Protein 1M2S (pdb70)

Foldseek 3Di:
DAWFDAFDPWQQVLQVVCCVVPNQRAWGADPGTIGGD

InterPro domains:
  IPR001947 Scorpion short chain toxin, potassium channel inhibitor [PF00451] (28-59)
  IPR036574 Knottin, scorpion toxin-like superfamily [G3DSA:3.30.30.10] (22-59)
  IPR036574 Knottin, scorpion toxin-like superfamily [SSF57095] (26-59)

Solvent-accessible surface area: 2960 Å² total; per-residue (Å²): 199,20,135,55,104,92,162,13,200,44,24,64,62,0,128,69,21,2,115,178,123,108,41,46,11,130,20,135,26,90,124,65,55,2,107,17,173

Sequence (37 aa):
FGLIDVKCFASSECWTACKKVTGSGQGKCQNNQCRCYFGLIDVKCFASSECWTACKKVTGSGQGKCQNNQCRCYFGLIDVKCFASSECWTACKKVTGSGQGKCQNNQCRCYFGLIDVKCFASSECWTACKKVTGSGQGKCQNNQCRCYFGLIDVKCFASSECWTACKKVTGSGQGKCQNNQCRCYFGLIDVKCFASSECWTACKKVTGSGQGKCQNNQCRCYFGLIDVKCFASSECWTACKKVTGSGQGKCQNNQCRCYFGLIDVKCFASSECWTACKKVTGSGQGKCQNNQCRCYFGLIDVKCFASSECWTACKKVTGSGQGKCQNNQCRCYFGLIDVKCFASSECWTACKKVTGSGQGKCQNNQCRCYFGLIDVKCFASSECWTACKKVTGSGQGKCQNNQCRCYFGLIDVKCFASSECWTACKKVTGSGQGKCQNNQCRCYFGLIDVKCFASSECWTACKKVTGSGQGKCQNNQCRCYFGLIDVKCFASSECWTACKKVTGSGQGKCQNNQCRCYFGLIDVKCFASSECWTACKKVTGSGQGKCQNNQCRCYFGLIDVKCFASSECWTACKKVTGSGQGKCQNNQCRCYFGLIDVKCFASSECWTACKKVTGSGQGKCQNNQCRCYFGLIDVKCFASSECWTACKKVTGSGQGKCQNNQCRCYFGLIDVKCFASSECWTACKKVTGSGQGKCQNNQCRCYFGLIDVKCFASSECWTACKKVTGSGQGKCQNNQCRCYFGLIDVKCFASSECWTACKKVTGSGQGKCQNNQCRCYFGLIDVKCFASSECWTACKKVTGSGQGKCQNNQCRCYFGLIDVKCFASSECWTACKKVTGSGQGKCQNNQCRCYFGLIDVKCFASSECWTACKKVTGSGQGKCQNNQCRCYFGLIDVKCFASSECWTACKKVTGSGQGKCQNNQCRCY

Organism: Olivierus martensii (NCBI:txid34649)

Radius of gyration: 7.9 Å; Cα contacts (8 Å, |Δi|>4): 84; chains: 1; bounding box: 14×22×18 Å

Structure (mmCIF, N/CA/C/O backbone):
data_1M2S
#
_entry.id   1M2S
#
_cell.length_a   1.000
_cell.length_b   1.000
_cell.length_c   1.000
_cell.angle_alpha   90.00
_cell.angle_beta   90.00
_cell.angle_gamma   90.00
#
_symmetry.space_group_name_H-M   'P 1'
#
loop_
_atom_site.group_PDB
_atom_site.id
_atom_site.type_symbol
_atom_site.label_atom_id
_atom_site.label_alt_id
_atom_site.label_comp_id
_atom_site.label_asym_id
_atom_site.label_entity_id
_atom_site.label_seq_id
_atom_site.pdbx_PDB_ins_code
_atom_site.Cartn_x
_atom_site.Cartn_y
_atom_site.Cartn_z
_atom_site.occupancy
_atom_site.B_iso_or_equiv
_atom_site.auth_seq_id
_atom_site.auth_comp_id
_atom_site.auth_asym_id
_atom_site.auth_atom_id
_atom_site.pdbx_PDB_model_num
ATOM 1 N N . PHE A 1 1 ? 0.073 -1.528 10.840 1.00 0.00 1 PHE A N 1
ATOM 2 C CA . PHE A 1 1 ? 0.164 -2.837 10.220 1.00 0.00 1 PHE A CA 1
ATOM 3 C C . PHE A 1 1 ? 1.226 -2.802 9.124 1.00 0.00 1 PHE A C 1
ATOM 4 O O . PHE A 1 1 ? 2.417 -2.723 9.421 1.00 0.00 1 PHE A O 1
ATOM 20 N N . GLY A 1 2 ? 0.814 -2.839 7.862 1.00 0.00 2 GLY A N 1
ATOM 21 C CA . GLY A 1 2 ? 1.708 -2.677 6.739 1.00 0.00 2 GLY A CA 1
ATOM 22 C C . GLY A 1 2 ? 2.050 -1.205 6.612 1.00 0.00 2 GLY A C 1
ATOM 23 O O . GLY A 1 2 ? 1.132 -0.398 6.507 1.00 0.00 2 GLY A O 1
ATOM 27 N N . LEU A 1 3 ? 3.335 -0.844 6.582 1.00 0.00 3 LEU A N 1
ATOM 28 C CA . LEU A 1 3 ? 3.757 0.472 6.146 1.00 0.00 3 LEU A CA 1
ATOM 29 C C . LEU A 1 3 ? 5.040 0.357 5.344 1.00 0.00 3 LEU A C 1
ATOM 30 O O . LEU A 1 3 ? 5.945 -0.380 5.728 1.00 0.00 3 LEU A O 1
ATOM 45 N N . ILE A 1 4 ? 5.054 0.995 4.174 1.00 0.00 4 ILE A N 1
ATOM 46 C CA . ILE A 1 4 ? 6.023 0.748 3.144 1.00 0.00 4 ILE A CA 1
ATOM 47 C C . ILE A 1 4 ? 6.459 2.117 2.618 1.00 0.00 4 ILE A C 1
ATOM 48 O O . ILE A 1 4 ? 5.766 3.106 2.870 1.00 0.00 4 ILE A O 1
ATOM 63 N N . ASP A 1 5 ? 7.538 2.179 1.834 1.00 0.00 5 ASP A N 1
ATOM 64 C CA . ASP A 1 5 ? 7.815 3.343 1.000 1.00 0.00 5 ASP A CA 1
ATOM 65 C C . ASP A 1 5 ? 8.097 2.872 -0.416 1.00 0.00 5 ASP A C 1
ATOM 66 O O . ASP A 1 5 ? 9.228 2.574 -0.794 1.00 0.00 5 ASP A O 1
ATOM 74 N N . VAL A 1 6 ? 7.009 2.764 -1.172 1.00 0.00 6 VAL A N 1
ATOM 75 C CA . VAL A 1 6 ? 7.037 2.756 -2.625 1.00 0.00 6 VAL A CA 1
ATOM 76 C C . VAL A 1 6 ? 5.949 3.720 -3.093 1.00 0.00 6 VAL A C 1
ATOM 77 O O . VAL A 1 6 ? 4.856 3.747 -2.525 1.00 0.00 6 VAL A O 1
ATOM 90 N N . LYS A 1 7 ? 6.286 4.513 -4.114 1.00 0.00 7 LYS A N 1
ATOM 91 C CA . LYS A 1 7 ? 5.447 5.496 -4.777 1.00 0.00 7 LYS A CA 1
ATOM 92 C C . LYS A 1 7 ? 4.016 5.003 -4.992 1.00 0.00 7 LYS A C 1
ATOM 93 O O . LYS A 1 7 ? 3.769 4.180 -5.868 1.00 0.00 7 LYS A O 1
ATOM 108 N N . CYS A 1 8 ? 3.063 5.544 -4.229 1.00 0.00 8 CYS A N 1
ATOM 109 C CA . CYS A 1 8 ? 1.653 5.340 -4.554 1.00 0.00 8 CYS A CA 1
ATOM 110 C C . CYS A 1 8 ? 1.327 6.068 -5.839 1.00 0.00 8 CYS A C 1
ATOM 111 O O . CYS A 1 8 ? 1.646 7.246 -5.976 1.00 0.00 8 CYS A O 1
ATOM 117 N N . PHE A 1 9 ? 0.631 5.397 -6.746 1.00 0.00 9 PHE A N 1
ATOM 118 C CA . PHE A 1 9 ? -0.128 6.094 -7.770 1.00 0.00 9 PHE A CA 1
ATOM 119 C C . PHE A 1 9 ? -1.576 6.282 -7.299 1.00 0.00 9 PHE A C 1
ATOM 120 O O . PHE A 1 9 ? -2.313 7.070 -7.885 1.00 0.00 9 PHE A O 1
ATOM 136 N N . ALA A 1 10 ? -1.985 5.552 -6.252 1.00 0.00 10 ALA A N 1
ATOM 137 C CA . ALA A 1 10 ? -3.333 5.520 -5.710 1.00 0.00 10 ALA A CA 1
ATOM 138 C C . ALA A 1 10 ? -3.361 4.485 -4.586 1.00 0.00 10 ALA A C 1
ATOM 139 O O . ALA A 1 10 ? -2.567 3.545 -4.590 1.00 0.00 10 ALA A O 1
ATOM 146 N N . SER A 1 11 ? -4.304 4.630 -3.650 1.00 0.00 11 SER A N 1
ATOM 147 C CA . SER A 1 11 ? -4.562 3.628 -2.618 1.00 0.00 11 SER A CA 1
ATOM 148 C C . SER A 1 11 ? -4.756 2.239 -3.216 1.00 0.00 11 SER A C 1
ATOM 149 O O . SER A 1 11 ? -4.298 1.250 -2.653 1.00 0.00 11 SER A O 1
ATOM 156 N N . SER A 1 12 ? -5.448 2.159 -4.350 1.00 0.00 12 SER A N 1
ATOM 157 C CA . SER A 1 12 ? -5.732 0.902 -5.003 1.00 0.00 12 SER A CA 1
ATOM 158 C C . SER A 1 12 ? -4.458 0.183 -5.457 1.00 0.00 12 SER A C 1
ATOM 159 O O . SER A 1 12 ? -4.487 -1.025 -5.659 1.00 0.00 12 SER A O 1
ATOM 166 N N . GLU A 1 13 ? -3.339 0.898 -5.599 1.00 0.00 13 GLU A N 1
ATOM 167 C CA . GLU A 1 13 ? -2.076 0.258 -5.924 1.00 0.00 13 GLU A CA 1
ATOM 168 C C . GLU A 1 13 ? -1.571 -0.508 -4.702 1.00 0.00 13 GLU A C 1
ATOM 169 O O . GLU A 1 13 ? -1.225 -1.673 -4.786 1.00 0.00 13 GLU A O 1
ATOM 179 N N . CYS A 1 14 ? -1.553 0.148 -3.536 1.00 0.00 14 CYS A N 1
ATOM 180 C CA . CYS A 1 14 ? -1.144 -0.394 -2.260 1.00 0.00 14 CYS A CA 1
ATOM 181 C C . CYS A 1 14 ? -1.778 -1.739 -2.042 1.00 0.00 14 CYS A C 1
ATOM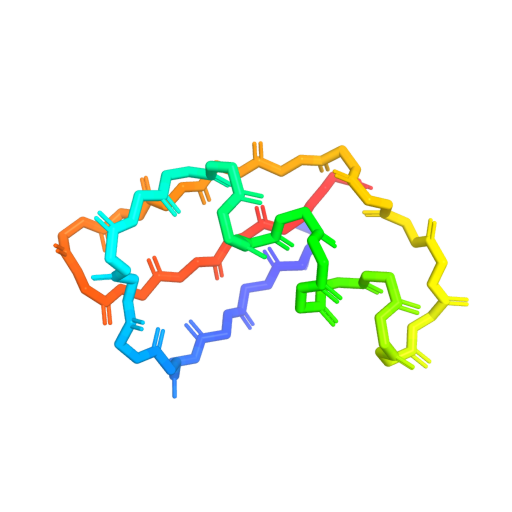 182 O O . CYS A 1 14 ? -1.242 -2.572 -1.324 1.00 0.00 14 CYS A O 1
ATOM 188 N N . TRP A 1 15 ? -2.959 -1.905 -2.628 1.00 0.00 15 TRP A N 1
ATOM 189 C CA . TRP A 1 15 ? -3.643 -3.171 -2.563 1.00 0.00 15 TRP A CA 1
ATOM 190 C C . TRP A 1 15 ? -2.786 -4.205 -3.285 1.00 0.00 15 TRP A C 1
ATOM 191 O O . TRP A 1 15 ? -2.234 -5.099 -2.646 1.00 0.00 15 TRP A O 1
ATOM 211 N N . THR A 1 16 ? -2.615 -4.066 -4.601 1.00 0.00 16 THR A N 1
ATOM 212 C CA . THR A 1 16 ? -1.737 -4.916 -5.380 1.00 0.00 16 THR A CA 1
ATOM 213 C C . THR A 1 16 ? -0.333 -4.998 -4.766 1.00 0.00 16 THR A C 1
ATOM 214 O O . THR A 1 16 ? 0.255 -6.077 -4.791 1.00 0.00 16 THR A O 1
ATOM 225 N N . ALA A 1 17 ? 0.207 -3.927 -4.174 1.00 0.00 17 ALA A N 1
ATOM 226 C CA . ALA A 1 17 ? 1.520 -4.008 -3.541 1.00 0.00 17 ALA A CA 1
ATOM 227 C C . ALA A 1 17 ? 1.514 -4.988 -2.371 1.00 0.00 17 ALA A C 1
ATOM 228 O O . ALA A 1 17 ? 2.275 -5.957 -2.347 1.00 0.00 17 ALA A O 1
ATOM 235 N N . CYS A 1 18 ? 0.633 -4.753 -1.403 1.00 0.00 18 CYS A N 1
ATOM 236 C CA . CYS A 1 18 ? 0.493 -5.570 -0.216 1.00 0.00 18 CYS A CA 1
ATOM 237 C C . CYS A 1 18 ? 0.165 -7.011 -0.584 1.00 0.00 18 CYS A C 1
ATOM 238 O O . CYS A 1 18 ? 0.602 -7.973 0.061 1.00 0.00 18 CYS A O 1
ATOM 244 N N . LYS A 1 19 ? -0.588 -7.160 -1.668 1.00 0.00 19 LYS A N 1
ATOM 245 C CA . LYS A 1 19 ? -0.922 -8.447 -2.218 1.00 0.00 19 LYS A CA 1
ATOM 246 C C . LYS A 1 19 ? 0.273 -9.162 -2.838 1.00 0.00 19 LYS A C 1
ATOM 247 O O . LYS A 1 19 ? 0.445 -10.357 -2.628 1.00 0.00 19 LYS A O 1
ATOM 262 N N . LYS A 1 20 ? 1.096 -8.430 -3.582 1.00 0.00 20 LYS A N 1
ATOM 263 C CA . LYS A 1 20 ? 2.340 -8.962 -4.132 1.00 0.00 20 LYS A CA 1
ATOM 264 C C . LYS A 1 20 ? 3.203 -9.562 -3.016 1.00 0.00 20 LYS A C 1
ATOM 265 O O . LYS A 1 20 ? 3.614 -10.714 -3.122 1.00 0.00 20 LYS A O 1
ATOM 280 N N . VAL A 1 21 ? 3.490 -8.795 -1.958 1.00 0.00 21 VAL A N 1
ATOM 281 C CA . VAL A 1 21 ? 4.273 -9.308 -0.845 1.00 0.00 21 VAL A CA 1
ATOM 282 C C . VAL A 1 21 ? 3.579 -10.471 -0.132 1.00 0.00 21 VAL A C 1
ATOM 283 O O . VAL A 1 21 ? 4.181 -11.527 0.045 1.00 0.00 21 VAL A O 1
ATOM 296 N N . THR A 1 22 ? 2.355 -10.248 0.358 1.00 0.00 22 THR A N 1
ATOM 297 C CA . THR A 1 22 ? 1.684 -11.187 1.252 1.00 0.00 22 THR A CA 1
ATOM 298 C C . THR A 1 22 ? 0.423 -11.744 0.607 1.00 0.00 22 THR A C 1
ATOM 299 O O . THR A 1 22 ? 0.223 -12.955 0.542 1.00 0.00 22 THR A O 1
ATOM 310 N N . GLY A 1 23 ? -0.466 -10.827 0.232 1.00 0.00 23 GLY A N 1
ATOM 311 C CA . GLY A 1 23 ? -1.866 -11.137 -0.030 1.00 0.00 23 GLY A CA 1
ATOM 312 C C . GLY A 1 23 ? -2.814 -10.183 0.704 1.00 0.00 23 GLY A C 1
ATOM 313 O O . GLY A 1 23 ? -3.994 -10.120 0.363 1.00 0.00 23 GLY A O 1
ATOM 317 N N . SER A 1 24 ? -2.323 -9.425 1.696 1.00 0.00 24 SER A N 1
ATOM 318 C CA . SER A 1 24 ? -3.167 -8.611 2.575 1.00 0.00 24 SER A CA 1
ATOM 319 C C . SER A 1 24 ? -3.583 -7.308 1.886 1.00 0.00 24 SER A C 1
ATOM 320 O O . SER A 1 24 ? -3.260 -6.211 2.326 1.00 0.00 24 SER A O 1
ATOM 327 N N . GLY A 1 25 ? -4.338 -7.426 0.793 1.00 0.00 25 GLY A N 1
ATOM 328 C CA . GLY A 1 25 ? -4.548 -6.341 -0.155 1.00 0.00 25 GLY A CA 1
ATOM 329 C C . GLY A 1 25 ? -5.389 -5.174 0.375 1.00 0.00 25 GLY A C 1
ATOM 330 O O . GLY A 1 25 ? -5.713 -4.267 -0.382 1.00 0.00 25 GLY A O 1
ATOM 334 N N . GLN A 1 26 ? -5.818 -5.203 1.637 1.00 0.00 26 GLN A N 1
ATOM 335 C CA . GLN A 1 26 ? -6.654 -4.166 2.212 1.00 0.00 26 GLN A CA 1
ATOM 336 C C . GLN A 1 26 ? -5.728 -3.065 2.723 1.00 0.00 26 GLN A C 1
ATOM 337 O O . GLN A 1 26 ? -5.052 -3.256 3.734 1.00 0.00 26 GLN A O 1
ATOM 349 N N . GLY A 1 27 ? -5.664 -1.937 2.009 1.00 0.00 27 GLY A N 1
ATOM 350 C CA . GLY A 1 27 ? -4.703 -0.890 2.303 1.00 0.00 27 GLY A CA 1
ATOM 351 C C . GLY A 1 27 ? -5.119 0.469 1.752 1.00 0.00 27 GLY A C 1
ATOM 352 O O . GLY A 1 27 ? -6.231 0.640 1.251 1.00 0.00 27 GLY A O 1
ATOM 356 N N . LYS A 1 28 ? -4.217 1.446 1.854 1.00 0.00 28 LYS A N 1
ATOM 357 C CA . LYS A 1 28 ? -4.439 2.833 1.501 1.00 0.00 28 LYS A CA 1
ATOM 358 C C . LYS A 1 28 ? -3.078 3.478 1.286 1.00 0.00 28 LYS A C 1
ATOM 359 O O . LYS A 1 28 ? -2.114 3.124 1.970 1.00 0.00 28 LYS A O 1
ATOM 374 N N . CYS A 1 29 ? -3.001 4.386 0.307 1.00 0.00 29 CYS A N 1
ATOM 375 C CA . CYS A 1 29 ? -1.772 5.109 0.043 1.00 0.00 29 CYS A CA 1
ATOM 376 C C . CYS A 1 29 ? -1.778 6.368 0.896 1.00 0.00 29 CYS A C 1
ATOM 377 O O . CYS A 1 29 ? -2.841 6.904 1.212 1.00 0.00 29 CYS A O 1
ATOM 383 N N . GLN A 1 30 ? -0.587 6.831 1.252 1.00 0.00 30 GLN A N 1
ATOM 384 C CA . GLN A 1 30 ? -0.344 8.087 1.926 1.00 0.00 30 GLN A CA 1
ATOM 385 C C . GLN A 1 30 ? 0.658 8.818 1.050 1.00 0.00 30 GLN A C 1
ATOM 386 O O . GLN A 1 30 ? 1.773 8.327 0.912 1.00 0.00 30 GLN A O 1
ATOM 398 N N . ASN A 1 31 ? 0.299 9.972 0.484 1.00 0.00 31 ASN A N 1
ATOM 399 C CA . ASN A 1 31 ? 1.246 10.872 -0.169 1.00 0.00 31 ASN A CA 1
ATOM 400 C C . ASN A 1 31 ? 1.848 10.236 -1.430 1.00 0.00 31 ASN A C 1
ATOM 401 O O . ASN A 1 31 ? 1.391 10.494 -2.541 1.00 0.00 31 ASN A O 1
ATOM 411 N N . ASN A 1 32 ? 2.874 9.404 -1.253 1.00 0.00 32 ASN A N 1
ATOM 412 C CA . ASN A 1 32 ? 3.511 8.545 -2.224 1.00 0.00 32 ASN A CA 1
ATOM 413 C C . ASN A 1 32 ? 4.236 7.409 -1.507 1.00 0.00 32 ASN A C 1
ATOM 414 O O . ASN A 1 32 ? 5.349 7.025 -1.854 1.00 0.00 32 ASN A O 1
ATOM 424 N N . GLN A 1 33 ? 3.553 6.854 -0.512 1.00 0.00 33 GLN A N 1
ATOM 425 C CA . GLN A 1 33 ? 3.897 5.681 0.257 1.00 0.00 33 GLN A CA 1
ATOM 426 C C . GLN A 1 33 ? 2.576 4.955 0.486 1.00 0.00 33 GLN A C 1
ATOM 427 O O . GLN A 1 33 ? 1.531 5.446 0.054 1.00 0.00 33 GLN A O 1
ATOM 439 N N . CYS A 1 34 ? 2.576 3.796 1.153 1.00 0.00 34 CYS A N 1
ATOM 440 C CA . CYS A 1 34 ? 1.417 2.920 1.100 1.00 0.00 34 CYS A CA 1
ATOM 441 C C . CYS A 1 34 ? 1.426 1.968 2.283 1.00 0.00 34 CYS A C 1
ATOM 442 O O . CYS A 1 34 ? 2.489 1.716 2.860 1.00 0.00 34 CYS A O 1
ATOM 448 N N . ARG A 1 35 ? 0.234 1.524 2.698 1.00 0.00 35 ARG A N 1
ATOM 449 C CA . ARG A 1 35 ? 0.028 0.828 3.964 1.00 0.00 35 ARG A CA 1
ATOM 450 C C . ARG A 1 35 ? -1.075 -0.215 3.815 1.00 0.00 35 ARG A C 1
ATOM 451 O O . ARG A 1 35 ? -2.127 0.120 3.279 1.00 0.00 35 ARG A O 1
ATOM 469 N N . CYS A 1 36 ? -0.858 -1.448 4.293 1.00 0.00 36 CYS A N 1
ATOM 470 C CA . CYS A 1 36 ? -1.907 -2.460 4.438 1.00 0.00 36 CYS A CA 1
ATOM 471 C C . CYS A 1 36 ? -2.347 -2.594 5.890 1.00 0.00 36 CYS A C 1
ATOM 472 O O . CYS A 1 36 ? -1.656 -2.162 6.812 1.00 0.00 36 CYS A O 1
ATOM 478 N N . TYR A 1 37 ? -3.499 -3.231 6.089 1.00 0.00 37 TYR A N 1
ATOM 479 C CA . TYR A 1 37 ? -4.119 -3.528 7.367 1.00 0.00 37 TYR A CA 1
ATOM 480 C C . TYR A 1 37 ? -3.970 -5.020 7.669 1.00 0.00 37 TYR A C 1
ATOM 481 O O . TYR A 1 37 ? -3.995 -5.843 6.755 1.00 0.00 37 TYR A O 1
ATOM 498 N N . PHE A 1 1 ? 0.612 -1.999 11.742 1.00 0.00 1 PHE A N 2
ATOM 499 C CA . PHE A 1 1 ? 0.021 -2.441 10.491 1.00 0.00 1 PHE A CA 2
ATOM 500 C C . PHE A 1 1 ? 1.110 -2.392 9.429 1.00 0.00 1 PHE A C 2
ATOM 501 O O . PHE A 1 1 ? 2.253 -2.036 9.715 1.00 0.00 1 PHE A O 2
ATOM 517 N N . GLY A 1 2 ? 0.734 -2.664 8.183 1.00 0.00 2 GLY A N 2
ATOM 518 C CA . GLY A 1 2 ? 1.545 -2.322 7.039 1.00 0.00 2 GLY A CA 2
ATOM 519 C C . GLY A 1 2 ? 1.799 -0.822 6.952 1.00 0.00 2 GLY A C 2
ATOM 520 O O . GLY A 1 2 ? 0.868 -0.057 6.722 1.00 0.00 2 GLY A O 2
ATOM 524 N N . LEU A 1 3 ? 3.061 -0.397 7.051 1.00 0.00 3 LEU A N 2
ATOM 525 C CA . LEU A 1 3 ? 3.502 0.884 6.541 1.00 0.00 3 LEU A CA 2
ATOM 526 C C . LEU A 1 3 ? 4.772 0.638 5.740 1.00 0.00 3 LEU A C 2
ATOM 527 O O . LEU A 1 3 ? 5.630 -0.117 6.192 1.00 0.00 3 LEU A O 2
ATOM 542 N N . ILE A 1 4 ? 4.842 1.161 4.513 1.00 0.00 4 ILE A N 2
ATOM 543 C CA . ILE A 1 4 ? 5.840 0.781 3.549 1.00 0.00 4 ILE A CA 2
ATOM 544 C C . ILE A 1 4 ? 6.343 2.063 2.880 1.00 0.00 4 ILE A C 2
ATOM 545 O O . ILE A 1 4 ? 5.781 3.136 3.110 1.00 0.00 4 ILE A O 2
ATOM 560 N N . ASP A 1 5 ? 7.309 1.942 1.968 1.00 0.00 5 ASP A N 2
ATOM 561 C CA . ASP A 1 5 ? 7.481 2.926 0.909 1.00 0.00 5 ASP A CA 2
ATOM 562 C C . ASP A 1 5 ? 7.578 2.188 -0.416 1.00 0.00 5 ASP A C 2
ATOM 563 O O . ASP A 1 5 ? 8.615 1.619 -0.751 1.00 0.00 5 ASP A O 2
ATOM 571 N N . VAL A 1 6 ? 6.474 2.205 -1.159 1.00 0.00 6 VAL A N 2
ATOM 572 C CA . VAL A 1 6 ? 6.539 2.178 -2.606 1.00 0.00 6 VAL A CA 2
ATOM 573 C C . VAL A 1 6 ? 5.631 3.298 -3.087 1.00 0.00 6 VAL A C 2
ATOM 574 O O . VAL A 1 6 ? 4.653 3.644 -2.422 1.00 0.00 6 VAL A O 2
ATOM 587 N N . LYS A 1 7 ? 5.993 3.889 -4.222 1.00 0.00 7 LYS A N 2
ATOM 588 C CA . LYS A 1 7 ? 5.385 5.097 -4.729 1.00 0.00 7 LYS A CA 2
ATOM 589 C C . LYS A 1 7 ? 3.917 4.862 -5.078 1.00 0.00 7 LYS A C 2
ATOM 590 O O . LYS A 1 7 ? 3.605 4.113 -6.000 1.00 0.00 7 LYS A O 2
ATOM 605 N N . CYS A 1 8 ? 3.010 5.535 -4.364 1.00 0.00 8 CYS A N 2
ATOM 606 C CA . CYS A 1 8 ? 1.592 5.460 -4.683 1.00 0.00 8 CYS A CA 2
ATOM 607 C C . CYS A 1 8 ? 1.310 6.245 -5.943 1.00 0.00 8 CYS A C 2
ATOM 608 O O . CYS A 1 8 ? 1.502 7.459 -5.982 1.00 0.00 8 CYS A O 2
ATOM 614 N N . PHE A 1 9 ? 0.806 5.512 -6.929 1.00 0.00 9 PHE A N 2
ATOM 615 C CA . PHE A 1 9 ? 0.009 6.064 -8.006 1.00 0.00 9 PHE A CA 2
ATOM 616 C C . PHE A 1 9 ? -1.431 6.274 -7.509 1.00 0.00 9 PHE A C 2
ATOM 617 O O . PHE A 1 9 ? -2.165 7.077 -8.072 1.00 0.00 9 PHE A O 2
ATOM 633 N N . ALA A 1 10 ? -1.836 5.538 -6.460 1.00 0.00 10 ALA A N 2
ATOM 634 C CA . ALA A 1 10 ? -3.185 5.523 -5.910 1.00 0.00 10 ALA A CA 2
ATOM 635 C C . ALA A 1 10 ? -3.229 4.535 -4.741 1.00 0.00 10 ALA A C 2
ATOM 636 O O . ALA A 1 10 ? -2.470 3.567 -4.718 1.00 0.00 10 ALA A O 2
ATOM 643 N N . SER A 1 11 ? -4.153 4.744 -3.799 1.00 0.00 11 SER A N 2
ATOM 644 C CA . SER A 1 11 ? -4.432 3.795 -2.724 1.00 0.00 11 SER A CA 2
ATOM 645 C C . SER A 1 11 ? -4.714 2.393 -3.247 1.00 0.00 11 SER A C 2
ATOM 646 O O . SER A 1 11 ? -4.307 1.408 -2.631 1.00 0.00 11 SER A O 2
ATOM 653 N N . SER A 1 12 ? -5.427 2.300 -4.365 1.00 0.00 12 SER A N 2
ATOM 654 C CA . SER A 1 12 ? -5.765 1.033 -4.973 1.00 0.00 12 SER A CA 2
ATOM 655 C C . SER A 1 12 ? -4.519 0.248 -5.388 1.00 0.00 12 SER A C 2
ATOM 656 O O . SER A 1 12 ? -4.586 -0.969 -5.507 1.00 0.00 12 SER A O 2
ATOM 663 N N . GLU A 1 13 ? -3.380 0.919 -5.587 1.00 0.00 13 GLU A N 2
ATOM 664 C CA . GLU A 1 13 ? -2.142 0.232 -5.899 1.00 0.00 13 GLU A CA 2
ATOM 665 C C . GLU A 1 13 ? -1.657 -0.530 -4.667 1.00 0.00 13 GLU A C 2
ATOM 666 O O . GLU A 1 13 ? -1.378 -1.716 -4.724 1.00 0.00 13 GLU A O 2
ATOM 676 N N . CYS A 1 14 ? -1.575 0.154 -3.519 1.00 0.00 14 CYS A N 2
ATOM 677 C CA . CYS A 1 14 ? -1.126 -0.362 -2.242 1.00 0.00 14 CYS A CA 2
ATOM 678 C C . CYS A 1 14 ? -1.798 -1.680 -1.940 1.00 0.00 14 CYS A C 2
ATOM 679 O O . CYS A 1 14 ? -1.259 -2.514 -1.220 1.00 0.00 14 CYS A O 2
ATOM 685 N N . TRP A 1 15 ? -3.005 -1.830 -2.482 1.00 0.00 15 TRP A N 2
ATOM 686 C CA . TRP A 1 15 ? -3.713 -3.088 -2.400 1.00 0.00 15 TRP A CA 2
ATOM 687 C C . TRP A 1 15 ? -2.876 -4.141 -3.122 1.00 0.00 15 TRP A C 2
ATOM 688 O O . TRP A 1 15 ? -2.304 -5.013 -2.473 1.00 0.00 15 TRP A O 2
ATOM 708 N N . THR A 1 16 ? -2.753 -4.045 -4.449 1.00 0.00 16 THR A N 2
ATOM 709 C CA . THR A 1 16 ? -1.903 -4.911 -5.244 1.00 0.00 16 THR A CA 2
ATOM 710 C C . THR A 1 16 ? -0.474 -4.987 -4.695 1.00 0.00 16 THR A C 2
ATOM 711 O O . THR A 1 16 ? 0.119 -6.056 -4.783 1.00 0.00 16 THR A O 2
ATOM 722 N N . ALA A 1 17 ? 0.084 -3.935 -4.084 1.00 0.00 17 ALA A N 2
ATOM 723 C CA . ALA A 1 17 ? 1.391 -4.053 -3.443 1.00 0.00 17 ALA A CA 2
ATOM 724 C C . ALA A 1 17 ? 1.342 -5.056 -2.287 1.00 0.00 17 ALA A C 2
ATOM 725 O O . ALA A 1 17 ? 2.146 -5.984 -2.211 1.00 0.00 17 ALA A O 2
ATOM 732 N N . CYS A 1 18 ? 0.375 -4.889 -1.383 1.00 0.00 18 CYS A N 2
ATOM 733 C CA . CYS A 1 18 ? 0.206 -5.793 -0.255 1.00 0.00 18 CYS A CA 2
ATOM 734 C C . CYS A 1 18 ? -0.071 -7.202 -0.760 1.00 0.00 18 CYS A C 2
ATOM 735 O O . CYS A 1 18 ? 0.388 -8.189 -0.190 1.00 0.00 18 CYS A O 2
ATOM 741 N N . LYS A 1 19 ? -0.806 -7.316 -1.862 1.00 0.00 19 LYS A N 2
ATOM 742 C CA . LYS A 1 19 ? -1.058 -8.597 -2.470 1.00 0.00 19 LYS A CA 2
ATOM 743 C C . LYS A 1 19 ? 0.250 -9.224 -2.948 1.00 0.00 19 LYS A C 2
ATOM 744 O O . LYS A 1 19 ? 0.549 -10.373 -2.649 1.00 0.00 19 LYS A O 2
ATOM 759 N N . LYS A 1 20 ? 1.021 -8.442 -3.697 1.00 0.00 20 LYS A N 2
ATOM 760 C CA . LYS A 1 20 ? 2.316 -8.832 -4.231 1.00 0.00 20 LYS A CA 2
ATOM 761 C C . LYS A 1 20 ? 3.229 -9.372 -3.129 1.00 0.00 20 LYS A C 2
ATOM 762 O O . LYS A 1 20 ? 3.895 -10.384 -3.331 1.00 0.00 20 LYS A O 2
ATOM 777 N N . VAL A 1 21 ? 3.292 -8.692 -1.979 1.00 0.00 21 VAL A N 2
ATOM 778 C CA . VAL A 1 21 ? 4.120 -9.046 -0.871 1.00 0.00 21 VAL A CA 2
ATOM 779 C C . VAL A 1 21 ? 3.522 -10.245 -0.144 1.00 0.00 21 VAL A C 2
ATOM 780 O O . VAL A 1 21 ? 4.165 -11.286 -0.030 1.00 0.00 21 VAL A O 2
ATOM 793 N N . THR A 1 22 ? 2.318 -10.059 0.414 1.00 0.00 22 THR A N 2
ATOM 794 C CA . THR A 1 22 ? 1.717 -10.978 1.365 1.00 0.00 22 THR A CA 2
ATOM 795 C C . THR A 1 22 ? 0.514 -11.722 0.778 1.00 0.00 22 THR A C 2
ATOM 796 O O . THR A 1 22 ? 0.273 -12.867 1.154 1.00 0.00 22 THR A O 2
ATOM 807 N N . GLY A 1 23 ? -0.271 -11.068 -0.080 1.00 0.00 23 GLY A N 2
ATOM 808 C CA . GLY A 1 23 ? -1.560 -11.575 -0.561 1.00 0.00 23 GLY A CA 2
ATOM 809 C C . GLY A 1 23 ? -2.715 -10.772 0.045 1.00 0.00 23 GLY A C 2
ATOM 810 O O . GLY A 1 23 ? -3.811 -10.697 -0.512 1.00 0.00 23 GLY A O 2
ATOM 814 N N . SER A 1 24 ? -2.453 -10.142 1.189 1.00 0.00 24 SER A N 2
ATOM 815 C CA . SER A 1 24 ? -3.441 -9.547 2.072 1.00 0.00 24 SER A CA 2
ATOM 816 C C . SER A 1 24 ? -3.832 -8.161 1.562 1.00 0.00 24 SER A C 2
ATOM 817 O O . SER A 1 24 ? -3.513 -7.159 2.191 1.00 0.00 24 SER A O 2
ATOM 824 N N . GLY A 1 25 ? -4.489 -8.115 0.401 1.00 0.00 25 GLY A N 2
ATOM 825 C CA . GLY A 1 25 ? -4.609 -6.941 -0.463 1.00 0.00 25 GLY A CA 2
ATOM 826 C C . GLY A 1 25 ? -5.431 -5.745 0.053 1.00 0.00 25 GLY A C 2
ATOM 827 O O . GLY A 1 25 ? -6.290 -5.260 -0.678 1.00 0.00 25 GLY A O 2
ATOM 831 N N . GLN A 1 26 ? -5.231 -5.282 1.292 1.00 0.00 26 GLN A N 2
ATOM 832 C CA . GLN A 1 26 ? -6.145 -4.408 2.011 1.00 0.00 26 GLN A CA 2
ATOM 833 C C . GLN A 1 26 ? -5.385 -3.232 2.640 1.00 0.00 26 GLN A C 2
ATOM 834 O O . GLN A 1 26 ? -4.791 -3.376 3.714 1.00 0.00 26 GLN A O 2
ATOM 846 N N . GLY A 1 27 ? -5.397 -2.066 1.984 1.00 0.00 27 GLY A N 2
ATOM 847 C CA . GLY A 1 27 ? -4.590 -0.926 2.404 1.00 0.00 27 GLY A CA 2
ATOM 848 C C . GLY A 1 27 ? -5.102 0.407 1.868 1.00 0.00 27 GLY A C 2
ATOM 849 O O . GLY A 1 27 ? -6.257 0.493 1.434 1.00 0.00 27 GLY A O 2
ATOM 853 N N . LYS A 1 28 ? -4.256 1.440 1.915 1.00 0.00 28 LYS A N 2
ATOM 854 C CA . LYS A 1 28 ? -4.430 2.747 1.289 1.00 0.00 28 LYS A CA 2
ATOM 855 C C . LYS A 1 28 ? -3.049 3.381 1.151 1.00 0.00 28 LYS A C 2
ATOM 856 O O . LYS A 1 28 ? -2.110 2.971 1.836 1.00 0.00 28 LYS A O 2
ATOM 871 N N . CYS A 1 29 ? -2.925 4.368 0.259 1.00 0.00 29 CYS A N 2
ATOM 872 C CA . CYS A 1 29 ? -1.676 5.072 0.059 1.00 0.00 29 CYS A CA 2
ATOM 873 C C . CYS A 1 29 ? -1.641 6.286 0.978 1.00 0.00 29 CYS A C 2
ATOM 874 O O . CYS A 1 29 ? -2.685 6.734 1.446 1.00 0.00 29 CYS A O 2
ATOM 880 N N . GLN A 1 30 ? -0.451 6.825 1.227 1.00 0.00 30 GLN A N 2
ATOM 881 C CA . GLN A 1 30 ? -0.275 8.061 1.964 1.00 0.00 30 GLN A CA 2
ATOM 882 C C . GLN A 1 30 ? 0.779 8.867 1.218 1.00 0.00 30 GLN A C 2
ATOM 883 O O . GLN A 1 30 ? 1.866 8.347 0.977 1.00 0.00 30 GLN A O 2
ATOM 895 N N . ASN A 1 31 ? 0.472 10.114 0.858 1.00 0.00 31 ASN A N 2
ATOM 896 C CA . ASN A 1 31 ? 1.402 11.051 0.243 1.00 0.00 31 ASN A CA 2
ATOM 897 C C . ASN A 1 31 ? 1.845 10.546 -1.134 1.00 0.00 31 ASN A C 2
ATOM 898 O O . ASN A 1 31 ? 1.288 10.948 -2.150 1.00 0.00 31 ASN A O 2
ATOM 908 N N . ASN A 1 32 ? 2.834 9.656 -1.162 1.00 0.00 32 ASN A N 2
ATOM 909 C CA . ASN A 1 32 ? 3.319 8.920 -2.302 1.00 0.00 32 ASN A CA 2
ATOM 910 C C . ASN A 1 32 ? 4.155 7.754 -1.736 1.00 0.00 32 ASN A C 2
ATOM 911 O O . ASN A 1 32 ? 5.267 7.473 -2.175 1.00 0.00 32 ASN A O 2
ATOM 921 N N . GLN A 1 33 ? 3.612 7.115 -0.700 1.00 0.00 33 GLN A N 2
ATOM 922 C CA . GLN A 1 33 ? 4.069 5.935 0.009 1.00 0.00 33 GLN A CA 2
ATOM 923 C C . GLN A 1 33 ? 2.782 5.143 0.271 1.00 0.00 33 GLN A C 2
ATOM 924 O O . GLN A 1 33 ? 1.710 5.597 -0.135 1.00 0.00 33 GLN A O 2
ATOM 936 N N . CYS A 1 34 ? 2.823 3.995 0.957 1.00 0.00 34 CYS A N 2
ATOM 937 C CA . CYS A 1 34 ? 1.646 3.150 1.053 1.00 0.00 34 CYS A CA 2
ATOM 938 C C . CYS A 1 34 ? 1.618 2.365 2.349 1.00 0.00 34 CYS A C 2
ATOM 939 O O . CYS A 1 34 ? 2.632 2.238 3.039 1.00 0.00 34 CYS A O 2
ATOM 945 N N . ARG A 1 35 ? 0.419 1.896 2.703 1.00 0.00 35 ARG A N 2
ATOM 946 C CA . ARG A 1 35 ? 0.137 1.262 3.975 1.00 0.00 35 ARG A CA 2
ATOM 947 C C . ARG A 1 35 ? -0.886 0.167 3.747 1.00 0.00 35 ARG A C 2
ATOM 948 O O . ARG A 1 35 ? -1.737 0.270 2.862 1.00 0.00 35 ARG A O 2
ATOM 966 N N . CYS A 1 36 ? -0.776 -0.883 4.552 1.00 0.00 36 CYS A N 2
ATOM 967 C CA . CYS A 1 36 ? -1.658 -2.044 4.506 1.00 0.00 36 CYS A CA 2
ATOM 968 C C . CYS A 1 36 ? -2.063 -2.371 5.928 1.00 0.00 36 CYS A C 2
ATOM 969 O O . 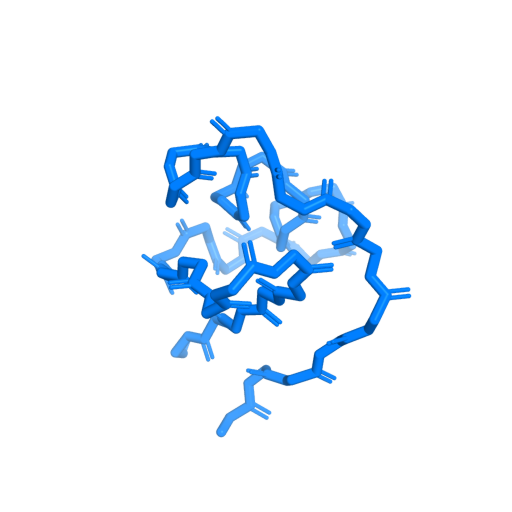CYS A 1 36 ? -1.435 -1.886 6.860 1.00 0.00 36 CYS A O 2
ATOM 975 N N . TYR A 1 37 ? -3.154 -3.102 6.123 1.00 0.00 37 TYR A N 2
ATOM 976 C CA . TYR A 1 37 ? -3.685 -3.354 7.448 1.00 0.00 37 TYR A CA 2
ATOM 977 C C . TYR A 1 37 ? -2.881 -4.447 8.159 1.00 0.00 37 TYR A C 2
ATOM 978 O O . TYR A 1 37 ? -1.665 -4.326 8.321 1.00 0.00 37 TYR A O 2
ATOM 995 N N . PHE A 1 1 ? 0.726 -3.281 11.273 1.00 0.00 1 PHE A N 3
ATOM 996 C CA . PHE A 1 1 ? 0.176 -3.115 9.940 1.00 0.00 1 PHE A CA 3
ATOM 997 C C . PHE A 1 1 ? 1.291 -2.738 8.969 1.00 0.00 1 PHE A C 3
ATOM 998 O O . PHE A 1 1 ? 2.332 -2.226 9.376 1.00 0.00 1 PHE A O 3
ATOM 1014 N N . GLY A 1 2 ? 1.056 -2.975 7.677 1.00 0.00 2 GLY A N 3
ATOM 1015 C CA . GLY A 1 2 ? 1.952 -2.519 6.628 1.00 0.00 2 GLY A CA 3
ATOM 1016 C C . GLY A 1 2 ? 2.033 -0.999 6.634 1.00 0.00 2 GLY A C 3
ATOM 1017 O O . GLY A 1 2 ? 0.993 -0.368 6.472 1.00 0.00 2 GLY A O 3
ATOM 1021 N N . LEU A 1 3 ? 3.230 -0.418 6.768 1.00 0.00 3 LEU A N 3
ATOM 1022 C CA . LEU A 1 3 ? 3.529 0.950 6.377 1.00 0.00 3 LEU A CA 3
ATOM 1023 C C . LEU A 1 3 ? 4.831 0.894 5.582 1.00 0.00 3 LEU A C 3
ATOM 1024 O O . LEU A 1 3 ? 5.783 0.255 6.025 1.00 0.00 3 LEU A O 3
ATOM 1039 N N . ILE A 1 4 ? 4.817 1.382 4.339 1.00 0.00 4 ILE A N 3
ATOM 1040 C CA . ILE A 1 4 ? 5.690 0.915 3.308 1.00 0.00 4 ILE A CA 3
ATOM 1041 C C . ILE A 1 4 ? 6.001 2.159 2.463 1.00 0.00 4 ILE A C 3
ATOM 1042 O O . ILE A 1 4 ? 5.152 3.055 2.359 1.00 0.00 4 ILE A O 3
ATOM 1057 N N . ASP A 1 5 ? 7.168 2.207 1.824 1.00 0.00 5 ASP A N 3
ATOM 1058 C CA . ASP A 1 5 ? 7.475 3.237 0.840 1.00 0.00 5 ASP A CA 3
ATOM 1059 C C . ASP A 1 5 ? 7.484 2.599 -0.535 1.00 0.00 5 ASP A C 3
ATOM 1060 O O . ASP A 1 5 ? 8.509 2.129 -1.027 1.00 0.00 5 ASP A O 3
ATOM 1068 N N . VAL A 1 6 ? 6.289 2.552 -1.119 1.00 0.00 6 VAL A N 3
ATOM 1069 C CA . VAL A 1 6 ? 6.132 2.438 -2.566 1.00 0.00 6 VAL A CA 3
ATOM 1070 C C . VAL A 1 6 ? 5.333 3.644 -3.057 1.00 0.00 6 VAL A C 3
ATOM 1071 O O . VAL A 1 6 ? 4.363 4.059 -2.422 1.00 0.00 6 VAL A O 3
ATOM 1084 N N . LYS A 1 7 ? 5.789 4.234 -4.160 1.00 0.00 7 LYS A N 3
ATOM 1085 C CA . LYS A 1 7 ? 5.336 5.528 -4.637 1.00 0.00 7 LYS A CA 3
ATOM 1086 C C . LYS A 1 7 ? 3.930 5.447 -5.226 1.00 0.00 7 LYS A C 3
ATOM 1087 O O . LYS A 1 7 ? 3.762 5.120 -6.399 1.00 0.00 7 LYS A O 3
ATOM 1102 N N . CYS A 1 8 ? 2.931 5.762 -4.397 1.00 0.00 8 CYS A N 3
ATOM 1103 C CA . CYS A 1 8 ? 1.532 5.687 -4.796 1.00 0.00 8 CYS A CA 3
ATOM 1104 C C . CYS A 1 8 ? 1.207 6.684 -5.895 1.00 0.00 8 CYS A C 3
ATOM 1105 O O . CYS A 1 8 ? 1.498 7.873 -5.761 1.00 0.00 8 CYS A O 3
ATOM 1111 N N . PHE A 1 9 ? 0.548 6.187 -6.939 1.00 0.00 9 PHE A N 3
ATOM 1112 C CA . PHE A 1 9 ? -0.358 6.964 -7.762 1.00 0.00 9 PHE A CA 3
ATOM 1113 C C . PHE A 1 9 ? -1.762 6.933 -7.146 1.00 0.00 9 PHE A C 3
ATOM 1114 O O . PHE A 1 9 ? -2.550 7.846 -7.381 1.00 0.00 9 PHE A O 3
ATOM 1130 N N . ALA A 1 10 ? -2.091 5.889 -6.374 1.00 0.00 10 ALA A N 3
ATOM 1131 C CA . ALA A 1 10 ? -3.402 5.719 -5.756 1.00 0.00 10 ALA A CA 3
ATOM 1132 C C . ALA A 1 10 ? -3.305 4.665 -4.655 1.00 0.00 10 ALA A C 3
ATOM 1133 O O . ALA A 1 10 ? -2.322 3.941 -4.575 1.00 0.00 10 ALA A O 3
ATOM 1140 N N . SER A 1 11 ? -4.328 4.549 -3.811 1.00 0.00 11 SER A N 3
ATOM 1141 C CA . SER A 1 11 ? -4.449 3.533 -2.775 1.00 0.00 11 SER A CA 3
ATOM 1142 C C . SER A 1 11 ? -4.422 2.116 -3.350 1.00 0.00 11 SER A C 3
ATOM 1143 O O . SER A 1 11 ? -3.866 1.212 -2.733 1.00 0.00 11 SER A O 3
ATOM 1150 N N . SER A 1 12 ? -5.033 1.902 -4.515 1.00 0.00 12 SER A N 3
ATOM 1151 C CA . SER A 1 12 ? -5.128 0.577 -5.108 1.00 0.00 12 SER A CA 3
ATOM 1152 C C . SER A 1 12 ? -3.746 -0.058 -5.293 1.00 0.00 12 SER A C 3
ATOM 1153 O O . SER A 1 12 ? -3.557 -1.250 -5.069 1.00 0.00 12 SER A O 3
ATOM 1160 N N . GLU A 1 13 ? -2.762 0.772 -5.634 1.00 0.00 13 GLU A N 3
ATOM 1161 C CA . GLU A 1 13 ? -1.344 0.447 -5.622 1.00 0.00 13 GLU A CA 3
ATOM 1162 C C . GLU A 1 13 ? -0.963 -0.407 -4.410 1.00 0.00 13 GLU A C 3
ATOM 1163 O O . GLU A 1 13 ? -0.357 -1.468 -4.536 1.00 0.00 13 GLU A O 3
ATOM 1173 N N . CYS A 1 14 ? -1.324 0.087 -3.226 1.00 0.00 14 CYS A N 3
ATOM 1174 C CA . CYS A 1 14 ? -0.991 -0.420 -1.921 1.00 0.00 14 CYS A CA 3
ATOM 1175 C C . CYS A 1 14 ? -1.685 -1.744 -1.722 1.00 0.00 14 CYS A C 3
ATOM 1176 O O . CYS A 1 14 ? -1.194 -2.616 -1.010 1.00 0.00 14 CYS A O 3
ATOM 1182 N N . TRP A 1 15 ? -2.851 -1.867 -2.351 1.00 0.00 15 TRP A N 3
ATOM 1183 C CA . TRP A 1 15 ? -3.595 -3.110 -2.301 1.00 0.00 15 TRP A CA 3
ATOM 1184 C C . TRP A 1 15 ? -2.743 -4.145 -3.022 1.00 0.00 15 TRP A C 3
ATOM 1185 O O . TRP A 1 15 ? -2.241 -5.082 -2.400 1.00 0.00 15 TRP A O 3
ATOM 1205 N N . THR A 1 16 ? -2.509 -3.936 -4.320 1.00 0.00 16 THR A N 3
ATOM 1206 C CA . THR A 1 16 ? -1.665 -4.806 -5.111 1.00 0.00 16 THR A CA 3
ATOM 1207 C C . THR A 1 16 ? -0.283 -4.984 -4.472 1.00 0.00 16 THR A C 3
ATOM 1208 O O . THR A 1 16 ? 0.301 -6.052 -4.607 1.00 0.00 16 THR A O 3
ATOM 1219 N N . ALA A 1 17 ? 0.241 -3.985 -3.753 1.00 0.00 17 ALA A N 3
ATOM 1220 C CA . ALA A 1 17 ? 1.492 -4.146 -3.025 1.00 0.00 17 ALA A CA 3
ATOM 1221 C C . ALA A 1 17 ? 1.355 -5.219 -1.945 1.00 0.00 17 ALA A C 3
ATOM 1222 O O . ALA A 1 17 ? 2.090 -6.208 -1.967 1.00 0.00 17 ALA A O 3
ATOM 1229 N N . CYS A 1 18 ? 0.405 -5.059 -1.018 1.00 0.00 18 CYS A N 3
ATOM 1230 C CA . CYS A 1 18 ? 0.228 -6.025 0.062 1.00 0.00 18 CYS A CA 3
ATOM 1231 C C . CYS A 1 18 ? -0.061 -7.416 -0.503 1.00 0.00 18 CYS A C 3
ATOM 1232 O O . CYS A 1 18 ? 0.341 -8.444 0.046 1.00 0.00 18 CYS A O 3
ATOM 1238 N N . LYS A 1 19 ? -0.786 -7.438 -1.625 1.00 0.00 19 LYS A N 3
ATOM 1239 C CA . LYS A 1 19 ? -1.088 -8.657 -2.326 1.00 0.00 19 LYS A CA 3
ATOM 1240 C C . LYS A 1 19 ? 0.189 -9.329 -2.826 1.00 0.00 19 LYS A C 3
ATOM 1241 O O . LYS A 1 19 ? 0.428 -10.497 -2.551 1.00 0.00 19 LYS A O 3
ATOM 1256 N N . LYS A 1 20 ? 0.971 -8.574 -3.591 1.00 0.00 20 LYS A N 3
ATOM 1257 C CA . LYS A 1 20 ? 2.229 -9.028 -4.179 1.00 0.00 20 LYS A CA 3
ATOM 1258 C C . LYS A 1 20 ? 3.114 -9.721 -3.142 1.00 0.00 20 LYS A C 3
ATOM 1259 O O . LYS A 1 20 ? 3.600 -10.818 -3.409 1.00 0.00 20 LYS A O 3
ATOM 1274 N N . VAL A 1 21 ? 3.342 -9.101 -1.978 1.00 0.00 21 VAL A N 3
ATOM 1275 C CA . VAL A 1 21 ? 4.078 -9.764 -0.915 1.00 0.00 21 VAL A CA 3
ATOM 1276 C C . VAL A 1 21 ? 3.266 -10.928 -0.330 1.00 0.00 21 VAL A C 3
ATOM 1277 O O . VAL A 1 21 ? 3.636 -12.088 -0.489 1.00 0.00 21 VAL A O 3
ATOM 1290 N N . THR A 1 22 ? 2.204 -10.613 0.412 1.00 0.00 22 THR A N 3
ATOM 1291 C CA . THR A 1 22 ? 1.600 -11.500 1.364 1.00 0.00 22 THR A CA 3
ATOM 1292 C C . THR A 1 22 ? 0.295 -12.076 0.815 1.00 0.00 22 THR A C 3
ATOM 1293 O O . THR A 1 22 ? -0.052 -13.215 1.115 1.00 0.00 22 THR A O 3
ATOM 1304 N N . GLY A 1 23 ? -0.447 -11.266 0.057 1.00 0.00 23 GLY A N 3
ATOM 1305 C CA . GLY A 1 23 ? -1.768 -11.630 -0.456 1.00 0.00 23 GLY A CA 3
ATOM 1306 C C . GLY A 1 23 ? -2.882 -10.797 0.186 1.00 0.00 23 GLY A C 3
ATOM 1307 O O . GLY A 1 23 ? -3.995 -10.727 -0.339 1.00 0.00 23 GLY A O 3
ATOM 1311 N N . SER A 1 24 ? -2.579 -10.141 1.306 1.00 0.00 24 SER A N 3
ATOM 1312 C CA . SER A 1 24 ? -3.518 -9.515 2.225 1.00 0.00 24 SER A CA 3
ATOM 1313 C C . SER A 1 24 ? -3.940 -8.148 1.691 1.00 0.00 24 SER A C 3
ATOM 1314 O O . SER A 1 24 ? -3.649 -7.114 2.286 1.00 0.00 24 SER A O 3
ATOM 1321 N N . GLY A 1 25 ? -4.613 -8.151 0.539 1.00 0.00 25 GLY A N 3
ATOM 1322 C CA . GLY A 1 25 ? -4.675 -7.029 -0.384 1.00 0.00 25 GLY A CA 3
ATOM 1323 C C . GLY A 1 25 ? -5.521 -5.814 0.029 1.00 0.00 25 GLY A C 3
ATOM 1324 O O . GLY A 1 25 ? -6.232 -5.285 -0.819 1.00 0.00 25 GLY A O 3
ATOM 1328 N N . GLN A 1 26 ? -5.480 -5.370 1.287 1.00 0.00 26 GLN A N 3
ATOM 1329 C CA . GLN A 1 26 ? -6.262 -4.267 1.809 1.00 0.00 26 GLN A CA 3
ATOM 1330 C C . GLN A 1 26 ? -5.318 -3.192 2.349 1.00 0.00 26 GLN A C 3
ATOM 1331 O O . GLN A 1 26 ? -4.364 -3.527 3.049 1.00 0.00 26 GLN A O 3
ATOM 1343 N N . GLY A 1 27 ? -5.564 -1.913 2.046 1.00 0.00 27 GLY A N 3
ATOM 1344 C CA . GLY A 1 27 ? -4.685 -0.837 2.481 1.00 0.00 27 GLY A CA 3
ATOM 1345 C C . GLY A 1 27 ? -5.132 0.504 1.911 1.00 0.00 27 GLY A C 3
ATOM 1346 O O . GLY A 1 27 ? -6.247 0.601 1.397 1.00 0.00 27 GLY A O 3
ATOM 1350 N N . LYS A 1 28 ? -4.281 1.532 1.989 1.00 0.00 28 LYS A N 3
ATOM 1351 C CA . LYS A 1 28 ? -4.465 2.835 1.347 1.00 0.00 28 LYS A CA 3
ATOM 1352 C C . LYS A 1 28 ? -3.103 3.505 1.203 1.00 0.00 28 LYS A C 3
ATOM 1353 O O . LYS A 1 28 ? -2.170 3.173 1.939 1.00 0.00 28 LYS A O 3
ATOM 1368 N N . CYS A 1 29 ? -2.985 4.429 0.242 1.00 0.00 29 CYS A N 3
ATOM 1369 C CA . CYS A 1 29 ? -1.744 5.143 -0.011 1.00 0.00 29 CYS A CA 3
ATOM 1370 C C . CYS A 1 29 ? -1.732 6.415 0.831 1.00 0.00 29 CYS A C 3
ATOM 1371 O O . CYS A 1 29 ? -2.782 6.875 1.278 1.00 0.00 29 CYS A O 3
ATOM 1377 N N . GLN A 1 30 ? -0.547 6.988 1.039 1.00 0.00 30 GLN A N 3
ATOM 1378 C CA . GLN A 1 30 ? -0.363 8.294 1.641 1.00 0.00 30 GLN A CA 3
ATOM 1379 C C . GLN A 1 30 ? 0.721 8.973 0.817 1.00 0.00 30 GLN A C 3
ATOM 1380 O O . GLN A 1 30 ? 1.776 8.380 0.633 1.00 0.00 30 GLN A O 3
ATOM 1392 N N . ASN A 1 31 ? 0.518 10.213 0.382 1.00 0.00 31 ASN A N 3
ATOM 1393 C CA . ASN A 1 31 ? 1.590 11.043 -0.133 1.00 0.00 31 ASN A CA 3
ATOM 1394 C C . ASN A 1 31 ? 2.112 10.468 -1.462 1.00 0.00 31 ASN A C 3
ATOM 1395 O O . ASN A 1 31 ? 1.525 10.730 -2.505 1.00 0.00 31 ASN A O 3
ATOM 1405 N N . ASN A 1 32 ? 3.151 9.635 -1.393 1.00 0.00 32 ASN A N 3
ATOM 1406 C CA . ASN A 1 32 ? 3.596 8.669 -2.397 1.00 0.00 32 ASN A CA 3
ATOM 1407 C C . ASN A 1 32 ? 4.355 7.596 -1.618 1.00 0.00 32 ASN A C 3
ATOM 1408 O O . ASN A 1 32 ? 5.543 7.365 -1.820 1.00 0.00 32 ASN A O 3
ATOM 1418 N N . GLN A 1 33 ? 3.639 6.994 -0.681 1.00 0.00 33 GLN A N 3
ATOM 1419 C CA . GLN A 1 33 ? 3.999 5.910 0.203 1.00 0.00 33 GLN A CA 3
ATOM 1420 C C . GLN A 1 33 ? 2.677 5.179 0.437 1.00 0.00 33 GLN A C 3
ATOM 1421 O O . GLN A 1 33 ? 1.643 5.611 -0.076 1.00 0.00 33 GLN A O 3
ATOM 1433 N N . CYS A 1 34 ? 2.658 4.085 1.199 1.00 0.00 34 CYS A N 3
ATOM 1434 C CA . CYS A 1 34 ? 1.457 3.279 1.274 1.00 0.00 34 CYS A CA 3
ATOM 1435 C C . CYS A 1 34 ? 1.433 2.507 2.567 1.00 0.00 34 CYS A C 3
ATOM 1436 O O . CYS A 1 34 ? 2.455 2.396 3.239 1.00 0.00 34 CYS A O 3
ATOM 1442 N N . ARG A 1 35 ? 0.265 1.968 2.909 1.00 0.00 35 ARG A N 3
ATOM 1443 C CA . ARG A 1 35 ? 0.082 1.125 4.072 1.00 0.00 35 ARG A CA 3
ATOM 1444 C C . ARG A 1 35 ? -0.886 0.014 3.726 1.00 0.00 35 ARG A C 3
ATOM 1445 O O . ARG A 1 35 ? -1.821 0.253 2.959 1.00 0.00 35 ARG A O 3
ATOM 1463 N N . CYS A 1 36 ? -0.684 -1.173 4.313 1.00 0.00 36 CYS A N 3
ATOM 1464 C CA . CYS A 1 36 ? -1.702 -2.190 4.324 1.00 0.00 36 CYS A CA 3
ATOM 1465 C C . CYS A 1 36 ? -2.636 -1.911 5.496 1.00 0.00 36 CYS A C 3
ATOM 1466 O O . CYS A 1 36 ? -3.112 -0.787 5.660 1.00 0.00 36 CYS A O 3
ATOM 1472 N N . TYR A 1 37 ? -2.901 -2.920 6.323 1.00 0.00 37 TYR A N 3
ATOM 1473 C CA . TYR A 1 37 ? -3.862 -2.850 7.405 1.00 0.00 37 TYR A CA 3
ATOM 1474 C C . TYR A 1 37 ? -3.463 -3.853 8.485 1.00 0.00 37 TYR A C 3
ATOM 1475 O O . TYR A 1 37 ? -2.446 -4.531 8.329 1.00 0.00 37 TYR A O 3
ATOM 1492 N N . PHE A 1 1 ? 1.127 -5.794 8.897 1.00 0.00 1 PHE A N 4
ATOM 1493 C CA . PHE A 1 1 ? 0.431 -4.565 8.552 1.00 0.00 1 PHE A CA 4
ATOM 1494 C C . PHE A 1 1 ? 1.252 -3.324 8.918 1.00 0.00 1 PHE A C 4
ATOM 1495 O O . PHE A 1 1 ? 2.162 -3.379 9.743 1.00 0.00 1 PHE A O 4
ATOM 1511 N N . GLY A 1 2 ? 0.882 -2.182 8.333 1.00 0.00 2 GLY A N 4
ATOM 1512 C CA . GLY A 1 2 ? 1.421 -0.873 8.657 1.00 0.00 2 GLY A CA 4
ATOM 1513 C C . GLY A 1 2 ? 1.961 -0.182 7.414 1.00 0.00 2 GLY A C 4
ATOM 1514 O O . GLY A 1 2 ? 1.466 -0.432 6.318 1.00 0.00 2 GLY A O 4
ATOM 1518 N N . LEU A 1 3 ? 2.912 0.742 7.596 1.00 0.00 3 LEU A N 4
ATOM 1519 C CA . LEU A 1 3 ? 3.403 1.602 6.529 1.00 0.00 3 LEU A CA 4
ATOM 1520 C C . LEU A 1 3 ? 4.610 0.995 5.822 1.00 0.00 3 LEU A C 4
ATOM 1521 O O . LEU A 1 3 ? 5.370 0.238 6.423 1.00 0.00 3 LEU A O 4
ATOM 1536 N N . ILE A 1 4 ? 4.764 1.321 4.542 1.00 0.00 4 ILE A N 4
ATOM 1537 C CA . ILE A 1 4 ? 5.769 0.784 3.660 1.00 0.00 4 ILE A CA 4
ATOM 1538 C C . ILE A 1 4 ? 6.448 1.975 2.976 1.00 0.00 4 ILE A C 4
ATOM 1539 O O . ILE A 1 4 ? 6.143 3.126 3.302 1.00 0.00 4 ILE A O 4
ATOM 1554 N N . ASP A 1 5 ? 7.257 1.716 1.944 1.00 0.00 5 ASP A N 4
ATOM 1555 C CA . ASP A 1 5 ? 7.547 2.727 0.938 1.00 0.00 5 ASP A CA 4
ATOM 1556 C C . ASP A 1 5 ? 7.467 2.129 -0.462 1.00 0.00 5 ASP A C 4
ATOM 1557 O O . ASP A 1 5 ? 8.360 1.398 -0.885 1.00 0.00 5 ASP A O 4
ATOM 1565 N N . VAL A 1 6 ? 6.388 2.454 -1.177 1.00 0.00 6 VAL A N 4
ATOM 1566 C CA . VAL A 1 6 ? 6.421 2.489 -2.631 1.00 0.00 6 VAL A CA 4
ATOM 1567 C C . VAL A 1 6 ? 5.564 3.654 -3.128 1.00 0.00 6 VAL A C 4
ATOM 1568 O O . VAL A 1 6 ? 4.466 3.875 -2.616 1.00 0.00 6 VAL A O 4
ATOM 1581 N N . LYS A 1 7 ? 6.081 4.389 -4.117 1.00 0.00 7 LYS A N 4
ATOM 1582 C CA . LYS A 1 7 ? 5.418 5.501 -4.784 1.00 0.00 7 LYS A CA 4
ATOM 1583 C C . LYS A 1 7 ? 3.971 5.162 -5.166 1.00 0.00 7 LYS A C 4
ATOM 1584 O O . LYS A 1 7 ? 3.751 4.285 -5.998 1.00 0.00 7 LYS A O 4
ATOM 1599 N N . CYS A 1 8 ? 2.987 5.840 -4.564 1.00 0.00 8 CYS A N 4
ATOM 1600 C CA . CYS A 1 8 ? 1.583 5.613 -4.924 1.00 0.00 8 CYS A CA 4
ATOM 1601 C C . CYS A 1 8 ? 1.143 6.504 -6.075 1.00 0.00 8 CYS A C 4
ATOM 1602 O O . CYS A 1 8 ? 1.369 7.706 -6.035 1.00 0.00 8 CYS A O 4
ATOM 1608 N N . PHE A 1 9 ? 0.442 5.950 -7.057 1.00 0.00 9 PHE A N 4
ATOM 1609 C CA . PHE A 1 9 ? -0.478 6.741 -7.864 1.00 0.00 9 PHE A CA 4
ATOM 1610 C C . PHE A 1 9 ? -1.872 6.722 -7.233 1.00 0.00 9 PHE A C 4
ATOM 1611 O O . PHE A 1 9 ? -2.678 7.609 -7.513 1.00 0.00 9 PHE A O 4
ATOM 1627 N N . ALA A 1 10 ? -2.177 5.729 -6.390 1.00 0.00 10 ALA A N 4
ATOM 1628 C CA . ALA A 1 10 ? -3.475 5.586 -5.746 1.00 0.00 10 ALA A CA 4
ATOM 1629 C C . ALA A 1 10 ? -3.337 4.593 -4.597 1.00 0.00 10 ALA A C 4
ATOM 1630 O O . ALA A 1 10 ? -2.352 3.872 -4.518 1.00 0.00 10 ALA A O 4
ATOM 1637 N N . SER A 1 11 ? -4.331 4.523 -3.715 1.00 0.00 11 SER A N 4
ATOM 1638 C CA . SER A 1 11 ? -4.428 3.526 -2.659 1.00 0.00 11 SER A CA 4
ATOM 1639 C C . SER A 1 11 ? -4.469 2.109 -3.222 1.00 0.00 11 SER A C 4
ATOM 1640 O O . SER A 1 11 ? -3.887 1.197 -2.641 1.00 0.00 11 SER A O 4
ATOM 1647 N N . SER A 1 12 ? -5.174 1.901 -4.334 1.00 0.00 12 SER A N 4
ATOM 1648 C CA . SER A 1 12 ? -5.343 0.580 -4.911 1.00 0.00 12 SER A CA 4
ATOM 1649 C C . SER A 1 12 ? -3.991 -0.084 -5.197 1.00 0.00 12 SER A C 4
ATOM 1650 O O . SER A 1 12 ? -3.815 -1.278 -4.975 1.00 0.00 12 SER A O 4
ATOM 1657 N N . GLU A 1 13 ? -3.016 0.721 -5.614 1.00 0.00 13 GLU A N 4
ATOM 1658 C CA . GLU A 1 13 ? -1.609 0.360 -5.696 1.00 0.00 13 GLU A CA 4
ATOM 1659 C C . GLU A 1 13 ? -1.180 -0.502 -4.503 1.00 0.00 13 GLU A C 4
ATOM 1660 O O . GLU A 1 13 ? -0.656 -1.600 -4.665 1.00 0.00 13 GLU A O 4
ATOM 1670 N N . CYS A 1 14 ? -1.418 0.023 -3.297 1.00 0.00 14 CYS A N 4
ATOM 1671 C CA . CYS A 1 14 ? -1.013 -0.481 -2.012 1.00 0.00 14 CYS A CA 4
ATOM 1672 C C . CYS A 1 14 ? -1.700 -1.794 -1.768 1.00 0.00 14 CYS A C 4
ATOM 1673 O O . CYS A 1 14 ? -1.170 -2.657 -1.076 1.00 0.00 14 CYS A O 4
ATOM 1679 N N . TRP A 1 15 ? -2.907 -1.915 -2.319 1.00 0.00 15 TRP A N 4
ATOM 1680 C CA . TRP A 1 15 ? -3.660 -3.144 -2.185 1.00 0.00 15 TRP A CA 4
ATOM 1681 C C . TRP A 1 15 ? -2.850 -4.207 -2.906 1.00 0.00 15 TRP A C 4
ATOM 1682 O O . TRP A 1 15 ? -2.271 -5.086 -2.271 1.00 0.00 15 TRP A O 4
ATOM 1702 N N . THR A 1 16 ? -2.739 -4.087 -4.229 1.00 0.00 16 THR A N 4
ATOM 1703 C CA . THR A 1 16 ? -1.960 -4.995 -5.047 1.00 0.00 16 THR A CA 4
ATOM 1704 C C . THR A 1 16 ? -0.527 -5.146 -4.525 1.00 0.00 16 THR A C 4
ATOM 1705 O O . THR A 1 16 ? 0.032 -6.232 -4.638 1.00 0.00 16 THR A O 4
ATOM 1716 N N . ALA A 1 17 ? 0.073 -4.105 -3.934 1.00 0.00 17 ALA A N 4
ATOM 1717 C CA . ALA A 1 17 ? 1.396 -4.229 -3.341 1.00 0.00 17 ALA A CA 4
ATOM 1718 C C . ALA A 1 17 ? 1.369 -5.248 -2.202 1.00 0.00 17 ALA A C 4
ATOM 1719 O O . ALA A 1 17 ? 2.114 -6.228 -2.208 1.00 0.00 17 ALA A O 4
ATOM 1726 N N . CYS A 1 18 ? 0.473 -5.039 -1.237 1.00 0.00 18 CYS A N 4
ATOM 1727 C CA . CYS A 1 18 ? 0.330 -5.938 -0.103 1.00 0.00 18 CYS A CA 4
ATOM 1728 C C . CYS A 1 18 ? -0.029 -7.334 -0.570 1.00 0.00 18 CYS A C 4
ATOM 1729 O O . CYS A 1 18 ? 0.388 -8.323 0.024 1.00 0.00 18 CYS A O 4
ATOM 1735 N N . LYS A 1 19 ? -0.816 -7.426 -1.645 1.00 0.00 19 LYS A N 4
ATOM 1736 C CA . LYS A 1 19 ? -1.164 -8.696 -2.223 1.00 0.00 19 LYS A CA 4
ATOM 1737 C C . LYS A 1 19 ? 0.076 -9.410 -2.750 1.00 0.00 19 LYS A C 4
ATOM 1738 O O . LYS A 1 19 ? 0.343 -10.547 -2.379 1.00 0.00 19 LYS A O 4
ATOM 1753 N N . LYS A 1 20 ? 0.816 -8.729 -3.620 1.00 0.00 20 LYS A N 4
ATOM 1754 C CA . LYS A 1 20 ? 2.048 -9.249 -4.204 1.00 0.00 20 LYS A CA 4
ATOM 1755 C C . LYS A 1 20 ? 3.017 -9.718 -3.117 1.00 0.00 20 LYS A C 4
ATOM 1756 O O . LYS A 1 20 ? 3.575 -10.805 -3.221 1.00 0.00 20 LYS A O 4
ATOM 1771 N N . VAL A 1 21 ? 3.249 -8.897 -2.090 1.00 0.00 21 VAL A N 4
ATOM 1772 C CA . VAL A 1 21 ? 4.184 -9.170 -1.044 1.00 0.00 21 VAL A CA 4
ATOM 1773 C C . VAL A 1 21 ? 3.664 -10.294 -0.153 1.00 0.00 21 VAL A C 4
ATOM 1774 O O . VAL A 1 21 ? 4.408 -11.212 0.181 1.00 0.00 21 VAL A O 4
ATOM 1787 N N . THR A 1 22 ? 2.419 -10.148 0.311 1.00 0.00 22 THR A N 4
ATOM 1788 C CA . THR A 1 22 ? 1.915 -10.821 1.491 1.00 0.00 22 THR A CA 4
ATOM 1789 C C . THR A 1 22 ? 0.581 -11.546 1.227 1.00 0.00 22 THR A C 4
ATOM 1790 O O . THR A 1 22 ? 0.331 -12.592 1.819 1.00 0.00 22 THR A O 4
ATOM 1801 N N . GLY A 1 23 ? -0.284 -11.002 0.363 1.00 0.00 23 GLY A N 4
ATOM 1802 C CA . GLY A 1 23 ? -1.554 -11.614 -0.040 1.00 0.00 23 GLY A CA 4
ATOM 1803 C C . GLY A 1 23 ? -2.763 -10.755 0.346 1.00 0.00 23 GLY A C 4
ATOM 1804 O O . GLY A 1 23 ? -3.770 -10.721 -0.368 1.00 0.00 23 GLY A O 4
ATOM 1808 N N . SER A 1 24 ? -2.635 -10.034 1.457 1.00 0.00 24 SER A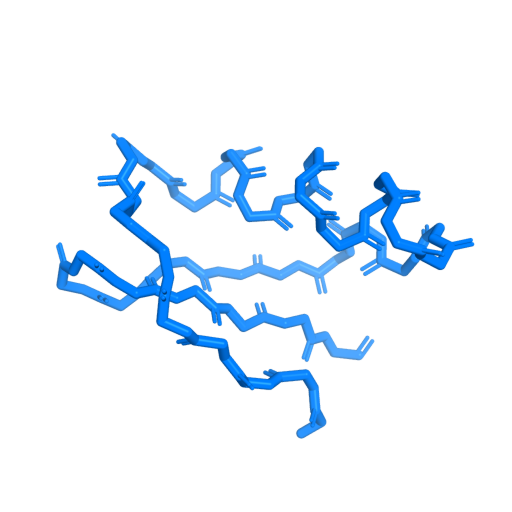 N 4
ATOM 1809 C CA . SER A 1 24 ? -3.713 -9.367 2.183 1.00 0.00 24 SER A CA 4
ATOM 1810 C C . SER A 1 24 ? -3.978 -7.990 1.586 1.00 0.00 24 SER A C 4
ATOM 1811 O O . SER A 1 24 ? -3.483 -6.984 2.084 1.00 0.00 24 SER A O 4
ATOM 1818 N N . GLY A 1 25 ? -4.745 -7.943 0.499 1.00 0.00 25 GLY A N 4
ATOM 1819 C CA . GLY A 1 25 ? -4.817 -6.772 -0.361 1.00 0.00 25 GLY A CA 4
ATOM 1820 C C . GLY A 1 25 ? -5.659 -5.608 0.182 1.00 0.00 25 GLY A C 4
ATOM 1821 O O . GLY A 1 25 ? -6.493 -5.090 -0.554 1.00 0.00 25 GLY A O 4
ATOM 1825 N N . GLN A 1 26 ? -5.484 -5.207 1.441 1.00 0.00 26 GLN A N 4
ATOM 1826 C CA . GLN A 1 26 ? -6.226 -4.138 2.085 1.00 0.00 26 GLN A CA 4
ATOM 1827 C C . GLN A 1 26 ? -5.245 -3.052 2.518 1.00 0.00 26 GLN A C 4
ATOM 1828 O O . GLN A 1 26 ? -4.321 -3.349 3.267 1.00 0.00 26 GLN A O 4
ATOM 1840 N N . GLY A 1 27 ? -5.413 -1.807 2.068 1.00 0.00 27 GLY A N 4
ATOM 1841 C CA . GLY A 1 27 ? -4.437 -0.773 2.370 1.00 0.00 27 GLY A CA 4
ATOM 1842 C C . GLY A 1 27 ? -4.893 0.603 1.905 1.00 0.00 27 GLY A C 4
ATOM 1843 O O . GLY A 1 27 ? -6.048 0.780 1.515 1.00 0.00 27 GLY A O 4
ATOM 1847 N N . LYS A 1 28 ? -3.985 1.577 1.931 1.00 0.00 28 LYS A N 4
ATOM 1848 C CA . LYS A 1 28 ? -4.232 2.934 1.468 1.00 0.00 28 LYS A CA 4
ATOM 1849 C C . LYS A 1 28 ? -2.885 3.599 1.233 1.00 0.00 28 LYS A C 4
ATOM 1850 O O . LYS A 1 28 ? -1.921 3.307 1.943 1.00 0.00 28 LYS A O 4
ATOM 1865 N N . CYS A 1 29 ? -2.812 4.467 0.217 1.00 0.00 29 CYS A N 4
ATOM 1866 C CA . CYS A 1 29 ? -1.588 5.175 -0.096 1.00 0.00 29 CYS A CA 4
ATOM 1867 C C . CYS A 1 29 ? -1.566 6.464 0.726 1.00 0.00 29 CYS A C 4
ATOM 1868 O O . CYS A 1 29 ? -2.621 6.985 1.095 1.00 0.00 29 CYS A O 4
ATOM 1874 N N . GLN A 1 30 ? -0.372 6.958 1.037 1.00 0.00 30 GLN A N 4
ATOM 1875 C CA . GLN A 1 30 ? -0.141 8.159 1.816 1.00 0.00 30 GLN A CA 4
ATOM 1876 C C . GLN A 1 30 ? 0.798 9.016 0.981 1.00 0.00 30 GLN A C 4
ATOM 1877 O O . GLN A 1 30 ? 1.969 8.669 0.879 1.00 0.00 30 GLN A O 4
ATOM 1889 N N . ASN A 1 31 ? 0.329 10.127 0.405 1.00 0.00 31 ASN A N 4
ATOM 1890 C CA . ASN A 1 31 ? 1.187 11.098 -0.277 1.00 0.00 31 ASN A CA 4
ATOM 1891 C C . ASN A 1 31 ? 1.831 10.493 -1.534 1.00 0.00 31 ASN A C 4
ATOM 1892 O O . ASN A 1 31 ? 1.366 10.739 -2.642 1.00 0.00 31 ASN A O 4
ATOM 1902 N N . ASN A 1 32 ? 2.899 9.713 -1.346 1.00 0.00 32 ASN A N 4
ATOM 1903 C CA . ASN A 1 32 ? 3.581 8.847 -2.287 1.00 0.00 32 ASN A CA 4
ATOM 1904 C C . ASN A 1 32 ? 4.402 7.784 -1.550 1.00 0.00 32 ASN A C 4
ATOM 1905 O O . ASN A 1 32 ? 5.516 7.461 -1.940 1.00 0.00 32 ASN A O 4
ATOM 1915 N N . GLN A 1 33 ? 3.810 7.203 -0.507 1.00 0.00 33 GLN A N 4
ATOM 1916 C CA . GLN A 1 33 ? 4.172 5.903 0.023 1.00 0.00 33 GLN A CA 4
ATOM 1917 C C . GLN A 1 33 ? 2.855 5.154 0.237 1.00 0.00 33 GLN A C 4
ATOM 1918 O O . GLN A 1 33 ? 1.805 5.659 -0.164 1.00 0.00 33 GLN A O 4
ATOM 1930 N N . CYS A 1 34 ? 2.867 3.982 0.880 1.00 0.00 34 CYS A N 4
ATOM 1931 C CA . CYS A 1 34 ? 1.685 3.147 0.977 1.00 0.00 34 CYS A CA 4
ATOM 1932 C C . CYS A 1 34 ? 1.634 2.427 2.310 1.00 0.00 34 CYS A C 4
ATOM 1933 O O . CYS A 1 34 ? 2.630 2.382 3.032 1.00 0.00 34 CYS A O 4
ATOM 1939 N N . ARG A 1 35 ? 0.445 1.932 2.661 1.00 0.00 35 ARG A N 4
ATOM 1940 C CA . ARG A 1 35 ? 0.169 1.304 3.943 1.00 0.00 35 ARG A CA 4
ATOM 1941 C C . ARG A 1 35 ? -0.785 0.149 3.712 1.00 0.00 35 ARG A C 4
ATOM 1942 O O . ARG A 1 35 ? -1.557 0.171 2.751 1.00 0.00 35 ARG A O 4
ATOM 1960 N N . CYS A 1 36 ? -0.720 -0.837 4.602 1.00 0.00 36 CYS A N 4
ATOM 1961 C CA . CYS A 1 36 ? -1.487 -2.077 4.513 1.00 0.00 36 CYS A CA 4
ATOM 1962 C C . CYS A 1 36 ? -2.094 -2.439 5.864 1.00 0.00 36 CYS A C 4
ATOM 1963 O O . CYS A 1 36 ? -1.531 -2.099 6.903 1.00 0.00 36 CYS A O 4
ATOM 1969 N N . TYR A 1 37 ? -3.261 -3.084 5.843 1.00 0.00 37 TYR A N 4
ATOM 1970 C CA . TYR A 1 37 ? -4.108 -3.392 6.985 1.00 0.00 37 TYR A CA 4
ATOM 1971 C C . TYR A 1 37 ? -4.641 -4.820 6.853 1.00 0.00 37 TYR A C 4
ATOM 1972 O O . TYR A 1 37 ? -4.453 -5.464 5.817 1.00 0.00 37 TYR A O 4
ATOM 1989 N N . PHE A 1 1 ? -1.232 -0.456 9.933 1.00 0.00 1 PHE A N 5
ATOM 1990 C CA . PHE A 1 1 ? -0.655 -1.707 10.403 1.00 0.00 1 PHE A CA 5
ATOM 1991 C C . PHE A 1 1 ? 0.648 -1.979 9.650 1.00 0.00 1 PHE A C 5
ATOM 1992 O O . PHE A 1 1 ? 1.727 -2.088 10.225 1.00 0.00 1 PHE A O 5
ATOM 2008 N N . GLY A 1 2 ? 0.502 -2.068 8.337 1.00 0.00 2 GLY A N 5
ATOM 2009 C CA . GLY A 1 2 ? 1.548 -2.158 7.344 1.00 0.00 2 GLY A CA 5
ATOM 2010 C C . GLY A 1 2 ? 1.964 -0.753 6.968 1.00 0.00 2 GLY A C 5
ATOM 2011 O O . GLY A 1 2 ? 1.090 0.092 6.794 1.00 0.00 2 GLY A O 5
ATOM 2015 N N . LEU A 1 3 ? 3.263 -0.497 6.810 1.00 0.00 3 LEU A N 5
ATOM 2016 C CA . LEU A 1 3 ? 3.768 0.752 6.283 1.00 0.00 3 LEU A CA 5
ATOM 2017 C C . LEU A 1 3 ? 4.962 0.442 5.401 1.00 0.00 3 LEU A C 5
ATOM 2018 O O . LEU A 1 3 ? 5.789 -0.387 5.776 1.00 0.00 3 LEU A O 5
ATOM 2033 N N . ILE A 1 4 ? 4.975 1.006 4.192 1.00 0.00 4 ILE A N 5
ATOM 2034 C CA . ILE A 1 4 ? 5.808 0.515 3.123 1.00 0.00 4 ILE A CA 5
ATOM 2035 C C . ILE A 1 4 ? 6.524 1.703 2.475 1.00 0.00 4 ILE A C 5
ATOM 2036 O O . ILE A 1 4 ? 6.147 2.854 2.702 1.00 0.00 4 ILE A O 5
ATOM 2051 N N . ASP A 1 5 ? 7.543 1.427 1.667 1.00 0.00 5 ASP A N 5
ATOM 2052 C CA . ASP A 1 5 ? 8.481 2.398 1.129 1.00 0.00 5 ASP A CA 5
ATOM 2053 C C . ASP A 1 5 ? 8.422 2.471 -0.400 1.00 0.00 5 ASP A C 5
ATOM 2054 O O . ASP A 1 5 ? 9.384 2.889 -1.041 1.00 0.00 5 ASP A O 5
ATOM 2062 N N . VAL A 1 6 ? 7.277 2.099 -0.976 1.00 0.00 6 VAL A N 5
ATOM 2063 C CA . VAL A 1 6 ? 7.055 2.102 -2.419 1.00 0.00 6 VAL A CA 5
ATOM 2064 C C . VAL A 1 6 ? 5.940 3.090 -2.779 1.00 0.00 6 VAL A C 5
ATOM 2065 O O . VAL A 1 6 ? 4.881 3.108 -2.148 1.00 0.00 6 VAL A O 5
ATOM 2078 N N . LYS A 1 7 ? 6.211 3.903 -3.807 1.00 0.00 7 LYS A N 5
ATOM 2079 C CA . LYS A 1 7 ? 5.372 4.978 -4.314 1.00 0.00 7 LYS A CA 5
ATOM 2080 C C . LYS A 1 7 ? 3.899 4.603 -4.492 1.00 0.00 7 LYS A C 5
ATOM 2081 O O . LYS A 1 7 ? 3.587 3.483 -4.897 1.00 0.00 7 LYS A O 5
ATOM 2096 N N . CYS A 1 8 ? 3.001 5.571 -4.265 1.00 0.00 8 CYS A N 5
ATOM 2097 C CA . CYS A 1 8 ? 1.588 5.453 -4.636 1.00 0.00 8 CYS A CA 5
ATOM 2098 C C . CYS A 1 8 ? 1.300 6.282 -5.866 1.00 0.00 8 CYS A C 5
ATOM 2099 O O . CYS A 1 8 ? 1.576 7.475 -5.884 1.00 0.00 8 CYS A O 5
ATOM 2105 N N . PHE A 1 9 ? 0.667 5.679 -6.856 1.00 0.00 9 PHE A N 5
ATOM 2106 C CA . PHE A 1 9 ? -0.084 6.404 -7.866 1.00 0.00 9 PHE A CA 5
ATOM 2107 C C . PHE A 1 9 ? -1.565 6.463 -7.455 1.00 0.00 9 PHE A C 5
ATOM 2108 O O . PHE A 1 9 ? -2.343 7.195 -8.061 1.00 0.00 9 PHE A O 5
ATOM 2124 N N . ALA A 1 10 ? -1.962 5.697 -6.427 1.00 0.00 10 ALA A N 5
ATOM 2125 C CA . ALA A 1 10 ? -3.316 5.604 -5.897 1.00 0.00 10 ALA A CA 5
ATOM 2126 C C . ALA A 1 10 ? -3.264 4.711 -4.657 1.00 0.00 10 ALA A C 5
ATOM 2127 O O . ALA A 1 10 ? -2.258 4.050 -4.424 1.00 0.00 10 ALA A O 5
ATOM 2134 N N . SER A 1 11 ? -4.339 4.662 -3.870 1.00 0.00 11 SER A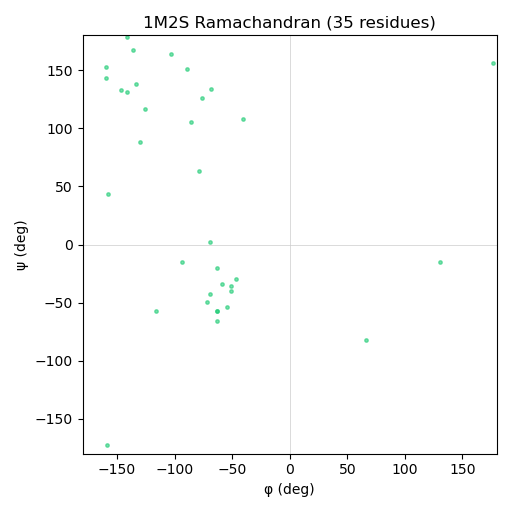 N 5
ATOM 2135 C CA . SER A 1 11 ? -4.557 3.717 -2.782 1.00 0.00 11 SER A CA 5
ATOM 2136 C C . SER A 1 11 ? -4.668 2.287 -3.299 1.00 0.00 11 SER A C 5
ATOM 2137 O O . SER A 1 11 ? -4.121 1.367 -2.696 1.00 0.00 11 SER A O 5
ATOM 2144 N N . SER A 1 12 ? -5.394 2.081 -4.396 1.00 0.00 12 SER A N 5
ATOM 2145 C CA . SER A 1 12 ? -5.616 0.752 -4.945 1.00 0.00 12 SER A CA 5
ATOM 2146 C C . SER A 1 12 ? -4.285 0.042 -5.207 1.00 0.00 12 SER A C 5
ATOM 2147 O O . SER A 1 12 ? -4.137 -1.140 -4.910 1.00 0.00 12 SER A O 5
ATOM 2154 N N . GLU A 1 13 ? -3.299 0.800 -5.687 1.00 0.00 13 GLU A N 5
ATOM 2155 C CA . GLU A 1 13 ? -1.896 0.414 -5.754 1.00 0.00 13 GLU A CA 5
ATOM 2156 C C . GLU A 1 13 ? -1.479 -0.447 -4.562 1.00 0.00 13 GLU A C 5
ATOM 2157 O O . GLU A 1 13 ? -0.962 -1.542 -4.729 1.00 0.00 13 GLU A O 5
ATOM 2167 N N . CYS A 1 14 ? -1.696 0.084 -3.354 1.00 0.00 14 CYS A N 5
ATOM 2168 C CA . CYS A 1 14 ? -1.246 -0.405 -2.078 1.00 0.00 14 CYS A CA 5
ATOM 2169 C C . CYS A 1 14 ? -1.890 -1.743 -1.825 1.00 0.00 14 CYS A C 5
ATOM 2170 O O . CYS A 1 14 ? -1.321 -2.606 -1.166 1.00 0.00 14 CYS A O 5
ATOM 2176 N N . TRP A 1 15 ? -3.100 -1.899 -2.357 1.00 0.00 15 TRP A N 5
ATOM 2177 C CA . TRP A 1 15 ? -3.825 -3.147 -2.223 1.00 0.00 15 TRP A CA 5
ATOM 2178 C C . TRP A 1 15 ? -3.050 -4.196 -3.007 1.00 0.00 15 TRP A C 5
ATOM 2179 O O . TRP A 1 15 ? -2.531 -5.155 -2.439 1.00 0.00 15 TRP A O 5
ATOM 2199 N N . THR A 1 16 ? -2.944 -4.008 -4.322 1.00 0.00 16 THR A N 5
ATOM 2200 C CA . THR A 1 16 ? -2.164 -4.868 -5.193 1.00 0.00 16 THR A CA 5
ATOM 2201 C C . THR A 1 16 ? -0.720 -5.008 -4.699 1.00 0.00 16 THR A C 5
ATOM 2202 O O . THR A 1 16 ? -0.136 -6.070 -4.883 1.00 0.00 16 THR A O 5
ATOM 2213 N N . ALA A 1 17 ? -0.137 -3.992 -4.058 1.00 0.00 17 ALA A N 5
ATOM 2214 C CA . ALA A 1 17 ? 1.215 -4.084 -3.533 1.00 0.00 17 ALA A CA 5
ATOM 2215 C C . ALA A 1 17 ? 1.266 -5.114 -2.413 1.00 0.00 17 ALA A C 5
ATOM 2216 O O . ALA A 1 17 ? 2.012 -6.091 -2.486 1.00 0.00 17 ALA A O 5
ATOM 2223 N N . CYS A 1 18 ? 0.438 -4.921 -1.388 1.00 0.00 18 CYS A N 5
ATOM 2224 C CA . CYS A 1 18 ? 0.381 -5.834 -0.257 1.00 0.00 18 CYS A CA 5
ATOM 2225 C C . CYS A 1 18 ? 0.060 -7.240 -0.718 1.00 0.00 18 CYS A C 5
ATOM 2226 O O . CYS A 1 18 ? 0.556 -8.218 -0.162 1.00 0.00 18 CYS A O 5
ATOM 2232 N N . LYS A 1 19 ? -0.786 -7.343 -1.744 1.00 0.00 19 LYS A N 5
ATOM 2233 C CA . LYS A 1 19 ? -1.118 -8.609 -2.348 1.00 0.00 19 LYS A CA 5
ATOM 2234 C C . LYS A 1 19 ? 0.104 -9.259 -2.985 1.00 0.00 19 LYS A C 5
ATOM 2235 O O . LYS A 1 19 ? 0.471 -10.378 -2.640 1.00 0.00 19 LYS A O 5
ATOM 2250 N N . LYS A 1 20 ? 0.720 -8.548 -3.922 1.00 0.00 20 LYS A N 5
ATOM 2251 C CA . LYS A 1 20 ? 1.900 -9.013 -4.639 1.00 0.00 20 LYS A CA 5
ATOM 2252 C C . LYS A 1 20 ? 3.017 -9.434 -3.683 1.00 0.00 20 LYS A C 5
ATOM 2253 O O . LYS A 1 20 ? 3.704 -10.413 -3.956 1.00 0.00 20 LYS A O 5
ATOM 2268 N N . VAL A 1 21 ? 3.230 -8.698 -2.591 1.00 0.00 21 VAL A N 5
ATOM 2269 C CA . VAL A 1 21 ? 4.227 -8.994 -1.611 1.00 0.00 21 VAL A CA 5
ATOM 2270 C C . VAL A 1 21 ? 3.769 -10.190 -0.781 1.00 0.00 21 VAL A C 5
ATOM 2271 O O . VAL A 1 21 ? 4.455 -11.209 -0.743 1.00 0.00 21 VAL A O 5
ATOM 2284 N N . THR A 1 22 ? 2.645 -10.036 -0.073 1.00 0.00 22 THR A N 5
ATOM 2285 C CA . THR A 1 22 ? 2.270 -10.872 1.037 1.00 0.00 22 THR A CA 5
ATOM 2286 C C . THR A 1 22 ? 0.967 -11.632 0.736 1.00 0.00 22 THR A C 5
ATOM 2287 O O . THR A 1 22 ? 0.852 -12.808 1.071 1.00 0.00 22 THR A O 5
ATOM 2298 N N . GLY A 1 23 ? -0.034 -10.955 0.158 1.00 0.00 23 GLY A N 5
ATOM 2299 C CA . GLY A 1 23 ? -1.363 -11.502 -0.121 1.00 0.00 23 GLY A CA 5
ATOM 2300 C C . GLY A 1 23 ? -2.483 -10.666 0.511 1.00 0.00 23 GLY A C 5
ATOM 2301 O O . GLY A 1 23 ? -3.638 -10.715 0.080 1.00 0.00 23 GLY A O 5
ATOM 2305 N N . SER A 1 24 ? -2.155 -9.878 1.536 1.00 0.00 24 SER A N 5
ATOM 2306 C CA . SER A 1 24 ? -3.130 -9.274 2.436 1.00 0.00 24 SER A CA 5
ATOM 2307 C C . SER A 1 24 ? -3.614 -7.959 1.837 1.00 0.00 24 SER A C 5
ATOM 2308 O O . SER A 1 24 ? -3.221 -6.884 2.278 1.00 0.00 24 SER A O 5
ATOM 2315 N N . GLY A 1 25 ? -4.431 -8.041 0.790 1.00 0.00 25 GLY A N 5
ATOM 2316 C CA . GLY A 1 25 ? -4.648 -6.935 -0.134 1.00 0.00 25 GLY A CA 5
ATOM 2317 C C . GLY A 1 25 ? -5.501 -5.761 0.360 1.00 0.00 25 GLY A C 5
ATOM 2318 O O . GLY A 1 25 ? -6.289 -5.237 -0.422 1.00 0.00 25 GLY A O 5
ATOM 2322 N N . GLN A 1 26 ? -5.377 -5.354 1.625 1.00 0.00 26 GLN A N 5
ATOM 2323 C CA . GLN A 1 26 ? -6.146 -4.307 2.272 1.00 0.00 26 GLN A CA 5
ATOM 2324 C C . GLN A 1 26 ? -5.198 -3.176 2.662 1.00 0.00 26 GLN A C 5
ATOM 2325 O O . GLN A 1 26 ? -4.254 -3.430 3.406 1.00 0.00 26 GLN A O 5
ATOM 2337 N N . GLY A 1 27 ? -5.426 -1.946 2.202 1.00 0.00 27 GLY A N 5
ATOM 2338 C CA . GLY A 1 27 ? -4.516 -0.851 2.504 1.00 0.00 27 GLY A CA 5
ATOM 2339 C C . GLY A 1 27 ? -5.039 0.480 1.985 1.00 0.00 27 GLY A C 5
ATOM 2340 O O . GLY A 1 27 ? -6.204 0.583 1.606 1.00 0.00 27 GLY A O 5
ATOM 2344 N N . LYS A 1 28 ? -4.179 1.499 1.953 1.00 0.00 28 LYS A N 5
ATOM 2345 C CA . LYS A 1 28 ? -4.470 2.813 1.401 1.00 0.00 28 LYS A CA 5
ATOM 2346 C C . LYS A 1 28 ? -3.143 3.544 1.263 1.00 0.00 28 LYS A C 5
ATOM 2347 O O . LYS A 1 28 ? -2.207 3.262 2.011 1.00 0.00 28 LYS A O 5
ATOM 2362 N N . CYS A 1 29 ? -3.048 4.445 0.279 1.00 0.00 29 CYS A N 5
ATOM 2363 C CA . CYS A 1 29 ? -1.809 5.157 0.040 1.00 0.00 29 CYS A CA 5
ATOM 2364 C C . CYS A 1 29 ? -1.789 6.411 0.899 1.00 0.00 29 CYS A C 5
ATOM 2365 O O . CYS A 1 29 ? -2.839 6.871 1.357 1.00 0.00 29 CYS A O 5
ATOM 2371 N N . GLN A 1 30 ? -0.603 6.971 1.100 1.00 0.00 30 GLN A N 5
ATOM 2372 C CA . GLN A 1 30 ? -0.403 8.231 1.771 1.00 0.00 30 GLN A CA 5
ATOM 2373 C C . GLN A 1 30 ? 0.668 8.978 0.989 1.00 0.00 30 GLN A C 5
ATOM 2374 O O . GLN A 1 30 ? 1.812 8.526 0.945 1.00 0.00 30 GLN A O 5
ATOM 2386 N N . ASN A 1 31 ? 0.319 10.120 0.395 1.00 0.00 31 ASN A N 5
ATOM 2387 C CA . ASN A 1 31 ? 1.284 11.085 -0.122 1.00 0.00 31 ASN A CA 5
ATOM 2388 C C . ASN A 1 31 ? 1.951 10.579 -1.412 1.00 0.00 31 ASN A C 5
ATOM 2389 O O . ASN A 1 31 ? 1.601 10.991 -2.514 1.00 0.00 31 ASN A O 5
ATOM 2399 N N . ASN A 1 32 ? 2.878 9.637 -1.246 1.00 0.00 32 ASN A N 5
ATOM 2400 C CA . ASN A 1 32 ? 3.512 8.780 -2.225 1.00 0.00 32 ASN A CA 5
ATOM 2401 C C . ASN A 1 32 ? 4.291 7.680 -1.508 1.00 0.00 32 ASN A C 5
ATOM 2402 O O . ASN A 1 32 ? 5.435 7.390 -1.843 1.00 0.00 32 ASN A O 5
ATOM 2412 N N . GLN A 1 33 ? 3.647 7.053 -0.524 1.00 0.00 33 GLN A N 5
ATOM 2413 C CA . GLN A 1 33 ? 3.978 5.761 0.026 1.00 0.00 33 GLN A CA 5
ATOM 2414 C C . GLN A 1 33 ? 2.631 5.114 0.355 1.00 0.00 33 GLN A C 5
ATOM 2415 O O . GLN A 1 33 ? 1.595 5.655 -0.033 1.00 0.00 33 GLN A O 5
ATOM 2427 N N . CYS A 1 34 ? 2.606 3.984 1.063 1.00 0.00 34 CYS A N 5
ATOM 2428 C CA . CYS A 1 34 ? 1.399 3.200 1.235 1.00 0.00 34 CYS A CA 5
ATOM 2429 C C . CYS A 1 34 ? 1.439 2.456 2.563 1.00 0.00 34 CYS A C 5
ATOM 2430 O O . CYS A 1 34 ? 2.507 2.268 3.151 1.00 0.00 34 CYS A O 5
ATOM 2436 N N . ARG A 1 35 ? 0.252 2.058 3.030 1.00 0.00 35 ARG A N 5
ATOM 2437 C CA . ARG A 1 35 ? 0.058 1.319 4.261 1.00 0.00 35 ARG A CA 5
ATOM 2438 C C . ARG A 1 35 ? -0.936 0.194 4.038 1.00 0.00 35 ARG A C 5
ATOM 2439 O O . ARG A 1 35 ? -1.781 0.297 3.145 1.00 0.00 35 ARG A O 5
ATOM 2457 N N . CYS A 1 36 ? -0.807 -0.878 4.829 1.00 0.00 36 CYS A N 5
ATOM 2458 C CA . CYS A 1 36 ? -1.583 -2.109 4.640 1.00 0.00 36 CYS A CA 5
ATOM 2459 C C . CYS A 1 36 ? -2.199 -2.589 5.964 1.00 0.00 36 CYS A C 5
ATOM 2460 O O . CYS A 1 36 ? -1.860 -2.070 7.019 1.00 0.00 36 CYS A O 5
ATOM 2466 N N . TYR A 1 37 ? -3.128 -3.546 5.930 1.00 0.00 37 TYR A N 5
ATOM 2467 C CA . TYR A 1 37 ? -3.713 -4.246 7.068 1.00 0.00 37 TYR A CA 5
ATOM 2468 C C . TYR A 1 37 ? -3.342 -5.722 6.991 1.00 0.00 37 TYR A C 5
ATOM 2469 O O . TYR A 1 37 ? -3.286 -6.291 5.899 1.00 0.00 37 TYR A O 5
ATOM 2486 N N . PHE A 1 1 ? -0.055 -1.145 11.730 1.00 0.00 1 PHE A N 6
ATOM 2487 C CA . PHE A 1 1 ? -0.488 -1.730 10.476 1.00 0.00 1 PHE A CA 6
ATOM 2488 C C . PHE A 1 1 ? 0.648 -1.602 9.464 1.00 0.00 1 PHE A C 6
ATOM 2489 O O . PHE A 1 1 ? 1.701 -1.050 9.790 1.00 0.00 1 PHE A O 6
ATOM 2505 N N . GLY A 1 2 ? 0.432 -2.106 8.249 1.00 0.00 2 GLY A N 6
ATOM 2506 C CA . GLY A 1 2 ? 1.354 -1.951 7.139 1.00 0.00 2 GLY A CA 6
ATOM 2507 C C . GLY A 1 2 ? 1.856 -0.512 7.000 1.00 0.00 2 GLY A C 6
ATOM 2508 O O . GLY A 1 2 ? 1.062 0.432 7.012 1.00 0.00 2 GLY A O 6
ATOM 2512 N N . LEU A 1 3 ? 3.164 -0.336 6.807 1.00 0.00 3 LEU A N 6
ATOM 2513 C CA . LEU A 1 3 ? 3.703 0.877 6.232 1.00 0.00 3 LEU A CA 6
ATOM 2514 C C . LEU A 1 3 ? 4.947 0.546 5.429 1.00 0.00 3 LEU A C 6
ATOM 2515 O O . LEU A 1 3 ? 5.764 -0.264 5.864 1.00 0.00 3 LEU A O 6
ATOM 2530 N N . ILE A 1 4 ? 5.019 1.086 4.213 1.00 0.00 4 ILE A N 6
ATOM 2531 C CA . ILE A 1 4 ? 5.983 0.716 3.210 1.00 0.00 4 ILE A CA 6
ATOM 2532 C C . ILE A 1 4 ? 6.551 2.022 2.642 1.00 0.00 4 ILE A C 6
ATOM 2533 O O . ILE A 1 4 ? 6.130 3.098 3.067 1.00 0.00 4 ILE A O 6
ATOM 2548 N N . ASP A 1 5 ? 7.405 1.945 1.618 1.00 0.00 5 ASP A N 6
ATOM 2549 C CA . ASP A 1 5 ? 7.699 3.108 0.789 1.00 0.00 5 ASP A CA 6
ATOM 2550 C C . ASP A 1 5 ? 7.888 2.685 -0.661 1.00 0.00 5 ASP A C 6
ATOM 2551 O O . ASP A 1 5 ? 8.979 2.302 -1.085 1.00 0.00 5 ASP A O 6
ATOM 2559 N N . VAL A 1 6 ? 6.781 2.723 -1.399 1.00 0.00 6 VAL A N 6
ATOM 2560 C CA . VAL A 1 6 ? 6.772 2.740 -2.853 1.00 0.00 6 VAL A CA 6
ATOM 2561 C C . VAL A 1 6 ? 5.751 3.792 -3.299 1.00 0.00 6 VAL A C 6
ATOM 2562 O O . VAL A 1 6 ? 4.694 3.924 -2.684 1.00 0.00 6 VAL A O 6
ATOM 2575 N N . LYS A 1 7 ? 6.092 4.532 -4.360 1.00 0.00 7 LYS A N 6
ATOM 2576 C CA . LYS A 1 7 ? 5.311 5.623 -4.923 1.00 0.00 7 LYS A CA 6
ATOM 2577 C C . LYS A 1 7 ? 3.861 5.234 -5.223 1.00 0.00 7 LYS A C 6
ATOM 2578 O O . LYS A 1 7 ? 3.598 4.588 -6.235 1.00 0.00 7 LYS A O 6
ATOM 2593 N N . CYS A 1 8 ? 2.925 5.679 -4.379 1.00 0.00 8 CYS A N 6
ATOM 2594 C CA . CYS A 1 8 ? 1.502 5.612 -4.705 1.00 0.00 8 CYS A CA 6
ATOM 2595 C C . CYS A 1 8 ? 1.173 6.617 -5.798 1.00 0.00 8 CYS A C 6
ATOM 2596 O O . CYS A 1 8 ? 1.511 7.796 -5.674 1.00 0.00 8 CYS A O 6
ATOM 2602 N N . PHE A 1 9 ? 0.475 6.149 -6.827 1.00 0.00 9 PHE A N 6
ATOM 2603 C CA . PHE A 1 9 ? -0.441 6.956 -7.615 1.00 0.00 9 PHE A CA 6
ATOM 2604 C C . PHE A 1 9 ? -1.835 6.912 -6.980 1.00 0.00 9 PHE A C 6
ATOM 2605 O O . PHE A 1 9 ? -2.648 7.795 -7.239 1.00 0.00 9 PHE A O 6
ATOM 2621 N N . ALA A 1 10 ? -2.132 5.886 -6.167 1.00 0.00 10 ALA A N 6
ATOM 2622 C CA . ALA A 1 10 ? -3.445 5.684 -5.573 1.00 0.00 10 ALA A CA 6
ATOM 2623 C C . ALA A 1 10 ? -3.336 4.623 -4.483 1.00 0.00 10 ALA A C 6
ATOM 2624 O O . ALA A 1 10 ? -2.325 3.940 -4.390 1.00 0.00 10 ALA A O 6
ATOM 2631 N N . SER A 1 11 ? -4.374 4.462 -3.667 1.00 0.00 11 SER A N 6
ATOM 2632 C CA . SER A 1 11 ? -4.493 3.435 -2.647 1.00 0.00 11 SER A CA 6
ATOM 2633 C C . SER A 1 11 ? -4.499 2.028 -3.249 1.00 0.00 11 SER A C 6
ATOM 2634 O O . SER A 1 11 ? -3.898 1.119 -2.685 1.00 0.00 11 SER A O 6
ATOM 2641 N N . SER A 1 12 ? -5.209 1.816 -4.361 1.00 0.00 12 SER A N 6
ATOM 2642 C CA . SER A 1 12 ? -5.360 0.473 -4.921 1.00 0.00 12 SER A CA 6
ATOM 2643 C C . SER A 1 12 ? -3.995 -0.165 -5.222 1.00 0.00 12 SER A C 6
ATOM 2644 O O . SER A 1 12 ? -3.767 -1.344 -4.956 1.00 0.00 12 SER A O 6
ATOM 2651 N N . GLU A 1 13 ? -3.040 0.656 -5.653 1.00 0.00 13 GLU A N 6
ATOM 2652 C CA . GLU A 1 13 ? -1.617 0.352 -5.682 1.00 0.00 13 GLU A CA 6
ATOM 2653 C C . GLU A 1 13 ? -1.172 -0.507 -4.491 1.00 0.00 13 GLU A C 6
ATOM 2654 O O . GLU A 1 13 ? -0.579 -1.568 -4.658 1.00 0.00 13 GLU A O 6
ATOM 2664 N N . CYS A 1 14 ? -1.456 -0.018 -3.281 1.00 0.00 14 CYS A N 6
ATOM 2665 C CA . CYS A 1 14 ? -1.057 -0.540 -2.001 1.00 0.00 14 CYS A CA 6
ATOM 2666 C C . CYS A 1 14 ? -1.717 -1.876 -1.789 1.00 0.00 14 CYS A C 6
ATOM 2667 O O . CYS A 1 14 ? -1.177 -2.742 -1.107 1.00 0.00 14 CYS A O 6
ATOM 2673 N N . TRP A 1 15 ? -2.913 -2.018 -2.356 1.00 0.00 15 TRP A N 6
ATOM 2674 C CA . TRP A 1 15 ? -3.627 -3.276 -2.271 1.00 0.00 15 TRP A CA 6
ATOM 2675 C C . TRP A 1 15 ? -2.796 -4.294 -3.034 1.00 0.00 15 TRP A C 6
ATOM 2676 O O . TRP A 1 15 ? -2.257 -5.224 -2.440 1.00 0.00 15 TRP A O 6
ATOM 2696 N N . THR A 1 16 ? -2.628 -4.089 -4.343 1.00 0.00 16 THR A N 6
ATOM 2697 C CA . THR A 1 16 ? -1.806 -4.947 -5.175 1.00 0.00 16 THR A CA 6
ATOM 2698 C C . THR A 1 16 ? -0.390 -5.099 -4.607 1.00 0.00 16 THR A C 6
ATOM 2699 O O . THR A 1 16 ? 0.197 -6.169 -4.739 1.00 0.00 16 THR A O 6
ATOM 2710 N N . ALA A 1 17 ? 0.165 -4.074 -3.952 1.00 0.00 17 ALA A N 6
ATOM 2711 C CA . ALA A 1 17 ? 1.466 -4.200 -3.307 1.00 0.00 17 ALA A CA 6
ATOM 2712 C C . ALA A 1 17 ? 1.413 -5.263 -2.213 1.00 0.00 17 ALA A C 6
ATOM 2713 O O . ALA A 1 17 ? 2.175 -6.232 -2.240 1.00 0.00 17 ALA A O 6
ATOM 2720 N N . CYS A 1 18 ? 0.488 -5.116 -1.265 1.00 0.00 18 CYS A N 6
ATOM 2721 C CA . CYS A 1 18 ? 0.334 -6.088 -0.196 1.00 0.00 18 CYS A CA 6
ATOM 2722 C C . CYS A 1 18 ? 0.002 -7.457 -0.769 1.00 0.00 18 CYS A C 6
ATOM 2723 O O . CYS A 1 18 ? 0.400 -8.484 -0.228 1.00 0.00 18 CYS A O 6
ATOM 2729 N N . LYS A 1 19 ? -0.746 -7.499 -1.869 1.00 0.00 19 LYS A N 6
ATOM 2730 C CA . LYS A 1 19 ? -1.075 -8.753 -2.495 1.00 0.00 19 LYS A CA 6
ATOM 2731 C C . LYS A 1 19 ? 0.187 -9.438 -3.013 1.00 0.00 19 LYS A C 6
ATOM 2732 O O . LYS A 1 19 ? 0.435 -10.604 -2.735 1.00 0.00 19 LYS A O 6
ATOM 2747 N N . LYS A 1 20 ? 0.982 -8.690 -3.767 1.00 0.00 20 LYS A N 6
ATOM 2748 C CA . LYS A 1 20 ? 2.237 -9.184 -4.318 1.00 0.00 20 LYS A CA 6
ATOM 2749 C C . LYS A 1 20 ? 3.189 -9.670 -3.219 1.00 0.00 20 LYS A C 6
ATOM 2750 O O . LYS A 1 20 ? 3.874 -10.668 -3.414 1.00 0.00 20 LYS A O 6
ATOM 2765 N N . VAL A 1 21 ? 3.270 -8.972 -2.081 1.00 0.00 21 VAL A N 6
ATOM 2766 C CA . VAL A 1 21 ? 4.111 -9.336 -0.982 1.00 0.00 21 VAL A CA 6
ATOM 2767 C C . VAL A 1 21 ? 3.534 -10.561 -0.282 1.00 0.00 21 VAL A C 6
ATOM 2768 O O . VAL A 1 21 ? 4.216 -11.573 -0.143 1.00 0.00 21 VAL A O 6
ATOM 2781 N N . THR A 1 22 ? 2.308 -10.417 0.232 1.00 0.00 22 THR A N 6
ATOM 2782 C CA . THR A 1 22 ? 1.706 -11.341 1.177 1.00 0.00 22 THR A CA 6
ATOM 2783 C C . THR A 1 22 ? 0.432 -11.999 0.628 1.00 0.00 22 THR A C 6
ATOM 2784 O O . THR A 1 22 ? 0.213 -13.182 0.875 1.00 0.00 22 THR A O 6
ATOM 2795 N N . GLY A 1 23 ? -0.415 -11.246 -0.082 1.00 0.00 23 GLY A N 6
ATOM 2796 C CA . GLY A 1 23 ? -1.686 -11.738 -0.631 1.00 0.00 23 GLY A CA 6
ATOM 2797 C C . GLY A 1 23 ? -2.880 -10.945 -0.090 1.00 0.00 23 GLY A C 6
ATOM 2798 O O . GLY A 1 23 ? -3.929 -10.850 -0.727 1.00 0.00 23 GLY A O 6
ATOM 2802 N N . SER A 1 24 ? -2.716 -10.355 1.094 1.00 0.00 24 SER A N 6
ATOM 2803 C CA . SER A 1 24 ? -3.804 -9.796 1.884 1.00 0.00 24 SER A CA 6
ATOM 2804 C C . SER A 1 24 ? -4.036 -8.345 1.456 1.00 0.00 24 SER A C 6
ATOM 2805 O O . SER A 1 24 ? -3.616 -7.398 2.116 1.00 0.00 24 SER A O 6
ATOM 2812 N N . GLY A 1 25 ? -4.663 -8.192 0.289 1.00 0.00 25 GLY A N 6
ATOM 2813 C CA . GLY A 1 25 ? -4.651 -6.974 -0.507 1.00 0.00 25 GLY A CA 6
ATOM 2814 C C . GLY A 1 25 ? -5.461 -5.787 0.029 1.00 0.00 25 GLY A C 6
ATOM 2815 O O . GLY A 1 25 ? -6.320 -5.297 -0.695 1.00 0.00 25 GLY A O 6
ATOM 2819 N N . GLN A 1 26 ? -5.248 -5.329 1.271 1.00 0.00 26 GLN A N 6
ATOM 2820 C CA . GLN A 1 26 ? -6.072 -4.308 1.902 1.00 0.00 26 GLN A CA 6
ATOM 2821 C C . GLN A 1 26 ? -5.209 -3.186 2.491 1.00 0.00 26 GLN A C 6
ATOM 2822 O O . GLN A 1 26 ? -4.355 -3.458 3.334 1.00 0.00 26 GLN A O 6
ATOM 2834 N N . GLY A 1 27 ? -5.433 -1.931 2.080 1.00 0.00 27 GLY A N 6
ATOM 2835 C CA . GLY A 1 27 ? -4.622 -0.804 2.524 1.00 0.00 27 GLY A CA 6
ATOM 2836 C C . GLY A 1 27 ? -5.148 0.530 1.998 1.00 0.00 27 GLY A C 6
ATOM 2837 O O . GLY A 1 27 ? -6.241 0.585 1.435 1.00 0.00 27 GLY A O 6
ATOM 2841 N N . LYS A 1 28 ? -4.366 1.598 2.150 1.00 0.00 28 LYS A N 6
ATOM 2842 C CA . LYS A 1 28 ? -4.522 2.877 1.470 1.00 0.00 28 LYS A CA 6
ATOM 2843 C C . LYS A 1 28 ? -3.129 3.483 1.297 1.00 0.00 28 LYS A C 6
ATOM 2844 O O . LYS A 1 28 ? -2.195 3.085 1.996 1.00 0.00 28 LYS A O 6
ATOM 2859 N N . CYS A 1 29 ? -2.981 4.409 0.344 1.00 0.00 29 CYS A N 6
ATOM 2860 C CA . CYS A 1 29 ? -1.700 5.047 0.098 1.00 0.00 29 CYS A CA 6
ATOM 2861 C C . CYS A 1 29 ? -1.561 6.256 1.022 1.00 0.00 29 CYS A C 6
ATOM 2862 O O . CYS A 1 29 ? -2.567 6.823 1.451 1.00 0.00 29 CYS A O 6
ATOM 2868 N N . GLN A 1 30 ? -0.324 6.633 1.340 1.00 0.00 30 GLN A N 6
ATOM 2869 C CA . GLN A 1 30 ? 0.008 7.795 2.142 1.00 0.00 30 GLN A CA 6
ATOM 2870 C C . GLN A 1 30 ? 0.964 8.644 1.311 1.00 0.00 30 GLN A C 6
ATOM 2871 O O . GLN A 1 30 ? 2.127 8.292 1.170 1.00 0.00 30 GLN A O 6
ATOM 2883 N N . ASN A 1 31 ? 0.505 9.774 0.779 1.00 0.00 31 ASN A N 6
ATOM 2884 C CA . ASN A 1 31 ? 1.385 10.780 0.206 1.00 0.00 31 ASN A CA 6
ATOM 2885 C C . ASN A 1 31 ? 1.923 10.292 -1.147 1.00 0.00 31 ASN A C 6
ATOM 2886 O O . ASN A 1 31 ? 1.297 10.563 -2.168 1.00 0.00 31 ASN A O 6
ATOM 2896 N N . ASN A 1 32 ? 3.012 9.516 -1.149 1.00 0.00 32 ASN A N 6
ATOM 2897 C CA . ASN A 1 32 ? 3.484 8.654 -2.231 1.00 0.00 32 ASN A CA 6
ATOM 2898 C C . ASN A 1 32 ? 4.281 7.514 -1.590 1.00 0.00 32 ASN A C 6
ATOM 2899 O O . ASN A 1 32 ? 5.372 7.171 -2.026 1.00 0.00 32 ASN A O 6
ATOM 2909 N N . GLN A 1 33 ? 3.710 6.938 -0.540 1.00 0.00 33 GLN A N 6
ATOM 2910 C CA . GLN A 1 33 ? 4.101 5.733 0.148 1.00 0.00 33 GLN A CA 6
ATOM 2911 C C . GLN A 1 33 ? 2.786 4.983 0.356 1.00 0.00 33 GLN A C 6
ATOM 2912 O O . GLN A 1 33 ? 1.745 5.448 -0.115 1.00 0.00 33 GLN A O 6
ATOM 2924 N N . CYS A 1 34 ? 2.772 3.843 1.048 1.00 0.00 34 CYS A N 6
ATOM 2925 C CA . CYS A 1 34 ? 1.581 3.015 1.073 1.00 0.00 34 CYS A CA 6
ATOM 2926 C C . CYS A 1 34 ? 1.532 2.191 2.346 1.00 0.00 34 CYS A C 6
ATOM 2927 O O . CYS A 1 34 ? 2.561 1.979 2.991 1.00 0.00 34 CYS A O 6
ATOM 2933 N N . ARG A 1 35 ? 0.312 1.819 2.749 1.00 0.00 35 ARG A N 6
ATOM 2934 C CA . ARG A 1 35 ? 0.044 1.252 4.058 1.00 0.00 35 ARG A CA 6
ATOM 2935 C C . ARG A 1 35 ? -1.031 0.204 3.937 1.00 0.00 35 ARG A C 6
ATOM 2936 O O . ARG A 1 35 ? -2.188 0.524 3.678 1.00 0.00 35 ARG A O 6
ATOM 2954 N N . CYS A 1 36 ? -0.639 -1.045 4.150 1.00 0.00 36 CYS A N 6
ATOM 2955 C CA . CYS A 1 36 ? -1.604 -2.094 4.343 1.00 0.00 36 CYS A CA 6
ATOM 2956 C C . CYS A 1 36 ? -2.191 -2.021 5.738 1.00 0.00 36 CYS A C 6
ATOM 2957 O O . CYS A 1 36 ? -1.713 -1.295 6.603 1.00 0.00 36 CYS A O 6
ATOM 2963 N N . TYR A 1 37 ? -3.256 -2.788 5.925 1.00 0.00 37 TYR A N 6
ATOM 2964 C CA . TYR A 1 37 ? -3.963 -2.929 7.175 1.00 0.00 37 TYR A CA 6
ATOM 2965 C C . TYR A 1 37 ? -3.162 -3.775 8.175 1.00 0.00 37 TYR A C 6
ATOM 2966 O O . TYR A 1 37 ? -1.929 -3.776 8.165 1.00 0.00 37 TYR A O 6
ATOM 2983 N N . PHE A 1 1 ? -0.192 -2.579 11.002 1.00 0.00 1 PHE A N 7
ATOM 2984 C CA . PHE A 1 1 ? -0.369 -2.423 9.570 1.00 0.00 1 PHE A CA 7
ATOM 2985 C C . PHE A 1 1 ? 0.986 -2.327 8.873 1.00 0.00 1 PHE A C 7
ATOM 2986 O O . PHE A 1 1 ? 1.981 -1.907 9.465 1.00 0.00 1 PHE A O 7
ATOM 3002 N N . GLY A 1 2 ? 0.987 -2.659 7.583 1.00 0.00 2 GLY A N 7
ATOM 3003 C CA . GLY A 1 2 ? 1.958 -2.205 6.615 1.00 0.00 2 GLY A CA 7
ATOM 3004 C C . GLY A 1 2 ? 2.218 -0.708 6.762 1.00 0.00 2 GLY A C 7
ATOM 3005 O O . GLY A 1 2 ? 1.271 0.074 6.853 1.00 0.00 2 GLY A O 7
ATOM 3009 N N . LEU A 1 3 ? 3.487 -0.300 6.709 1.00 0.00 3 LEU A N 7
ATOM 3010 C CA . LEU A 1 3 ? 3.847 0.986 6.156 1.00 0.00 3 LEU A CA 7
ATOM 3011 C C . LEU A 1 3 ? 5.081 0.779 5.300 1.00 0.00 3 LEU A C 7
ATOM 3012 O O . LEU A 1 3 ? 6.018 0.107 5.731 1.00 0.00 3 LEU A O 7
ATOM 3027 N N . ILE A 1 4 ? 5.012 1.219 4.046 1.00 0.00 4 ILE A N 7
ATOM 3028 C CA . ILE A 1 4 ? 5.909 0.804 3.007 1.00 0.00 4 ILE A CA 7
ATOM 3029 C C . ILE A 1 4 ? 6.294 2.061 2.232 1.00 0.00 4 ILE A C 7
ATOM 3030 O O . ILE A 1 4 ? 5.570 3.059 2.256 1.00 0.00 4 ILE A O 7
ATOM 3045 N N . ASP A 1 5 ? 7.418 2.005 1.537 1.00 0.00 5 ASP A N 7
ATOM 3046 C CA . ASP A 1 5 ? 8.048 3.135 0.877 1.00 0.00 5 ASP A CA 7
ATOM 3047 C C . ASP A 1 5 ? 7.492 3.360 -0.530 1.00 0.00 5 ASP A C 7
ATOM 3048 O O . ASP A 1 5 ? 7.720 4.423 -1.106 1.00 0.00 5 ASP A O 7
ATOM 3056 N N . VAL A 1 6 ? 6.827 2.362 -1.117 1.00 0.00 6 VAL A N 7
ATOM 3057 C CA . VAL A 1 6 ? 6.665 2.347 -2.566 1.00 0.00 6 VAL A CA 7
ATOM 3058 C C . VAL A 1 6 ? 5.707 3.452 -3.016 1.00 0.00 6 VAL A C 7
ATOM 3059 O O . VAL A 1 6 ? 4.645 3.659 -2.429 1.00 0.00 6 VAL A O 7
ATOM 3072 N N . LYS A 1 7 ? 6.117 4.165 -4.068 1.00 0.00 7 LYS A N 7
ATOM 3073 C CA . LYS A 1 7 ? 5.404 5.287 -4.651 1.00 0.00 7 LYS A CA 7
ATOM 3074 C C . LYS A 1 7 ? 3.957 4.941 -5.013 1.00 0.00 7 LYS A C 7
ATOM 3075 O O . LYS A 1 7 ? 3.690 4.337 -6.051 1.00 0.00 7 LYS A O 7
ATOM 3090 N N . CYS A 1 8 ? 3.010 5.371 -4.180 1.00 0.00 8 CYS A N 7
ATOM 3091 C CA . CYS A 1 8 ? 1.599 5.290 -4.529 1.00 0.00 8 CYS A CA 7
ATOM 3092 C C . CYS A 1 8 ? 1.326 6.143 -5.751 1.00 0.00 8 CYS A C 7
ATOM 3093 O O . CYS A 1 8 ? 1.699 7.317 -5.779 1.00 0.00 8 CYS A O 7
ATOM 3099 N N . PHE A 1 9 ? 0.629 5.548 -6.713 1.00 0.00 9 PHE A N 7
ATOM 3100 C CA . PHE A 1 9 ? -0.128 6.284 -7.711 1.00 0.00 9 PHE A CA 7
ATOM 3101 C C . PHE A 1 9 ? -1.564 6.502 -7.213 1.00 0.00 9 PHE A C 7
ATOM 3102 O O . PHE A 1 9 ? -2.274 7.350 -7.743 1.00 0.00 9 PHE A O 7
ATOM 3118 N N . ALA A 1 10 ? -1.989 5.730 -6.199 1.00 0.00 10 ALA A N 7
ATOM 3119 C CA . ALA A 1 10 ? -3.332 5.710 -5.630 1.00 0.00 10 ALA A CA 7
ATOM 3120 C C . ALA A 1 10 ? -3.385 4.567 -4.615 1.00 0.00 10 ALA A C 7
ATOM 3121 O O . ALA A 1 10 ? -2.625 3.609 -4.733 1.00 0.00 10 ALA A O 7
ATOM 3128 N N . SER A 1 11 ? -4.297 4.634 -3.645 1.00 0.00 11 SER A N 7
ATOM 3129 C CA . SER A 1 11 ? -4.537 3.574 -2.672 1.00 0.00 11 SER A CA 7
ATOM 3130 C C . SER A 1 11 ? -4.665 2.186 -3.299 1.00 0.00 11 SER A C 7
ATOM 3131 O O . SER A 1 11 ? -4.197 1.207 -2.726 1.00 0.00 11 SER A O 7
ATOM 3138 N N . SER A 1 12 ? -5.306 2.081 -4.462 1.00 0.00 12 SER A N 7
ATOM 3139 C CA . SER A 1 12 ? -5.492 0.804 -5.124 1.00 0.00 12 SER A CA 7
ATOM 3140 C C . SER A 1 12 ? -4.156 0.141 -5.479 1.00 0.00 12 SER A C 7
ATOM 3141 O O . SER A 1 12 ? -4.065 -1.082 -5.512 1.00 0.00 12 SER A O 7
ATOM 3148 N N . GLU A 1 13 ? -3.110 0.932 -5.711 1.00 0.00 13 GLU A N 7
ATOM 3149 C CA . GLU A 1 13 ? -1.759 0.426 -5.928 1.00 0.00 13 GLU A CA 7
ATOM 3150 C C . GLU A 1 13 ? -1.348 -0.453 -4.744 1.00 0.00 13 GLU A C 7
ATOM 3151 O O . GLU A 1 13 ? -0.971 -1.606 -4.915 1.00 0.00 13 GLU A O 7
ATOM 3161 N N . CYS A 1 14 ? -1.478 0.107 -3.538 1.00 0.00 14 CYS A N 7
ATOM 3162 C CA . CYS A 1 14 ? -1.102 -0.449 -2.262 1.00 0.00 14 CYS A CA 7
ATOM 3163 C C . CYS A 1 14 ? -1.778 -1.777 -2.069 1.00 0.00 14 CYS A C 7
ATOM 3164 O O . CYS A 1 14 ? -1.303 -2.616 -1.313 1.00 0.00 14 CYS A O 7
ATOM 3170 N N . TRP A 1 15 ? -2.938 -1.916 -2.701 1.00 0.00 15 TRP A N 7
ATOM 3171 C CA . TRP A 1 15 ? -3.681 -3.154 -2.593 1.00 0.00 15 TRP A CA 7
ATOM 3172 C C . TRP A 1 15 ? -2.861 -4.227 -3.287 1.00 0.00 15 TRP A C 7
ATOM 3173 O O . TRP A 1 15 ? -2.317 -5.116 -2.637 1.00 0.00 15 TRP A O 7
ATOM 3193 N N . THR A 1 16 ? -2.713 -4.103 -4.606 1.00 0.00 16 THR A N 7
ATOM 3194 C CA . THR A 1 16 ? -1.861 -4.974 -5.387 1.00 0.00 16 THR A CA 7
ATOM 3195 C C . THR A 1 16 ? -0.458 -5.067 -4.776 1.00 0.00 16 THR A C 7
ATOM 3196 O O . THR A 1 16 ? 0.132 -6.142 -4.831 1.00 0.00 16 THR A O 7
ATOM 3207 N N . ALA A 1 17 ? 0.074 -4.008 -4.155 1.00 0.00 17 ALA A N 7
ATOM 3208 C CA . ALA A 1 17 ? 1.386 -4.079 -3.527 1.00 0.00 17 ALA A CA 7
ATOM 3209 C C . ALA A 1 17 ? 1.390 -5.048 -2.342 1.00 0.00 17 ALA A C 7
ATOM 3210 O O . ALA A 1 17 ? 2.148 -6.019 -2.338 1.00 0.00 17 ALA A O 7
ATOM 3217 N N . CYS A 1 18 ? 0.546 -4.816 -1.331 1.00 0.00 18 CYS A N 7
ATOM 3218 C CA . CYS A 1 18 ? 0.496 -5.694 -0.169 1.00 0.00 18 CYS A CA 7
ATOM 3219 C C . CYS A 1 18 ? 0.113 -7.107 -0.574 1.00 0.00 18 CYS A C 7
ATOM 3220 O O . CYS A 1 18 ? 0.516 -8.078 0.063 1.00 0.00 18 CYS A O 7
ATOM 3226 N N . LYS A 1 19 ? -0.678 -7.232 -1.638 1.00 0.00 19 LYS A N 7
ATOM 3227 C CA . LYS A 1 19 ? -1.005 -8.518 -2.202 1.00 0.00 19 LYS A CA 7
ATOM 3228 C C . LYS A 1 19 ? 0.218 -9.208 -2.799 1.00 0.00 19 LYS A C 7
ATOM 3229 O O . LYS A 1 19 ? 0.480 -10.371 -2.518 1.00 0.00 19 LYS A O 7
ATOM 3244 N N . LYS A 1 20 ? 0.964 -8.468 -3.609 1.00 0.00 20 LYS A N 7
ATOM 3245 C CA . LYS A 1 20 ? 2.193 -8.922 -4.239 1.00 0.00 20 LYS A CA 7
ATOM 3246 C C . LYS A 1 20 ? 3.233 -9.313 -3.183 1.00 0.00 20 LYS A C 7
ATOM 3247 O O . LYS A 1 20 ? 3.989 -10.257 -3.397 1.00 0.00 20 LYS A O 7
ATOM 3262 N N . VAL A 1 21 ? 3.318 -8.586 -2.065 1.00 0.00 21 VAL A N 7
ATOM 3263 C CA . VAL A 1 21 ? 4.213 -8.874 -0.990 1.00 0.00 21 VAL A CA 7
ATOM 3264 C C . VAL A 1 21 ? 3.709 -10.114 -0.260 1.00 0.00 21 VAL A C 7
ATOM 3265 O O . VAL A 1 21 ? 4.424 -11.109 -0.175 1.00 0.00 21 VAL A O 7
ATOM 3278 N N . THR A 1 22 ? 2.503 -10.023 0.313 1.00 0.00 22 THR A N 7
ATOM 3279 C CA . THR A 1 22 ? 2.022 -10.930 1.310 1.00 0.00 22 THR A CA 7
ATOM 3280 C C . THR A 1 22 ? 0.715 -11.597 0.852 1.00 0.00 22 THR A C 7
ATOM 3281 O O . THR A 1 22 ? 0.571 -12.810 0.972 1.00 0.00 22 THR A O 7
ATOM 3292 N N . GLY A 1 23 ? -0.258 -10.798 0.393 1.00 0.00 23 GLY A N 7
ATOM 3293 C CA . GLY A 1 23 ? -1.622 -11.249 0.115 1.00 0.00 23 GLY A CA 7
ATOM 3294 C C . GLY A 1 23 ? -2.679 -10.288 0.680 1.00 0.00 23 GLY A C 7
ATOM 3295 O O . GLY A 1 23 ? -3.827 -10.272 0.231 1.00 0.00 23 GLY A O 7
ATOM 3299 N N . SER A 1 24 ? -2.292 -9.472 1.664 1.00 0.00 24 SER A N 7
ATOM 3300 C CA . SER A 1 24 ? -3.189 -8.724 2.538 1.00 0.00 24 SER A CA 7
ATOM 3301 C C . SER A 1 24 ? -3.646 -7.429 1.876 1.00 0.00 24 SER A C 7
ATOM 3302 O O . SER A 1 24 ? -3.358 -6.337 2.357 1.00 0.00 24 SER A O 7
ATOM 3309 N N . GLY A 1 25 ? -4.364 -7.546 0.762 1.00 0.00 25 GLY A N 7
ATOM 3310 C CA . GLY A 1 25 ? -4.566 -6.449 -0.177 1.00 0.00 25 GLY A CA 7
ATOM 3311 C C . GLY A 1 25 ? -5.382 -5.254 0.338 1.00 0.00 25 GLY A C 7
ATOM 3312 O O . GLY A 1 25 ? -5.677 -4.349 -0.433 1.00 0.00 25 GLY A O 7
ATOM 3316 N N . GLN A 1 26 ? -5.836 -5.257 1.592 1.00 0.00 26 GLN A N 7
ATOM 3317 C CA . GLN A 1 26 ? -6.728 -4.237 2.115 1.00 0.00 26 GLN A CA 7
ATOM 3318 C C . GLN A 1 26 ? -5.880 -3.106 2.695 1.00 0.00 26 GLN A C 7
ATOM 3319 O O . GLN A 1 26 ? -5.279 -3.271 3.758 1.00 0.00 26 GLN A O 7
ATOM 3331 N N . GLY A 1 27 ? -5.797 -1.972 1.999 1.00 0.00 27 GLY A N 7
ATOM 3332 C CA . GLY A 1 27 ? -4.878 -0.910 2.374 1.00 0.00 27 GLY A CA 7
ATOM 3333 C C . GLY A 1 27 ? -5.280 0.441 1.807 1.00 0.00 27 GLY A C 7
ATOM 3334 O O . GLY A 1 27 ? -6.350 0.576 1.214 1.00 0.00 27 GLY A O 7
ATOM 3338 N N . LYS A 1 28 ? -4.427 1.449 1.998 1.00 0.00 28 LYS A N 7
ATOM 3339 C CA . LYS A 1 28 ? -4.566 2.772 1.417 1.00 0.00 28 LYS A CA 7
ATOM 3340 C C . LYS A 1 28 ? -3.174 3.363 1.248 1.00 0.00 28 LYS A C 7
ATOM 3341 O O . LYS A 1 28 ? -2.242 2.958 1.952 1.00 0.00 28 LYS A O 7
ATOM 3356 N N . CYS A 1 29 ? -3.030 4.296 0.302 1.00 0.00 29 CYS A N 7
ATOM 3357 C CA . CYS A 1 29 ? -1.761 4.969 0.104 1.00 0.00 29 CYS A CA 7
ATOM 3358 C C . CYS A 1 29 ? -1.710 6.180 1.024 1.00 0.00 29 CYS A C 7
ATOM 3359 O O . CYS A 1 29 ? -2.742 6.658 1.491 1.00 0.00 29 CYS A O 7
ATOM 3365 N N . GLN A 1 30 ? -0.504 6.680 1.266 1.00 0.00 30 GLN A N 7
ATOM 3366 C CA . GLN A 1 30 ? -0.277 7.929 1.954 1.00 0.00 30 GLN A CA 7
ATOM 3367 C C . GLN A 1 30 ? 0.802 8.637 1.148 1.00 0.00 30 GLN A C 7
ATOM 3368 O O . GLN A 1 30 ? 1.846 8.044 0.911 1.00 0.00 30 GLN A O 7
ATOM 3380 N N . ASN A 1 31 ? 0.585 9.887 0.745 1.00 0.00 31 ASN A N 7
ATOM 3381 C CA . ASN A 1 31 ? 1.644 10.715 0.194 1.00 0.00 31 ASN A CA 7
ATOM 3382 C C . ASN A 1 31 ? 2.087 10.182 -1.181 1.00 0.00 31 ASN A C 7
ATOM 3383 O O . ASN A 1 31 ? 1.503 10.551 -2.197 1.00 0.00 31 ASN A O 7
ATOM 3393 N N . ASN A 1 32 ? 3.066 9.277 -1.187 1.00 0.00 32 ASN A N 7
ATOM 3394 C CA . ASN A 1 32 ? 3.510 8.377 -2.249 1.00 0.00 32 ASN A CA 7
ATOM 3395 C C . ASN A 1 32 ? 4.307 7.298 -1.513 1.00 0.00 32 ASN A C 7
ATOM 3396 O O . ASN A 1 32 ? 5.495 7.104 -1.744 1.00 0.00 32 ASN A O 7
ATOM 3406 N N . GLN A 1 33 ? 3.643 6.687 -0.541 1.00 0.00 33 GLN A N 7
ATOM 3407 C CA . GLN A 1 33 ? 4.024 5.591 0.320 1.00 0.00 33 GLN A CA 7
ATOM 3408 C C . GLN A 1 33 ? 2.701 4.849 0.530 1.00 0.00 33 GLN A C 7
ATOM 3409 O O . GLN A 1 33 ? 1.662 5.327 0.063 1.00 0.00 33 GLN A O 7
ATOM 3421 N N . CYS A 1 34 ? 2.678 3.705 1.216 1.00 0.00 34 CYS A N 7
ATOM 3422 C CA . CYS A 1 34 ? 1.471 2.898 1.196 1.00 0.00 34 CYS A CA 7
ATOM 3423 C C . CYS A 1 34 ? 1.407 1.996 2.410 1.00 0.00 34 CYS A C 7
ATOM 3424 O O . CYS A 1 34 ? 2.424 1.762 3.061 1.00 0.00 34 CYS A O 7
ATOM 3430 N N . ARG A 1 35 ? 0.191 1.560 2.754 1.00 0.00 35 ARG A N 7
ATOM 3431 C CA . ARG A 1 35 ? -0.089 0.851 3.993 1.00 0.00 35 ARG A CA 7
ATOM 3432 C C . ARG A 1 35 ? -1.148 -0.195 3.727 1.00 0.00 35 ARG A C 7
ATOM 3433 O O . ARG A 1 35 ? -2.063 0.050 2.942 1.00 0.00 35 ARG A O 7
ATOM 3451 N N . CYS A 1 36 ? -1.037 -1.327 4.418 1.00 0.00 36 CYS A N 7
ATOM 3452 C CA . CYS A 1 36 ? -2.100 -2.332 4.425 1.00 0.00 36 CYS A CA 7
ATOM 3453 C C . CYS A 1 36 ? -2.392 -2.794 5.838 1.00 0.00 36 CYS A C 7
ATOM 3454 O O . CYS A 1 36 ? -1.546 -2.697 6.717 1.00 0.00 36 CYS A O 7
ATOM 3460 N N . TYR A 1 37 ? -3.626 -3.211 6.082 1.00 0.00 37 TYR A N 7
ATOM 3461 C CA . TYR A 1 37 ? -4.118 -3.552 7.401 1.00 0.00 37 TYR A CA 7
ATOM 3462 C C . TYR A 1 37 ? -3.302 -4.673 8.055 1.00 0.00 37 TYR A C 7
ATOM 3463 O O . TYR A 1 37 ? -2.661 -5.473 7.374 1.00 0.00 37 TYR A O 7
ATOM 3480 N N . PHE A 1 1 ? -2.572 0.133 8.880 1.00 0.00 1 PHE A N 8
ATOM 3481 C CA . PHE A 1 1 ? -1.715 -0.458 9.898 1.00 0.00 1 PHE A CA 8
ATOM 3482 C C . PHE A 1 1 ? -0.265 -0.473 9.418 1.00 0.00 1 PHE A C 8
ATOM 3483 O O . PHE A 1 1 ? 0.645 0.008 10.091 1.00 0.00 1 PHE A O 8
ATOM 3499 N N . GLY A 1 2 ? -0.085 -1.023 8.219 1.00 0.00 2 GLY A N 8
ATOM 3500 C CA . GLY A 1 2 ? 1.181 -1.141 7.518 1.00 0.00 2 GLY A CA 8
ATOM 3501 C C . GLY A 1 2 ? 1.882 0.207 7.362 1.00 0.00 2 GLY A C 8
ATOM 3502 O O . GLY A 1 2 ? 1.247 1.260 7.435 1.00 0.00 2 GLY A O 8
ATOM 3506 N N . LEU A 1 3 ? 3.180 0.172 7.064 1.00 0.00 3 LEU A N 8
ATOM 3507 C CA . LEU A 1 3 ? 3.868 1.261 6.406 1.00 0.00 3 LEU A CA 8
ATOM 3508 C C . LEU A 1 3 ? 4.978 0.665 5.554 1.00 0.00 3 LEU A C 8
ATOM 3509 O O . LEU A 1 3 ? 5.705 -0.214 6.014 1.00 0.00 3 LEU A O 8
ATOM 3524 N N . ILE A 1 4 ? 5.026 1.058 4.282 1.00 0.00 4 ILE A N 8
ATOM 3525 C CA . ILE A 1 4 ? 5.940 0.551 3.293 1.00 0.00 4 ILE A CA 8
ATOM 3526 C C . ILE A 1 4 ? 6.571 1.771 2.615 1.00 0.00 4 ILE A C 8
ATOM 3527 O O . ILE A 1 4 ? 6.118 2.892 2.859 1.00 0.00 4 ILE A O 8
ATOM 3542 N N . ASP A 1 5 ? 7.546 1.572 1.726 1.00 0.00 5 ASP A N 8
ATOM 3543 C CA . ASP A 1 5 ? 8.140 2.670 0.973 1.00 0.00 5 ASP A CA 8
ATOM 3544 C C . ASP A 1 5 ? 8.228 2.322 -0.501 1.00 0.00 5 ASP A C 8
ATOM 3545 O O . ASP A 1 5 ? 9.299 2.066 -1.051 1.00 0.00 5 ASP A O 8
ATOM 3553 N N . VAL A 1 6 ? 7.056 2.298 -1.130 1.00 0.00 6 VAL A N 8
ATOM 3554 C CA . VAL A 1 6 ? 6.923 2.256 -2.581 1.00 0.00 6 VAL A CA 8
ATOM 3555 C C . VAL A 1 6 ? 5.918 3.326 -3.022 1.00 0.00 6 VAL A C 8
ATOM 3556 O O . VAL A 1 6 ? 4.873 3.493 -2.398 1.00 0.00 6 VAL A O 8
ATOM 3569 N N . LYS A 1 7 ? 6.273 4.045 -4.096 1.00 0.00 7 LYS A N 8
ATOM 3570 C CA . LYS A 1 7 ? 5.494 5.110 -4.713 1.00 0.00 7 LYS A CA 8
ATOM 3571 C C . LYS A 1 7 ? 4.020 4.732 -4.896 1.00 0.00 7 LYS A C 8
ATOM 3572 O O . LYS A 1 7 ? 3.697 3.868 -5.707 1.00 0.00 7 LYS A O 8
ATOM 3587 N N . CYS A 1 8 ? 3.109 5.406 -4.184 1.00 0.00 8 CYS A N 8
ATOM 3588 C CA . CYS A 1 8 ? 1.686 5.242 -4.472 1.00 0.00 8 CYS A CA 8
ATOM 3589 C C . CYS A 1 8 ? 1.334 5.965 -5.757 1.00 0.00 8 CYS A C 8
ATOM 3590 O O . CYS A 1 8 ? 1.728 7.110 -5.944 1.00 0.00 8 CYS A O 8
ATOM 3596 N N . PHE A 1 9 ? 0.538 5.331 -6.611 1.00 0.00 9 PHE A N 8
ATOM 3597 C CA . PHE A 1 9 ? -0.186 6.043 -7.652 1.00 0.00 9 PHE A CA 8
ATOM 3598 C C . PHE A 1 9 ? -1.648 6.246 -7.220 1.00 0.00 9 PHE A C 8
ATOM 3599 O O . PHE A 1 9 ? -2.396 6.950 -7.888 1.00 0.00 9 PHE A O 8
ATOM 3615 N N . ALA A 1 10 ? -2.050 5.622 -6.105 1.00 0.00 10 ALA A N 8
ATOM 3616 C CA . ALA A 1 10 ? -3.395 5.595 -5.556 1.00 0.00 10 ALA A CA 8
ATOM 3617 C C . ALA A 1 10 ? -3.359 4.635 -4.371 1.00 0.00 10 ALA A C 8
ATOM 3618 O O . ALA A 1 10 ? -2.424 3.849 -4.248 1.00 0.00 10 ALA A O 8
ATOM 3625 N N . SER A 1 11 ? -4.380 4.661 -3.515 1.00 0.00 11 SER A N 8
ATOM 3626 C CA . SER A 1 11 ? -4.557 3.661 -2.468 1.00 0.00 11 SER A CA 8
ATOM 3627 C C . SER A 1 11 ? -4.756 2.262 -3.043 1.00 0.00 11 SER A C 8
ATOM 3628 O O . SER A 1 11 ? -4.303 1.285 -2.458 1.00 0.00 11 SER A O 8
ATOM 3635 N N . SER A 1 12 ? -5.453 2.151 -4.175 1.00 0.00 12 SER A N 8
ATOM 3636 C CA . SER A 1 12 ? -5.708 0.867 -4.799 1.00 0.00 12 SER A CA 8
ATOM 3637 C C . SER A 1 12 ? -4.391 0.162 -5.143 1.00 0.00 12 SER A C 8
ATOM 3638 O O . SER A 1 12 ? -4.270 -1.044 -4.964 1.00 0.00 12 SER A O 8
ATOM 3645 N N . GLU A 1 13 ? -3.393 0.929 -5.580 1.00 0.00 13 GLU A N 8
ATOM 3646 C CA . GLU A 1 13 ? -2.028 0.463 -5.772 1.00 0.00 13 GLU A CA 8
ATOM 3647 C C . GLU A 1 13 ? -1.593 -0.429 -4.605 1.00 0.00 13 GLU A C 8
ATOM 3648 O O . GLU A 1 13 ? -1.207 -1.572 -4.812 1.00 0.00 13 GLU A O 8
ATOM 3658 N N . CYS A 1 14 ? -1.695 0.095 -3.378 1.00 0.00 14 CYS A N 8
ATOM 3659 C CA . CYS A 1 14 ? -1.240 -0.490 -2.139 1.00 0.00 14 CYS A CA 8
ATOM 3660 C C . CYS A 1 14 ? -1.870 -1.847 -1.957 1.00 0.00 14 CYS A C 8
ATOM 3661 O O . CYS A 1 14 ? -1.298 -2.731 -1.321 1.00 0.00 14 CYS A O 8
ATOM 3667 N N . TRP A 1 15 ? -3.084 -1.978 -2.486 1.00 0.00 15 TRP A N 8
ATOM 3668 C CA . TRP A 1 15 ? -3.815 -3.225 -2.371 1.00 0.00 15 TRP A CA 8
ATOM 3669 C C . TRP A 1 15 ? -3.043 -4.269 -3.167 1.00 0.00 15 TRP A C 8
ATOM 3670 O O . TRP A 1 15 ? -2.496 -5.220 -2.605 1.00 0.00 15 TRP A O 8
ATOM 3690 N N . THR A 1 16 ? -2.943 -4.056 -4.478 1.00 0.00 16 THR A N 8
ATOM 3691 C CA . THR A 1 16 ? -2.131 -4.878 -5.352 1.00 0.00 16 THR A CA 8
ATOM 3692 C C . THR A 1 16 ? -0.701 -5.010 -4.812 1.00 0.00 16 THR A C 8
ATOM 3693 O O . THR A 1 16 ? -0.127 -6.089 -4.922 1.00 0.00 16 THR A O 8
ATOM 3704 N N . ALA A 1 17 ? -0.125 -3.967 -4.202 1.00 0.00 17 ALA A N 8
ATOM 3705 C CA . ALA A 1 17 ? 1.238 -4.041 -3.703 1.00 0.00 17 ALA A CA 8
ATOM 3706 C C . ALA A 1 17 ? 1.360 -5.098 -2.613 1.00 0.00 17 ALA A C 8
ATOM 3707 O O . ALA A 1 17 ? 2.134 -6.047 -2.756 1.00 0.00 17 ALA A O 8
ATOM 3714 N N . CYS A 1 18 ? 0.576 -4.972 -1.539 1.00 0.00 18 CYS A N 8
ATOM 3715 C CA . CYS A 1 18 ? 0.617 -5.964 -0.474 1.00 0.00 18 CYS A CA 8
ATOM 3716 C C . CYS A 1 18 ? 0.268 -7.346 -1.016 1.00 0.00 18 CYS A C 8
ATOM 3717 O O . CYS A 1 18 ? 0.801 -8.362 -0.571 1.00 0.00 18 CYS A O 8
ATOM 3723 N N . LYS A 1 19 ? -0.647 -7.386 -1.983 1.00 0.00 19 LYS A N 8
ATOM 3724 C CA . LYS A 1 19 ? -1.036 -8.632 -2.593 1.00 0.00 19 LYS A CA 8
ATOM 3725 C C . LYS A 1 19 ? 0.114 -9.324 -3.315 1.00 0.00 19 LYS A C 8
ATOM 3726 O O . LYS A 1 19 ? 0.299 -10.529 -3.172 1.00 0.00 19 LYS A O 8
ATOM 3741 N N . LYS A 1 20 ? 0.869 -8.557 -4.091 1.00 0.00 20 LYS A N 8
ATOM 3742 C CA . LYS A 1 20 ? 2.048 -9.053 -4.790 1.00 0.00 20 LYS A CA 8
ATOM 3743 C C . LYS A 1 20 ? 3.034 -9.710 -3.818 1.00 0.00 20 LYS A C 8
ATOM 3744 O O . LYS A 1 20 ? 3.458 -10.835 -4.065 1.00 0.00 20 LYS A O 8
ATOM 3759 N N . VAL A 1 21 ? 3.422 -9.020 -2.740 1.00 0.00 21 VAL A N 8
ATOM 3760 C CA . VAL A 1 21 ? 4.333 -9.594 -1.764 1.00 0.00 21 VAL A CA 8
ATOM 3761 C C . VAL A 1 21 ? 3.697 -10.759 -0.997 1.00 0.00 21 VAL A C 8
ATOM 3762 O O . VAL A 1 21 ? 4.193 -11.879 -1.072 1.00 0.00 21 VAL A O 8
ATOM 3775 N N . THR A 1 22 ? 2.659 -10.491 -0.200 1.00 0.00 22 THR A N 8
ATOM 3776 C CA . THR A 1 22 ? 2.106 -11.472 0.722 1.00 0.00 22 THR A CA 8
ATOM 3777 C C . THR A 1 22 ? 0.785 -12.017 0.199 1.00 0.00 22 THR A C 8
ATOM 3778 O O . THR A 1 22 ? 0.549 -13.223 0.221 1.00 0.00 22 THR A O 8
ATOM 3789 N N . GLY A 1 23 ? -0.103 -11.100 -0.179 1.00 0.00 23 GLY A N 8
ATOM 3790 C CA . GLY A 1 23 ? -1.525 -11.387 -0.334 1.00 0.00 23 GLY A CA 8
ATOM 3791 C C . GLY A 1 23 ? -2.402 -10.421 0.469 1.00 0.00 23 GLY A C 8
ATOM 3792 O O . GLY A 1 23 ? -3.620 -10.419 0.290 1.00 0.00 23 GLY A O 8
ATOM 3796 N N . SER A 1 24 ? -1.815 -9.603 1.352 1.00 0.00 24 SER A N 8
ATOM 3797 C CA . SER A 1 24 ? -2.542 -8.856 2.385 1.00 0.00 24 SER A CA 8
ATOM 3798 C C . SER A 1 24 ? -3.229 -7.605 1.825 1.00 0.00 24 SER A C 8
ATOM 3799 O O . SER A 1 24 ? -2.969 -6.493 2.279 1.00 0.00 24 SER A O 8
ATOM 3806 N N . GLY A 1 25 ? -4.100 -7.778 0.832 1.00 0.00 25 GLY A N 8
ATOM 3807 C CA . GLY A 1 25 ? -4.434 -6.767 -0.162 1.00 0.00 25 GLY A CA 8
ATOM 3808 C C . GLY A 1 25 ? -5.325 -5.606 0.295 1.00 0.00 25 GLY A C 8
ATOM 3809 O O . GLY A 1 25 ? -6.115 -5.119 -0.510 1.00 0.00 25 GLY A O 8
ATOM 3813 N N . GLN A 1 26 ? -5.268 -5.192 1.560 1.00 0.00 26 GLN A N 8
ATOM 3814 C CA . GLN A 1 26 ? -6.160 -4.220 2.156 1.00 0.00 26 GLN A CA 8
ATOM 3815 C C . GLN A 1 26 ? -5.314 -3.077 2.707 1.00 0.00 26 GLN A C 8
ATOM 3816 O O . GLN A 1 26 ? -4.412 -3.340 3.500 1.00 0.00 26 GLN A O 8
ATOM 3828 N N . GLY A 1 27 ? -5.562 -1.831 2.292 1.00 0.00 27 GLY A N 8
ATOM 3829 C CA . GLY A 1 27 ? -4.720 -0.720 2.703 1.00 0.00 27 GLY A CA 8
ATOM 3830 C C . GLY A 1 27 ? -5.189 0.617 2.136 1.00 0.00 27 GLY A C 8
ATOM 3831 O O . GLY A 1 27 ? -6.259 0.694 1.531 1.00 0.00 27 GLY A O 8
ATOM 3835 N N . LYS A 1 28 ? -4.374 1.661 2.304 1.00 0.00 28 LYS A N 8
ATOM 3836 C CA . LYS A 1 28 ? -4.485 2.939 1.618 1.00 0.00 28 LYS A CA 8
ATOM 3837 C C . LYS A 1 28 ? -3.083 3.501 1.422 1.00 0.00 28 LYS A C 8
ATOM 3838 O O . LYS A 1 28 ? -2.149 3.088 2.108 1.00 0.00 28 LYS A O 8
ATOM 3853 N N . CYS A 1 29 ? -2.940 4.425 0.466 1.00 0.00 29 CYS A N 8
ATOM 3854 C CA . CYS A 1 29 ? -1.659 5.052 0.204 1.00 0.00 29 CYS A CA 8
ATOM 3855 C C . CYS A 1 29 ? -1.512 6.278 1.095 1.00 0.00 29 CYS A C 8
ATOM 3856 O O . CYS A 1 29 ? -2.475 7.011 1.315 1.00 0.00 29 CYS A O 8
ATOM 3862 N N . GLN A 1 30 ? -0.301 6.493 1.602 1.00 0.00 30 GLN A N 8
ATOM 3863 C CA . GLN A 1 30 ? 0.085 7.687 2.318 1.00 0.00 30 GLN A CA 8
ATOM 3864 C C . GLN A 1 30 ? 0.897 8.514 1.328 1.00 0.00 30 GLN A C 8
ATOM 3865 O O . GLN A 1 30 ? 2.077 8.236 1.149 1.00 0.00 30 GLN A O 8
ATOM 3877 N N . ASN A 1 31 ? 0.307 9.526 0.687 1.00 0.00 31 ASN A N 8
ATOM 3878 C CA . ASN A 1 31 ? 1.061 10.543 -0.047 1.00 0.00 31 ASN A CA 8
ATOM 3879 C C . ASN A 1 31 ? 1.717 9.979 -1.320 1.00 0.00 31 ASN A C 8
ATOM 3880 O O . ASN A 1 31 ? 1.227 10.196 -2.426 1.00 0.00 31 ASN A O 8
ATOM 3890 N N . ASN A 1 32 ? 2.829 9.261 -1.163 1.00 0.00 32 ASN A N 8
ATOM 3891 C CA . ASN A 1 32 ? 3.515 8.434 -2.139 1.00 0.00 32 ASN A CA 8
ATOM 3892 C C . ASN A 1 32 ? 4.314 7.328 -1.452 1.00 0.00 32 ASN A C 8
ATOM 3893 O O . ASN A 1 32 ? 5.404 6.966 -1.876 1.00 0.00 32 ASN A O 8
ATOM 3903 N N . GLN A 1 33 ? 3.725 6.769 -0.402 1.00 0.00 33 GLN A N 8
ATOM 3904 C CA . GLN A 1 33 ? 4.092 5.550 0.277 1.00 0.00 33 GLN A CA 8
ATOM 3905 C C . GLN A 1 33 ? 2.760 4.841 0.522 1.00 0.00 33 GLN A C 8
ATOM 3906 O O . GLN A 1 33 ? 1.720 5.357 0.112 1.00 0.00 33 GLN A O 8
ATOM 3918 N N . CYS A 1 34 ? 2.736 3.681 1.183 1.00 0.00 34 CYS A N 8
ATOM 3919 C CA . CYS A 1 34 ? 1.541 2.853 1.201 1.00 0.00 34 CYS A CA 8
ATOM 3920 C C . CYS A 1 34 ? 1.473 2.040 2.480 1.00 0.00 34 CYS A C 8
ATOM 3921 O O . CYS A 1 34 ? 2.492 1.844 3.147 1.00 0.00 34 CYS A O 8
ATOM 3927 N N . ARG A 1 35 ? 0.249 1.682 2.882 1.00 0.00 35 ARG A N 8
ATOM 3928 C CA . ARG A 1 35 ? -0.053 1.211 4.224 1.00 0.00 35 ARG A CA 8
ATOM 3929 C C . ARG A 1 35 ? -1.124 0.153 4.156 1.00 0.00 35 ARG A C 8
ATOM 3930 O O . ARG A 1 35 ? -2.274 0.441 3.838 1.00 0.00 35 ARG A O 8
ATOM 3948 N N . CYS A 1 36 ? -0.714 -1.068 4.456 1.00 0.00 36 CYS A N 8
ATOM 3949 C CA . CYS A 1 36 ? -1.568 -2.229 4.430 1.00 0.00 36 CYS A CA 8
ATOM 3950 C C . CYS A 1 36 ? -2.205 -2.454 5.798 1.00 0.00 36 CYS A C 8
ATOM 3951 O O . CYS A 1 36 ? -2.328 -1.518 6.590 1.00 0.00 36 CYS A O 8
ATOM 3957 N N . TYR A 1 37 ? -2.584 -3.695 6.099 1.00 0.00 37 TYR A N 8
ATOM 3958 C CA . TYR A 1 37 ? -3.280 -4.078 7.313 1.00 0.00 37 TYR A CA 8
ATOM 3959 C C . TYR A 1 37 ? -2.543 -5.243 7.978 1.00 0.00 37 TYR A C 8
ATOM 3960 O O . TYR A 1 37 ? -1.721 -5.896 7.333 1.00 0.00 37 TYR A O 8
ATOM 3977 N N . PHE A 1 1 ? -0.833 -0.637 9.492 1.00 0.00 1 PHE A N 9
ATOM 3978 C CA . PHE A 1 1 ? -0.087 -1.680 10.177 1.00 0.00 1 PHE A CA 9
ATOM 3979 C C . PHE A 1 1 ? 1.173 -2.005 9.377 1.00 0.00 1 PHE A C 9
ATOM 3980 O O . PHE A 1 1 ? 2.297 -1.752 9.805 1.00 0.00 1 PHE A O 9
ATOM 3996 N N . GLY A 1 2 ? 0.957 -2.516 8.170 1.00 0.00 2 GLY A N 9
ATOM 3997 C CA . GLY A 1 2 ? 1.910 -2.431 7.084 1.00 0.00 2 GLY A CA 9
ATOM 3998 C C . GLY A 1 2 ? 2.192 -0.960 6.827 1.00 0.00 2 GLY A C 9
ATOM 3999 O O . GLY A 1 2 ? 1.233 -0.219 6.651 1.00 0.00 2 GLY A O 9
ATOM 4003 N N . LEU A 1 3 ? 3.461 -0.538 6.780 1.00 0.00 3 LEU A N 9
ATOM 4004 C CA . LEU A 1 3 ? 3.842 0.780 6.310 1.00 0.00 3 LEU A CA 9
ATOM 4005 C C . LEU A 1 3 ? 5.079 0.661 5.436 1.00 0.00 3 LEU A C 9
ATOM 4006 O O . LEU A 1 3 ? 6.028 -0.029 5.802 1.00 0.00 3 LEU A O 9
ATOM 4021 N N . ILE A 1 4 ? 4.988 1.193 4.216 1.00 0.00 4 ILE A N 9
ATOM 4022 C CA . ILE A 1 4 ? 5.814 0.812 3.117 1.00 0.00 4 ILE A CA 9
ATOM 4023 C C . ILE A 1 4 ? 6.040 2.086 2.298 1.00 0.00 4 ILE A C 9
ATOM 4024 O O . ILE A 1 4 ? 5.224 3.011 2.341 1.00 0.00 4 ILE A O 9
ATOM 4039 N N . ASP A 1 5 ? 7.109 2.112 1.508 1.00 0.00 5 ASP A N 9
ATOM 4040 C CA . ASP A 1 5 ? 7.572 3.316 0.836 1.00 0.00 5 ASP A CA 9
ATOM 4041 C C . ASP A 1 5 ? 7.530 3.140 -0.678 1.00 0.00 5 ASP A C 9
ATOM 4042 O O . ASP A 1 5 ? 8.354 3.703 -1.397 1.00 0.00 5 ASP A O 9
ATOM 4050 N N . VAL A 1 6 ? 6.558 2.375 -1.186 1.00 0.00 6 VAL A N 9
ATOM 4051 C CA . VAL A 1 6 ? 6.348 2.347 -2.626 1.00 0.00 6 VAL A CA 9
ATOM 4052 C C . VAL A 1 6 ? 5.595 3.617 -3.025 1.00 0.00 6 VAL A C 9
ATOM 4053 O O . VAL A 1 6 ? 4.561 3.936 -2.445 1.00 0.00 6 VAL A O 9
ATOM 4066 N N . LYS A 1 7 ? 6.148 4.335 -4.002 1.00 0.00 7 LYS A N 9
ATOM 4067 C CA . LYS A 1 7 ? 5.528 5.472 -4.664 1.00 0.00 7 LYS A CA 9
ATOM 4068 C C . LYS A 1 7 ? 4.056 5.189 -4.996 1.00 0.00 7 LYS A C 9
ATOM 4069 O O . LYS A 1 7 ? 3.767 4.474 -5.952 1.00 0.00 7 LYS A O 9
ATOM 4084 N N . CYS A 1 8 ? 3.117 5.718 -4.206 1.00 0.00 8 CYS A N 9
ATOM 4085 C CA . CYS A 1 8 ? 1.705 5.511 -4.530 1.00 0.00 8 CYS A CA 9
ATOM 4086 C C . CYS A 1 8 ? 1.338 6.267 -5.793 1.00 0.00 8 CYS A C 9
ATOM 4087 O O . CYS A 1 8 ? 1.620 7.456 -5.895 1.00 0.00 8 CYS A O 9
ATOM 4093 N N . PHE A 1 9 ? 0.637 5.618 -6.714 1.00 0.00 9 PHE A N 9
ATOM 4094 C CA . PHE A 1 9 ? -0.145 6.347 -7.700 1.00 0.00 9 PHE A CA 9
ATOM 4095 C C . PHE A 1 9 ? -1.614 6.416 -7.272 1.00 0.00 9 PHE A C 9
ATOM 4096 O O . PHE A 1 9 ? -2.391 7.132 -7.900 1.00 0.00 9 PHE A O 9
ATOM 4112 N N . ALA A 1 10 ? -1.996 5.696 -6.210 1.00 0.00 10 ALA A N 9
ATOM 4113 C CA . ALA A 1 10 ? -3.356 5.588 -5.686 1.00 0.00 10 ALA A CA 9
ATOM 4114 C C . ALA A 1 10 ? -3.316 4.589 -4.533 1.00 0.00 10 ALA A C 9
ATOM 4115 O O . ALA A 1 10 ? -2.347 3.851 -4.401 1.00 0.00 10 ALA A O 9
ATOM 4122 N N . SER A 1 11 ? -4.367 4.525 -3.714 1.00 0.00 11 SER A N 9
ATOM 4123 C CA . SER A 1 11 ? -4.491 3.502 -2.678 1.00 0.00 11 SER A CA 9
ATOM 4124 C C . SER A 1 11 ? -4.531 2.090 -3.267 1.00 0.00 11 SER A C 9
ATOM 4125 O O . SER A 1 11 ? -4.000 1.158 -2.671 1.00 0.00 11 SER A O 9
ATOM 4132 N N . SER A 1 12 ? -5.147 1.913 -4.435 1.00 0.00 12 SER A N 9
ATOM 4133 C CA . SER A 1 12 ? -5.252 0.607 -5.057 1.00 0.00 12 SER A CA 9
ATOM 4134 C C . SER A 1 12 ? -3.871 -0.007 -5.318 1.00 0.00 12 SER A C 9
ATOM 4135 O O . SER A 1 12 ? -3.690 -1.214 -5.190 1.00 0.00 12 SER A O 9
ATOM 4142 N N . GLU A 1 13 ? -2.881 0.842 -5.604 1.00 0.00 13 GLU A N 9
ATOM 4143 C CA . GLU A 1 13 ? -1.476 0.468 -5.658 1.00 0.00 13 GLU A CA 9
ATOM 4144 C C . GLU A 1 13 ? -1.096 -0.420 -4.473 1.00 0.00 13 GLU A C 9
ATOM 4145 O O . GLU A 1 13 ? -0.515 -1.488 -4.628 1.00 0.00 13 GLU A O 9
ATOM 4155 N N . CYS A 1 14 ? -1.416 0.071 -3.274 1.00 0.00 14 CYS A N 9
ATOM 4156 C CA . CYS A 1 14 ? -1.059 -0.457 -1.983 1.00 0.00 14 CYS A CA 9
ATOM 4157 C C . CYS A 1 14 ? -1.758 -1.772 -1.796 1.00 0.00 14 CYS A C 9
ATOM 4158 O O . CYS A 1 14 ? -1.266 -2.647 -1.093 1.00 0.00 14 CYS A O 9
ATOM 4164 N N . TRP A 1 15 ? -2.934 -1.879 -2.411 1.00 0.00 15 TRP A N 9
ATOM 4165 C CA . TRP A 1 15 ? -3.678 -3.121 -2.364 1.00 0.00 15 TRP A CA 9
ATOM 4166 C C . TRP A 1 15 ? -2.835 -4.142 -3.106 1.00 0.00 15 TRP A C 9
ATOM 4167 O O . TRP A 1 15 ? -2.291 -5.060 -2.497 1.00 0.00 15 TRP A O 9
ATOM 4187 N N . THR A 1 16 ? -2.654 -3.943 -4.412 1.00 0.00 16 THR A N 9
ATOM 4188 C CA . THR A 1 16 ? -1.858 -4.822 -5.240 1.00 0.00 16 THR A CA 9
ATOM 4189 C C . THR A 1 16 ? -0.443 -5.009 -4.675 1.00 0.00 16 THR A C 9
ATOM 4190 O O . THR A 1 16 ? 0.130 -6.080 -4.828 1.00 0.00 16 THR A O 9
ATOM 4201 N N . ALA A 1 17 ? 0.129 -4.011 -3.996 1.00 0.00 17 ALA A N 9
ATOM 4202 C CA . ALA A 1 17 ? 1.429 -4.152 -3.353 1.00 0.00 17 ALA A CA 9
ATOM 4203 C C . ALA A 1 17 ? 1.355 -5.172 -2.219 1.00 0.00 17 ALA A C 9
ATOM 4204 O O . ALA A 1 17 ? 2.103 -6.149 -2.206 1.00 0.00 17 ALA A O 9
ATOM 4211 N N . CYS A 1 18 ? 0.434 -4.970 -1.273 1.00 0.00 18 CYS A N 9
ATOM 4212 C CA . CYS A 1 18 ? 0.278 -5.883 -0.151 1.00 0.00 18 CYS A CA 9
ATOM 4213 C C . CYS A 1 18 ? -0.086 -7.274 -0.655 1.00 0.00 18 CYS A C 9
ATOM 4214 O O . CYS A 1 18 ? 0.272 -8.278 -0.049 1.00 0.00 18 CYS A O 9
ATOM 4220 N N . LYS A 1 19 ? -0.811 -7.349 -1.771 1.00 0.00 19 LYS A N 9
ATOM 4221 C CA . LYS A 1 19 ? -1.126 -8.604 -2.408 1.00 0.00 19 LYS A CA 9
ATOM 4222 C C . LYS A 1 19 ? 0.135 -9.276 -2.944 1.00 0.00 19 LYS A C 9
ATOM 4223 O O . LYS A 1 19 ? 0.409 -10.435 -2.661 1.00 0.00 19 LYS A O 9
ATOM 4238 N N . LYS A 1 20 ? 0.886 -8.530 -3.743 1.00 0.00 20 LYS A N 9
ATOM 4239 C CA . LYS A 1 20 ? 2.134 -8.994 -4.331 1.00 0.00 20 LYS A CA 9
ATOM 4240 C C . LYS A 1 20 ? 3.099 -9.512 -3.258 1.00 0.00 20 LYS A C 9
ATOM 4241 O O . LYS A 1 20 ? 3.784 -10.502 -3.499 1.00 0.00 20 LYS A O 9
ATOM 4256 N N . VAL A 1 21 ? 3.176 -8.869 -2.089 1.00 0.00 21 VAL A N 9
ATOM 4257 C CA . VAL A 1 21 ? 3.983 -9.297 -0.995 1.00 0.00 21 VAL A CA 9
ATOM 4258 C C . VAL A 1 21 ? 3.294 -10.462 -0.271 1.00 0.00 21 VAL A C 9
ATOM 4259 O O . VAL A 1 21 ? 3.822 -11.568 -0.244 1.00 0.00 21 VAL A O 9
ATOM 4272 N N . THR A 1 22 ? 2.149 -10.190 0.368 1.00 0.00 22 THR A N 9
ATOM 4273 C CA . THR A 1 22 ? 1.500 -11.127 1.270 1.00 0.00 22 THR A CA 9
ATOM 4274 C C . THR A 1 22 ? 0.419 -11.938 0.555 1.00 0.00 22 THR A C 9
ATOM 4275 O O . THR A 1 22 ? 0.344 -13.155 0.701 1.00 0.00 22 THR A O 9
ATOM 4286 N N . GLY A 1 23 ? -0.471 -11.227 -0.145 1.00 0.00 23 GLY A N 9
ATOM 4287 C CA . GLY A 1 23 ? -1.727 -11.741 -0.678 1.00 0.00 23 GLY A CA 9
ATOM 4288 C C . GLY A 1 23 ? -2.914 -10.936 -0.143 1.00 0.00 23 GLY A C 9
ATOM 4289 O O . GLY A 1 23 ? -3.946 -10.813 -0.814 1.00 0.00 23 GLY A O 9
ATOM 4293 N N . SER A 1 24 ? -2.762 -10.367 1.058 1.00 0.00 24 SER A N 9
ATOM 4294 C CA . SER A 1 24 ? -3.844 -9.817 1.862 1.00 0.00 24 SER A CA 9
ATOM 4295 C C . SER A 1 24 ? -4.046 -8.345 1.494 1.00 0.00 24 SER A C 9
ATOM 4296 O O . SER A 1 24 ? -3.545 -7.432 2.147 1.00 0.00 24 SER A O 9
ATOM 4303 N N . GLY A 1 25 ? -4.751 -8.124 0.385 1.00 0.00 25 GLY A N 9
ATOM 4304 C CA . GLY A 1 25 ? -4.656 -6.906 -0.403 1.00 0.00 25 GLY A CA 9
ATOM 4305 C C . GLY A 1 25 ? -5.355 -5.659 0.149 1.00 0.00 25 GLY A C 9
ATOM 4306 O O . GLY A 1 25 ? -5.977 -4.948 -0.637 1.00 0.00 25 GLY A O 9
ATOM 4310 N N . GLN A 1 26 ? -5.309 -5.389 1.454 1.00 0.00 26 GLN A N 9
ATOM 4311 C CA . GLN A 1 26 ? -6.098 -4.337 2.081 1.00 0.00 26 GLN A CA 9
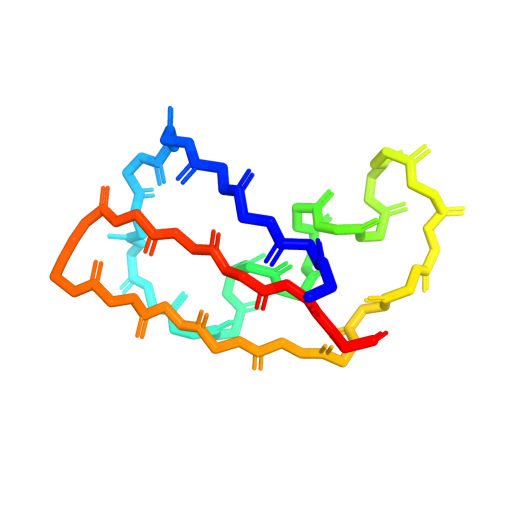ATOM 4312 C C . GLN A 1 26 ? -5.190 -3.244 2.655 1.00 0.00 26 GLN A C 9
ATOM 4313 O O . GLN A 1 26 ? -4.416 -3.509 3.578 1.00 0.00 26 GLN A O 9
ATOM 4325 N N . GLY A 1 27 ? -5.292 -2.015 2.134 1.00 0.00 27 GLY A N 9
ATOM 4326 C CA . GLY A 1 27 ? -4.469 -0.899 2.573 1.00 0.00 27 GLY A CA 9
ATOM 4327 C C . GLY A 1 27 ? -4.959 0.420 1.986 1.00 0.00 27 GLY A C 9
ATOM 4328 O O . GLY A 1 27 ? -6.029 0.464 1.385 1.00 0.00 27 GLY A O 9
ATOM 4332 N N . LYS A 1 28 ? -4.178 1.494 2.137 1.00 0.00 28 LYS A N 9
ATOM 4333 C CA . LYS A 1 28 ? -4.385 2.772 1.467 1.00 0.00 28 LYS A CA 9
ATOM 4334 C C . LYS A 1 28 ? -3.036 3.452 1.284 1.00 0.00 28 LYS A C 9
ATOM 4335 O O . LYS A 1 28 ? -2.086 3.142 2.009 1.00 0.00 28 LYS A O 9
ATOM 4350 N N . CYS A 1 29 ? -2.953 4.354 0.299 1.00 0.00 29 CYS A N 9
ATOM 4351 C CA . CYS A 1 29 ? -1.725 5.093 0.053 1.00 0.00 29 CYS A CA 9
ATOM 4352 C C . CYS A 1 29 ? -1.749 6.356 0.905 1.00 0.00 29 CYS A C 9
ATOM 4353 O O . CYS A 1 29 ? -2.812 6.782 1.361 1.00 0.00 29 CYS A O 9
ATOM 4359 N N . GLN A 1 30 ? -0.589 6.977 1.089 1.00 0.00 30 GLN A N 9
ATOM 4360 C CA . GLN A 1 30 ? -0.483 8.304 1.655 1.00 0.00 30 GLN A CA 9
ATOM 4361 C C . GLN A 1 30 ? 0.625 9.017 0.901 1.00 0.00 30 GLN A C 9
ATOM 4362 O O . GLN A 1 30 ? 1.733 8.494 0.871 1.00 0.00 30 GLN A O 9
ATOM 4374 N N . ASN A 1 31 ? 0.354 10.198 0.341 1.00 0.00 31 ASN A N 9
ATOM 4375 C CA . ASN A 1 31 ? 1.371 11.092 -0.213 1.00 0.00 31 ASN A CA 9
ATOM 4376 C C . ASN A 1 31 ? 2.053 10.478 -1.443 1.00 0.00 31 ASN A C 9
ATOM 4377 O O . ASN A 1 31 ? 1.733 10.841 -2.570 1.00 0.00 31 ASN A O 9
ATOM 4387 N N . ASN A 1 32 ? 2.982 9.552 -1.208 1.00 0.00 32 ASN A N 9
ATOM 4388 C CA . ASN A 1 32 ? 3.638 8.641 -2.127 1.00 0.00 32 ASN A CA 9
ATOM 4389 C C . ASN A 1 32 ? 4.349 7.535 -1.337 1.00 0.00 32 ASN A C 9
ATOM 4390 O O . ASN A 1 32 ? 5.477 7.155 -1.630 1.00 0.00 32 ASN A O 9
ATOM 4400 N N . GLN A 1 33 ? 3.645 7.006 -0.340 1.00 0.00 33 GLN A N 9
ATOM 4401 C CA . GLN A 1 33 ? 3.953 5.820 0.424 1.00 0.00 33 GLN A CA 9
ATOM 4402 C C . GLN A 1 33 ? 2.644 5.042 0.501 1.00 0.00 33 GLN A C 9
ATOM 4403 O O . GLN A 1 33 ? 1.615 5.535 0.035 1.00 0.00 33 GLN A O 9
ATOM 4415 N N . CYS A 1 34 ? 2.635 3.883 1.160 1.00 0.00 34 CYS A N 9
ATOM 4416 C CA . CYS A 1 34 ? 1.446 3.065 1.235 1.00 0.00 34 CYS A CA 9
ATOM 4417 C C . CYS A 1 34 ? 1.488 2.222 2.490 1.00 0.00 34 CYS A C 9
ATOM 4418 O O . CYS A 1 34 ? 2.559 2.003 3.050 1.00 0.00 34 CYS A O 9
ATOM 4424 N N . ARG A 1 35 ? 0.317 1.776 2.948 1.00 0.00 35 ARG A N 9
ATOM 4425 C CA . ARG A 1 35 ? 0.169 1.130 4.237 1.00 0.00 35 ARG A CA 9
ATOM 4426 C C . ARG A 1 35 ? -0.915 0.060 4.149 1.00 0.00 35 ARG A C 9
ATOM 4427 O O . ARG A 1 35 ? -2.005 0.379 3.676 1.00 0.00 35 ARG A O 9
ATOM 4445 N N . CYS A 1 36 ? -0.633 -1.180 4.581 1.00 0.00 36 CYS A N 9
ATOM 4446 C CA . CYS A 1 36 ? -1.655 -2.211 4.702 1.00 0.00 36 CYS A CA 9
ATOM 4447 C C . CYS A 1 36 ? -2.077 -2.436 6.147 1.00 0.00 36 CYS A C 9
ATOM 4448 O O . CYS A 1 36 ? -1.476 -1.921 7.086 1.00 0.00 36 CYS A O 9
ATOM 4454 N N . TYR A 1 37 ? -3.173 -3.169 6.305 1.00 0.00 37 TYR A N 9
ATOM 4455 C CA . TYR A 1 37 ? -3.820 -3.478 7.567 1.00 0.00 37 TYR A CA 9
ATOM 4456 C C . TYR A 1 37 ? -3.095 -4.615 8.295 1.00 0.00 37 TYR A C 9
ATOM 4457 O O . TYR A 1 37 ? -2.089 -5.131 7.810 1.00 0.00 37 TYR A O 9
ATOM 4474 N N . PHE A 1 1 ? 0.237 -1.851 11.256 1.00 0.00 1 PHE A N 10
ATOM 4475 C CA . PHE A 1 1 ? 0.118 -2.884 10.243 1.00 0.00 1 PHE A CA 10
ATOM 4476 C C . PHE A 1 1 ? 1.143 -2.585 9.136 1.00 0.00 1 PHE A C 10
ATOM 4477 O O . PHE A 1 1 ? 2.229 -2.100 9.441 1.00 0.00 1 PHE A O 10
ATOM 4493 N N . GLY A 1 2 ? 0.819 -2.853 7.870 1.00 0.00 2 GLY A N 10
ATOM 4494 C CA . GLY A 1 2 ? 1.660 -2.553 6.731 1.00 0.00 2 GLY A CA 10
ATOM 4495 C C . GLY A 1 2 ? 1.995 -1.074 6.689 1.00 0.00 2 GLY A C 10
ATOM 4496 O O . GLY A 1 2 ? 1.073 -0.263 6.629 1.00 0.00 2 GLY A O 10
ATOM 4500 N N . LEU A 1 3 ? 3.282 -0.720 6.657 1.00 0.00 3 LEU A N 10
ATOM 4501 C CA . LEU A 1 3 ? 3.724 0.578 6.194 1.00 0.00 3 LEU A CA 10
ATOM 4502 C C . LEU A 1 3 ? 4.975 0.409 5.356 1.00 0.00 3 LEU A C 10
ATOM 4503 O O . LEU A 1 3 ? 5.866 -0.353 5.729 1.00 0.00 3 LEU A O 10
ATOM 4518 N N . ILE A 1 4 ? 4.978 1.024 4.173 1.00 0.00 4 ILE A N 10
ATOM 4519 C CA . ILE A 1 4 ? 5.904 0.711 3.122 1.00 0.00 4 ILE A CA 10
ATOM 4520 C C . ILE A 1 4 ? 6.335 2.040 2.503 1.00 0.00 4 ILE A C 10
ATOM 4521 O O . ILE A 1 4 ? 5.650 3.048 2.700 1.00 0.00 4 ILE A O 10
ATOM 4536 N N . ASP A 1 5 ? 7.398 2.034 1.699 1.00 0.00 5 ASP A N 10
ATOM 4537 C CA . ASP A 1 5 ? 7.721 3.156 0.830 1.00 0.00 5 ASP A CA 10
ATOM 4538 C C . ASP A 1 5 ? 7.901 2.648 -0.589 1.00 0.00 5 ASP A C 10
ATOM 4539 O O . ASP A 1 5 ? 9.011 2.398 -1.057 1.00 0.00 5 ASP A O 10
ATOM 4547 N N . VAL A 1 6 ? 6.762 2.480 -1.250 1.00 0.00 6 VAL A N 10
ATOM 4548 C CA . VAL A 1 6 ? 6.691 2.491 -2.700 1.00 0.00 6 VAL A CA 10
ATOM 4549 C C . VAL A 1 6 ? 5.709 3.600 -3.070 1.00 0.00 6 VAL A C 10
ATOM 4550 O O . VAL A 1 6 ? 4.648 3.730 -2.458 1.00 0.00 6 VAL A O 10
ATOM 4563 N N . LYS A 1 7 ? 6.104 4.417 -4.044 1.00 0.00 7 LYS A N 10
ATOM 4564 C CA . LYS A 1 7 ? 5.384 5.602 -4.464 1.00 0.00 7 LYS A CA 10
ATOM 4565 C C . LYS A 1 7 ? 4.001 5.253 -5.002 1.00 0.00 7 LYS A C 10
ATOM 4566 O O . LYS A 1 7 ? 3.879 4.704 -6.093 1.00 0.00 7 LYS A O 10
ATOM 4581 N N . CYS A 1 8 ? 2.956 5.591 -4.238 1.00 0.00 8 CYS A N 10
ATOM 4582 C CA . CYS A 1 8 ? 1.593 5.363 -4.704 1.00 0.00 8 CYS A CA 10
ATOM 4583 C C . CYS A 1 8 ? 1.304 6.190 -5.941 1.00 0.00 8 CYS A C 10
ATOM 4584 O O . CYS A 1 8 ? 1.488 7.406 -5.931 1.00 0.00 8 CYS A O 10
ATOM 4590 N N . PHE A 1 9 ? 0.810 5.512 -6.975 1.00 0.00 9 PHE A N 10
ATOM 4591 C CA . PHE A 1 9 ? -0.024 6.139 -7.982 1.00 0.00 9 PHE A CA 10
ATOM 4592 C C . PHE A 1 9 ? -1.391 6.433 -7.353 1.00 0.00 9 PHE A C 10
ATOM 4593 O O . PHE A 1 9 ? -1.991 7.472 -7.614 1.00 0.00 9 PHE A O 10
ATOM 4609 N N . ALA A 1 10 ? -1.875 5.515 -6.506 1.00 0.00 10 ALA A N 10
ATOM 4610 C CA . ALA A 1 10 ? -3.153 5.614 -5.822 1.00 0.00 10 ALA A CA 10
ATOM 4611 C C . ALA A 1 10 ? -3.215 4.522 -4.757 1.00 0.00 10 ALA A C 10
ATOM 4612 O O . ALA A 1 10 ? -2.495 3.526 -4.849 1.00 0.00 10 ALA A O 10
ATOM 4619 N N . SER A 1 11 ? -4.104 4.692 -3.772 1.00 0.00 11 SER A N 10
ATOM 4620 C CA . SER A 1 11 ? -4.401 3.695 -2.749 1.00 0.00 11 SER A CA 10
ATOM 4621 C C . SER A 1 11 ? -4.620 2.307 -3.338 1.00 0.00 11 SER A C 10
ATOM 4622 O O . SER A 1 11 ? -4.186 1.311 -2.770 1.00 0.00 11 SER A O 10
ATOM 4629 N N . SER A 1 12 ? -5.315 2.238 -4.472 1.00 0.00 12 SER A N 10
ATOM 4630 C CA . SER A 1 12 ? -5.636 0.987 -5.114 1.00 0.00 12 SER A CA 10
ATOM 4631 C C . SER A 1 12 ? -4.382 0.211 -5.523 1.00 0.00 12 SER A C 10
ATOM 4632 O O . SER A 1 12 ? -4.446 -1.009 -5.637 1.00 0.00 12 SER A O 10
ATOM 4639 N N . GLU A 1 13 ? -3.238 0.874 -5.715 1.00 0.00 13 GLU A N 10
ATOM 4640 C CA . GLU A 1 13 ? -2.012 0.145 -5.984 1.00 0.00 13 GLU A CA 10
ATOM 4641 C C . GLU A 1 13 ? -1.571 -0.595 -4.731 1.00 0.00 13 GLU A C 10
ATOM 4642 O O . GLU A 1 13 ? -1.262 -1.772 -4.804 1.00 0.00 13 GLU A O 10
ATOM 4652 N N . CYS A 1 14 ? -1.544 0.088 -3.575 1.00 0.00 14 CYS A N 10
ATOM 4653 C CA . CYS A 1 14 ? -1.142 -0.438 -2.285 1.00 0.00 14 CYS A CA 10
ATOM 4654 C C . CYS A 1 14 ? -1.818 -1.763 -2.017 1.00 0.00 14 CYS A C 10
ATOM 4655 O O . CYS A 1 14 ? -1.319 -2.591 -1.263 1.00 0.00 14 CYS A O 10
ATOM 4661 N N . TRP A 1 15 ? -2.996 -1.915 -2.613 1.00 0.00 15 TRP A N 10
ATOM 4662 C CA . TRP A 1 15 ? -3.743 -3.148 -2.497 1.00 0.00 15 TRP A CA 10
ATOM 4663 C C . TRP A 1 15 ? -2.928 -4.240 -3.178 1.00 0.00 15 TRP A C 10
ATOM 4664 O O . TRP A 1 15 ? -2.417 -5.148 -2.526 1.00 0.00 15 TRP A O 10
ATOM 4684 N N . THR A 1 16 ? -2.764 -4.126 -4.495 1.00 0.00 16 THR A N 10
ATOM 4685 C CA . THR A 1 16 ? -1.884 -4.986 -5.255 1.00 0.00 16 THR A CA 10
ATOM 4686 C C . THR A 1 16 ? -0.480 -5.040 -4.637 1.00 0.00 16 THR A C 10
ATOM 4687 O O . THR A 1 16 ? 0.137 -6.093 -4.709 1.00 0.00 16 THR A O 10
ATOM 4698 N N . ALA A 1 17 ? 0.034 -3.980 -3.995 1.00 0.00 17 ALA A N 10
ATOM 4699 C CA . ALA A 1 17 ? 1.331 -4.028 -3.335 1.00 0.00 17 ALA A CA 10
ATOM 4700 C C . ALA A 1 17 ? 1.338 -5.046 -2.207 1.00 0.00 17 ALA A C 10
ATOM 4701 O O . ALA A 1 17 ? 2.069 -6.032 -2.276 1.00 0.00 17 ALA A O 10
ATOM 4708 N N . CYS A 1 18 ? 0.515 -4.832 -1.173 1.00 0.00 18 CYS A N 10
ATOM 4709 C CA . CYS A 1 18 ? 0.479 -5.736 -0.036 1.00 0.00 18 CYS A CA 10
ATOM 4710 C C . CYS A 1 18 ? 0.148 -7.159 -0.483 1.00 0.00 18 CYS A C 10
ATOM 4711 O O . CYS A 1 18 ? 0.600 -8.148 0.101 1.00 0.00 18 CYS A O 10
ATOM 4717 N N . LYS A 1 19 ? -0.637 -7.265 -1.556 1.00 0.00 19 LYS A N 10
ATOM 4718 C CA . LYS A 1 19 ? -0.927 -8.535 -2.168 1.00 0.00 19 LYS A CA 10
ATOM 4719 C C . LYS A 1 19 ? 0.302 -9.189 -2.807 1.00 0.00 19 LYS A C 10
ATOM 4720 O O . LYS A 1 19 ? 0.568 -10.359 -2.553 1.00 0.00 19 LYS A O 10
ATOM 4735 N N . LYS A 1 20 ? 1.041 -8.433 -3.620 1.00 0.00 20 LYS A N 10
ATOM 4736 C CA . LYS A 1 20 ? 2.273 -8.882 -4.268 1.00 0.00 20 LYS A CA 10
ATOM 4737 C C . LYS A 1 20 ? 3.230 -9.469 -3.223 1.00 0.00 20 LYS A C 10
ATOM 4738 O O . LYS A 1 20 ? 3.703 -10.590 -3.388 1.00 0.00 20 LYS A O 10
ATOM 4753 N N . VAL A 1 21 ? 3.531 -8.719 -2.153 1.00 0.00 21 VAL A N 10
ATOM 4754 C CA . VAL A 1 21 ? 4.418 -9.210 -1.111 1.00 0.00 21 VAL A CA 10
ATOM 4755 C C . VAL A 1 21 ? 3.865 -10.440 -0.389 1.00 0.00 21 VAL A C 10
ATOM 4756 O O . VAL A 1 21 ? 4.643 -11.303 0.013 1.00 0.00 21 VAL A O 10
ATOM 4769 N N . THR A 1 22 ? 2.563 -10.480 -0.087 1.00 0.00 22 THR A N 10
ATOM 4770 C CA . THR A 1 22 ? 2.073 -11.451 0.867 1.00 0.00 22 THR A CA 10
ATOM 4771 C C . THR A 1 22 ? 0.618 -11.833 0.591 1.00 0.00 22 THR A C 10
ATOM 4772 O O . THR A 1 22 ? 0.301 -13.021 0.566 1.00 0.00 22 THR A O 10
ATOM 4783 N N . GLY A 1 23 ? -0.274 -10.855 0.405 1.00 0.00 23 GLY A N 10
ATOM 4784 C CA . GLY A 1 23 ? -1.689 -11.165 0.178 1.00 0.00 23 GLY A CA 10
ATOM 4785 C C . GLY A 1 23 ? -2.658 -10.158 0.800 1.00 0.00 23 GLY A C 10
ATOM 4786 O O . GLY A 1 23 ? -3.840 -10.151 0.459 1.00 0.00 23 GLY A O 10
ATOM 4790 N N . SER A 1 24 ? -2.178 -9.313 1.714 1.00 0.00 24 SER A N 10
ATOM 4791 C CA . SER A 1 24 ? -3.012 -8.540 2.632 1.00 0.00 24 SER A CA 10
ATOM 4792 C C . SER A 1 24 ? -3.601 -7.302 1.954 1.00 0.00 24 SER A C 10
ATOM 4793 O O . SER A 1 24 ? -3.366 -6.178 2.385 1.00 0.00 24 SER A O 10
ATOM 4800 N N . GLY A 1 25 ? -4.368 -7.497 0.884 1.00 0.00 25 GLY A N 10
ATOM 4801 C CA . GLY A 1 25 ? -4.608 -6.479 -0.131 1.00 0.00 25 GLY A CA 10
ATOM 4802 C C . GLY A 1 25 ? -5.491 -5.298 0.286 1.00 0.00 25 GLY A C 10
ATOM 4803 O O . GLY A 1 25 ? -5.967 -4.579 -0.588 1.00 0.00 25 GLY A O 10
ATOM 4807 N N . GLN A 1 26 ? -5.784 -5.130 1.574 1.00 0.00 26 GLN A N 10
ATOM 4808 C CA . GLN A 1 26 ? -6.719 -4.155 2.099 1.00 0.00 26 GLN A CA 10
ATOM 4809 C C . GLN A 1 26 ? -5.891 -3.036 2.733 1.00 0.00 26 GLN A C 10
ATOM 4810 O O . GLN A 1 26 ? -5.251 -3.257 3.763 1.00 0.00 26 GLN A O 10
ATOM 4822 N N . GLY A 1 27 ? -5.851 -1.863 2.094 1.00 0.00 27 GLY A N 10
ATOM 4823 C CA . GLY A 1 27 ? -4.909 -0.822 2.467 1.00 0.00 27 GLY A CA 10
ATOM 4824 C C . GLY A 1 27 ? -5.254 0.514 1.826 1.00 0.00 27 GLY A C 10
ATOM 4825 O O . GLY A 1 27 ? -6.323 0.658 1.233 1.00 0.00 27 GLY A O 10
ATOM 4829 N N . LYS A 1 28 ? -4.352 1.491 1.937 1.00 0.00 28 LYS A N 10
ATOM 4830 C CA . LYS A 1 28 ? -4.486 2.820 1.355 1.00 0.00 28 LYS A CA 10
ATOM 4831 C C . LYS A 1 28 ? -3.100 3.414 1.178 1.00 0.00 28 LYS A C 10
ATOM 4832 O O . LYS A 1 28 ? -2.163 3.029 1.883 1.00 0.00 28 LYS A O 10
ATOM 4847 N N . CYS A 1 29 ? -2.979 4.344 0.228 1.00 0.00 29 CYS A N 10
ATOM 4848 C CA . CYS A 1 29 ? -1.743 5.058 -0.012 1.00 0.00 29 CYS A CA 10
ATOM 4849 C C . CYS A 1 29 ? -1.756 6.324 0.826 1.00 0.00 29 CYS A C 10
ATOM 4850 O O . CYS A 1 29 ? -2.815 6.787 1.252 1.00 0.00 29 CYS A O 10
ATOM 4856 N N . GLN A 1 30 ? -0.576 6.884 1.055 1.00 0.00 30 GLN A N 10
ATOM 4857 C CA . GLN A 1 30 ? -0.397 8.129 1.764 1.00 0.00 30 GLN A CA 10
ATOM 4858 C C . GLN A 1 30 ? 0.706 8.873 1.041 1.00 0.00 30 GLN A C 10
ATOM 4859 O O . GLN A 1 30 ? 1.819 8.365 0.961 1.00 0.00 30 GLN A O 10
ATOM 4871 N N . ASN A 1 31 ? 0.431 10.073 0.538 1.00 0.00 31 ASN A N 10
ATOM 4872 C CA . ASN A 1 31 ? 1.471 10.958 0.041 1.00 0.00 31 ASN A CA 10
ATOM 4873 C C . ASN A 1 31 ? 2.051 10.406 -1.272 1.00 0.00 31 ASN A C 10
ATOM 4874 O O . ASN A 1 31 ? 1.555 10.737 -2.345 1.00 0.00 31 ASN A O 10
ATOM 4884 N N . ASN A 1 32 ? 3.026 9.498 -1.171 1.00 0.00 32 ASN A N 10
ATOM 4885 C CA . ASN A 1 32 ? 3.517 8.555 -2.174 1.00 0.00 32 ASN A CA 10
ATOM 4886 C C . ASN A 1 32 ? 4.290 7.505 -1.377 1.00 0.00 32 ASN A C 10
ATOM 4887 O O . ASN A 1 32 ? 5.487 7.303 -1.571 1.00 0.00 32 ASN A O 10
ATOM 4897 N N . GLN A 1 33 ? 3.598 6.900 -0.420 1.00 0.00 33 GLN A N 10
ATOM 4898 C CA . GLN A 1 33 ? 3.960 5.747 0.369 1.00 0.00 33 GLN A CA 10
ATOM 4899 C C . GLN A 1 33 ? 2.639 4.990 0.537 1.00 0.00 33 GLN A C 10
ATOM 4900 O O . GLN A 1 33 ? 1.615 5.450 0.027 1.00 0.00 33 GLN A O 10
ATOM 4912 N N . CYS A 1 34 ? 2.612 3.861 1.249 1.00 0.00 34 CYS A N 10
ATOM 4913 C CA . CYS A 1 34 ? 1.434 3.014 1.237 1.00 0.00 34 CYS A CA 10
ATOM 4914 C C . CYS A 1 34 ? 1.406 2.146 2.482 1.00 0.00 34 CYS A C 10
ATOM 4915 O O . CYS A 1 34 ? 2.436 1.947 3.133 1.00 0.00 34 CYS A O 10
ATOM 4921 N N . ARG A 1 35 ? 0.207 1.665 2.825 1.00 0.00 35 ARG A N 10
ATOM 4922 C CA . ARG A 1 35 ? -0.055 0.886 4.017 1.00 0.00 35 ARG A CA 10
ATOM 4923 C C . ARG A 1 35 ? -1.113 -0.160 3.733 1.00 0.00 35 ARG A C 10
ATOM 4924 O O . ARG A 1 35 ? -1.970 0.055 2.875 1.00 0.00 35 ARG A O 10
ATOM 4942 N N . CYS A 1 36 ? -1.067 -1.254 4.494 1.00 0.00 36 CYS A N 10
ATOM 4943 C CA . CYS A 1 36 ? -2.124 -2.264 4.490 1.00 0.00 36 CYS A CA 10
ATOM 4944 C C . CYS A 1 36 ? -2.416 -2.756 5.899 1.00 0.00 36 CYS A C 10
ATOM 4945 O O . CYS A 1 36 ? -1.646 -2.497 6.818 1.00 0.00 36 CYS A O 10
ATOM 4951 N N . TYR A 1 37 ? -3.564 -3.405 6.076 1.00 0.00 37 TYR A N 10
ATOM 4952 C CA . TYR A 1 37 ? -4.084 -3.788 7.378 1.00 0.00 37 TYR A CA 10
ATOM 4953 C C . TYR A 1 37 ? -3.369 -5.018 7.948 1.00 0.00 37 TYR A C 10
ATOM 4954 O O . TYR A 1 37 ? -2.510 -5.608 7.293 1.00 0.00 37 TYR A O 10
ATOM 4971 N N . PHE A 1 1 ? -1.215 -0.675 9.313 1.00 0.00 1 PHE A N 11
ATOM 4972 C CA . PHE A 1 1 ? -0.483 -1.714 10.017 1.00 0.00 1 PHE A CA 11
ATOM 4973 C C . PHE A 1 1 ? 0.880 -1.921 9.352 1.00 0.00 1 PHE A C 11
ATOM 4974 O O . PHE A 1 1 ? 1.928 -1.594 9.903 1.00 0.00 1 PHE A O 11
ATOM 4990 N N . GLY A 1 2 ? 0.839 -2.413 8.118 1.00 0.00 2 GLY A N 11
ATOM 4991 C CA . GLY A 1 2 ? 1.933 -2.316 7.172 1.00 0.00 2 GLY A CA 11
ATOM 4992 C C . GLY A 1 2 ? 2.217 -0.849 6.884 1.00 0.00 2 GLY A C 11
ATOM 4993 O O . GLY A 1 2 ? 1.260 -0.104 6.701 1.00 0.00 2 GLY A O 11
ATOM 4997 N N . LEU A 1 3 ? 3.489 -0.442 6.803 1.00 0.00 3 LEU A N 11
ATOM 4998 C CA . LEU A 1 3 ? 3.878 0.875 6.332 1.00 0.00 3 LEU A CA 11
ATOM 4999 C C . LEU A 1 3 ? 5.119 0.762 5.460 1.00 0.00 3 LEU A C 11
ATOM 5000 O O . LEU A 1 3 ? 6.068 0.071 5.826 1.00 0.00 3 LEU A O 11
ATOM 5015 N N . ILE A 1 4 ? 5.043 1.316 4.248 1.00 0.00 4 ILE A N 11
ATOM 5016 C CA . ILE A 1 4 ? 5.884 0.956 3.146 1.00 0.00 4 ILE A CA 11
ATOM 5017 C C . ILE A 1 4 ? 6.130 2.242 2.348 1.00 0.00 4 ILE A C 11
ATOM 5018 O O . ILE A 1 4 ? 5.315 3.171 2.411 1.00 0.00 4 ILE A O 11
ATOM 5033 N N . ASP A 1 5 ? 7.201 2.270 1.553 1.00 0.00 5 ASP A N 11
ATOM 5034 C CA . ASP A 1 5 ? 7.622 3.467 0.820 1.00 0.00 5 ASP A CA 11
ATOM 5035 C C . ASP A 1 5 ? 7.714 3.201 -0.682 1.00 0.00 5 ASP A C 11
ATOM 5036 O O . ASP A 1 5 ? 8.614 3.675 -1.371 1.00 0.00 5 ASP A O 11
ATOM 5044 N N . VAL A 1 6 ? 6.731 2.467 -1.203 1.00 0.00 6 VAL A N 11
ATOM 5045 C CA . VAL A 1 6 ? 6.536 2.376 -2.647 1.00 0.00 6 VAL A CA 11
ATOM 5046 C C . VAL A 1 6 ? 5.644 3.536 -3.099 1.00 0.00 6 VAL A C 11
ATOM 5047 O O . VAL A 1 6 ? 4.581 3.771 -2.531 1.00 0.00 6 VAL A O 11
ATOM 5060 N N . LYS A 1 7 ? 6.111 4.257 -4.125 1.00 0.00 7 LYS A N 11
ATOM 5061 C CA . LYS A 1 7 ? 5.451 5.394 -4.747 1.00 0.00 7 LYS A CA 11
ATOM 5062 C C . LYS A 1 7 ? 3.985 5.122 -5.112 1.00 0.00 7 LYS A C 11
ATOM 5063 O O . LYS A 1 7 ? 3.687 4.524 -6.145 1.00 0.00 7 LYS A O 11
ATOM 5078 N N . CYS A 1 8 ? 3.063 5.620 -4.286 1.00 0.00 8 CYS A N 11
ATOM 5079 C CA . CYS A 1 8 ? 1.638 5.626 -4.597 1.00 0.00 8 CYS A CA 11
ATOM 5080 C C . CYS A 1 8 ? 1.352 6.544 -5.768 1.00 0.00 8 CYS A C 11
ATOM 5081 O O . CYS A 1 8 ? 1.672 7.731 -5.721 1.00 0.00 8 CYS A O 11
ATOM 5087 N N . PHE A 1 9 ? 0.667 5.972 -6.757 1.00 0.00 9 PHE A N 11
ATOM 5088 C CA . PHE A 1 9 ? -0.183 6.692 -7.689 1.00 0.00 9 PHE A CA 11
ATOM 5089 C C . PHE A 1 9 ? -1.644 6.621 -7.228 1.00 0.00 9 PHE A C 11
ATOM 5090 O O . PHE A 1 9 ? -2.476 7.347 -7.764 1.00 0.00 9 PHE A O 11
ATOM 5106 N N . ALA A 1 10 ? -1.965 5.750 -6.257 1.00 0.00 10 ALA A N 11
ATOM 5107 C CA . ALA A 1 10 ? -3.318 5.536 -5.753 1.00 0.00 10 ALA A CA 11
ATOM 5108 C C . ALA A 1 10 ? -3.274 4.524 -4.607 1.00 0.00 10 ALA A C 11
ATOM 5109 O O . ALA A 1 10 ? -2.401 3.656 -4.575 1.00 0.00 10 ALA A O 11
ATOM 5116 N N . SER A 1 11 ? -4.243 4.599 -3.694 1.00 0.00 11 SER A N 11
ATOM 5117 C CA . SER A 1 11 ? -4.478 3.628 -2.634 1.00 0.00 11 SER A CA 11
ATOM 5118 C C . SER A 1 11 ? -4.632 2.220 -3.200 1.00 0.00 11 SER A C 11
ATOM 5119 O O . SER A 1 11 ? -4.122 1.258 -2.630 1.00 0.00 11 SER A O 11
ATOM 5126 N N . SER A 1 12 ? -5.344 2.103 -4.315 1.00 0.00 12 SER A N 11
ATOM 5127 C CA . SER A 1 12 ? -5.599 0.827 -4.945 1.00 0.00 12 SER A CA 11
ATOM 5128 C C . SER A 1 12 ? -4.305 0.111 -5.338 1.00 0.00 12 SER A C 11
ATOM 5129 O O . SER A 1 12 ? -4.288 -1.113 -5.420 1.00 0.00 12 SER A O 11
ATOM 5136 N N . GLU A 1 13 ? -3.213 0.848 -5.557 1.00 0.00 13 GLU A N 11
ATOM 5137 C CA . GLU A 1 13 ? -1.910 0.251 -5.801 1.00 0.00 13 GLU A CA 11
ATOM 5138 C C . GLU A 1 13 ? -1.513 -0.599 -4.594 1.00 0.00 13 GLU A C 11
ATOM 5139 O O . GLU A 1 13 ? -1.285 -1.794 -4.720 1.00 0.00 13 GLU A O 11
ATOM 5149 N N . CYS A 1 14 ? -1.470 0.040 -3.416 1.00 0.00 14 CYS A N 11
ATOM 5150 C CA . CYS A 1 14 ? -1.049 -0.458 -2.125 1.00 0.00 14 CYS A CA 11
ATOM 5151 C C . CYS A 1 14 ? -1.712 -1.783 -1.843 1.00 0.00 14 CYS A C 11
ATOM 5152 O O . CYS A 1 14 ? -1.176 -2.632 -1.141 1.00 0.00 14 CYS A O 11
ATOM 5158 N N . TRP A 1 15 ? -2.924 -1.916 -2.380 1.00 0.00 15 TRP A N 11
ATOM 5159 C CA . TRP A 1 15 ? -3.649 -3.163 -2.274 1.00 0.00 15 TRP A CA 11
ATOM 5160 C C . TRP A 1 15 ? -2.828 -4.223 -3.004 1.00 0.00 15 TRP A C 11
ATOM 5161 O O . TRP A 1 15 ? -2.298 -5.139 -2.382 1.00 0.00 15 TRP A O 11
ATOM 5181 N N . THR A 1 16 ? -2.659 -4.056 -4.318 1.00 0.00 16 THR A N 11
ATOM 5182 C CA . THR A 1 16 ? -1.796 -4.897 -5.121 1.00 0.00 16 THR A CA 11
ATOM 5183 C C . THR A 1 16 ? -0.427 -5.078 -4.484 1.00 0.00 16 THR A C 11
ATOM 5184 O O . THR A 1 16 ? 0.179 -6.137 -4.624 1.00 0.00 16 THR A O 11
ATOM 5195 N N . ALA A 1 17 ? 0.133 -4.026 -3.897 1.00 0.00 17 ALA A N 11
ATOM 5196 C CA . ALA A 1 17 ? 1.426 -4.106 -3.233 1.00 0.00 17 ALA A CA 11
ATOM 5197 C C . ALA A 1 17 ? 1.401 -5.169 -2.138 1.00 0.00 17 ALA A C 11
ATOM 5198 O O . ALA A 1 17 ? 2.176 -6.125 -2.184 1.00 0.00 17 ALA A O 11
ATOM 5205 N N . CYS A 1 18 ? 0.474 -5.037 -1.191 1.00 0.00 18 CYS A N 11
ATOM 5206 C CA . CYS A 1 18 ? 0.335 -5.996 -0.104 1.00 0.00 18 CYS A CA 11
ATOM 5207 C C . CYS A 1 18 ? 0.042 -7.389 -0.653 1.00 0.00 18 CYS A C 11
ATOM 5208 O O . CYS A 1 18 ? 0.499 -8.404 -0.119 1.00 0.00 18 CYS A O 11
ATOM 5214 N N . LYS A 1 19 ? -0.726 -7.432 -1.744 1.00 0.00 19 LYS A N 11
ATOM 5215 C CA . LYS A 1 19 ? -1.051 -8.669 -2.403 1.00 0.00 19 LYS A CA 11
ATOM 5216 C C . LYS A 1 19 ? 0.195 -9.337 -2.983 1.00 0.00 19 LYS A C 11
ATOM 5217 O O . LYS A 1 19 ? 0.370 -10.544 -2.870 1.00 0.00 19 LYS A O 11
ATOM 5232 N N . LYS A 1 20 ? 1.031 -8.531 -3.633 1.00 0.00 20 LYS A N 11
ATOM 5233 C CA . LYS A 1 20 ? 2.286 -8.965 -4.237 1.00 0.00 20 LYS A CA 11
ATOM 5234 C C . LYS A 1 20 ? 3.125 -9.719 -3.203 1.00 0.00 20 LYS A C 11
ATOM 5235 O O . LYS A 1 20 ? 3.537 -10.847 -3.453 1.00 0.00 20 LYS A O 11
ATOM 5250 N N . VAL A 1 21 ? 3.381 -9.094 -2.049 1.00 0.00 21 VAL A N 11
ATOM 5251 C CA . VAL A 1 21 ? 4.135 -9.732 -0.984 1.00 0.00 21 VAL A CA 11
ATOM 5252 C C . VAL A 1 21 ? 3.372 -10.905 -0.361 1.00 0.00 21 VAL A C 11
ATOM 5253 O O . VAL A 1 21 ? 3.862 -12.030 -0.360 1.00 0.00 21 VAL A O 11
ATOM 5266 N N . THR A 1 22 ? 2.220 -10.620 0.251 1.00 0.00 22 THR A N 11
ATOM 5267 C CA . THR A 1 22 ? 1.527 -11.572 1.115 1.00 0.00 22 THR A CA 11
ATOM 5268 C C . THR A 1 22 ? 0.330 -12.181 0.398 1.00 0.00 22 THR A C 11
ATOM 5269 O O . THR A 1 22 ? 0.118 -13.390 0.436 1.00 0.00 22 THR A O 11
ATOM 5280 N N . GLY A 1 23 ? -0.484 -11.306 -0.187 1.00 0.00 23 GLY A N 11
ATOM 5281 C CA . GLY A 1 23 ? -1.841 -11.631 -0.621 1.00 0.00 23 GLY A CA 11
ATOM 5282 C C . GLY A 1 23 ? -2.881 -10.775 0.108 1.00 0.00 23 GLY A C 11
ATOM 5283 O O . GLY A 1 23 ? -4.013 -10.641 -0.354 1.00 0.00 23 GLY A O 11
ATOM 5287 N N . SER A 1 24 ? -2.499 -10.170 1.235 1.00 0.00 24 SER A N 11
ATOM 5288 C CA . SER A 1 24 ? -3.406 -9.508 2.164 1.00 0.00 24 SER A CA 11
ATOM 5289 C C . SER A 1 24 ? -3.775 -8.119 1.645 1.00 0.00 24 SER A C 11
ATOM 5290 O O . SER A 1 24 ? -3.379 -7.115 2.228 1.00 0.00 24 SER A O 11
ATOM 5297 N N . GLY A 1 25 ? -4.515 -8.065 0.538 1.00 0.00 25 GLY A N 11
ATOM 5298 C CA . GLY A 1 25 ? -4.621 -6.897 -0.325 1.00 0.00 25 GLY A CA 11
ATOM 5299 C C . GLY A 1 25 ? -5.432 -5.703 0.210 1.00 0.00 25 GLY A C 11
ATOM 5300 O O . GLY A 1 25 ? -6.196 -5.114 -0.552 1.00 0.00 25 GLY A O 11
ATOM 5304 N N . GLN A 1 26 ? -5.314 -5.354 1.489 1.00 0.00 26 GLN A N 11
ATOM 5305 C CA . GLN A 1 26 ? -6.122 -4.359 2.176 1.00 0.00 26 GLN A CA 11
ATOM 5306 C C . GLN A 1 26 ? -5.218 -3.220 2.638 1.00 0.00 26 GLN A C 11
ATOM 5307 O O . GLN A 1 26 ? -4.303 -3.467 3.412 1.00 0.00 26 GLN A O 11
ATOM 5319 N N . GLY A 1 27 ? -5.447 -1.978 2.204 1.00 0.00 27 GLY A N 11
ATOM 5320 C CA . GLY A 1 27 ? -4.574 -0.879 2.595 1.00 0.00 27 GLY A CA 11
ATOM 5321 C C . GLY A 1 27 ? -5.092 0.454 2.081 1.00 0.00 27 GLY A C 11
ATOM 5322 O O . GLY A 1 27 ? -6.211 0.531 1.575 1.00 0.00 27 GLY A O 11
ATOM 5326 N N . LYS A 1 28 ? -4.264 1.497 2.167 1.00 0.00 28 LYS A N 11
ATOM 5327 C CA . LYS A 1 28 ? -4.445 2.765 1.470 1.00 0.00 28 LYS A CA 11
ATOM 5328 C C . LYS A 1 28 ? -3.064 3.381 1.294 1.00 0.00 28 LYS A C 11
ATOM 5329 O O . LYS A 1 28 ? -2.120 3.006 1.989 1.00 0.00 28 LYS A O 11
ATOM 5344 N N . CYS A 1 29 ? -2.956 4.323 0.355 1.00 0.00 29 CYS A N 11
ATOM 5345 C CA . CYS A 1 29 ? -1.714 5.031 0.131 1.00 0.00 29 CYS A CA 11
ATOM 5346 C C . CYS A 1 29 ? -1.689 6.257 1.030 1.00 0.00 29 CYS A C 11
ATOM 5347 O O . CYS A 1 29 ? -2.729 6.665 1.550 1.00 0.00 29 CYS A O 11
ATOM 5353 N N . GLN A 1 30 ? -0.519 6.865 1.184 1.00 0.00 30 GLN A N 11
ATOM 5354 C CA . GLN A 1 30 ? -0.389 8.193 1.742 1.00 0.00 30 GLN A CA 11
ATOM 5355 C C . GLN A 1 30 ? 0.700 8.883 0.946 1.00 0.00 30 GLN A C 11
ATOM 5356 O O . GLN A 1 30 ? 1.705 8.248 0.655 1.00 0.00 30 GLN A O 11
ATOM 5368 N N . ASN A 1 31 ? 0.554 10.170 0.652 1.00 0.00 31 ASN A N 11
ATOM 5369 C CA . ASN A 1 31 ? 1.629 10.992 0.133 1.00 0.00 31 ASN A CA 11
ATOM 5370 C C . ASN A 1 31 ? 2.125 10.462 -1.225 1.00 0.00 31 ASN A C 11
ATOM 5371 O O . ASN A 1 31 ? 1.527 10.770 -2.253 1.00 0.00 31 ASN A O 11
ATOM 5381 N N . ASN A 1 32 ? 3.161 9.620 -1.213 1.00 0.00 32 ASN A N 11
ATOM 5382 C CA . ASN A 1 32 ? 3.589 8.713 -2.281 1.00 0.00 32 ASN A CA 11
ATOM 5383 C C . ASN A 1 32 ? 4.318 7.556 -1.593 1.00 0.00 32 ASN A C 11
ATOM 5384 O O . ASN A 1 32 ? 5.477 7.259 -1.866 1.00 0.00 32 ASN A O 11
ATOM 5394 N N . GLN A 1 33 ? 3.607 6.938 -0.659 1.00 0.00 33 GLN A N 11
ATOM 5395 C CA . GLN A 1 33 ? 3.978 5.857 0.228 1.00 0.00 33 GLN A CA 11
ATOM 5396 C C . GLN A 1 33 ? 2.683 5.077 0.440 1.00 0.00 33 GLN A C 11
ATOM 5397 O O . GLN A 1 33 ? 1.631 5.505 -0.045 1.00 0.00 33 GLN A O 11
ATOM 5409 N N . CYS A 1 34 ? 2.699 3.962 1.173 1.00 0.00 34 CYS A N 11
ATOM 5410 C CA . CYS A 1 34 ? 1.521 3.121 1.237 1.00 0.00 34 CYS A CA 11
ATOM 5411 C C . CYS A 1 34 ? 1.546 2.285 2.498 1.00 0.00 34 CYS A C 11
ATOM 5412 O O . CYS A 1 34 ? 2.612 2.065 3.067 1.00 0.00 34 CYS A O 11
ATOM 5418 N N . ARG A 1 35 ? 0.366 1.867 2.963 1.00 0.00 35 ARG A N 11
ATOM 5419 C CA . ARG A 1 35 ? 0.185 1.236 4.256 1.00 0.00 35 ARG A CA 11
ATOM 5420 C C . ARG A 1 35 ? -0.857 0.130 4.134 1.00 0.00 35 ARG A C 11
ATOM 5421 O O . ARG A 1 35 ? -1.882 0.340 3.478 1.00 0.00 35 ARG A O 11
ATOM 5439 N N . CYS A 1 36 ? -0.577 -1.045 4.717 1.00 0.00 36 CYS A N 11
ATOM 5440 C CA . CYS A 1 36 ? -1.439 -2.220 4.584 1.00 0.00 36 CYS A CA 11
ATOM 5441 C C . CYS A 1 36 ? -2.092 -2.522 5.931 1.00 0.00 36 CYS A C 11
ATOM 5442 O O . CYS A 1 36 ? -1.612 -2.056 6.959 1.00 0.00 36 CYS A O 11
ATOM 5448 N N . TYR A 1 37 ? -3.214 -3.237 5.939 1.00 0.00 37 TYR A N 11
ATOM 5449 C CA . TYR A 1 37 ? -4.017 -3.534 7.114 1.00 0.00 37 TYR A CA 11
ATOM 5450 C C . TYR A 1 37 ? -3.800 -4.987 7.530 1.00 0.00 37 TYR A C 11
ATOM 5451 O O . TYR A 1 37 ? -2.680 -5.493 7.458 1.00 0.00 37 TYR A O 11
ATOM 5468 N N . PHE A 1 1 ? -1.900 -0.317 8.961 1.00 0.00 1 PHE A N 12
ATOM 5469 C CA . PHE A 1 1 ? -1.141 -1.091 9.929 1.00 0.00 1 PHE A CA 12
ATOM 5470 C C . PHE A 1 1 ? 0.316 -1.144 9.464 1.00 0.00 1 PHE A C 12
ATOM 5471 O O . PHE A 1 1 ? 1.167 -0.422 9.988 1.00 0.00 1 PHE A O 12
ATOM 5487 N N . GLY A 1 2 ? 0.551 -1.904 8.398 1.00 0.00 2 GLY A N 12
ATOM 5488 C CA . GLY A 1 2 ? 1.705 -1.829 7.516 1.00 0.00 2 GLY A CA 12
ATOM 5489 C C . GLY A 1 2 ? 2.133 -0.392 7.253 1.00 0.00 2 GLY A C 12
ATOM 5490 O O . GLY A 1 2 ? 1.275 0.484 7.187 1.00 0.00 2 GLY A O 12
ATOM 5494 N N . LEU A 1 3 ? 3.427 -0.136 7.055 1.00 0.00 3 LEU A N 12
ATOM 5495 C CA . LEU A 1 3 ? 3.913 1.085 6.440 1.00 0.00 3 LEU A CA 12
ATOM 5496 C C . LEU A 1 3 ? 5.064 0.707 5.525 1.00 0.00 3 LEU A C 12
ATOM 5497 O O . LEU A 1 3 ? 5.904 -0.103 5.916 1.00 0.00 3 LEU A O 12
ATOM 5512 N N . ILE A 1 4 ? 5.034 1.178 4.279 1.00 0.00 4 ILE A N 12
ATOM 5513 C CA . ILE A 1 4 ? 5.888 0.707 3.225 1.00 0.00 4 ILE A CA 12
ATOM 5514 C C . ILE A 1 4 ? 6.378 1.938 2.459 1.00 0.00 4 ILE A C 12
ATOM 5515 O O . ILE A 1 4 ? 5.780 3.010 2.559 1.00 0.00 4 ILE A O 12
ATOM 5530 N N . ASP A 1 5 ? 7.439 1.786 1.680 1.00 0.00 5 ASP A N 12
ATOM 5531 C CA . ASP A 1 5 ? 8.135 2.877 1.012 1.00 0.00 5 ASP A CA 12
ATOM 5532 C C . ASP A 1 5 ? 7.580 3.161 -0.386 1.00 0.00 5 ASP A C 12
ATOM 5533 O O . ASP A 1 5 ? 7.889 4.209 -0.954 1.00 0.00 5 ASP A O 12
ATOM 5541 N N . VAL A 1 6 ? 6.819 2.236 -0.976 1.00 0.00 6 VAL A N 12
ATOM 5542 C CA . VAL A 1 6 ? 6.681 2.217 -2.429 1.00 0.00 6 VAL A CA 12
ATOM 5543 C C . VAL A 1 6 ? 5.756 3.338 -2.928 1.00 0.00 6 VAL A C 12
ATOM 5544 O O . VAL A 1 6 ? 4.668 3.539 -2.396 1.00 0.00 6 VAL A O 12
ATOM 5557 N N . LYS A 1 7 ? 6.211 4.022 -3.986 1.00 0.00 7 LYS A N 12
ATOM 5558 C CA . LYS A 1 7 ? 5.505 5.034 -4.760 1.00 0.00 7 LYS A CA 12
ATOM 5559 C C . LYS A 1 7 ? 4.020 4.694 -4.936 1.00 0.00 7 LYS A C 12
ATOM 5560 O O . LYS A 1 7 ? 3.672 3.862 -5.775 1.00 0.00 7 LYS A O 12
ATOM 5575 N N . CYS A 1 8 ? 3.134 5.398 -4.226 1.00 0.00 8 CYS A N 12
ATOM 5576 C CA . CYS A 1 8 ? 1.707 5.297 -4.519 1.00 0.00 8 CYS A CA 12
ATOM 5577 C C . CYS A 1 8 ? 1.384 6.067 -5.783 1.00 0.00 8 CYS A C 12
ATOM 5578 O O . CYS A 1 8 ? 1.807 7.206 -5.944 1.00 0.00 8 CYS A O 12
ATOM 5584 N N . PHE A 1 9 ? 0.588 5.468 -6.663 1.00 0.00 9 PHE A N 12
ATOM 5585 C CA . PHE A 1 9 ? -0.159 6.225 -7.658 1.00 0.00 9 PHE A CA 12
ATOM 5586 C C . PHE A 1 9 ? -1.576 6.501 -7.139 1.00 0.00 9 PHE A C 12
ATOM 5587 O O . PHE A 1 9 ? -2.274 7.358 -7.668 1.00 0.00 9 PHE A O 12
ATOM 5603 N N . ALA A 1 10 ? -1.999 5.766 -6.104 1.00 0.00 10 ALA A N 12
ATOM 5604 C CA . ALA A 1 10 ? -3.341 5.754 -5.552 1.00 0.00 10 ALA A CA 12
ATOM 5605 C C . ALA A 1 10 ? -3.323 4.734 -4.419 1.00 0.00 10 ALA A C 12
ATOM 5606 O O . ALA A 1 10 ? -2.387 3.945 -4.322 1.00 0.00 10 ALA A O 12
ATOM 5613 N N . SER A 1 11 ? -4.349 4.728 -3.572 1.00 0.00 11 SER A N 12
ATOM 5614 C CA . SER A 1 11 ? -4.547 3.724 -2.541 1.00 0.00 11 SER A CA 12
ATOM 5615 C C . SER A 1 11 ? -4.708 2.332 -3.141 1.00 0.00 11 SER A C 12
ATOM 5616 O O . SER A 1 11 ? -4.218 1.358 -2.577 1.00 0.00 11 SER A O 12
ATOM 5623 N N . SER A 1 12 ? -5.418 2.230 -4.261 1.00 0.00 12 SER A N 12
ATOM 5624 C CA . SER A 1 12 ? -5.691 0.960 -4.904 1.00 0.00 12 SER A CA 12
ATOM 5625 C C . SER A 1 12 ? -4.395 0.221 -5.231 1.00 0.00 12 SER A C 12
ATOM 5626 O O . SER A 1 12 ? -4.287 -0.981 -5.013 1.00 0.00 12 SER A O 12
ATOM 5633 N N . GLU A 1 13 ? -3.391 0.957 -5.703 1.00 0.00 13 GLU A N 12
ATOM 5634 C CA . GLU A 1 13 ? -2.026 0.477 -5.886 1.00 0.00 13 GLU A CA 12
ATOM 5635 C C . GLU A 1 13 ? -1.591 -0.414 -4.711 1.00 0.00 13 GLU A C 12
ATOM 5636 O O . GLU A 1 13 ? -1.248 -1.578 -4.900 1.00 0.00 13 GLU A O 12
ATOM 5646 N N . CYS A 1 14 ? -1.662 0.139 -3.498 1.00 0.00 14 CYS A N 12
ATOM 5647 C CA . CYS A 1 14 ? -1.200 -0.406 -2.244 1.00 0.00 14 CYS A CA 12
ATOM 5648 C C . CYS A 1 14 ? -1.871 -1.731 -1.987 1.00 0.00 14 CYS A C 12
ATOM 5649 O O . CYS A 1 14 ? -1.336 -2.583 -1.286 1.00 0.00 14 CYS A O 12
ATOM 5655 N N . TRP A 1 15 ? -3.079 -1.872 -2.530 1.00 0.00 15 TRP A N 12
ATOM 5656 C CA . TRP A 1 15 ? -3.811 -3.122 -2.402 1.00 0.00 15 TRP A CA 12
ATOM 5657 C C . TRP A 1 15 ? -3.017 -4.186 -3.145 1.00 0.00 15 TRP A C 12
ATOM 5658 O O . TRP A 1 15 ? -2.452 -5.092 -2.535 1.00 0.00 15 TRP A O 12
ATOM 5678 N N . THR A 1 16 ? -2.927 -4.040 -4.466 1.00 0.00 16 THR A N 12
ATOM 5679 C CA . THR A 1 16 ? -2.114 -4.893 -5.312 1.00 0.00 16 THR A CA 12
ATOM 5680 C C . THR A 1 16 ? -0.675 -4.994 -4.798 1.00 0.00 16 THR A C 12
ATOM 5681 O O . THR A 1 16 ? -0.089 -6.064 -4.928 1.00 0.00 16 THR A O 12
ATOM 5692 N N . ALA A 1 17 ? -0.106 -3.949 -4.186 1.00 0.00 17 ALA A N 12
ATOM 5693 C CA . ALA A 1 17 ? 1.232 -4.063 -3.614 1.00 0.00 17 ALA A CA 12
ATOM 5694 C C . ALA A 1 17 ? 1.248 -5.083 -2.475 1.00 0.00 17 ALA A C 12
ATOM 5695 O O . ALA A 1 17 ? 2.020 -6.044 -2.499 1.00 0.00 17 ALA A O 12
ATOM 5702 N N . CYS A 1 18 ? 0.372 -4.905 -1.490 1.00 0.00 18 CYS A N 12
ATOM 5703 C CA . CYS A 1 18 ? 0.279 -5.801 -0.346 1.00 0.00 18 CYS A CA 12
ATOM 5704 C C . CYS A 1 18 ? -0.003 -7.220 -0.805 1.00 0.00 18 CYS A C 12
ATOM 5705 O O . CYS A 1 18 ? 0.499 -8.186 -0.229 1.00 0.00 18 CYS A O 12
ATOM 5711 N N . LYS A 1 19 ? -0.824 -7.343 -1.848 1.00 0.00 19 LYS A N 12
ATOM 5712 C CA . LYS A 1 19 ? -1.141 -8.617 -2.440 1.00 0.00 19 LYS A CA 12
ATOM 5713 C C . LYS A 1 19 ? 0.108 -9.262 -3.033 1.00 0.00 19 LYS A C 12
ATOM 5714 O O . LYS A 1 19 ? 0.485 -10.365 -2.658 1.00 0.00 19 LYS A O 12
ATOM 5729 N N . LYS A 1 20 ? 0.738 -8.559 -3.971 1.00 0.00 20 LYS A N 12
ATOM 5730 C CA . LYS A 1 20 ? 1.967 -8.983 -4.628 1.00 0.00 20 LYS A CA 12
ATOM 5731 C C . LYS A 1 20 ? 3.030 -9.423 -3.618 1.00 0.00 20 LYS A C 12
ATOM 5732 O O . LYS A 1 20 ? 3.659 -10.457 -3.817 1.00 0.00 20 LYS A O 12
ATOM 5747 N N . VAL A 1 21 ? 3.261 -8.637 -2.564 1.00 0.00 21 VAL A N 12
ATOM 5748 C CA . VAL A 1 21 ? 4.246 -8.906 -1.572 1.00 0.00 21 VAL A CA 12
ATOM 5749 C C . VAL A 1 21 ? 3.795 -10.096 -0.728 1.00 0.00 21 VAL A C 12
ATOM 5750 O O . VAL A 1 21 ? 4.514 -11.090 -0.635 1.00 0.00 21 VAL A O 12
ATOM 5763 N N . THR A 1 22 ? 2.638 -9.959 -0.071 1.00 0.00 22 THR A N 12
ATOM 5764 C CA . THR A 1 22 ? 2.256 -10.779 1.048 1.00 0.00 22 THR A CA 12
ATOM 5765 C C . THR A 1 22 ? 0.972 -11.570 0.739 1.00 0.00 22 THR A C 12
ATOM 5766 O O . THR A 1 22 ? 0.864 -12.735 1.115 1.00 0.00 22 THR A O 12
ATOM 5777 N N . GLY A 1 23 ? -0.018 -10.938 0.091 1.00 0.00 23 GLY A N 12
ATOM 5778 C CA . GLY A 1 23 ? -1.320 -11.531 -0.237 1.00 0.00 23 GLY A CA 12
ATOM 5779 C C . GLY A 1 23 ? -2.488 -10.753 0.381 1.00 0.00 23 GLY A C 12
ATOM 5780 O O . GLY A 1 23 ? -3.626 -10.832 -0.076 1.00 0.00 23 GLY A O 12
ATOM 5784 N N . SER A 1 24 ? -2.211 -9.982 1.428 1.00 0.00 24 SER A N 12
ATOM 5785 C CA . SER A 1 24 ? -3.198 -9.495 2.385 1.00 0.00 24 SER A CA 12
ATOM 5786 C C . SER A 1 24 ? -3.794 -8.175 1.906 1.00 0.00 24 SER A C 12
ATOM 5787 O O . SER A 1 24 ? -3.655 -7.158 2.573 1.00 0.00 24 SER A O 12
ATOM 5794 N N . GLY A 1 25 ? -4.441 -8.206 0.743 1.00 0.00 25 GLY A N 12
ATOM 5795 C CA . GLY A 1 25 ? -4.584 -7.070 -0.161 1.00 0.00 25 GLY A CA 12
ATOM 5796 C C . GLY A 1 25 ? -5.368 -5.819 0.277 1.00 0.00 25 GLY A C 12
ATOM 5797 O O . GLY A 1 25 ? -5.857 -5.116 -0.600 1.00 0.00 25 GLY A O 12
ATOM 5801 N N . GLN A 1 26 ? -5.532 -5.525 1.567 1.00 0.00 26 GLN A N 12
ATOM 5802 C CA . GLN A 1 26 ? -6.321 -4.409 2.067 1.00 0.00 26 GLN A CA 12
ATOM 5803 C C . GLN A 1 26 ? -5.396 -3.328 2.630 1.00 0.00 26 GLN A C 12
ATOM 5804 O O . GLN A 1 26 ? -4.669 -3.588 3.590 1.00 0.00 26 GLN A O 12
ATOM 5816 N N . GLY A 1 27 ? -5.421 -2.122 2.049 1.00 0.00 27 GLY A N 12
ATOM 5817 C CA . GLY A 1 27 ? -4.505 -1.052 2.422 1.00 0.00 27 GLY A CA 12
ATOM 5818 C C . GLY A 1 27 ? -4.974 0.311 1.915 1.00 0.00 27 GLY A C 12
ATOM 5819 O O . GLY A 1 27 ? -6.099 0.440 1.432 1.00 0.00 27 GLY A O 12
ATOM 5823 N N . LYS A 1 28 ? -4.121 1.333 2.027 1.00 0.00 28 LYS A N 12
ATOM 5824 C CA . LYS A 1 28 ? -4.340 2.674 1.491 1.00 0.00 28 LYS A CA 12
ATOM 5825 C C . LYS A 1 28 ? -2.978 3.330 1.301 1.00 0.00 28 LYS A C 12
ATOM 5826 O O . LYS A 1 28 ? -2.021 2.933 1.970 1.00 0.00 28 LYS A O 12
ATOM 5841 N N . CYS A 1 29 ? -2.888 4.316 0.402 1.00 0.00 29 CYS A N 12
ATOM 5842 C CA . CYS A 1 29 ? -1.639 5.027 0.171 1.00 0.00 29 CYS A CA 12
ATOM 5843 C C . CYS A 1 29 ? -1.599 6.256 1.071 1.00 0.00 29 CYS A C 12
ATOM 5844 O O . CYS A 1 29 ? -2.641 6.722 1.527 1.00 0.00 29 CYS A O 12
ATOM 5850 N N . GLN A 1 30 ? -0.402 6.788 1.289 1.00 0.00 30 GLN A N 12
ATOM 5851 C CA . GLN A 1 30 ? -0.188 8.101 1.855 1.00 0.00 30 GLN A CA 12
ATOM 5852 C C . GLN A 1 30 ? 0.861 8.766 0.979 1.00 0.00 30 GLN A C 12
ATOM 5853 O O . GLN A 1 30 ? 1.933 8.195 0.805 1.00 0.00 30 GLN A O 12
ATOM 5865 N N . ASN A 1 31 ? 0.591 9.966 0.463 1.00 0.00 31 ASN A N 12
ATOM 5866 C CA . ASN A 1 31 ? 1.620 10.829 -0.111 1.00 0.00 31 ASN A CA 12
ATOM 5867 C C . ASN A 1 31 ? 2.194 10.273 -1.429 1.00 0.00 31 ASN A C 12
ATOM 5868 O O . ASN A 1 31 ? 1.830 10.711 -2.517 1.00 0.00 31 ASN A O 12
ATOM 5878 N N . ASN A 1 32 ? 3.094 9.301 -1.309 1.00 0.00 32 ASN A N 12
ATOM 5879 C CA . ASN A 1 32 ? 3.686 8.441 -2.312 1.00 0.00 32 ASN A CA 12
ATOM 5880 C C . ASN A 1 32 ? 4.403 7.286 -1.613 1.00 0.00 32 ASN A C 12
ATOM 5881 O O . ASN A 1 32 ? 5.525 6.926 -1.949 1.00 0.00 32 ASN A O 12
ATOM 5891 N N . GLN A 1 33 ? 3.720 6.717 -0.624 1.00 0.00 33 GLN A N 12
ATOM 5892 C CA . GLN A 1 33 ? 4.084 5.586 0.194 1.00 0.00 33 GLN A CA 12
ATOM 5893 C C . GLN A 1 33 ? 2.750 4.907 0.509 1.00 0.00 33 GLN A C 12
ATOM 5894 O O . GLN A 1 33 ? 1.707 5.402 0.072 1.00 0.00 33 GLN A O 12
ATOM 5906 N N . CYS A 1 34 ? 2.727 3.801 1.250 1.00 0.00 34 CYS A N 12
ATOM 5907 C CA . CYS A 1 34 ? 1.515 3.017 1.372 1.00 0.00 34 CYS A CA 12
ATOM 5908 C C . CYS A 1 34 ? 1.514 2.244 2.679 1.00 0.00 34 CYS A C 12
ATOM 5909 O O . CYS A 1 34 ? 2.542 2.126 3.348 1.00 0.00 34 CYS A O 12
ATOM 5915 N N . ARG A 1 35 ? 0.332 1.747 3.044 1.00 0.00 35 ARG A N 12
ATOM 5916 C CA . ARG A 1 35 ? 0.069 1.001 4.254 1.00 0.00 35 ARG A CA 12
ATOM 5917 C C . ARG A 1 35 ? -0.877 -0.130 3.937 1.00 0.00 35 ARG A C 12
ATOM 5918 O O . ARG A 1 35 ? -1.691 -0.022 3.017 1.00 0.00 35 ARG A O 12
ATOM 5936 N N . CYS A 1 36 ? -0.777 -1.188 4.739 1.00 0.00 36 CYS A N 12
ATOM 5937 C CA . CYS A 1 36 ? -1.627 -2.369 4.604 1.00 0.00 36 CYS A CA 12
ATOM 5938 C C . CYS A 1 36 ? -2.172 -2.755 5.968 1.00 0.00 36 CYS A C 12
ATOM 5939 O O . CYS A 1 36 ? -1.687 -2.246 6.970 1.00 0.00 36 CYS A O 12
ATOM 5945 N N . TYR A 1 37 ? -3.223 -3.566 6.028 1.00 0.00 37 TYR A N 12
ATOM 5946 C CA . TYR A 1 37 ? -3.858 -3.952 7.276 1.00 0.00 37 TYR A CA 12
ATOM 5947 C C . TYR A 1 37 ? -3.087 -5.083 7.969 1.00 0.00 37 TYR A C 12
ATOM 5948 O O . TYR A 1 37 ? -1.904 -5.295 7.705 1.00 0.00 37 TYR A O 12
ATOM 5965 N N . PHE A 1 1 ? 1.716 -5.790 8.148 1.00 0.00 1 PHE A N 13
ATOM 5966 C CA . PHE A 1 1 ? 0.836 -4.631 8.091 1.00 0.00 1 PHE A CA 13
ATOM 5967 C C . PHE A 1 1 ? 1.542 -3.381 8.627 1.00 0.00 1 PHE A C 13
ATOM 5968 O O . PHE A 1 1 ? 2.417 -3.464 9.486 1.00 0.00 1 PHE A O 13
ATOM 5984 N N . GLY A 1 2 ? 1.125 -2.212 8.137 1.00 0.00 2 GLY A N 13
ATOM 5985 C CA . GLY A 1 2 ? 1.564 -0.917 8.615 1.00 0.00 2 GLY A CA 13
ATOM 5986 C C . GLY A 1 2 ? 1.870 0.009 7.450 1.00 0.00 2 GLY A C 13
ATOM 5987 O O . GLY A 1 2 ? 0.944 0.324 6.706 1.00 0.00 2 GLY A O 13
ATOM 5991 N N . LEU A 1 3 ? 3.118 0.474 7.314 1.00 0.00 3 LEU A N 13
ATOM 5992 C CA . LEU A 1 3 ? 3.509 1.470 6.325 1.00 0.00 3 LEU A CA 13
ATOM 5993 C C . LEU A 1 3 ? 4.745 1.049 5.541 1.00 0.00 3 LEU A C 13
ATOM 5994 O O . LEU A 1 3 ? 5.598 0.335 6.063 1.00 0.00 3 LEU A O 13
ATOM 6009 N N . ILE A 1 4 ? 4.796 1.457 4.270 1.00 0.00 4 ILE A N 13
ATOM 6010 C CA . ILE A 1 4 ? 5.747 1.066 3.274 1.00 0.00 4 ILE A CA 13
ATOM 6011 C C . ILE A 1 4 ? 6.049 2.350 2.490 1.00 0.00 4 ILE A C 13
ATOM 6012 O O . ILE A 1 4 ? 5.222 3.264 2.478 1.00 0.00 4 ILE A O 13
ATOM 6027 N N . ASP A 1 5 ? 7.167 2.395 1.768 1.00 0.00 5 ASP A N 13
ATOM 6028 C CA . ASP A 1 5 ? 7.650 3.610 1.125 1.00 0.00 5 ASP A CA 13
ATOM 6029 C C . ASP A 1 5 ? 7.823 3.393 -0.378 1.00 0.00 5 ASP A C 13
ATOM 6030 O O . ASP A 1 5 ? 8.792 3.855 -0.980 1.00 0.00 5 ASP A O 13
ATOM 6038 N N . VAL A 1 6 ? 6.862 2.703 -0.999 1.00 0.00 6 VAL A N 13
ATOM 6039 C CA . VAL A 1 6 ? 6.792 2.598 -2.452 1.00 0.00 6 VAL A CA 13
ATOM 6040 C C . VAL A 1 6 ? 5.814 3.656 -2.966 1.00 0.00 6 VAL A C 13
ATOM 6041 O O . VAL A 1 6 ? 4.744 3.850 -2.391 1.00 0.00 6 VAL A O 13
ATOM 6054 N N . LYS A 1 7 ? 6.208 4.342 -4.042 1.00 0.00 7 LYS A N 13
ATOM 6055 C CA . LYS A 1 7 ? 5.453 5.421 -4.662 1.00 0.00 7 LYS A CA 13
ATOM 6056 C C . LYS A 1 7 ? 4.037 4.991 -5.054 1.00 0.00 7 LYS A C 13
ATOM 6057 O O . LYS A 1 7 ? 3.858 4.285 -6.042 1.00 0.00 7 LYS A O 13
ATOM 6072 N N . CYS A 1 8 ? 3.040 5.460 -4.302 1.00 0.00 8 CYS A N 13
ATOM 6073 C CA . CYS A 1 8 ? 1.637 5.350 -4.697 1.00 0.00 8 CYS A CA 13
ATOM 6074 C C . CYS A 1 8 ? 1.377 6.171 -5.944 1.00 0.00 8 CYS A C 13
ATOM 6075 O O . CYS A 1 8 ? 1.647 7.373 -5.965 1.00 0.00 8 CYS A O 13
ATOM 6081 N N . PHE A 1 9 ? 0.794 5.516 -6.940 1.00 0.00 9 PHE A N 13
ATOM 6082 C CA . PHE A 1 9 ? 0.004 6.148 -7.980 1.00 0.00 9 PHE A CA 13
ATOM 6083 C C . PHE A 1 9 ? -1.444 6.313 -7.487 1.00 0.00 9 PHE A C 13
ATOM 6084 O O . PHE A 1 9 ? -2.188 7.125 -8.028 1.00 0.00 9 PHE A O 13
ATOM 6100 N N . ALA A 1 10 ? -1.847 5.554 -6.454 1.00 0.00 10 ALA A N 13
ATOM 6101 C CA . ALA A 1 10 ? -3.184 5.564 -5.865 1.00 0.00 10 ALA A CA 13
ATOM 6102 C C . ALA A 1 10 ? -3.174 4.636 -4.644 1.00 0.00 10 ALA A C 13
ATOM 6103 O O . ALA A 1 10 ? -2.215 3.907 -4.443 1.00 0.00 10 ALA A O 13
ATOM 6110 N N . SER A 1 11 ? -4.246 4.623 -3.846 1.00 0.00 11 SER A N 13
ATOM 6111 C CA . SER A 1 11 ? -4.435 3.645 -2.773 1.00 0.00 11 SER A CA 13
ATOM 6112 C C . SER A 1 11 ? -4.534 2.218 -3.312 1.00 0.00 11 SER A C 13
ATOM 6113 O O . SER A 1 11 ? -4.036 1.286 -2.684 1.00 0.00 11 SER A O 13
ATOM 6120 N N . SER A 1 12 ? -5.186 2.023 -4.457 1.00 0.00 12 SER A N 13
ATOM 6121 C CA . SER A 1 12 ? -5.364 0.698 -5.023 1.00 0.00 12 SER A CA 13
ATOM 6122 C C . SER A 1 12 ? -4.013 0.019 -5.266 1.00 0.00 12 SER A C 13
ATOM 6123 O O . SER A 1 12 ? -3.870 -1.181 -5.056 1.00 0.00 12 SER A O 13
ATOM 6130 N N . GLU A 1 13 ? -3.001 0.812 -5.630 1.00 0.00 13 GLU A N 13
ATOM 6131 C CA . GLU A 1 13 ? -1.604 0.402 -5.661 1.00 0.00 13 GLU A CA 13
ATOM 6132 C C . GLU A 1 13 ? -1.249 -0.472 -4.461 1.00 0.00 13 GLU A C 13
ATOM 6133 O O . GLU A 1 13 ? -0.724 -1.568 -4.613 1.00 0.00 13 GLU A O 13
ATOM 6143 N N . CYS A 1 14 ? -1.522 0.053 -3.265 1.00 0.00 14 CYS A N 13
ATOM 6144 C CA . CYS A 1 14 ? -1.136 -0.460 -1.976 1.00 0.00 14 CYS A CA 13
ATOM 6145 C C . CYS A 1 14 ? -1.820 -1.780 -1.766 1.00 0.00 14 CYS A C 13
ATOM 6146 O O . CYS A 1 14 ? -1.306 -2.649 -1.068 1.00 0.00 14 CYS A O 13
ATOM 6152 N N . TRP A 1 15 ? -3.002 -1.909 -2.370 1.00 0.00 15 TRP A N 13
ATOM 6153 C CA . TRP A 1 15 ? -3.736 -3.154 -2.304 1.00 0.00 15 TRP A CA 13
ATOM 6154 C C . TRP A 1 15 ? -2.892 -4.183 -3.040 1.00 0.00 15 TRP A C 13
ATOM 6155 O O . TRP A 1 15 ? -2.340 -5.090 -2.422 1.00 0.00 15 TRP A O 13
ATOM 6175 N N . THR A 1 16 ? -2.722 -4.005 -4.351 1.00 0.00 16 THR A N 13
ATOM 6176 C CA . THR A 1 16 ? -1.885 -4.872 -5.160 1.00 0.00 16 THR A CA 13
ATOM 6177 C C . THR A 1 16 ? -0.485 -5.043 -4.564 1.00 0.00 16 THR A C 13
ATOM 6178 O O . THR A 1 16 ? 0.076 -6.126 -4.685 1.00 0.00 16 THR A O 13
ATOM 6189 N N . ALA A 1 17 ? 0.087 -4.030 -3.904 1.00 0.00 17 ALA A N 13
ATOM 6190 C CA . ALA A 1 17 ? 1.392 -4.163 -3.272 1.00 0.00 17 ALA A CA 13
ATOM 6191 C C . ALA A 1 17 ? 1.330 -5.188 -2.141 1.00 0.00 17 ALA A C 13
ATOM 6192 O O . ALA A 1 17 ? 2.073 -6.171 -2.128 1.00 0.00 17 ALA A O 13
ATOM 6199 N N . CYS A 1 18 ? 0.408 -4.982 -1.202 1.00 0.00 18 CYS A N 13
ATOM 6200 C CA . CYS A 1 18 ? 0.236 -5.880 -0.071 1.00 0.00 18 CYS A CA 13
ATOM 6201 C C . CYS A 1 18 ? -0.114 -7.276 -0.554 1.00 0.00 18 CYS A C 13
A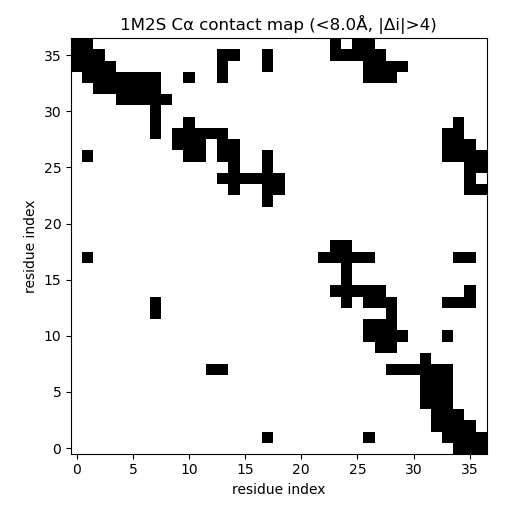TOM 6202 O O . CYS A 1 18 ? 0.285 -8.267 0.048 1.00 0.00 18 CYS A O 13
ATOM 6208 N N . LYS A 1 19 ? -0.862 -7.359 -1.656 1.00 0.00 19 LYS A N 13
ATOM 6209 C CA . LYS A 1 19 ? -1.201 -8.617 -2.267 1.00 0.00 19 LYS A CA 13
ATOM 6210 C C . LYS A 1 19 ? 0.048 -9.315 -2.803 1.00 0.00 19 LYS A C 13
ATOM 6211 O O . LYS A 1 19 ? 0.305 -10.470 -2.477 1.00 0.00 19 LYS A O 13
ATOM 6226 N N . LYS A 1 20 ? 0.807 -8.603 -3.632 1.00 0.00 20 LYS A N 13
ATOM 6227 C CA . LYS A 1 20 ? 2.071 -9.085 -4.186 1.00 0.00 20 LYS A CA 13
ATOM 6228 C C . LYS A 1 20 ? 2.957 -9.669 -3.084 1.00 0.00 20 LYS A C 13
ATOM 6229 O O . LYS A 1 20 ? 3.492 -10.764 -3.241 1.00 0.00 20 LYS A O 13
ATOM 6244 N N . VAL A 1 21 ? 3.142 -8.936 -1.982 1.00 0.00 21 VAL A N 13
ATOM 6245 C CA . VAL A 1 21 ? 4.010 -9.300 -0.912 1.00 0.00 21 VAL A CA 13
ATOM 6246 C C . VAL A 1 21 ? 3.405 -10.440 -0.106 1.00 0.00 21 VAL A C 13
ATOM 6247 O O . VAL A 1 21 ? 4.070 -11.446 0.126 1.00 0.00 21 VAL A O 13
ATOM 6260 N N . THR A 1 22 ? 2.182 -10.227 0.395 1.00 0.00 22 THR A N 13
ATOM 6261 C CA . THR A 1 22 ? 1.618 -11.025 1.466 1.00 0.00 22 THR A CA 13
ATOM 6262 C C . THR A 1 22 ? 0.134 -11.367 1.262 1.00 0.00 22 THR A C 13
ATOM 6263 O O . THR A 1 22 ? -0.553 -11.671 2.236 1.00 0.00 22 THR A O 13
ATOM 6274 N N . GLY A 1 23 ? -0.413 -11.277 0.046 1.00 0.00 23 GLY A N 13
ATOM 6275 C CA . GLY A 1 23 ? -1.798 -11.648 -0.252 1.00 0.00 23 GLY A CA 13
ATOM 6276 C C . GLY A 1 23 ? -2.868 -10.693 0.314 1.00 0.00 23 GLY A C 13
ATOM 6277 O O . GLY A 1 23 ? -3.958 -10.578 -0.242 1.00 0.00 23 GLY A O 13
ATOM 6281 N N . SER A 1 24 ? -2.572 -10.003 1.416 1.00 0.00 24 SER A N 13
ATOM 6282 C CA . SER A 1 24 ? -3.564 -9.351 2.261 1.00 0.00 24 SER A CA 13
ATOM 6283 C C . SER A 1 24 ? -3.887 -7.972 1.697 1.00 0.00 24 SER A C 13
ATOM 6284 O O . SER A 1 24 ? -3.448 -6.952 2.216 1.00 0.00 24 SER A O 13
ATOM 6291 N N . GLY A 1 25 ? -4.631 -7.944 0.593 1.00 0.00 25 GLY A N 13
ATOM 6292 C CA . GLY A 1 25 ? -4.728 -6.783 -0.278 1.00 0.00 25 GLY A CA 13
ATOM 6293 C C . GLY A 1 25 ? -5.523 -5.579 0.250 1.00 0.00 25 GLY A C 13
ATOM 6294 O O . GLY A 1 25 ? -6.208 -4.937 -0.540 1.00 0.00 25 GLY A O 13
ATOM 6298 N N . GLN A 1 26 ? -5.481 -5.270 1.548 1.00 0.00 26 GLN A N 13
ATOM 6299 C CA . GLN A 1 26 ? -6.290 -4.239 2.179 1.00 0.00 26 GLN A CA 13
ATOM 6300 C C . GLN A 1 26 ? -5.390 -3.085 2.621 1.00 0.00 26 GLN A C 13
ATOM 6301 O O . GLN A 1 26 ? -4.619 -3.253 3.565 1.00 0.00 26 GLN A O 13
ATOM 6313 N N . GLY A 1 27 ? -5.471 -1.919 1.968 1.00 0.00 27 GLY A N 13
ATOM 6314 C CA . GLY A 1 27 ? -4.544 -0.833 2.253 1.00 0.00 27 GLY A CA 13
ATOM 6315 C C . GLY A 1 27 ? -5.031 0.529 1.765 1.00 0.00 27 GLY A C 13
ATOM 6316 O O . GLY A 1 27 ? -6.189 0.685 1.377 1.00 0.00 27 GLY A O 13
ATOM 6320 N N . LYS A 1 28 ? -4.142 1.523 1.792 1.00 0.00 28 LYS A N 13
ATOM 6321 C CA . LYS A 1 28 ? -4.409 2.898 1.397 1.00 0.00 28 LYS A CA 13
ATOM 6322 C C . LYS A 1 28 ? -3.073 3.604 1.246 1.00 0.00 28 LYS A C 13
ATOM 6323 O O . LYS A 1 28 ? -2.146 3.319 2.002 1.00 0.00 28 LYS A O 13
ATOM 6338 N N . CYS A 1 29 ? -2.958 4.490 0.251 1.00 0.00 29 CYS A N 13
ATOM 6339 C CA . CYS A 1 29 ? -1.700 5.174 0.011 1.00 0.00 29 CYS A CA 13
ATOM 6340 C C . CYS A 1 29 ? -1.627 6.413 0.893 1.00 0.00 29 CYS A C 13
ATOM 6341 O O . CYS A 1 29 ? -2.655 7.011 1.216 1.00 0.00 29 CYS A O 13
ATOM 6347 N N . GLN A 1 30 ? -0.416 6.783 1.293 1.00 0.00 30 GLN A N 13
ATOM 6348 C CA . GLN A 1 30 ? -0.111 7.985 2.038 1.00 0.00 30 GLN A CA 13
ATOM 6349 C C . GLN A 1 30 ? 0.773 8.808 1.115 1.00 0.00 30 GLN A C 13
ATOM 6350 O O . GLN A 1 30 ? 1.899 8.402 0.872 1.00 0.00 30 GLN A O 13
ATOM 6362 N N . ASN A 1 31 ? 0.307 9.941 0.597 1.00 0.00 31 ASN A N 13
ATOM 6363 C CA . ASN A 1 31 ? 1.136 10.875 -0.157 1.00 0.00 31 ASN A CA 13
ATOM 6364 C C . ASN A 1 31 ? 1.649 10.197 -1.436 1.00 0.00 31 ASN A C 13
ATOM 6365 O O . ASN A 1 31 ? 0.948 10.191 -2.444 1.00 0.00 31 ASN A O 13
ATOM 6375 N N . ASN A 1 32 ? 2.836 9.589 -1.374 1.00 0.00 32 ASN A N 13
ATOM 6376 C CA . ASN A 1 32 ? 3.370 8.639 -2.354 1.00 0.00 32 ASN A CA 13
ATOM 6377 C C . ASN A 1 32 ? 4.244 7.635 -1.606 1.00 0.00 32 ASN A C 13
ATOM 6378 O O . ASN A 1 32 ? 5.417 7.430 -1.905 1.00 0.00 32 ASN A O 13
ATOM 6388 N N . GLN A 1 33 ? 3.621 7.023 -0.613 1.00 0.00 33 GLN A N 13
ATOM 6389 C CA . GLN A 1 33 ? 4.034 5.918 0.221 1.00 0.00 33 GLN A CA 13
ATOM 6390 C C . GLN A 1 33 ? 2.746 5.113 0.396 1.00 0.00 33 GLN A C 13
ATOM 6391 O O . GLN A 1 33 ? 1.694 5.556 -0.081 1.00 0.00 33 GLN A O 13
ATOM 6403 N N . CYS A 1 34 ? 2.752 3.952 1.052 1.00 0.00 34 CYS A N 13
ATOM 6404 C CA . CYS A 1 34 ? 1.566 3.109 1.052 1.00 0.00 34 CYS A CA 13
ATOM 6405 C C . CYS A 1 34 ? 1.453 2.345 2.348 1.00 0.00 34 CYS A C 13
ATOM 6406 O O . CYS A 1 34 ? 2.440 2.184 3.053 1.00 0.00 34 CYS A O 13
ATOM 6412 N N . ARG A 1 35 ? 0.234 1.943 2.701 1.00 0.00 35 ARG A N 13
ATOM 6413 C CA . ARG A 1 35 ? -0.051 1.368 4.001 1.00 0.00 35 ARG A CA 13
ATOM 6414 C C . ARG A 1 35 ? -1.008 0.214 3.830 1.00 0.00 35 ARG A C 13
ATOM 6415 O O . ARG A 1 35 ? -1.782 0.189 2.874 1.00 0.00 35 ARG A O 13
ATOM 6433 N N . CYS A 1 36 ? -0.918 -0.741 4.754 1.00 0.00 36 CYS A N 13
ATOM 6434 C CA . CYS A 1 36 ? -1.648 -2.001 4.648 1.00 0.00 36 CYS A CA 13
ATOM 6435 C C . CYS A 1 36 ? -2.120 -2.470 6.018 1.00 0.00 36 CYS A C 13
ATOM 6436 O O . CYS A 1 36 ? -1.412 -2.292 7.005 1.00 0.00 36 CYS A O 13
ATOM 6442 N N . TYR A 1 37 ? -3.330 -3.029 6.064 1.00 0.00 37 TYR A N 13
ATOM 6443 C CA . TYR A 1 37 ? -4.069 -3.369 7.268 1.00 0.00 37 TYR A CA 13
ATOM 6444 C C . TYR A 1 37 ? -4.052 -4.885 7.477 1.00 0.00 37 TYR A C 13
ATOM 6445 O O . TYR A 1 37 ? -4.500 -5.373 8.514 1.00 0.00 37 TYR A O 13
ATOM 6462 N N . PHE A 1 1 ? 1.423 -5.829 8.710 1.00 0.00 1 PHE A N 14
ATOM 6463 C CA . PHE A 1 1 ? 0.651 -4.657 8.349 1.00 0.00 1 PHE A CA 14
ATOM 6464 C C . PHE A 1 1 ? 1.480 -3.412 8.674 1.00 0.00 1 PHE A C 14
ATOM 6465 O O . PHE A 1 1 ? 2.518 -3.521 9.328 1.00 0.00 1 PHE A O 14
ATOM 6481 N N . GLY A 1 2 ? 1.008 -2.241 8.251 1.00 0.00 2 GLY A N 14
ATOM 6482 C CA . GLY A 1 2 ? 1.539 -0.953 8.667 1.00 0.00 2 GLY A CA 14
ATOM 6483 C C . GLY A 1 2 ? 1.890 -0.079 7.476 1.00 0.00 2 GLY A C 14
ATOM 6484 O O . GLY A 1 2 ? 1.008 0.152 6.654 1.00 0.00 2 GLY A O 14
ATOM 6488 N N . LEU A 1 3 ? 3.117 0.462 7.414 1.00 0.00 3 LEU A N 14
ATOM 6489 C CA . LEU A 1 3 ? 3.501 1.484 6.446 1.00 0.00 3 LEU A CA 14
ATOM 6490 C C . LEU A 1 3 ? 4.737 1.095 5.647 1.00 0.00 3 LEU A C 14
ATOM 6491 O O . LEU A 1 3 ? 5.633 0.438 6.175 1.00 0.00 3 LEU A O 14
ATOM 6506 N N . ILE A 1 4 ? 4.745 1.460 4.362 1.00 0.00 4 ILE A N 14
ATOM 6507 C CA . ILE A 1 4 ? 5.647 0.982 3.353 1.00 0.00 4 ILE A CA 14
ATOM 6508 C C . ILE A 1 4 ? 6.028 2.194 2.492 1.00 0.00 4 ILE A C 14
ATOM 6509 O O . ILE A 1 4 ? 5.321 3.207 2.496 1.00 0.00 4 ILE A O 14
ATOM 6524 N N . ASP A 1 5 ? 7.111 2.095 1.733 1.00 0.00 5 ASP A N 14
ATOM 6525 C CA . ASP A 1 5 ? 7.716 3.213 1.030 1.00 0.00 5 ASP A CA 14
ATOM 6526 C C . ASP A 1 5 ? 7.131 3.435 -0.368 1.00 0.00 5 ASP A C 14
ATOM 6527 O O . ASP A 1 5 ? 7.403 4.473 -0.970 1.00 0.00 5 ASP A O 14
ATOM 6535 N N . VAL A 1 6 ? 6.408 2.461 -0.932 1.00 0.00 6 VAL A N 14
ATOM 6536 C CA . VAL A 1 6 ? 6.286 2.410 -2.387 1.00 0.00 6 VAL A CA 14
ATOM 6537 C C . VAL A 1 6 ? 5.480 3.591 -2.946 1.00 0.00 6 VAL A C 14
ATOM 6538 O O . VAL A 1 6 ? 4.469 4.002 -2.380 1.00 0.00 6 VAL A O 14
ATOM 6551 N N . LYS A 1 7 ? 5.949 4.130 -4.075 1.00 0.00 7 LYS A N 14
ATOM 6552 C CA . LYS A 1 7 ? 5.416 5.325 -4.706 1.00 0.00 7 LYS A CA 14
ATOM 6553 C C . LYS A 1 7 ? 3.992 5.108 -5.210 1.00 0.00 7 LYS A C 14
ATOM 6554 O O . LYS A 1 7 ? 3.798 4.622 -6.318 1.00 0.00 7 LYS A O 14
ATOM 6569 N N . CYS A 1 8 ? 3.003 5.496 -4.400 1.00 0.00 8 CYS A N 14
ATOM 6570 C CA . CYS A 1 8 ? 1.604 5.396 -4.809 1.00 0.00 8 CYS A CA 14
ATOM 6571 C C . CYS A 1 8 ? 1.298 6.350 -5.948 1.00 0.00 8 CYS A C 14
ATOM 6572 O O . CYS A 1 8 ? 1.615 7.537 -5.869 1.00 0.00 8 CYS A O 14
ATOM 6578 N N . PHE A 1 9 ? 0.617 5.828 -6.962 1.00 0.00 9 PHE A N 14
ATOM 6579 C CA . PHE A 1 9 ? -0.278 6.596 -7.807 1.00 0.00 9 PHE A CA 14
ATOM 6580 C C . PHE A 1 9 ? -1.665 6.660 -7.151 1.00 0.00 9 PHE A C 14
ATOM 6581 O O . PHE A 1 9 ? -2.395 7.622 -7.376 1.00 0.00 9 PHE A O 14
ATOM 6597 N N . ALA A 1 10 ? -2.039 5.658 -6.341 1.00 0.00 10 ALA A N 14
ATOM 6598 C CA . ALA A 1 10 ? -3.332 5.600 -5.663 1.00 0.00 10 ALA A CA 14
ATOM 6599 C C . ALA A 1 10 ? -3.328 4.471 -4.636 1.00 0.00 10 ALA A C 14
ATOM 6600 O O . ALA A 1 10 ? -2.539 3.543 -4.742 1.00 0.00 10 ALA A O 14
ATOM 6607 N N . SER A 1 11 ? -4.241 4.499 -3.662 1.00 0.00 11 SER A N 14
ATOM 6608 C CA . SER A 1 11 ? -4.428 3.441 -2.671 1.00 0.00 11 SER A CA 14
ATOM 6609 C C . SER A 1 11 ? -4.463 2.029 -3.261 1.00 0.00 11 SER A C 14
ATOM 6610 O O . SER A 1 11 ? -3.932 1.095 -2.663 1.00 0.00 11 SER A O 14
ATOM 6617 N N . SER A 1 12 ? -5.079 1.851 -4.429 1.00 0.00 12 SER A N 14
ATOM 6618 C CA . SER A 1 12 ? -5.167 0.550 -5.062 1.00 0.00 12 SER A CA 14
ATOM 6619 C C . SER A 1 12 ? -3.783 -0.063 -5.321 1.00 0.00 12 SER A C 14
ATOM 6620 O O . SER A 1 12 ? -3.626 -1.282 -5.314 1.00 0.00 12 SER A O 14
ATOM 6627 N N . GLU A 1 13 ? -2.768 0.783 -5.497 1.00 0.00 13 GLU A N 14
ATOM 6628 C CA . GLU A 1 13 ? -1.370 0.386 -5.556 1.00 0.00 13 GLU A CA 14
ATOM 6629 C C . GLU A 1 13 ? -0.968 -0.421 -4.321 1.00 0.00 13 GLU A C 14
ATOM 6630 O O . GLU A 1 13 ? -0.287 -1.429 -4.406 1.00 0.00 13 GLU A O 14
ATOM 6640 N N . CYS A 1 14 ? -1.345 0.082 -3.146 1.00 0.00 14 CYS A N 14
ATOM 6641 C CA . CYS A 1 14 ? -1.013 -0.455 -1.851 1.00 0.00 14 CYS A CA 14
ATOM 6642 C C . CYS A 1 14 ? -1.714 -1.772 -1.713 1.00 0.00 14 CYS A C 14
ATOM 6643 O O . CYS A 1 14 ? -1.223 -2.681 -1.054 1.00 0.00 14 CYS A O 14
ATOM 6649 N N . TRP A 1 15 ? -2.896 -1.847 -2.324 1.00 0.00 15 TRP A N 14
ATOM 6650 C CA . TRP A 1 15 ? -3.657 -3.075 -2.307 1.00 0.00 15 TRP A CA 14
ATOM 6651 C C . TRP A 1 15 ? -2.837 -4.103 -3.072 1.00 0.00 15 TRP A C 14
ATOM 6652 O O . TRP A 1 15 ? -2.320 -5.051 -2.484 1.00 0.00 15 TRP A O 14
ATOM 6672 N N . THR A 1 16 ? -2.655 -3.889 -4.375 1.00 0.00 16 THR A N 14
ATOM 6673 C CA . THR A 1 16 ? -1.905 -4.791 -5.223 1.00 0.00 16 THR A CA 14
ATOM 6674 C C . THR A 1 16 ? -0.486 -5.025 -4.698 1.00 0.00 16 THR A C 14
ATOM 6675 O O . THR A 1 16 ? 0.048 -6.111 -4.911 1.00 0.00 16 THR A O 14
ATOM 6686 N N . ALA A 1 17 ? 0.122 -4.059 -4.006 1.00 0.00 17 ALA A N 14
ATOM 6687 C CA . ALA A 1 17 ? 1.435 -4.216 -3.384 1.00 0.00 17 ALA A CA 14
ATOM 6688 C C . ALA A 1 17 ? 1.387 -5.220 -2.235 1.00 0.00 17 ALA A C 14
ATOM 6689 O O . ALA A 1 17 ? 2.133 -6.200 -2.211 1.00 0.00 17 ALA A O 14
ATOM 6696 N N . CYS A 1 18 ? 0.490 -4.992 -1.276 1.00 0.00 18 CYS A N 14
ATOM 6697 C CA . CYS A 1 18 ? 0.334 -5.869 -0.127 1.00 0.00 18 CYS A CA 14
ATOM 6698 C C . CYS A 1 18 ? -0.035 -7.267 -0.585 1.00 0.00 18 CYS A C 14
ATOM 6699 O O . CYS A 1 18 ? 0.401 -8.268 -0.015 1.00 0.00 18 CYS A O 14
ATOM 6705 N N . LYS A 1 19 ? -0.850 -7.321 -1.636 1.00 0.00 19 LYS A N 14
ATOM 6706 C CA . LYS A 1 19 ? -1.207 -8.553 -2.282 1.00 0.00 19 LYS A CA 14
ATOM 6707 C C . LYS A 1 19 ? 0.044 -9.235 -2.830 1.00 0.00 19 LYS A C 14
ATOM 6708 O O . LYS A 1 19 ? 0.302 -10.391 -2.523 1.00 0.00 19 LYS A O 14
ATOM 6723 N N . LYS A 1 20 ? 0.802 -8.496 -3.640 1.00 0.00 20 LYS A N 14
ATOM 6724 C CA . LYS A 1 20 ? 2.061 -8.952 -4.232 1.00 0.00 20 LYS A CA 14
ATOM 6725 C C . LYS A 1 20 ? 2.923 -9.679 -3.196 1.00 0.00 20 LYS A C 14
ATOM 6726 O O . LYS A 1 20 ? 3.382 -10.790 -3.444 1.00 0.00 20 LYS A O 14
ATOM 6741 N N . VAL A 1 21 ? 3.183 -9.024 -2.060 1.00 0.00 21 VAL A N 14
ATOM 6742 C CA . VAL A 1 21 ? 4.073 -9.483 -1.050 1.00 0.00 21 VAL A CA 14
ATOM 6743 C C . VAL A 1 21 ? 3.399 -10.577 -0.226 1.00 0.00 21 VAL A C 14
ATOM 6744 O O . VAL A 1 21 ? 3.919 -11.683 -0.124 1.00 0.00 21 VAL A O 14
ATOM 6757 N N . THR A 1 22 ? 2.278 -10.236 0.420 1.00 0.00 22 THR A N 14
ATOM 6758 C CA . THR A 1 22 ? 1.670 -11.076 1.439 1.00 0.00 22 THR A CA 14
ATOM 6759 C C . THR A 1 22 ? 0.438 -11.815 0.911 1.00 0.00 22 THR A C 14
ATOM 6760 O O . THR A 1 22 ? 0.212 -12.970 1.263 1.00 0.00 22 THR A O 14
ATOM 6771 N N . GLY A 1 23 ? -0.397 -11.113 0.139 1.00 0.00 23 GLY A N 14
ATOM 6772 C CA . GLY A 1 23 ? -1.753 -11.530 -0.208 1.00 0.00 23 GLY A CA 14
ATOM 6773 C C . GLY A 1 23 ? -2.801 -10.642 0.479 1.00 0.00 23 GLY A C 14
ATOM 6774 O O . GLY A 1 23 ? -3.965 -10.617 0.073 1.00 0.00 23 GLY A O 14
ATOM 6778 N N . SER A 1 24 ? -2.397 -9.891 1.505 1.00 0.00 24 SER A N 14
ATOM 6779 C CA . SER A 1 24 ? -3.297 -9.234 2.447 1.00 0.00 24 SER A CA 14
ATOM 6780 C C . SER A 1 24 ? -3.795 -7.914 1.871 1.00 0.00 24 SER A C 14
ATOM 6781 O O . SER A 1 24 ? -3.462 -6.845 2.366 1.00 0.00 24 SER A O 14
ATOM 6788 N N . GLY A 1 25 ? -4.563 -7.986 0.790 1.00 0.00 25 GLY A N 14
ATOM 6789 C CA . GLY A 1 25 ? -4.673 -6.888 -0.154 1.00 0.00 25 GLY A CA 14
ATOM 6790 C C . GLY A 1 25 ? -5.499 -5.660 0.265 1.00 0.00 25 GLY A C 14
ATOM 6791 O O . GLY A 1 25 ? -6.161 -5.083 -0.593 1.00 0.00 25 GLY A O 14
ATOM 6795 N N . GLN A 1 26 ? -5.502 -5.263 1.542 1.00 0.00 26 GLN A N 14
ATOM 6796 C CA . GLN A 1 26 ? -6.281 -4.162 2.086 1.00 0.00 26 GLN A CA 14
ATOM 6797 C C . GLN A 1 26 ? -5.338 -3.050 2.545 1.00 0.00 26 GLN A C 14
ATOM 6798 O O . GLN A 1 26 ? -4.454 -3.311 3.358 1.00 0.00 26 GLN A O 14
ATOM 6810 N N . GLY A 1 27 ? -5.505 -1.817 2.065 1.00 0.00 27 GLY A N 14
ATOM 6811 C CA . GLY A 1 27 ? -4.578 -0.750 2.407 1.00 0.00 27 GLY A CA 14
ATOM 6812 C C . GLY A 1 27 ? -5.066 0.617 1.946 1.00 0.00 27 GLY A C 14
ATOM 6813 O O . GLY A 1 27 ? -6.218 0.762 1.536 1.00 0.00 27 GLY A O 14
ATOM 6817 N N . LYS A 1 28 ? -4.188 1.620 1.993 1.00 0.00 28 LYS A N 14
ATOM 6818 C CA . LYS A 1 28 ? -4.452 2.968 1.510 1.00 0.00 28 LYS A CA 14
ATOM 6819 C C . LYS A 1 28 ? -3.112 3.644 1.272 1.00 0.00 28 LYS A C 14
ATOM 6820 O O . LYS A 1 28 ? -2.169 3.407 2.028 1.00 0.00 28 LYS A O 14
ATOM 6835 N N . CYS A 1 29 ? -3.011 4.448 0.208 1.00 0.00 29 CYS A N 14
ATOM 6836 C CA . CYS A 1 29 ? -1.760 5.120 -0.090 1.00 0.00 29 CYS A CA 14
ATOM 6837 C C . CYS A 1 29 ? -1.724 6.426 0.692 1.00 0.00 29 CYS A C 14
ATOM 6838 O O . CYS A 1 29 ? -2.765 6.945 1.097 1.00 0.00 29 CYS A O 14
ATOM 6844 N N . GLN A 1 30 ? -0.521 6.943 0.920 1.00 0.00 30 GLN A N 14
ATOM 6845 C CA . GLN A 1 30 ? -0.296 8.205 1.586 1.00 0.00 30 GLN A CA 14
ATOM 6846 C C . GLN A 1 30 ? 0.781 8.901 0.776 1.00 0.00 30 GLN A C 14
ATOM 6847 O O . GLN A 1 30 ? 1.857 8.340 0.621 1.00 0.00 30 GLN A O 14
ATOM 6859 N N . ASN A 1 31 ? 0.534 10.114 0.290 1.00 0.00 31 ASN A N 14
ATOM 6860 C CA . ASN A 1 31 ? 1.576 10.959 -0.255 1.00 0.00 31 ASN A CA 14
ATOM 6861 C C . ASN A 1 31 ? 2.102 10.356 -1.567 1.00 0.00 31 ASN A C 14
ATOM 6862 O O . ASN A 1 31 ? 1.495 10.571 -2.612 1.00 0.00 31 ASN A O 14
ATOM 6872 N N . ASN A 1 32 ? 3.161 9.547 -1.494 1.00 0.00 32 ASN A N 14
ATOM 6873 C CA . ASN A 1 32 ? 3.603 8.563 -2.485 1.00 0.00 32 ASN A CA 14
ATOM 6874 C C . ASN A 1 32 ? 4.391 7.513 -1.702 1.00 0.00 32 ASN A C 14
ATOM 6875 O O . ASN A 1 32 ? 5.574 7.275 -1.938 1.00 0.00 32 ASN A O 14
ATOM 6885 N N . GLN A 1 33 ? 3.707 6.945 -0.724 1.00 0.00 33 GLN A N 14
ATOM 6886 C CA . GLN A 1 33 ? 4.072 5.872 0.173 1.00 0.00 33 GLN A CA 14
ATOM 6887 C C . GLN A 1 33 ? 2.752 5.121 0.371 1.00 0.00 33 GLN A C 14
ATOM 6888 O O . GLN A 1 33 ? 1.717 5.573 -0.130 1.00 0.00 33 GLN A O 14
ATOM 6900 N N . CYS A 1 34 ? 2.726 3.993 1.085 1.00 0.00 34 CYS A N 14
ATOM 6901 C CA . CYS A 1 34 ? 1.502 3.215 1.157 1.00 0.00 34 CYS A CA 14
ATOM 6902 C C . CYS A 1 34 ? 1.415 2.484 2.469 1.00 0.00 34 CYS A C 14
ATOM 6903 O O . CYS A 1 34 ? 2.411 2.363 3.174 1.00 0.00 34 CYS A O 14
ATOM 6909 N N . ARG A 1 35 ? 0.208 2.044 2.826 1.00 0.00 35 ARG A N 14
ATOM 6910 C CA . ARG A 1 35 ? -0.053 1.412 4.103 1.00 0.00 35 ARG A CA 14
ATOM 6911 C C . ARG A 1 35 ? -0.997 0.252 3.884 1.00 0.00 35 ARG A C 14
ATOM 6912 O O . ARG A 1 35 ? -1.788 0.272 2.941 1.00 0.00 35 ARG A O 14
ATOM 6930 N N . CYS A 1 36 ? -0.876 -0.759 4.744 1.00 0.00 36 CYS A N 14
ATOM 6931 C CA . CYS A 1 36 ? -1.599 -2.023 4.599 1.00 0.00 36 CYS A CA 14
ATOM 6932 C C . CYS A 1 36 ? -2.137 -2.485 5.948 1.00 0.00 36 CYS A C 14
ATOM 6933 O O . CYS A 1 36 ? -1.525 -2.205 6.978 1.00 0.00 36 CYS A O 14
ATOM 6939 N N . TYR A 1 37 ? -3.294 -3.147 5.934 1.00 0.00 37 TYR A N 14
ATOM 6940 C CA . TYR A 1 37 ? -4.087 -3.530 7.089 1.00 0.00 37 TYR A CA 14
ATOM 6941 C C . TYR A 1 37 ? -4.548 -4.981 6.929 1.00 0.00 37 TYR A C 14
ATOM 6942 O O . TYR A 1 37 ? -4.525 -5.528 5.826 1.00 0.00 37 TYR A O 14
ATOM 6959 N N . PHE A 1 1 ? -2.215 0.418 9.196 1.00 0.00 1 PHE A N 15
ATOM 6960 C CA . PHE A 1 1 ? -1.478 -0.384 10.162 1.00 0.00 1 PHE A CA 15
ATOM 6961 C C . PHE A 1 1 ? -0.009 -0.392 9.751 1.00 0.00 1 PHE A C 15
ATOM 6962 O O . PHE A 1 1 ? 0.868 0.106 10.453 1.00 0.00 1 PHE A O 15
ATOM 6978 N N . GLY A 1 2 ? 0.221 -0.915 8.549 1.00 0.00 2 GLY A N 15
ATOM 6979 C CA . GLY A 1 2 ? 1.496 -0.984 7.864 1.00 0.00 2 GLY A CA 15
ATOM 6980 C C . GLY A 1 2 ? 2.124 0.393 7.675 1.00 0.00 2 GLY A C 15
ATOM 6981 O O . GLY A 1 2 ? 1.471 1.417 7.881 1.00 0.00 2 GLY A O 15
ATOM 6985 N N . LEU A 1 3 ? 3.370 0.418 7.206 1.00 0.00 3 LEU A N 15
ATOM 6986 C CA . LEU A 1 3 ? 3.960 1.530 6.490 1.00 0.00 3 LEU A CA 15
ATOM 6987 C C . LEU A 1 3 ? 5.056 0.927 5.621 1.00 0.00 3 LEU A C 15
ATOM 6988 O O . LEU A 1 3 ? 5.785 0.056 6.092 1.00 0.00 3 LEU A O 15
ATOM 7003 N N . ILE A 1 4 ? 5.107 1.291 4.339 1.00 0.00 4 ILE A N 15
ATOM 7004 C CA . ILE A 1 4 ? 6.030 0.722 3.382 1.00 0.00 4 ILE A CA 15
ATOM 7005 C C . ILE A 1 4 ? 6.681 1.879 2.616 1.00 0.00 4 ILE A C 15
ATOM 7006 O O . ILE A 1 4 ? 6.357 3.040 2.874 1.00 0.00 4 ILE A O 15
ATOM 7021 N N . ASP A 1 5 ? 7.523 1.581 1.623 1.00 0.00 5 ASP A N 15
ATOM 7022 C CA . ASP A 1 5 ? 7.914 2.572 0.629 1.00 0.00 5 ASP A CA 15
ATOM 7023 C C . ASP A 1 5 ? 7.918 1.968 -0.769 1.00 0.00 5 ASP A C 15
ATOM 7024 O O . ASP A 1 5 ? 8.947 1.547 -1.291 1.00 0.00 5 ASP A O 15
ATOM 7032 N N . VAL A 1 6 ? 6.734 1.972 -1.371 1.00 0.00 6 VAL A N 15
ATOM 7033 C CA . VAL A 1 6 ? 6.558 1.928 -2.811 1.00 0.00 6 VAL A CA 15
ATOM 7034 C C . VAL A 1 6 ? 5.625 3.092 -3.141 1.00 0.00 6 VAL A C 15
ATOM 7035 O O . VAL A 1 6 ? 4.677 3.359 -2.400 1.00 0.00 6 VAL A O 15
ATOM 7048 N N . LYS A 1 7 ? 5.955 3.827 -4.204 1.00 0.00 7 LYS A N 15
ATOM 7049 C CA . LYS A 1 7 ? 5.340 5.099 -4.526 1.00 0.00 7 LYS A CA 15
ATOM 7050 C C . LYS A 1 7 ? 3.898 4.906 -4.989 1.00 0.00 7 LYS A C 15
ATOM 7051 O O . LYS A 1 7 ? 3.647 4.304 -6.031 1.00 0.00 7 LYS A O 15
ATOM 7066 N N . CYS A 1 8 ? 2.947 5.437 -4.216 1.00 0.00 8 CYS A N 15
ATOM 7067 C CA . CYS A 1 8 ? 1.534 5.386 -4.562 1.00 0.00 8 CYS A CA 15
ATOM 7068 C C . CYS A 1 8 ? 1.256 6.261 -5.766 1.00 0.00 8 CYS A C 15
ATOM 7069 O O . CYS A 1 8 ? 1.527 7.462 -5.741 1.00 0.00 8 CYS A O 15
ATOM 7075 N N . PHE A 1 9 ? 0.651 5.644 -6.777 1.00 0.00 9 PHE A N 15
ATOM 7076 C CA . PHE A 1 9 ? -0.223 6.340 -7.707 1.00 0.00 9 PHE A CA 15
ATOM 7077 C C . PHE A 1 9 ? -1.588 6.572 -7.053 1.00 0.00 9 PHE A C 15
ATOM 7078 O O . PHE A 1 9 ? -2.292 7.503 -7.433 1.00 0.00 9 PHE A O 15
ATOM 7094 N N . ALA A 1 10 ? -1.978 5.712 -6.102 1.00 0.00 10 ALA A N 15
ATOM 7095 C CA . ALA A 1 10 ? -3.299 5.704 -5.492 1.00 0.00 10 ALA A CA 15
ATOM 7096 C C . ALA A 1 10 ? -3.354 4.587 -4.452 1.00 0.00 10 ALA A C 15
ATOM 7097 O O . ALA A 1 10 ? -2.654 3.582 -4.583 1.00 0.00 10 ALA A O 15
ATOM 7104 N N . SER A 1 11 ? -4.221 4.741 -3.449 1.00 0.00 11 SER A N 15
ATOM 7105 C CA . SER A 1 11 ? -4.495 3.723 -2.446 1.00 0.00 11 SER A CA 15
ATOM 7106 C C . SER A 1 11 ? -4.788 2.356 -3.049 1.00 0.00 11 SER A C 15
ATOM 7107 O O . SER A 1 11 ? -4.375 1.336 -2.505 1.00 0.00 11 SER A O 15
ATOM 7114 N N . SER A 1 12 ? -5.515 2.332 -4.163 1.00 0.00 12 SER A N 15
ATOM 7115 C CA . SER A 1 12 ? -5.896 1.104 -4.822 1.00 0.00 12 SER A CA 15
ATOM 7116 C C . SER A 1 12 ? -4.680 0.307 -5.305 1.00 0.00 12 SER A C 15
ATOM 7117 O O . SER A 1 12 ? -4.798 -0.893 -5.523 1.00 0.00 12 SER A O 15
ATOM 7124 N N . GLU A 1 13 ? -3.520 0.948 -5.463 1.00 0.00 13 GLU A N 15
ATOM 7125 C CA . GLU A 1 13 ? -2.304 0.250 -5.836 1.00 0.00 13 GLU A CA 15
ATOM 7126 C C . GLU A 1 13 ? -1.779 -0.540 -4.640 1.00 0.00 13 GLU A C 15
ATOM 7127 O O . GLU A 1 13 ? -1.509 -1.724 -4.737 1.00 0.00 13 GLU A O 15
ATOM 7137 N N . CYS A 1 14 ? -1.648 0.119 -3.483 1.00 0.00 14 CYS A N 15
ATOM 7138 C CA . CYS A 1 14 ? -1.163 -0.417 -2.225 1.00 0.00 14 CYS A CA 15
ATOM 7139 C C . CYS A 1 14 ? -1.816 -1.746 -1.929 1.00 0.00 14 CYS A C 15
ATOM 7140 O O . CYS A 1 14 ? -1.255 -2.592 -1.239 1.00 0.00 14 CYS A O 15
ATOM 7146 N N . TRP A 1 15 ? -3.034 -1.890 -2.445 1.00 0.00 15 TRP A N 15
ATOM 7147 C CA . TRP A 1 15 ? -3.740 -3.152 -2.397 1.00 0.00 15 TRP A CA 15
ATOM 7148 C C . TRP A 1 15 ? -2.911 -4.188 -3.150 1.00 0.00 15 TRP A C 15
ATOM 7149 O O . TRP A 1 15 ? -2.288 -5.047 -2.529 1.00 0.00 15 TRP A O 15
ATOM 7169 N N . THR A 1 16 ? -2.849 -4.083 -4.481 1.00 0.00 16 THR A N 15
ATOM 7170 C CA . THR A 1 16 ? -2.023 -4.925 -5.326 1.00 0.00 16 THR A CA 15
ATOM 7171 C C . THR A 1 16 ? -0.571 -4.996 -4.835 1.00 0.00 16 THR A C 15
ATOM 7172 O O . THR A 1 16 ? 0.047 -6.045 -4.994 1.00 0.00 16 THR A O 15
ATOM 7183 N N . ALA A 1 17 ? -0.021 -3.953 -4.203 1.00 0.00 17 ALA A N 15
ATOM 7184 C CA . ALA A 1 17 ? 1.303 -4.055 -3.601 1.00 0.00 17 ALA A CA 15
ATOM 7185 C C . ALA A 1 17 ? 1.313 -5.093 -2.479 1.00 0.00 17 ALA A C 15
ATOM 7186 O O . ALA A 1 17 ? 2.105 -6.034 -2.504 1.00 0.00 17 ALA A O 15
ATOM 7193 N N . CYS A 1 18 ? 0.414 -4.944 -1.501 1.00 0.00 18 CYS A N 15
ATOM 7194 C CA . CYS A 1 18 ? 0.312 -5.864 -0.375 1.00 0.00 18 CYS A CA 15
ATOM 7195 C C . CYS A 1 18 ? 0.051 -7.283 -0.873 1.00 0.00 18 CYS A C 15
ATOM 7196 O O . CYS A 1 18 ? 0.546 -8.271 -0.318 1.00 0.00 18 CYS A O 15
ATOM 7202 N N . LYS A 1 19 ? -0.730 -7.378 -1.953 1.00 0.00 19 LYS A N 15
ATOM 7203 C CA . LYS A 1 19 ? -0.995 -8.631 -2.611 1.00 0.00 19 LYS A CA 15
ATOM 7204 C C . LYS A 1 19 ? 0.281 -9.237 -3.183 1.00 0.00 19 LYS A C 15
ATOM 7205 O O . LYS A 1 19 ? 0.574 -10.405 -2.963 1.00 0.00 19 LYS A O 15
ATOM 7220 N N . LYS A 1 20 ? 1.021 -8.426 -3.936 1.00 0.00 20 LYS A N 15
ATOM 7221 C CA . LYS A 1 20 ? 2.301 -8.806 -4.528 1.00 0.00 20 LYS A CA 15
ATOM 7222 C C . LYS A 1 20 ? 3.206 -9.461 -3.482 1.00 0.00 20 LYS A C 15
ATOM 7223 O O . LYS A 1 20 ? 3.682 -10.574 -3.700 1.00 0.00 20 LYS A O 15
ATOM 7238 N N . VAL A 1 21 ? 3.462 -8.779 -2.362 1.00 0.00 21 VAL A N 15
ATOM 7239 C CA . VAL A 1 21 ? 4.295 -9.340 -1.312 1.00 0.00 21 VAL A CA 15
ATOM 7240 C C . VAL A 1 21 ? 3.641 -10.558 -0.653 1.00 0.00 21 VAL A C 15
ATOM 7241 O O . VAL A 1 21 ? 4.229 -11.636 -0.625 1.00 0.00 21 VAL A O 15
ATOM 7254 N N . THR A 1 22 ? 2.469 -10.362 -0.037 1.00 0.00 22 THR A N 15
ATOM 7255 C CA . THR A 1 22 ? 1.880 -11.351 0.861 1.00 0.00 22 THR A CA 15
ATOM 7256 C C . THR A 1 22 ? 0.673 -12.028 0.219 1.00 0.00 22 THR A C 15
ATOM 7257 O O . THR A 1 22 ? 0.500 -13.239 0.324 1.00 0.00 22 THR A O 15
ATOM 7268 N N . GLY A 1 23 ? -0.196 -11.206 -0.366 1.00 0.00 23 GLY A N 15
ATOM 7269 C CA . GLY A 1 23 ? -1.551 -11.601 -0.753 1.00 0.00 23 GLY A CA 15
ATOM 7270 C C . GLY A 1 23 ? -2.605 -10.792 0.008 1.00 0.00 23 GLY A C 15
ATOM 7271 O O . GLY A 1 23 ? -3.767 -10.741 -0.400 1.00 0.00 23 GLY A O 15
ATOM 7275 N N . SER A 1 24 ? -2.207 -10.143 1.106 1.00 0.00 24 SER A N 15
ATOM 7276 C CA . SER A 1 24 ? -3.091 -9.523 2.086 1.00 0.00 24 SER A CA 15
ATOM 7277 C C . SER A 1 24 ? -3.609 -8.178 1.572 1.00 0.00 24 SER A C 15
ATOM 7278 O O . SER A 1 24 ? -3.335 -7.143 2.172 1.00 0.00 24 SER A O 15
ATOM 7285 N N . GLY A 1 25 ? -4.355 -8.182 0.467 1.00 0.00 25 GLY A N 15
ATOM 7286 C CA . GLY A 1 25 ? -4.537 -7.030 -0.408 1.00 0.00 25 GLY A CA 15
ATOM 7287 C C . GLY A 1 25 ? -5.337 -5.826 0.124 1.00 0.00 25 GLY A C 15
ATOM 7288 O O . GLY A 1 25 ? -5.963 -5.141 -0.682 1.00 0.00 25 GLY A O 15
ATOM 7292 N N . GLN A 1 26 ? -5.375 -5.560 1.432 1.00 0.00 26 GLN A N 15
ATOM 7293 C CA . GLN A 1 26 ? -6.200 -4.539 2.056 1.00 0.00 26 GLN A CA 15
ATOM 7294 C C . GLN A 1 26 ? -5.319 -3.427 2.638 1.00 0.00 26 GLN A C 15
ATOM 7295 O O . GLN A 1 26 ? -4.657 -3.627 3.660 1.00 0.00 26 GLN A O 15
ATOM 7307 N N . GLY A 1 27 ? -5.320 -2.246 2.007 1.00 0.00 27 GLY A N 15
ATOM 7308 C CA . GLY A 1 27 ? -4.443 -1.152 2.401 1.00 0.00 27 GLY A CA 15
ATOM 7309 C C . GLY A 1 27 ? -4.965 0.208 1.952 1.00 0.00 27 GLY A C 15
ATOM 7310 O O . GLY A 1 27 ? -6.127 0.318 1.547 1.00 0.00 27 GLY A O 15
ATOM 7314 N N . LYS A 1 28 ? -4.123 1.241 2.049 1.00 0.00 28 LYS A N 15
ATOM 7315 C CA . LYS A 1 28 ? -4.337 2.582 1.511 1.00 0.00 28 LYS A CA 15
ATOM 7316 C C . LYS A 1 28 ? -2.967 3.230 1.319 1.00 0.00 28 LYS A C 15
ATOM 7317 O O . LYS A 1 28 ? -2.003 2.796 1.953 1.00 0.00 28 LYS A O 15
ATOM 7332 N N . CYS A 1 29 ? -2.877 4.240 0.447 1.00 0.00 29 CYS A N 15
ATOM 7333 C CA . CYS A 1 29 ? -1.625 4.943 0.229 1.00 0.00 29 CYS A CA 15
ATOM 7334 C C . CYS A 1 29 ? -1.540 6.104 1.208 1.00 0.00 29 CYS A C 15
ATOM 7335 O O . CYS A 1 29 ? -2.551 6.522 1.771 1.00 0.00 29 CYS A O 15
ATOM 7341 N N . GLN A 1 30 ? -0.336 6.637 1.398 1.00 0.00 30 GLN A N 15
ATOM 7342 C CA . GLN A 1 30 ? -0.139 7.887 2.098 1.00 0.00 30 GLN A CA 15
ATOM 7343 C C . GLN A 1 30 ? 0.929 8.652 1.335 1.00 0.00 30 GLN A C 15
ATOM 7344 O O . GLN A 1 30 ? 2.045 8.163 1.181 1.00 0.00 30 GLN A O 15
ATOM 7356 N N . ASN A 1 31 ? 0.598 9.851 0.861 1.00 0.00 31 ASN A N 15
ATOM 7357 C CA . ASN A 1 31 ? 1.564 10.771 0.293 1.00 0.00 31 ASN A CA 15
ATOM 7358 C C . ASN A 1 31 ? 2.025 10.262 -1.081 1.00 0.00 31 ASN A C 15
ATOM 7359 O O . ASN A 1 31 ? 1.383 10.564 -2.082 1.00 0.00 31 ASN A O 15
ATOM 7369 N N . ASN A 1 32 ? 3.067 9.426 -1.105 1.00 0.00 32 ASN A N 15
ATOM 7370 C CA . ASN A 1 32 ? 3.486 8.522 -2.176 1.00 0.00 32 ASN A CA 15
ATOM 7371 C C . ASN A 1 32 ? 4.360 7.465 -1.502 1.00 0.00 32 ASN A C 15
ATOM 7372 O O . ASN A 1 32 ? 5.497 7.222 -1.889 1.00 0.00 32 ASN A O 15
ATOM 7382 N N . GLN A 1 33 ? 3.800 6.864 -0.458 1.00 0.00 33 GLN A N 15
ATOM 7383 C CA . GLN A 1 33 ? 4.185 5.635 0.196 1.00 0.00 33 GLN A CA 15
ATOM 7384 C C . GLN A 1 33 ? 2.847 4.928 0.437 1.00 0.00 33 GLN A C 15
ATOM 7385 O O . GLN A 1 33 ? 1.807 5.436 0.011 1.00 0.00 33 GLN A O 15
ATOM 7397 N N . CYS A 1 34 ? 2.827 3.785 1.122 1.00 0.00 34 CYS A N 15
ATOM 7398 C CA . CYS A 1 34 ? 1.621 2.992 1.207 1.00 0.00 34 CYS A CA 15
ATOM 7399 C C . CYS A 1 34 ? 1.627 2.159 2.473 1.00 0.00 34 CYS A C 15
ATOM 7400 O O . CYS A 1 34 ? 2.646 2.070 3.158 1.00 0.00 34 CYS A O 15
ATOM 7406 N N . ARG A 1 35 ? 0.453 1.615 2.806 1.00 0.00 35 ARG A N 15
ATOM 7407 C CA . ARG A 1 35 ? 0.165 0.984 4.083 1.00 0.00 35 ARG A CA 15
ATOM 7408 C C . ARG A 1 35 ? -0.830 -0.135 3.848 1.00 0.00 35 ARG A C 15
ATOM 7409 O O . ARG A 1 35 ? -1.625 -0.081 2.910 1.00 0.00 35 ARG A O 15
ATOM 7427 N N . CYS A 1 36 ? -0.773 -1.127 4.729 1.00 0.00 36 CYS A N 15
ATOM 7428 C CA . CYS A 1 36 ? -1.560 -2.356 4.619 1.00 0.00 36 CYS A CA 15
ATOM 7429 C C . CYS A 1 36 ? -1.950 -2.834 6.007 1.00 0.00 36 CYS A C 15
ATOM 7430 O O . CYS A 1 36 ? -1.249 -2.541 6.968 1.00 0.00 36 CYS A O 15
ATOM 7436 N N . TYR A 1 37 ? -3.111 -3.473 6.136 1.00 0.00 37 TYR A N 15
ATOM 7437 C CA . TYR A 1 37 ? -3.702 -3.783 7.429 1.00 0.00 37 TYR A CA 15
ATOM 7438 C C . TYR A 1 37 ? -2.915 -4.857 8.194 1.00 0.00 37 TYR A C 15
ATOM 7439 O O . TYR A 1 37 ? -1.955 -5.428 7.680 1.00 0.00 37 TYR A O 15
ATOM 7456 N N . PHE A 1 1 ? -2.242 0.202 8.812 1.00 0.00 1 PHE A N 16
ATOM 7457 C CA . PHE A 1 1 ? -1.373 -0.447 9.780 1.00 0.00 1 PHE A CA 16
ATOM 7458 C C . PHE A 1 1 ? 0.076 -0.371 9.291 1.00 0.00 1 PHE A C 16
ATOM 7459 O O . PHE A 1 1 ? 0.851 0.468 9.758 1.00 0.00 1 PHE A O 16
ATOM 7475 N N . GLY A 1 2 ? 0.396 -1.208 8.304 1.00 0.00 2 GLY A N 16
ATOM 7476 C CA . GLY A 1 2 ? 1.682 -1.317 7.627 1.00 0.00 2 GLY A CA 16
ATOM 7477 C C . GLY A 1 2 ? 2.224 0.039 7.186 1.00 0.00 2 GLY A C 16
ATOM 7478 O O . GLY A 1 2 ? 1.444 0.975 7.043 1.00 0.00 2 GLY A O 16
ATOM 7482 N N . LEU A 1 3 ? 3.526 0.159 6.914 1.00 0.00 3 LEU A N 16
ATOM 7483 C CA . LEU A 1 3 ? 4.070 1.304 6.206 1.00 0.00 3 LEU A CA 16
ATOM 7484 C C . LEU A 1 3 ? 5.202 0.847 5.297 1.00 0.00 3 LEU A C 16
ATOM 7485 O O . LEU A 1 3 ? 6.031 0.042 5.718 1.00 0.00 3 LEU A O 16
ATOM 7500 N N . ILE A 1 4 ? 5.159 1.270 4.031 1.00 0.00 4 ILE A N 16
ATOM 7501 C CA . ILE A 1 4 ? 5.988 0.792 2.963 1.00 0.00 4 ILE A CA 16
ATOM 7502 C C . ILE A 1 4 ? 6.303 2.008 2.086 1.00 0.00 4 ILE A C 16
ATOM 7503 O O . ILE A 1 4 ? 5.555 2.990 2.094 1.00 0.00 4 ILE A O 16
ATOM 7518 N N . ASP A 1 5 ? 7.369 1.936 1.296 1.00 0.00 5 ASP A N 16
ATOM 7519 C CA . ASP A 1 5 ? 7.986 3.102 0.670 1.00 0.00 5 ASP A CA 16
ATOM 7520 C C . ASP A 1 5 ? 7.595 3.268 -0.805 1.00 0.00 5 ASP A C 16
ATOM 7521 O O . ASP A 1 5 ? 8.193 4.079 -1.517 1.00 0.00 5 ASP A O 16
ATOM 7529 N N . VAL A 1 6 ? 6.631 2.481 -1.294 1.00 0.00 6 VAL A N 16
ATOM 7530 C CA . VAL A 1 6 ? 6.341 2.435 -2.720 1.00 0.00 6 VAL A CA 16
ATOM 7531 C C . VAL A 1 6 ? 5.504 3.652 -3.143 1.00 0.00 6 VAL A C 16
ATOM 7532 O O . VAL A 1 6 ? 4.563 4.048 -2.458 1.00 0.00 6 VAL A O 16
ATOM 7545 N N . LYS A 1 7 ? 5.887 4.243 -4.279 1.00 0.00 7 LYS A N 16
ATOM 7546 C CA . LYS A 1 7 ? 5.290 5.440 -4.849 1.00 0.00 7 LYS A CA 16
ATOM 7547 C C . LYS A 1 7 ? 3.818 5.212 -5.197 1.00 0.00 7 LYS A C 16
ATOM 7548 O O . LYS A 1 7 ? 3.494 4.751 -6.290 1.00 0.00 7 LYS A O 16
ATOM 7563 N N . CYS A 1 8 ? 2.927 5.591 -4.282 1.00 0.00 8 CYS A N 16
ATOM 7564 C CA . CYS A 1 8 ? 1.495 5.616 -4.553 1.00 0.00 8 CYS A CA 16
ATOM 7565 C C . CYS A 1 8 ? 1.183 6.582 -5.680 1.00 0.00 8 CYS A C 16
ATOM 7566 O O . CYS A 1 8 ? 1.414 7.785 -5.559 1.00 0.00 8 CYS A O 16
ATOM 7572 N N . PHE A 1 9 ? 0.597 6.021 -6.732 1.00 0.00 9 PHE A N 16
ATOM 7573 C CA . PHE A 1 9 ? -0.299 6.728 -7.629 1.00 0.00 9 PHE A CA 16
ATOM 7574 C C . PHE A 1 9 ? -1.713 6.753 -7.042 1.00 0.00 9 PHE A C 16
ATOM 7575 O O . PHE A 1 9 ? -2.519 7.585 -7.448 1.00 0.00 9 PHE A O 16
ATOM 7591 N N . ALA A 1 10 ? -2.031 5.840 -6.112 1.00 0.00 10 ALA A N 16
ATOM 7592 C CA . ALA A 1 10 ? -3.359 5.677 -5.539 1.00 0.00 10 ALA A CA 16
ATOM 7593 C C . ALA A 1 10 ? -3.321 4.561 -4.498 1.00 0.00 10 ALA A C 16
ATOM 7594 O O . ALA A 1 10 ? -2.565 3.606 -4.642 1.00 0.00 10 ALA A O 16
ATOM 7601 N N . SER A 1 11 ? -4.176 4.648 -3.479 1.00 0.00 11 SER A N 16
ATOM 7602 C CA . SER A 1 11 ? -4.382 3.610 -2.474 1.00 0.00 11 SER A CA 16
ATOM 7603 C C . SER A 1 11 ? -4.570 2.213 -3.062 1.00 0.00 11 SER A C 16
ATOM 7604 O O . SER A 1 11 ? -4.129 1.233 -2.469 1.00 0.00 11 SER A O 16
ATOM 7611 N N . SER A 1 12 ? -5.229 2.107 -4.217 1.00 0.00 12 SER A N 16
ATOM 7612 C CA . SER A 1 12 ? -5.453 0.828 -4.860 1.00 0.00 12 SER A CA 16
ATOM 7613 C C . SER A 1 12 ? -4.139 0.131 -5.230 1.00 0.00 12 SER A C 16
ATOM 7614 O O . SER A 1 12 ? -4.077 -1.094 -5.249 1.00 0.00 12 SER A O 16
ATOM 7621 N N . GLU A 1 13 ? -3.075 0.897 -5.490 1.00 0.00 13 GLU A N 16
ATOM 7622 C CA . GLU A 1 13 ? -1.745 0.357 -5.740 1.00 0.00 13 GLU A CA 16
ATOM 7623 C C . GLU A 1 13 ? -1.330 -0.538 -4.573 1.00 0.00 13 GLU A C 16
ATOM 7624 O O . GLU A 1 13 ? -1.018 -1.710 -4.750 1.00 0.00 13 GLU A O 16
ATOM 7634 N N . CYS A 1 14 ? -1.385 0.039 -3.368 1.00 0.00 14 CYS A N 16
ATOM 7635 C CA . CYS A 1 14 ? -0.958 -0.489 -2.095 1.00 0.00 14 CYS A CA 16
ATOM 7636 C C . CYS A 1 14 ? -1.635 -1.812 -1.854 1.00 0.00 14 CYS A C 16
ATOM 7637 O O . CYS A 1 14 ? -1.100 -2.680 -1.171 1.00 0.00 14 CYS A O 16
ATOM 7643 N N . TRP A 1 15 ? -2.850 -1.920 -2.388 1.00 0.00 15 TRP A N 16
ATOM 7644 C CA . TRP A 1 15 ? -3.604 -3.147 -2.264 1.00 0.00 15 TRP A CA 16
ATOM 7645 C C . TRP A 1 15 ? -2.813 -4.218 -3.001 1.00 0.00 15 TRP A C 16
ATOM 7646 O O . TRP A 1 15 ? -2.228 -5.095 -2.370 1.00 0.00 15 TRP A O 16
ATOM 7666 N N . THR A 1 16 ? -2.733 -4.111 -4.327 1.00 0.00 16 THR A N 16
ATOM 7667 C CA . THR A 1 16 ? -1.936 -5.002 -5.150 1.00 0.00 16 THR A CA 16
ATOM 7668 C C . THR A 1 16 ? -0.494 -5.125 -4.641 1.00 0.00 16 THR A C 16
ATOM 7669 O O . THR A 1 16 ? 0.075 -6.205 -4.759 1.00 0.00 16 THR A O 16
ATOM 7680 N N . ALA A 1 17 ? 0.099 -4.085 -4.041 1.00 0.00 17 ALA A N 16
ATOM 7681 C CA . ALA A 1 17 ? 1.426 -4.222 -3.453 1.00 0.00 17 ALA A CA 16
ATOM 7682 C C . ALA A 1 17 ? 1.406 -5.263 -2.334 1.00 0.00 17 ALA A C 16
ATOM 7683 O O . ALA A 1 17 ? 2.174 -6.225 -2.337 1.00 0.00 17 ALA A O 16
ATOM 7690 N N . CYS A 1 18 ? 0.485 -5.098 -1.383 1.00 0.00 18 CYS A N 16
ATOM 7691 C CA . CYS A 1 18 ? 0.350 -6.025 -0.272 1.00 0.00 18 CYS A CA 16
ATOM 7692 C C . CYS A 1 18 ? -0.020 -7.412 -0.779 1.00 0.00 18 CYS A C 16
ATOM 7693 O O . CYS A 1 18 ? 0.404 -8.427 -0.228 1.00 0.00 18 CYS A O 16
ATOM 7699 N N . LYS A 1 19 ? -0.819 -7.477 -1.841 1.00 0.00 19 LYS A N 16
ATOM 7700 C CA . LYS A 1 19 ? -1.172 -8.739 -2.438 1.00 0.00 19 LYS A CA 16
ATOM 7701 C C . LYS A 1 19 ? 0.086 -9.433 -2.954 1.00 0.00 19 LYS A C 16
ATOM 7702 O O . LYS A 1 19 ? 0.348 -10.592 -2.663 1.00 0.00 19 LYS A O 16
ATOM 7717 N N . LYS A 1 20 ? 0.856 -8.693 -3.747 1.00 0.00 20 LYS A N 16
ATOM 7718 C CA . LYS A 1 20 ? 2.085 -9.173 -4.353 1.00 0.00 20 LYS A CA 16
ATOM 7719 C C . LYS A 1 20 ? 3.072 -9.678 -3.296 1.00 0.00 20 LYS A C 16
ATOM 7720 O O . LYS A 1 20 ? 3.715 -10.703 -3.513 1.00 0.00 20 LYS A O 16
ATOM 7735 N N . VAL A 1 21 ? 3.224 -8.966 -2.177 1.00 0.00 21 VAL A N 16
ATOM 7736 C CA . VAL A 1 21 ? 4.099 -9.334 -1.105 1.00 0.00 21 VAL A CA 16
ATOM 7737 C C . VAL A 1 21 ? 3.537 -10.552 -0.388 1.00 0.00 21 VAL A C 16
ATOM 7738 O O . VAL A 1 21 ? 4.226 -11.563 -0.260 1.00 0.00 21 VAL A O 16
ATOM 7751 N N . THR A 1 22 ? 2.320 -10.410 0.148 1.00 0.00 22 THR A N 16
ATOM 7752 C CA . THR A 1 22 ? 1.742 -11.341 1.100 1.00 0.00 22 THR A CA 16
ATOM 7753 C C . THR A 1 22 ? 0.470 -12.005 0.554 1.00 0.00 22 THR A C 16
ATOM 7754 O O . THR A 1 22 ? 0.317 -13.219 0.663 1.00 0.00 22 THR A O 16
ATOM 7765 N N . GLY A 1 23 ? -0.444 -11.222 -0.029 1.00 0.00 23 GLY A N 16
ATOM 7766 C CA . GLY A 1 23 ? -1.743 -11.702 -0.516 1.00 0.00 23 GLY A CA 16
ATOM 7767 C C . GLY A 1 23 ? -2.892 -10.890 0.084 1.00 0.00 23 GLY A C 16
ATOM 7768 O O . GLY A 1 23 ? -3.969 -10.763 -0.495 1.00 0.00 23 GLY A O 16
ATOM 7772 N N . SER A 1 24 ? -2.635 -10.303 1.254 1.00 0.00 24 SER A N 16
ATOM 7773 C CA . SER A 1 24 ? -3.608 -9.609 2.079 1.00 0.00 24 SER A CA 16
ATOM 7774 C C . SER A 1 24 ? -3.844 -8.221 1.498 1.00 0.00 24 SER A C 16
ATOM 7775 O O . SER A 1 24 ? -3.388 -7.231 2.065 1.00 0.00 24 SER A O 16
ATOM 7782 N N . GLY A 1 25 ? -4.561 -8.150 0.374 1.00 0.00 25 GLY A N 16
ATOM 7783 C CA . GLY A 1 25 ? -4.684 -6.954 -0.448 1.00 0.00 25 GLY A CA 16
ATOM 7784 C C . GLY A 1 25 ? -5.519 -5.803 0.143 1.00 0.00 25 GLY A C 16
ATOM 7785 O O . GLY A 1 25 ? -6.285 -5.184 -0.585 1.00 0.00 25 GLY A O 16
ATOM 7789 N N . GLN A 1 26 ? -5.407 -5.529 1.445 1.00 0.00 26 GLN A N 16
ATOM 7790 C CA . GLN A 1 26 ? -6.188 -4.556 2.187 1.00 0.00 26 GLN A CA 16
ATOM 7791 C C . GLN A 1 26 ? -5.251 -3.454 2.667 1.00 0.00 26 GLN A C 16
ATOM 7792 O O . GLN A 1 26 ? -4.374 -3.732 3.480 1.00 0.00 26 GLN A O 16
ATOM 7804 N N . GLY A 1 27 ? -5.410 -2.212 2.211 1.00 0.00 27 GLY A N 16
ATOM 7805 C CA . GLY A 1 27 ? -4.488 -1.160 2.598 1.00 0.00 27 GLY A CA 16
ATOM 7806 C C . GLY A 1 27 ? -4.985 0.202 2.145 1.00 0.00 27 GLY A C 16
ATOM 7807 O O . GLY A 1 27 ? -6.149 0.345 1.779 1.00 0.00 27 GLY A O 16
ATOM 7811 N N . LYS A 1 28 ? -4.091 1.192 2.119 1.00 0.00 28 LYS A N 16
ATOM 7812 C CA . LYS A 1 28 ? -4.304 2.454 1.436 1.00 0.00 28 LYS A CA 16
ATOM 7813 C C . LYS A 1 28 ? -2.973 3.189 1.349 1.00 0.00 28 LYS A C 16
ATOM 7814 O O . LYS A 1 28 ? -2.037 2.835 2.068 1.00 0.00 28 LYS A O 16
ATOM 7829 N N . CYS A 1 29 ? -2.881 4.214 0.498 1.00 0.00 29 CYS A N 16
ATOM 7830 C CA . CYS A 1 29 ? -1.615 4.901 0.324 1.00 0.00 29 CYS A CA 16
ATOM 7831 C C . CYS A 1 29 ? -1.475 6.016 1.358 1.00 0.00 29 CYS A C 16
ATOM 7832 O O . CYS A 1 29 ? -2.407 6.310 2.113 1.00 0.00 29 CYS A O 16
ATOM 7838 N N . GLN A 1 30 ? -0.295 6.621 1.418 1.00 0.00 30 GLN A N 16
ATOM 7839 C CA . GLN A 1 30 ? -0.012 7.794 2.216 1.00 0.00 30 GLN A CA 16
ATOM 7840 C C . GLN A 1 30 ? 0.990 8.598 1.398 1.00 0.00 30 GLN A C 16
ATOM 7841 O O . GLN A 1 30 ? 2.054 8.076 1.094 1.00 0.00 30 GLN A O 16
ATOM 7853 N N . ASN A 1 31 ? 0.692 9.845 1.044 1.00 0.00 31 ASN A N 16
ATOM 7854 C CA . ASN A 1 31 ? 1.675 10.742 0.458 1.00 0.00 31 ASN A CA 16
ATOM 7855 C C . ASN A 1 31 ? 2.055 10.265 -0.956 1.00 0.00 31 ASN A C 16
ATOM 7856 O O . ASN A 1 31 ? 1.339 10.556 -1.911 1.00 0.00 31 ASN A O 16
ATOM 7866 N N . ASN A 1 32 ? 3.123 9.472 -1.066 1.00 0.00 32 ASN A N 16
ATOM 7867 C CA . ASN A 1 32 ? 3.491 8.593 -2.179 1.00 0.00 32 ASN A CA 16
ATOM 7868 C C . ASN A 1 32 ? 4.347 7.482 -1.573 1.00 0.00 32 ASN A C 16
ATOM 7869 O O . ASN A 1 32 ? 5.495 7.254 -1.955 1.00 0.00 32 ASN A O 16
ATOM 7879 N N . GLN A 1 33 ? 3.795 6.874 -0.533 1.00 0.00 33 GLN A N 16
ATOM 7880 C CA . GLN A 1 33 ? 4.233 5.736 0.245 1.00 0.00 33 GLN A CA 16
ATOM 7881 C C . GLN A 1 33 ? 2.926 4.959 0.468 1.00 0.00 33 GLN A C 16
ATOM 7882 O O . GLN A 1 33 ? 1.866 5.439 0.049 1.00 0.00 33 GLN A O 16
ATOM 7894 N N . CYS A 1 34 ? 2.930 3.795 1.121 1.00 0.00 34 CYS A N 16
ATOM 7895 C CA . CYS A 1 34 ? 1.711 3.002 1.191 1.00 0.00 34 CYS A CA 16
ATOM 7896 C C . CYS A 1 34 ? 1.655 2.175 2.457 1.00 0.00 34 CYS A C 16
ATOM 7897 O O . CYS A 1 34 ? 2.662 2.041 3.147 1.00 0.00 34 CYS A O 16
ATOM 7903 N N . ARG A 1 35 ? 0.462 1.678 2.793 1.00 0.00 35 ARG A N 16
ATOM 7904 C CA . ARG A 1 35 ? 0.176 1.035 4.068 1.00 0.00 35 ARG A CA 16
ATOM 7905 C C . ARG A 1 35 ? -0.765 -0.128 3.852 1.00 0.00 35 ARG A C 16
ATOM 7906 O O . ARG A 1 35 ? -1.574 -0.097 2.926 1.00 0.00 35 ARG A O 16
ATOM 7924 N N . CYS A 1 36 ? -0.648 -1.130 4.723 1.00 0.00 36 CYS A N 16
ATOM 7925 C CA . CYS A 1 36 ? -1.409 -2.373 4.576 1.00 0.00 36 CYS A CA 16
ATOM 7926 C C . CYS A 1 36 ? -1.901 -2.922 5.909 1.00 0.00 36 CYS A C 16
ATOM 7927 O O . CYS A 1 36 ? -1.146 -2.984 6.872 1.00 0.00 36 CYS A O 16
ATOM 7933 N N . TYR A 1 37 ? -3.172 -3.314 5.942 1.00 0.00 37 TYR A N 16
ATOM 7934 C CA . TYR A 1 37 ? -3.866 -3.904 7.072 1.00 0.00 37 TYR A CA 16
ATOM 7935 C C . TYR A 1 37 ? -3.505 -5.382 7.183 1.00 0.00 37 TYR A C 16
ATOM 7936 O O . TYR A 1 37 ? -2.830 -5.789 8.126 1.00 0.00 37 TYR A O 16
ATOM 7953 N N . PHE A 1 1 ? -1.900 -0.317 8.961 1.00 0.00 1 PHE A N 17
ATOM 7954 C CA . PHE A 1 1 ? -1.141 -1.091 9.929 1.00 0.00 1 PHE A CA 17
ATOM 7955 C C . PHE A 1 1 ? 0.316 -1.144 9.464 1.00 0.00 1 PHE A C 17
ATOM 7956 O O . PHE A 1 1 ? 1.167 -0.422 9.988 1.00 0.00 1 PHE A O 17
ATOM 7972 N N . GLY A 1 2 ? 0.551 -1.904 8.398 1.00 0.00 2 GLY A N 17
ATOM 7973 C CA . GLY A 1 2 ? 1.706 -1.829 7.518 1.00 0.00 2 GLY A CA 17
ATOM 7974 C C . GLY A 1 2 ? 2.133 -0.392 7.253 1.00 0.00 2 GLY A C 17
ATOM 7975 O O . GLY A 1 2 ? 1.275 0.484 7.187 1.00 0.00 2 GLY A O 17
ATOM 7979 N N . LEU A 1 3 ? 3.427 -0.136 7.055 1.00 0.00 3 LEU A N 17
ATOM 7980 C CA . LEU A 1 3 ? 3.913 1.085 6.440 1.00 0.00 3 LEU A CA 17
ATOM 7981 C C . LEU A 1 3 ? 5.064 0.707 5.525 1.00 0.00 3 LEU A C 17
ATOM 7982 O O . LEU A 1 3 ? 5.904 -0.103 5.916 1.00 0.00 3 LEU A O 17
ATOM 7997 N N . ILE A 1 4 ? 5.034 1.178 4.279 1.00 0.00 4 ILE A N 17
ATOM 7998 C CA . ILE A 1 4 ? 5.887 0.707 3.225 1.00 0.00 4 ILE A CA 17
ATOM 7999 C C . ILE A 1 4 ? 6.378 1.938 2.459 1.00 0.00 4 ILE A C 17
ATOM 8000 O O . ILE A 1 4 ? 5.780 3.010 2.559 1.00 0.00 4 ILE A O 17
ATOM 8015 N N . ASP A 1 5 ? 7.439 1.786 1.680 1.00 0.00 5 ASP A N 17
ATOM 8016 C CA . ASP A 1 5 ? 8.135 2.877 1.012 1.00 0.00 5 ASP A CA 17
ATOM 8017 C C . ASP A 1 5 ? 7.580 3.161 -0.386 1.00 0.00 5 ASP A C 17
ATOM 8018 O O . ASP A 1 5 ? 7.889 4.209 -0.954 1.00 0.00 5 ASP A O 17
ATOM 8026 N N . VAL A 1 6 ? 6.819 2.236 -0.976 1.00 0.00 6 VAL A N 17
ATOM 8027 C CA . VAL A 1 6 ? 6.681 2.218 -2.429 1.00 0.00 6 VAL A CA 17
ATOM 8028 C C . VAL A 1 6 ? 5.756 3.338 -2.928 1.00 0.00 6 VAL A C 17
ATOM 8029 O O . VAL A 1 6 ? 4.668 3.539 -2.396 1.00 0.00 6 VAL A O 17
ATOM 8042 N N . LYS A 1 7 ? 6.211 4.022 -3.986 1.00 0.00 7 LYS A N 17
ATOM 8043 C CA . LYS A 1 7 ? 5.505 5.034 -4.760 1.00 0.00 7 LYS A CA 17
ATOM 8044 C C . LYS A 1 7 ? 4.020 4.694 -4.936 1.00 0.00 7 LYS A C 17
ATOM 8045 O O . LYS A 1 7 ? 3.672 3.862 -5.775 1.00 0.00 7 LYS A O 17
ATOM 8060 N N . CYS A 1 8 ? 3.134 5.398 -4.226 1.00 0.00 8 CYS A N 17
ATOM 8061 C CA . CYS A 1 8 ? 1.707 5.297 -4.519 1.00 0.00 8 CYS A CA 17
ATOM 8062 C C . CYS A 1 8 ? 1.384 6.067 -5.783 1.00 0.00 8 CYS A C 17
ATOM 8063 O O . CYS A 1 8 ? 1.807 7.206 -5.944 1.00 0.00 8 CYS A O 17
ATOM 8069 N N . PHE A 1 9 ? 0.588 5.468 -6.663 1.00 0.00 9 PHE A N 17
ATOM 8070 C CA . PHE A 1 9 ? -0.159 6.225 -7.658 1.00 0.00 9 PHE A CA 17
ATOM 8071 C C . PHE A 1 9 ? -1.576 6.501 -7.139 1.00 0.00 9 PHE A C 17
ATOM 8072 O O . PHE A 1 9 ? -2.274 7.358 -7.668 1.00 0.00 9 PHE A O 17
ATOM 8088 N N . ALA A 1 10 ? -1.999 5.766 -6.104 1.00 0.00 10 ALA A N 17
ATOM 8089 C CA . ALA A 1 10 ? -3.341 5.754 -5.552 1.00 0.00 10 ALA A CA 17
ATOM 8090 C C . ALA A 1 10 ? -3.323 4.734 -4.419 1.00 0.00 10 ALA A C 17
ATOM 8091 O O . ALA A 1 10 ? -2.387 3.945 -4.322 1.00 0.00 10 ALA A O 17
ATOM 8098 N N . SER A 1 11 ? -4.349 4.728 -3.572 1.00 0.00 11 SER A N 17
ATOM 8099 C CA . SER A 1 11 ? -4.547 3.724 -2.541 1.00 0.00 11 SER A CA 17
ATOM 8100 C C . SER A 1 11 ? -4.708 2.332 -3.141 1.00 0.00 11 SER A C 17
ATOM 8101 O O . SER A 1 11 ? -4.218 1.358 -2.577 1.00 0.00 11 SER A O 17
ATOM 8108 N N . SER A 1 12 ? -5.417 2.229 -4.261 1.00 0.00 12 SER A N 17
ATOM 8109 C CA . SER A 1 12 ? -5.691 0.960 -4.904 1.00 0.00 12 SER A CA 17
ATOM 8110 C C . SER A 1 12 ? -4.395 0.221 -5.231 1.00 0.00 12 SER A C 17
ATOM 8111 O O . SER A 1 12 ? -4.287 -0.981 -5.013 1.00 0.00 12 SER A O 17
ATOM 8118 N N . GLU A 1 13 ? -3.391 0.957 -5.703 1.00 0.00 13 GLU A N 17
ATOM 8119 C CA . GLU A 1 13 ? -2.026 0.477 -5.886 1.00 0.00 13 GLU A CA 17
ATOM 8120 C C . GLU A 1 13 ? -1.591 -0.414 -4.711 1.00 0.00 13 GLU A C 17
ATOM 8121 O O . GLU A 1 13 ? -1.247 -1.576 -4.900 1.00 0.00 13 GLU A O 17
ATOM 8131 N N . CYS A 1 14 ? -1.662 0.139 -3.498 1.00 0.00 14 CYS A N 17
ATOM 8132 C CA . CYS A 1 14 ? -1.200 -0.406 -2.244 1.00 0.00 14 CYS A CA 17
ATOM 8133 C C . CYS A 1 14 ? -1.871 -1.731 -1.987 1.00 0.00 14 CYS A C 17
ATOM 8134 O O . CYS A 1 14 ? -1.336 -2.583 -1.286 1.00 0.00 14 CYS A O 17
ATOM 8140 N N . TRP A 1 15 ? -3.079 -1.872 -2.530 1.00 0.00 15 TRP A N 17
ATOM 8141 C CA . TRP A 1 15 ? -3.811 -3.122 -2.402 1.00 0.00 15 TRP A CA 17
ATOM 8142 C C . TRP A 1 15 ? -3.017 -4.186 -3.145 1.00 0.00 15 TRP A C 17
ATOM 8143 O O . TRP A 1 15 ? -2.452 -5.092 -2.535 1.00 0.00 15 TRP A O 17
ATOM 8163 N N . THR A 1 16 ? -2.927 -4.040 -4.466 1.00 0.00 16 THR A N 17
ATOM 8164 C CA . THR A 1 16 ? -2.114 -4.893 -5.312 1.00 0.00 16 THR A CA 17
ATOM 8165 C C . THR A 1 16 ? -0.675 -4.994 -4.798 1.00 0.00 16 THR A C 17
ATOM 8166 O O . THR A 1 16 ? -0.089 -6.064 -4.928 1.00 0.00 16 THR A O 17
ATOM 8177 N N . ALA A 1 17 ? -0.106 -3.949 -4.186 1.00 0.00 17 ALA A N 17
ATOM 8178 C CA . ALA A 1 17 ? 1.232 -4.064 -3.614 1.00 0.00 17 ALA A CA 17
ATOM 8179 C C . ALA A 1 17 ? 1.248 -5.083 -2.475 1.00 0.00 17 ALA A C 17
ATOM 8180 O O . ALA A 1 17 ? 2.020 -6.044 -2.499 1.00 0.00 17 ALA A O 17
ATOM 8187 N N . CYS A 1 18 ? 0.372 -4.905 -1.490 1.00 0.00 18 CYS A N 17
ATOM 8188 C CA . CYS A 1 18 ? 0.279 -5.801 -0.346 1.00 0.00 18 CYS A CA 17
ATOM 8189 C C . CYS A 1 18 ? -0.003 -7.220 -0.805 1.00 0.00 18 CYS A C 17
ATOM 8190 O O . CYS A 1 18 ? 0.499 -8.186 -0.229 1.00 0.00 18 CYS A O 17
ATOM 8196 N N . LYS A 1 19 ? -0.824 -7.343 -1.848 1.00 0.00 19 LYS A N 17
ATOM 8197 C CA . LYS A 1 19 ? -1.141 -8.617 -2.440 1.00 0.00 19 LYS A CA 17
ATOM 8198 C C . LYS A 1 19 ? 0.108 -9.262 -3.033 1.00 0.00 19 LYS A C 17
ATOM 8199 O O . LYS A 1 19 ? 0.485 -10.365 -2.658 1.00 0.00 19 LYS A O 17
ATOM 8214 N N . LYS A 1 20 ? 0.738 -8.559 -3.971 1.00 0.00 20 LYS A N 17
ATOM 8215 C CA . LYS A 1 20 ? 1.967 -8.983 -4.629 1.00 0.00 20 LYS A CA 17
ATOM 8216 C C . LYS A 1 20 ? 3.030 -9.423 -3.618 1.00 0.00 20 LYS A C 17
ATOM 8217 O O . LYS A 1 20 ? 3.659 -10.457 -3.817 1.00 0.00 20 LYS A O 17
ATOM 8232 N N . VAL A 1 21 ? 3.261 -8.637 -2.564 1.00 0.00 21 VAL A N 17
ATOM 8233 C CA . VAL A 1 21 ? 4.246 -8.906 -1.572 1.00 0.00 21 VAL A CA 17
ATOM 8234 C C . VAL A 1 21 ? 3.795 -10.096 -0.728 1.00 0.00 21 VAL A C 17
ATOM 8235 O O . VAL A 1 21 ? 4.514 -11.090 -0.635 1.00 0.00 21 VAL A O 17
ATOM 8248 N N . THR A 1 22 ? 2.638 -9.959 -0.071 1.00 0.00 22 THR A N 17
ATOM 8249 C CA . THR A 1 22 ? 2.256 -10.779 1.048 1.00 0.00 22 THR A CA 17
ATOM 8250 C C . THR A 1 22 ? 0.972 -11.570 0.739 1.00 0.00 22 THR A C 17
ATOM 8251 O O . THR A 1 22 ? 0.864 -12.735 1.115 1.00 0.00 22 THR A O 17
ATOM 8262 N N . GLY A 1 23 ? -0.018 -10.938 0.091 1.00 0.00 23 GLY A N 17
ATOM 8263 C CA . GLY A 1 23 ? -1.320 -11.531 -0.238 1.00 0.00 23 GLY A CA 17
ATOM 8264 C C . GLY A 1 23 ? -2.488 -10.753 0.381 1.00 0.00 23 GLY A C 17
ATOM 8265 O O . GLY A 1 23 ? -3.627 -10.832 -0.076 1.00 0.00 23 GLY A O 17
ATOM 8269 N N . SER A 1 24 ? -2.211 -9.982 1.428 1.00 0.00 24 SER A N 17
ATOM 8270 C CA . SER A 1 24 ? -3.198 -9.495 2.385 1.00 0.00 24 SER A CA 17
ATOM 8271 C C . SER A 1 24 ? -3.793 -8.175 1.907 1.00 0.00 24 SER A C 17
ATOM 8272 O O . SER A 1 24 ? -3.656 -7.158 2.573 1.00 0.00 24 SER A O 17
ATOM 8279 N N . GLY A 1 25 ? -4.441 -8.206 0.743 1.00 0.00 25 GLY A N 17
ATOM 8280 C CA . GLY A 1 25 ? -4.584 -7.070 -0.161 1.00 0.00 25 GLY A CA 17
ATOM 8281 C C . GLY A 1 25 ? -5.368 -5.819 0.277 1.00 0.00 25 GLY A C 17
ATOM 8282 O O . GLY A 1 25 ? -5.857 -5.116 -0.600 1.00 0.00 25 GLY A O 17
ATOM 8286 N N . GLN A 1 26 ? -5.532 -5.525 1.567 1.00 0.00 26 GLN A N 17
ATOM 8287 C CA . GLN A 1 26 ? -6.321 -4.409 2.067 1.00 0.00 26 GLN A CA 17
ATOM 8288 C C . GLN A 1 26 ? -5.396 -3.328 2.630 1.00 0.00 26 GLN A C 17
ATOM 8289 O O . GLN A 1 26 ? -4.669 -3.588 3.589 1.00 0.00 26 GLN A O 17
ATOM 8301 N N . GLY A 1 27 ? -5.421 -2.122 2.049 1.00 0.00 27 GLY A N 17
ATOM 8302 C CA . GLY A 1 27 ? -4.506 -1.052 2.422 1.00 0.00 27 GLY A CA 17
ATOM 8303 C C . GLY A 1 27 ? -4.974 0.311 1.914 1.00 0.00 27 GLY A C 17
ATOM 8304 O O . GLY A 1 27 ? -6.099 0.440 1.432 1.00 0.00 27 GLY A O 17
ATOM 8308 N N . LYS A 1 28 ? -4.121 1.333 2.027 1.00 0.00 28 LYS A N 17
ATOM 8309 C CA . LYS A 1 28 ? -4.340 2.674 1.491 1.00 0.00 28 LYS A CA 17
ATOM 8310 C C . LYS A 1 28 ? -2.978 3.330 1.301 1.00 0.00 28 LYS A C 17
ATOM 8311 O O . LYS A 1 28 ? -2.021 2.933 1.970 1.00 0.00 28 LYS A O 17
ATOM 8326 N N . CYS A 1 29 ? -2.888 4.316 0.402 1.00 0.00 29 CYS A N 17
ATOM 8327 C CA . CYS A 1 29 ? -1.639 5.027 0.171 1.00 0.00 29 CYS A CA 17
ATOM 8328 C C . CYS A 1 29 ? -1.599 6.256 1.071 1.00 0.00 29 CYS A C 17
ATOM 8329 O O . CYS A 1 29 ? -2.641 6.722 1.527 1.00 0.00 29 CYS A O 17
ATOM 8335 N N . GLN A 1 30 ? -0.402 6.788 1.289 1.00 0.00 30 GLN A N 17
ATOM 8336 C CA . GLN A 1 30 ? -0.188 8.101 1.855 1.00 0.00 30 GLN A CA 17
ATOM 8337 C C . GLN A 1 30 ? 0.861 8.766 0.979 1.00 0.00 30 GLN A C 17
ATOM 8338 O O . GLN A 1 30 ? 1.933 8.195 0.805 1.00 0.00 30 GLN A O 17
ATOM 8350 N N . ASN A 1 31 ? 0.591 9.966 0.463 1.00 0.00 31 ASN A N 17
ATOM 8351 C CA . ASN A 1 31 ? 1.620 10.829 -0.111 1.00 0.00 31 ASN A CA 17
ATOM 8352 C C . ASN A 1 31 ? 2.194 10.273 -1.429 1.00 0.00 31 ASN A C 17
ATOM 8353 O O . ASN A 1 31 ? 1.830 10.711 -2.517 1.00 0.00 31 ASN A O 17
ATOM 8363 N N . ASN A 1 32 ? 3.094 9.301 -1.309 1.00 0.00 32 ASN A N 17
ATOM 8364 C CA . ASN A 1 32 ? 3.686 8.441 -2.312 1.00 0.00 32 ASN A CA 17
ATOM 8365 C C . ASN A 1 32 ? 4.403 7.286 -1.613 1.00 0.00 32 ASN A C 17
ATOM 8366 O O . ASN A 1 32 ? 5.525 6.926 -1.949 1.00 0.00 32 ASN A O 17
ATOM 8376 N N . GLN A 1 33 ? 3.720 6.717 -0.624 1.00 0.00 33 GLN A N 17
ATOM 8377 C CA . GLN A 1 33 ? 4.084 5.586 0.194 1.00 0.00 33 GLN A CA 17
ATOM 8378 C C . GLN A 1 33 ? 2.750 4.907 0.509 1.00 0.00 33 GLN A C 17
ATOM 8379 O O . GLN A 1 33 ? 1.707 5.402 0.072 1.00 0.00 33 GLN A O 17
ATOM 8391 N N . CYS A 1 34 ? 2.727 3.801 1.250 1.00 0.00 34 CYS A N 17
ATOM 8392 C CA . CYS A 1 34 ? 1.515 3.017 1.372 1.00 0.00 34 CYS A CA 17
ATOM 8393 C C . CYS A 1 34 ? 1.514 2.244 2.679 1.00 0.00 34 CYS A C 17
ATOM 8394 O O . CYS A 1 34 ? 2.542 2.126 3.348 1.00 0.00 34 CYS A O 17
ATOM 8400 N N . ARG A 1 35 ? 0.332 1.747 3.044 1.00 0.00 35 ARG A N 17
ATOM 8401 C CA . ARG A 1 35 ? 0.069 1.001 4.254 1.00 0.00 35 ARG A CA 17
ATOM 8402 C C . ARG A 1 35 ? -0.877 -0.130 3.937 1.00 0.00 35 ARG A C 17
ATOM 8403 O O . ARG A 1 35 ? -1.691 -0.022 3.017 1.00 0.00 35 ARG A O 17
ATOM 8421 N N . CYS A 1 36 ? -0.777 -1.188 4.739 1.00 0.00 36 CYS A N 17
ATOM 8422 C CA . CYS A 1 36 ? -1.627 -2.369 4.604 1.00 0.00 36 CYS A CA 17
ATOM 8423 C C . CYS A 1 36 ? -2.172 -2.755 5.968 1.00 0.00 36 CYS A C 17
ATOM 8424 O O . CYS A 1 36 ? -1.687 -2.246 6.970 1.00 0.00 36 CYS A O 17
ATOM 8430 N N . TYR A 1 37 ? -3.223 -3.566 6.028 1.00 0.00 37 TYR A N 17
ATOM 8431 C CA . TYR A 1 37 ? -3.858 -3.952 7.276 1.00 0.00 37 TYR A CA 17
ATOM 8432 C C . TYR A 1 37 ? -3.087 -5.083 7.969 1.00 0.00 37 TYR A C 17
ATOM 8433 O O . TYR A 1 37 ? -1.904 -5.295 7.705 1.00 0.00 37 TYR A O 17
ATOM 8450 N N . PHE A 1 1 ? 0.969 -5.797 8.741 1.00 0.00 1 PHE A N 18
ATOM 8451 C CA . PHE A 1 1 ? 0.292 -4.534 8.499 1.00 0.00 1 PHE A CA 18
ATOM 8452 C C . PHE A 1 1 ? 1.182 -3.349 8.895 1.00 0.00 1 PHE A C 18
ATOM 8453 O O . PHE A 1 1 ? 1.966 -3.438 9.837 1.00 0.00 1 PHE A O 18
ATOM 8469 N N . GLY A 1 2 ? 1.020 -2.220 8.203 1.00 0.00 2 GLY A N 18
ATOM 8470 C CA . GLY A 1 2 ? 1.659 -0.959 8.530 1.00 0.00 2 GLY A CA 18
ATOM 8471 C C . GLY A 1 2 ? 2.150 -0.255 7.276 1.00 0.00 2 GLY A C 18
ATOM 8472 O O . GLY A 1 2 ? 1.537 -0.407 6.222 1.00 0.00 2 GLY A O 18
ATOM 8476 N N . LEU A 1 3 ? 3.196 0.571 7.402 1.00 0.00 3 LEU A N 18
ATOM 8477 C CA . LEU A 1 3 ? 3.669 1.417 6.316 1.00 0.00 3 LEU A CA 18
ATOM 8478 C C . LEU A 1 3 ? 4.717 0.716 5.462 1.00 0.00 3 LEU A C 18
ATOM 8479 O O . LEU A 1 3 ? 5.458 -0.131 5.959 1.00 0.00 3 LEU A O 18
ATOM 8494 N N . ILE A 1 4 ? 4.764 1.068 4.177 1.00 0.00 4 ILE A N 18
ATOM 8495 C CA . ILE A 1 4 ? 5.711 0.581 3.209 1.00 0.00 4 ILE A CA 18
ATOM 8496 C C . ILE A 1 4 ? 6.352 1.825 2.589 1.00 0.00 4 ILE A C 18
ATOM 8497 O O . ILE A 1 4 ? 5.807 2.919 2.737 1.00 0.00 4 ILE A O 18
ATOM 8512 N N . ASP A 1 5 ? 7.450 1.674 1.848 1.00 0.00 5 A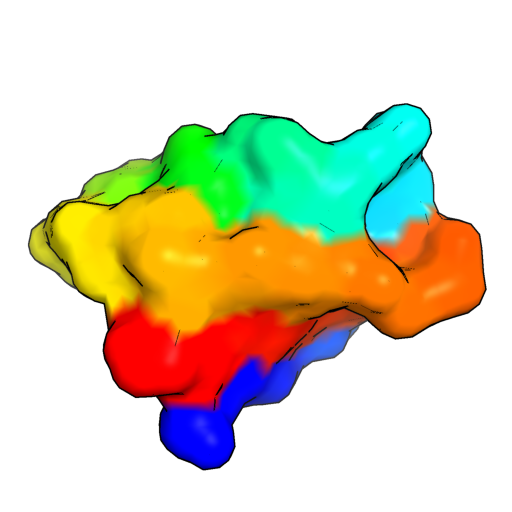SP A N 18
ATOM 8513 C CA . ASP A 1 5 ? 8.168 2.795 1.265 1.00 0.00 5 ASP A CA 18
ATOM 8514 C C . ASP A 1 5 ? 8.364 2.565 -0.227 1.00 0.00 5 ASP A C 18
ATOM 8515 O O . ASP A 1 5 ? 9.476 2.580 -0.747 1.00 0.00 5 ASP A O 18
ATOM 8523 N N . VAL A 1 6 ? 7.242 2.371 -0.920 1.00 0.00 6 VAL A N 18
ATOM 8524 C CA . VAL A 1 6 ? 7.169 2.400 -2.374 1.00 0.00 6 VAL A CA 18
ATOM 8525 C C . VAL A 1 6 ? 6.046 3.358 -2.778 1.00 0.00 6 VAL A C 18
ATOM 8526 O O . VAL A 1 6 ? 5.033 3.468 -2.086 1.00 0.00 6 VAL A O 18
ATOM 8539 N N . LYS A 1 7 ? 6.267 4.079 -3.879 1.00 0.00 7 LYS A N 18
ATOM 8540 C CA . LYS A 1 7 ? 5.397 5.129 -4.381 1.00 0.00 7 LYS A CA 18
ATOM 8541 C C . LYS A 1 7 ? 3.954 4.665 -4.606 1.00 0.00 7 LYS A C 18
ATOM 8542 O O . LYS A 1 7 ? 3.716 3.651 -5.257 1.00 0.00 7 LYS A O 18
ATOM 8557 N N . CYS A 1 8 ? 2.994 5.458 -4.123 1.00 0.00 8 CYS A N 18
ATOM 8558 C CA . CYS A 1 8 ? 1.596 5.355 -4.528 1.00 0.00 8 CYS A CA 18
ATOM 8559 C C . CYS A 1 8 ? 1.366 6.176 -5.781 1.00 0.00 8 CYS A C 18
ATOM 8560 O O . CYS A 1 8 ? 1.856 7.302 -5.871 1.00 0.00 8 CYS A O 18
ATOM 8566 N N . PHE A 1 9 ? 0.578 5.625 -6.707 1.00 0.00 9 PHE A N 18
ATOM 8567 C CA . PHE A 1 9 ? -0.177 6.413 -7.673 1.00 0.00 9 PHE A CA 18
ATOM 8568 C C . PHE A 1 9 ? -1.569 6.724 -7.106 1.00 0.00 9 PHE A C 18
ATOM 8569 O O . PHE A 1 9 ? -2.230 7.656 -7.559 1.00 0.00 9 PHE A O 18
ATOM 8585 N N . ALA A 1 10 ? -2.016 5.934 -6.122 1.00 0.00 10 ALA A N 18
ATOM 8586 C CA . ALA A 1 10 ? -3.342 5.940 -5.532 1.00 0.00 10 ALA A CA 18
ATOM 8587 C C . ALA A 1 10 ? -3.329 4.872 -4.438 1.00 0.00 10 ALA A C 18
ATOM 8588 O O . ALA A 1 10 ? -2.352 4.142 -4.319 1.00 0.00 10 ALA A O 18
ATOM 8595 N N . SER A 1 11 ? -4.398 4.765 -3.646 1.00 0.00 11 SER A N 18
ATOM 8596 C CA . SER A 1 11 ? -4.572 3.701 -2.659 1.00 0.00 11 SER A CA 18
ATOM 8597 C C . SER A 1 11 ? -4.675 2.320 -3.297 1.00 0.00 11 SER A C 18
ATOM 8598 O O . SER A 1 11 ? -4.272 1.336 -2.679 1.00 0.00 11 SER A O 18
ATOM 8605 N N . SER A 1 12 ? -5.253 2.229 -4.497 1.00 0.00 12 SER A N 18
ATOM 8606 C CA . SER A 1 12 ? -5.545 0.963 -5.139 1.00 0.00 12 SER A CA 18
ATOM 8607 C C . SER A 1 12 ? -4.290 0.099 -5.225 1.00 0.00 12 SER A C 18
ATOM 8608 O O . SER A 1 12 ? -4.236 -1.021 -4.735 1.00 0.00 12 SER A O 18
ATOM 8615 N N . GLU A 1 13 ? -3.251 0.663 -5.809 1.00 0.00 13 GLU A N 18
ATOM 8616 C CA . GLU A 1 13 ? -1.899 0.202 -5.838 1.00 0.00 13 GLU A CA 18
ATOM 8617 C C . GLU A 1 13 ? -1.465 -0.551 -4.582 1.00 0.00 13 GLU A C 18
ATOM 8618 O O . GLU A 1 13 ? -0.982 -1.671 -4.678 1.00 0.00 13 GLU A O 18
ATOM 8628 N N . CYS A 1 14 ? -1.570 0.101 -3.422 1.00 0.00 14 CYS A N 18
ATOM 8629 C CA . CYS A 1 14 ? -1.143 -0.379 -2.127 1.00 0.00 14 CYS A CA 18
ATOM 8630 C C . CYS A 1 14 ? -1.771 -1.727 -1.851 1.00 0.00 14 CYS A C 18
ATOM 8631 O O . CYS A 1 14 ? -1.223 -2.551 -1.123 1.00 0.00 14 CYS A O 18
ATOM 8637 N N . TRP A 1 15 ? -2.953 -1.916 -2.434 1.00 0.00 15 TRP A N 18
ATOM 8638 C CA . TRP A 1 15 ? -3.693 -3.150 -2.267 1.00 0.00 15 TRP A CA 18
ATOM 8639 C C . TRP A 1 15 ? -2.881 -4.228 -2.960 1.00 0.00 15 TRP A C 18
ATOM 8640 O O . TRP A 1 15 ? -2.303 -5.093 -2.306 1.00 0.00 15 TRP A O 18
ATOM 8660 N N . THR A 1 16 ? -2.776 -4.127 -4.286 1.00 0.00 16 THR A N 18
ATOM 8661 C CA . THR A 1 16 ? -1.956 -4.997 -5.102 1.00 0.00 16 THR A CA 18
ATOM 8662 C C . THR A 1 16 ? -0.526 -5.098 -4.551 1.00 0.00 16 THR A C 18
ATOM 8663 O O . THR A 1 16 ? 0.071 -6.162 -4.662 1.00 0.00 16 THR A O 18
ATOM 8674 N N . ALA A 1 17 ? 0.019 -4.044 -3.929 1.00 0.00 17 ALA A N 18
ATOM 8675 C CA . ALA A 1 17 ? 1.329 -4.139 -3.302 1.00 0.00 17 ALA A CA 18
ATOM 8676 C C . ALA A 1 17 ? 1.292 -5.180 -2.186 1.00 0.00 17 ALA A C 18
ATOM 8677 O O . ALA A 1 17 ? 2.041 -6.156 -2.204 1.00 0.00 17 ALA A O 18
ATOM 8684 N N . CYS A 1 18 ? 0.383 -5.001 -1.227 1.00 0.00 18 CYS A N 18
ATOM 8685 C CA . CYS A 1 18 ? 0.243 -5.931 -0.117 1.00 0.00 18 CYS A CA 18
ATOM 8686 C C . CYS A 1 18 ? -0.100 -7.328 -0.614 1.00 0.00 18 CYS A C 18
ATOM 8687 O O . CYS A 1 18 ? 0.326 -8.327 -0.040 1.00 0.00 18 CYS A O 18
ATOM 8693 N N . LYS A 1 19 ? -0.868 -7.420 -1.700 1.00 0.00 19 LYS A N 18
ATOM 8694 C CA . LYS A 1 19 ? -1.198 -8.691 -2.296 1.00 0.00 19 LYS A CA 18
ATOM 8695 C C . LYS A 1 19 ? 0.050 -9.392 -2.820 1.00 0.00 19 LYS A C 18
ATOM 8696 O O . LYS A 1 19 ? 0.321 -10.542 -2.492 1.00 0.00 19 LYS A O 18
ATOM 8711 N N . LYS A 1 20 ? 0.790 -8.685 -3.667 1.00 0.00 20 LYS A N 18
ATOM 8712 C CA . LYS A 1 20 ? 2.027 -9.181 -4.251 1.00 0.00 20 LYS A CA 18
ATOM 8713 C C . LYS A 1 20 ? 3.037 -9.580 -3.172 1.00 0.00 20 LYS A C 18
ATOM 8714 O O . LYS A 1 20 ? 3.732 -10.579 -3.341 1.00 0.00 20 LYS A O 18
ATOM 8729 N N . VAL A 1 21 ? 3.140 -8.818 -2.081 1.00 0.00 21 VAL A N 18
ATOM 8730 C CA . VAL A 1 21 ? 4.037 -9.079 -0.997 1.00 0.00 21 VAL A CA 18
ATOM 8731 C C . VAL A 1 21 ? 3.518 -10.267 -0.190 1.00 0.00 21 VAL A C 18
ATOM 8732 O O . VAL A 1 21 ? 4.166 -11.311 -0.163 1.00 0.00 21 VAL A O 18
ATOM 8745 N N . THR A 1 22 ? 2.384 -10.092 0.499 1.00 0.00 22 THR A N 18
ATOM 8746 C CA . THR A 1 22 ? 1.887 -11.059 1.460 1.00 0.00 22 THR A CA 18
ATOM 8747 C C . THR A 1 22 ? 0.665 -11.815 0.935 1.00 0.00 22 THR A C 18
ATOM 8748 O O . THR A 1 22 ? 0.506 -12.998 1.220 1.00 0.00 22 THR A O 18
ATOM 8759 N N . GLY A 1 23 ? -0.239 -11.106 0.252 1.00 0.00 23 GLY A N 18
ATOM 8760 C CA . GLY A 1 23 ? -1.579 -11.578 -0.088 1.00 0.00 23 GLY A CA 18
ATOM 8761 C C . GLY A 1 23 ? -2.649 -10.698 0.567 1.00 0.00 23 GLY A C 18
ATOM 8762 O O . GLY A 1 23 ? -3.816 -10.726 0.171 1.00 0.00 23 GLY A O 18
ATOM 8766 N N . SER A 1 24 ? -2.261 -9.896 1.561 1.00 0.00 24 SER A N 18
ATOM 8767 C CA . SER A 1 24 ? -3.173 -9.212 2.470 1.00 0.00 24 SER A CA 18
ATOM 8768 C C . SER A 1 24 ? -3.696 -7.931 1.823 1.00 0.00 24 SER A C 18
ATOM 8769 O O . SER A 1 24 ? -3.412 -6.839 2.306 1.00 0.00 24 SER A O 18
ATOM 8776 N N . GLY A 1 25 ? -4.455 -8.062 0.738 1.00 0.00 25 GLY A N 18
ATOM 8777 C CA . GLY A 1 25 ? -4.686 -6.994 -0.227 1.00 0.00 25 GLY A CA 18
ATOM 8778 C C . GLY A 1 25 ? -5.567 -5.813 0.205 1.00 0.00 25 GLY A C 18
ATOM 8779 O O . GLY A 1 25 ? -6.349 -5.335 -0.613 1.00 0.00 25 GLY A O 18
ATOM 8783 N N . GLN A 1 26 ? -5.483 -5.335 1.451 1.00 0.00 26 GLN A N 18
ATOM 8784 C CA . GLN A 1 26 ? -6.265 -4.241 1.991 1.00 0.00 26 GLN A CA 18
ATOM 8785 C C . GLN A 1 26 ? -5.308 -3.144 2.463 1.00 0.00 26 GLN A C 18
ATOM 8786 O O . GLN A 1 26 ? -4.557 -3.363 3.412 1.00 0.00 26 GLN A O 18
ATOM 8798 N N . GLY A 1 27 ? -5.324 -1.973 1.826 1.00 0.00 27 GLY A N 18
ATOM 8799 C CA . GLY A 1 27 ? -4.385 -0.907 2.142 1.00 0.00 27 GLY A CA 18
ATOM 8800 C C . GLY A 1 27 ? -4.912 0.451 1.699 1.00 0.00 27 GLY A C 18
ATOM 8801 O O . GLY A 1 27 ? -6.038 0.553 1.212 1.00 0.00 27 GLY A O 18
ATOM 8805 N N . LYS A 1 28 ? -4.115 1.500 1.894 1.00 0.00 28 LYS A N 18
ATOM 8806 C CA . LYS A 1 28 ? -4.423 2.866 1.493 1.00 0.00 28 LYS A CA 18
ATOM 8807 C C . LYS A 1 28 ? -3.095 3.573 1.274 1.00 0.00 28 LYS A C 18
ATOM 8808 O O . LYS A 1 28 ? -2.124 3.258 1.969 1.00 0.00 28 LYS A O 18
ATOM 8823 N N . CYS A 1 29 ? -3.036 4.486 0.300 1.00 0.00 29 CYS A N 18
ATOM 8824 C CA . CYS A 1 29 ? -1.808 5.217 0.058 1.00 0.00 29 CYS A CA 18
ATOM 8825 C C . CYS A 1 29 ? -1.798 6.462 0.931 1.00 0.00 29 CYS A C 18
ATOM 8826 O O . CYS A 1 29 ? -2.827 6.868 1.473 1.00 0.00 29 CYS A O 18
ATOM 8832 N N . GLN A 1 30 ? -0.632 7.083 1.048 1.00 0.00 30 GLN A N 18
ATOM 8833 C CA . GLN A 1 30 ? -0.443 8.362 1.683 1.00 0.00 30 GLN A CA 18
ATOM 8834 C C . GLN A 1 30 ? 0.537 9.116 0.802 1.00 0.00 30 GLN A C 18
ATOM 8835 O O . GLN A 1 30 ? 1.667 8.662 0.645 1.00 0.00 30 GLN A O 18
ATOM 8847 N N . ASN A 1 31 ? 0.137 10.256 0.232 1.00 0.00 31 ASN A N 18
ATOM 8848 C CA . ASN A 1 31 ? 1.029 11.143 -0.501 1.00 0.00 31 ASN A CA 18
ATOM 8849 C C . ASN A 1 31 ? 1.588 10.438 -1.744 1.00 0.00 31 ASN A C 18
ATOM 8850 O O . ASN A 1 31 ? 0.982 10.501 -2.810 1.00 0.00 31 ASN A O 18
ATOM 8860 N N . ASN A 1 32 ? 2.722 9.752 -1.587 1.00 0.00 32 ASN A N 18
ATOM 8861 C CA . ASN A 1 32 ? 3.320 8.811 -2.534 1.00 0.00 32 ASN A CA 18
ATOM 8862 C C . ASN A 1 32 ? 4.153 7.823 -1.719 1.00 0.00 32 ASN A C 18
ATOM 8863 O O . ASN A 1 32 ? 5.337 7.621 -1.968 1.00 0.00 32 ASN A O 18
ATOM 8873 N N . GLN A 1 33 ? 3.502 7.219 -0.732 1.00 0.00 33 GLN A N 18
ATOM 8874 C CA . GLN A 1 33 ? 3.948 6.142 0.132 1.00 0.00 33 GLN A CA 18
ATOM 8875 C C . GLN A 1 33 ? 2.674 5.310 0.334 1.00 0.00 33 GLN A C 18
ATOM 8876 O O . GLN A 1 33 ? 1.592 5.793 -0.015 1.00 0.00 33 GLN A O 18
ATOM 8888 N N . CYS A 1 34 ? 2.734 4.081 0.850 1.00 0.00 34 CYS A N 18
ATOM 8889 C CA . CYS A 1 34 ? 1.545 3.246 0.931 1.00 0.00 34 CYS A CA 18
ATOM 8890 C C . CYS A 1 34 ? 1.562 2.433 2.206 1.00 0.00 34 CYS A C 18
ATOM 8891 O O . CYS A 1 34 ? 2.610 2.275 2.830 1.00 0.00 34 CYS A O 18
ATOM 8897 N N . ARG A 1 35 ? 0.379 1.982 2.632 1.00 0.00 35 ARG A N 18
ATOM 8898 C CA . ARG A 1 35 ? 0.192 1.334 3.916 1.00 0.00 35 ARG A CA 18
ATOM 8899 C C . ARG A 1 35 ? -0.822 0.223 3.746 1.00 0.00 35 ARG A C 18
ATOM 8900 O O . ARG A 1 35 ? -1.656 0.268 2.840 1.00 0.00 35 ARG A O 18
ATOM 8918 N N . CYS A 1 36 ? -0.721 -0.774 4.618 1.00 0.00 36 CYS A N 18
ATOM 8919 C CA . CYS A 1 36 ? -1.492 -2.010 4.535 1.00 0.00 36 CYS A CA 18
ATOM 8920 C C . CYS A 1 36 ? -2.079 -2.354 5.896 1.00 0.00 36 CYS A C 18
ATOM 8921 O O . CYS A 1 36 ? -1.437 -2.117 6.918 1.00 0.00 36 CYS A O 18
ATOM 8927 N N . TYR A 1 37 ? -3.318 -2.847 5.900 1.00 0.00 37 TYR A N 18
ATOM 8928 C CA . TYR A 1 37 ? -4.195 -2.922 7.058 1.00 0.00 37 TYR A CA 18
ATOM 8929 C C . TYR A 1 37 ? -4.583 -4.378 7.321 1.00 0.00 37 TYR A C 18
ATOM 8930 O O . TYR A 1 37 ? -5.218 -4.680 8.330 1.00 0.00 37 TYR A O 18
ATOM 8947 N N . PHE A 1 1 ? 0.800 -6.432 7.978 1.00 0.00 1 PHE A N 19
ATOM 8948 C CA . PHE A 1 1 ? 0.255 -5.084 8.009 1.00 0.00 1 PHE A CA 19
ATOM 8949 C C . PHE A 1 1 ? 1.338 -4.061 8.368 1.00 0.00 1 PHE A C 19
ATOM 8950 O O . PHE A 1 1 ? 2.373 -4.406 8.935 1.00 0.00 1 PHE A O 19
ATOM 8966 N N . GLY A 1 2 ? 1.063 -2.787 8.090 1.00 0.00 2 GLY A N 19
ATOM 8967 C CA . GLY A 1 2 ? 1.854 -1.656 8.547 1.00 0.00 2 GLY A CA 19
ATOM 8968 C C . GLY A 1 2 ? 2.342 -0.806 7.388 1.00 0.00 2 GLY A C 19
ATOM 8969 O O . GLY A 1 2 ? 1.628 -0.696 6.389 1.00 0.00 2 GLY A O 19
ATOM 8973 N N . LEU A 1 3 ? 3.493 -0.137 7.558 1.00 0.00 3 LEU A N 19
ATOM 8974 C CA . LEU A 1 3 ? 3.866 1.018 6.759 1.00 0.00 3 LEU A CA 19
ATOM 8975 C C . LEU A 1 3 ? 5.006 0.780 5.782 1.00 0.00 3 LEU A C 19
ATOM 8976 O O . LEU A 1 3 ? 6.004 0.157 6.138 1.00 0.00 3 LEU A O 19
ATOM 8991 N N . ILE A 1 4 ? 4.833 1.237 4.530 1.00 0.00 4 ILE A N 19
ATOM 8992 C CA . ILE A 1 4 ? 5.648 0.852 3.421 1.00 0.00 4 ILE A CA 19
ATOM 8993 C C . ILE A 1 4 ? 5.866 2.153 2.640 1.00 0.00 4 ILE A C 19
ATOM 8994 O O . ILE A 1 4 ? 5.028 3.055 2.725 1.00 0.00 4 ILE A O 19
ATOM 9009 N N . ASP A 1 5 ? 6.945 2.289 1.880 1.00 0.00 5 ASP A N 19
ATOM 9010 C CA . ASP A 1 5 ? 7.293 3.577 1.267 1.00 0.00 5 ASP A CA 19
ATOM 9011 C C . ASP A 1 5 ? 7.404 3.451 -0.251 1.00 0.00 5 ASP A C 19
ATOM 9012 O O . ASP A 1 5 ? 8.209 4.120 -0.897 1.00 0.00 5 ASP A O 19
ATOM 9020 N N . VAL A 1 6 ? 6.554 2.601 -0.835 1.00 0.00 6 VAL A N 19
ATOM 9021 C CA . VAL A 1 6 ? 6.464 2.511 -2.291 1.00 0.00 6 VAL A CA 19
ATOM 9022 C C . VAL A 1 6 ? 5.656 3.698 -2.836 1.00 0.00 6 VAL A C 19
ATOM 9023 O O . VAL A 1 6 ? 4.629 4.075 -2.270 1.00 0.00 6 VAL A O 19
ATOM 9036 N N . LYS A 1 7 ? 6.140 4.288 -3.927 1.00 0.00 7 LYS A N 19
ATOM 9037 C CA . LYS A 1 7 ? 5.568 5.474 -4.543 1.00 0.00 7 LYS A CA 19
ATOM 9038 C C . LYS A 1 7 ? 4.182 5.211 -5.124 1.00 0.00 7 LYS A C 19
ATOM 9039 O O . LYS A 1 7 ? 4.059 4.776 -6.267 1.00 0.00 7 LYS A O 19
ATOM 9054 N N . CYS A 1 8 ? 3.154 5.534 -4.339 1.00 0.00 8 CYS A N 19
ATOM 9055 C CA . CYS A 1 8 ? 1.769 5.409 -4.785 1.00 0.00 8 CYS A CA 19
ATOM 9056 C C . CYS A 1 8 ? 1.502 6.310 -5.979 1.00 0.00 8 CYS A C 19
ATOM 9057 O O . CYS A 1 8 ? 1.799 7.505 -5.943 1.00 0.00 8 CYS A O 19
ATOM 9063 N N . PHE A 1 9 ? 0.889 5.714 -6.993 1.00 0.00 9 PHE A N 19
ATOM 9064 C CA . PHE A 1 9 ? 0.083 6.373 -7.993 1.00 0.00 9 PHE A CA 19
ATOM 9065 C C . PHE A 1 9 ? -1.365 6.444 -7.491 1.00 0.00 9 PHE A C 19
ATOM 9066 O O . PHE A 1 9 ? -2.101 7.340 -7.893 1.00 0.00 9 PHE A O 19
ATOM 9082 N N . ALA A 1 10 ? -1.783 5.511 -6.618 1.00 0.00 10 ALA A N 19
ATOM 9083 C CA . ALA A 1 10 ? -3.132 5.474 -6.061 1.00 0.00 10 ALA A CA 19
ATOM 9084 C C . ALA A 1 10 ? -3.172 4.526 -4.863 1.00 0.00 10 ALA A C 19
ATOM 9085 O O . ALA A 1 10 ? -2.322 3.649 -4.739 1.00 0.00 10 ALA A O 19
ATOM 9092 N N . SER A 1 11 ? -4.176 4.660 -3.996 1.00 0.00 11 SER A N 19
ATOM 9093 C CA . SER A 1 11 ? -4.418 3.749 -2.885 1.00 0.00 11 SER A CA 19
ATOM 9094 C C . SER A 1 11 ? -4.619 2.319 -3.372 1.00 0.00 11 SER A C 19
ATOM 9095 O O . SER A 1 11 ? -4.128 1.374 -2.758 1.00 0.00 11 SER A O 19
ATOM 9102 N N . SER A 1 12 ? -5.353 2.151 -4.467 1.00 0.00 12 SER A N 19
ATOM 9103 C CA . SER A 1 12 ? -5.653 0.844 -5.019 1.00 0.00 12 SER A CA 19
ATOM 9104 C C . SER A 1 12 ? -4.378 0.080 -5.389 1.00 0.00 12 SER A C 19
ATOM 9105 O O . SER A 1 12 ? -4.363 -1.147 -5.381 1.00 0.00 12 SER A O 19
ATOM 9112 N N . GLU A 1 13 ? -3.285 0.792 -5.661 1.00 0.00 13 GLU A N 19
ATOM 9113 C CA . GLU A 1 13 ? -1.985 0.184 -5.866 1.00 0.00 13 GLU A CA 19
ATOM 9114 C C . GLU A 1 13 ? -1.518 -0.554 -4.616 1.00 0.00 13 GLU A C 19
ATOM 9115 O O . GLU A 1 13 ? -0.966 -1.640 -4.696 1.00 0.00 13 GLU A O 19
ATOM 9125 N N . CYS A 1 14 ? -1.680 0.076 -3.450 1.00 0.00 14 CYS A N 19
ATOM 9126 C CA . CYS A 1 14 ? -1.256 -0.414 -2.165 1.00 0.00 14 CYS A CA 19
ATOM 9127 C C . CYS A 1 14 ? -1.940 -1.729 -1.895 1.00 0.00 14 CYS A C 19
ATOM 9128 O O . CYS A 1 14 ? -1.430 -2.565 -1.157 1.00 0.00 14 CYS A O 19
ATOM 9134 N N . TRP A 1 15 ? -3.124 -1.882 -2.490 1.00 0.00 15 TRP A N 19
ATOM 9135 C CA . TRP A 1 15 ? -3.879 -3.109 -2.334 1.00 0.00 15 TRP A CA 19
ATOM 9136 C C . TRP A 1 15 ? -3.085 -4.224 -3.010 1.00 0.00 15 TRP A C 19
ATOM 9137 O O . TRP A 1 15 ? -2.523 -5.093 -2.342 1.00 0.00 15 TRP A O 19
ATOM 9157 N N . THR A 1 16 ? -2.970 -4.165 -4.337 1.00 0.00 16 THR A N 19
ATOM 9158 C CA . THR A 1 16 ? -2.166 -5.082 -5.121 1.00 0.00 16 THR A CA 19
ATOM 9159 C C . THR A 1 16 ? -0.724 -5.151 -4.604 1.00 0.00 16 THR A C 19
ATOM 9160 O O . THR A 1 16 ? -0.096 -6.200 -4.733 1.00 0.00 16 THR A O 19
ATOM 9171 N N . ALA A 1 17 ? -0.193 -4.090 -3.988 1.00 0.00 17 ALA A N 19
ATOM 9172 C CA . ALA A 1 17 ? 1.128 -4.142 -3.384 1.00 0.00 17 ALA A CA 19
ATOM 9173 C C . ALA A 1 17 ? 1.136 -5.123 -2.218 1.00 0.00 17 ALA A C 19
ATOM 9174 O O . ALA A 1 17 ? 1.928 -6.063 -2.199 1.00 0.00 17 ALA A O 19
ATOM 9181 N N . CYS A 1 18 ? 0.241 -4.921 -1.253 1.00 0.00 18 CYS A N 19
ATOM 9182 C CA . CYS A 1 18 ? 0.166 -5.786 -0.089 1.00 0.00 18 CYS A CA 19
ATOM 9183 C C . CYS A 1 18 ? -0.149 -7.208 -0.506 1.00 0.00 18 CYS A C 19
ATOM 9184 O O . CYS A 1 18 ? 0.321 -8.159 0.116 1.00 0.00 18 CYS A O 19
ATOM 9190 N N . LYS A 1 19 ? -0.928 -7.360 -1.579 1.00 0.00 19 LYS A N 19
ATOM 9191 C CA . LYS A 1 19 ? -1.210 -8.654 -2.141 1.00 0.00 19 LYS A CA 19
ATOM 9192 C C . LYS A 1 19 ? 0.063 -9.309 -2.659 1.00 0.00 19 LYS A C 19
ATOM 9193 O O . LYS A 1 19 ? 0.448 -10.385 -2.216 1.00 0.00 19 LYS A O 19
ATOM 9208 N N . LYS A 1 20 ? 0.708 -8.671 -3.632 1.00 0.00 20 LYS A N 19
ATOM 9209 C CA . LYS A 1 20 ? 1.863 -9.218 -4.295 1.00 0.00 20 LYS A CA 19
ATOM 9210 C C . LYS A 1 20 ? 3.017 -9.499 -3.323 1.00 0.00 20 LYS A C 19
ATOM 9211 O O . LYS A 1 20 ? 3.782 -10.430 -3.550 1.00 0.00 20 LYS A O 19
ATOM 9226 N N . VAL A 1 21 ? 3.152 -8.715 -2.248 1.00 0.00 21 VAL A N 19
ATOM 9227 C CA . VAL A 1 21 ? 4.132 -8.911 -1.227 1.00 0.00 21 VAL A CA 19
ATOM 9228 C C . VAL A 1 21 ? 3.676 -10.010 -0.276 1.00 0.00 21 VAL A C 19
ATOM 9229 O O . VAL A 1 21 ? 4.423 -10.956 -0.042 1.00 0.00 21 VAL A O 19
ATOM 9242 N N . THR A 1 22 ? 2.494 -9.833 0.337 1.00 0.00 22 THR A N 19
ATOM 9243 C CA . THR A 1 22 ? 2.100 -10.587 1.516 1.00 0.00 22 THR A CA 19
ATOM 9244 C C . THR A 1 22 ? 0.620 -11.001 1.520 1.00 0.00 22 THR A C 19
ATOM 9245 O O . THR A 1 22 ? 0.029 -11.155 2.593 1.00 0.00 22 THR A O 19
ATOM 9256 N N . GLY A 1 23 ? -0.024 -11.130 0.358 1.00 0.00 23 GLY A N 19
ATOM 9257 C CA . GLY A 1 23 ? -1.412 -11.573 0.224 1.00 0.00 23 GLY A CA 19
ATOM 9258 C C . GLY A 1 23 ? -2.468 -10.592 0.759 1.00 0.00 23 GLY A C 19
ATOM 9259 O O . GLY A 1 23 ? -3.622 -10.622 0.332 1.00 0.00 23 GLY A O 19
ATOM 9263 N N . SER A 1 24 ? -2.103 -9.718 1.694 1.00 0.00 24 SER A N 19
ATOM 9264 C CA . SER A 1 24 ? -3.038 -9.106 2.632 1.00 0.00 24 SER A CA 19
ATOM 9265 C C . SER A 1 24 ? -3.639 -7.836 2.039 1.00 0.00 24 SER A C 19
ATOM 9266 O O . SER A 1 24 ? -3.390 -6.745 2.532 1.00 0.00 24 SER A O 19
ATOM 9273 N N . GLY A 1 25 ? -4.409 -7.982 0.964 1.00 0.00 25 GLY A N 19
ATOM 9274 C CA . GLY A 1 25 ? -4.633 -6.934 -0.025 1.00 0.00 25 GLY A CA 19
ATOM 9275 C C . GLY A 1 25 ? -5.407 -5.666 0.374 1.00 0.00 25 GLY A C 19
ATOM 9276 O O . GLY A 1 25 ? -5.977 -5.036 -0.512 1.00 0.00 25 GLY A O 19
ATOM 9280 N N . GLN A 1 26 ? -5.473 -5.280 1.651 1.00 0.00 26 GLN A N 19
ATOM 9281 C CA . GLN A 1 26 ? -6.260 -4.160 2.140 1.00 0.00 26 GLN A CA 19
ATOM 9282 C C . GLN A 1 26 ? -5.327 -3.042 2.617 1.00 0.00 26 GLN A C 19
ATOM 9283 O O . GLN A 1 26 ? -4.514 -3.270 3.510 1.00 0.00 26 GLN A O 19
ATOM 9295 N N . GLY A 1 27 ? -5.433 -1.833 2.056 1.00 0.00 27 GLY A N 19
ATOM 9296 C CA . GLY A 1 27 ? -4.546 -0.741 2.426 1.00 0.00 27 GLY A CA 19
ATOM 9297 C C . GLY A 1 27 ? -4.998 0.584 1.826 1.00 0.00 27 GLY A C 19
ATOM 9298 O O . GLY A 1 27 ? -6.119 0.694 1.332 1.00 0.00 27 GLY A O 19
ATOM 9302 N N . LYS A 1 28 ? -4.125 1.591 1.853 1.00 0.00 28 LYS A N 19
ATOM 9303 C CA . LYS A 1 28 ? -4.335 2.890 1.229 1.00 0.00 28 LYS A CA 19
ATOM 9304 C C . LYS A 1 28 ? -2.988 3.579 1.079 1.00 0.00 28 LYS A C 19
ATOM 9305 O O . LYS A 1 28 ? -2.049 3.263 1.809 1.00 0.00 28 LYS A O 19
ATOM 9320 N N . CYS A 1 29 ? -2.899 4.501 0.116 1.00 0.00 29 CYS A N 19
ATOM 9321 C CA . CYS A 1 29 ? -1.665 5.215 -0.158 1.00 0.00 29 CYS A CA 19
ATOM 9322 C C . CYS A 1 29 ? -1.649 6.500 0.672 1.00 0.00 29 CYS A C 19
ATOM 9323 O O . CYS A 1 29 ? -2.675 6.888 1.239 1.00 0.00 29 CYS A O 19
ATOM 9329 N N . GLN A 1 30 ? -0.490 7.143 0.775 1.00 0.00 30 GLN A N 19
ATOM 9330 C CA . GLN A 1 30 ? -0.264 8.363 1.526 1.00 0.00 30 GLN A CA 19
ATOM 9331 C C . GLN A 1 30 ? 0.832 9.103 0.772 1.00 0.00 30 GLN A C 19
ATOM 9332 O O . GLN A 1 30 ? 1.897 8.531 0.609 1.00 0.00 30 GLN A O 19
ATOM 9344 N N . ASN A 1 31 ? 0.607 10.333 0.310 1.00 0.00 31 ASN A N 19
ATOM 9345 C CA . ASN A 1 31 ? 1.607 11.123 -0.398 1.00 0.00 31 ASN A CA 19
ATOM 9346 C C . ASN A 1 31 ? 2.088 10.359 -1.635 1.00 0.00 31 ASN A C 19
ATOM 9347 O O . ASN A 1 31 ? 1.430 10.399 -2.671 1.00 0.00 31 ASN A O 19
ATOM 9357 N N . ASN A 1 32 ? 3.196 9.630 -1.501 1.00 0.00 32 ASN A N 19
ATOM 9358 C CA . ASN A 1 32 ? 3.676 8.599 -2.421 1.00 0.00 32 ASN A CA 19
ATOM 9359 C C . ASN A 1 32 ? 4.384 7.546 -1.577 1.00 0.00 32 ASN A C 19
ATOM 9360 O O . ASN A 1 32 ? 5.580 7.304 -1.699 1.00 0.00 32 ASN A O 19
ATOM 9370 N N . GLN A 1 33 ? 3.595 6.957 -0.693 1.00 0.00 33 GLN A N 19
ATOM 9371 C CA . GLN A 1 33 ? 3.891 5.891 0.237 1.00 0.00 33 GLN A CA 19
ATOM 9372 C C . GLN A 1 33 ? 2.595 5.098 0.356 1.00 0.00 33 GLN A C 19
ATOM 9373 O O . GLN A 1 33 ? 1.570 5.540 -0.158 1.00 0.00 33 GLN A O 19
ATOM 9385 N N . CYS A 1 34 ? 2.590 3.962 1.056 1.00 0.00 34 CYS A N 19
ATOM 9386 C CA . CYS A 1 34 ? 1.415 3.125 1.151 1.00 0.00 34 CYS A CA 19
ATOM 9387 C C . CYS A 1 34 ? 1.452 2.403 2.478 1.00 0.00 34 CYS A C 19
ATOM 9388 O O . CYS A 1 34 ? 2.521 2.293 3.074 1.00 0.00 34 CYS A O 19
ATOM 9394 N N . ARG A 1 35 ? 0.288 1.970 2.960 1.00 0.00 35 ARG A N 19
ATOM 9395 C CA . ARG A 1 35 ? 0.120 1.370 4.271 1.00 0.00 35 ARG A CA 19
ATOM 9396 C C . ARG A 1 35 ? -0.998 0.341 4.206 1.00 0.00 35 ARG A C 19
ATOM 9397 O O . ARG A 1 35 ? -1.948 0.527 3.447 1.00 0.00 35 ARG A O 19
ATOM 9415 N N . CYS A 1 36 ? -0.836 -0.766 4.940 1.00 0.00 36 CYS A N 19
ATOM 9416 C CA . CYS A 1 36 ? -1.624 -1.979 4.751 1.00 0.00 36 CYS A CA 19
ATOM 9417 C C . CYS A 1 36 ? -2.160 -2.480 6.087 1.00 0.00 36 CYS A C 19
ATOM 9418 O O . CYS A 1 36 ? -1.530 -2.261 7.120 1.00 0.00 36 CYS A O 19
ATOM 9424 N N . TYR A 1 37 ? -3.338 -3.105 6.067 1.00 0.00 37 TYR A N 19
ATOM 9425 C CA . TYR A 1 37 ? -4.142 -3.447 7.230 1.00 0.00 37 TYR A CA 19
ATOM 9426 C C . TYR A 1 37 ? -4.639 -4.887 7.108 1.00 0.00 37 TYR A C 19
ATOM 9427 O O . TYR A 1 37 ? -4.803 -5.402 6.001 1.00 0.00 37 TYR A O 19
ATOM 9444 N N . PHE A 1 1 ? 0.982 -6.273 8.400 1.00 0.00 1 PHE A N 20
ATOM 9445 C CA . PHE A 1 1 ? 0.340 -4.996 8.150 1.00 0.00 1 PHE A CA 20
ATOM 9446 C C . PHE A 1 1 ? 1.358 -3.888 8.428 1.00 0.00 1 PHE A C 20
ATOM 9447 O O . PHE A 1 1 ? 2.460 -4.164 8.899 1.00 0.00 1 PHE A O 20
ATOM 9463 N N . GLY A 1 2 ? 0.966 -2.637 8.186 1.00 0.00 2 GLY A N 20
ATOM 9464 C CA . GLY A 1 2 ? 1.712 -1.460 8.587 1.00 0.00 2 GLY A CA 20
ATOM 9465 C C . GLY A 1 2 ? 2.305 -0.727 7.394 1.00 0.00 2 GLY A C 20
ATOM 9466 O O . GLY A 1 2 ? 1.693 -0.725 6.323 1.00 0.00 2 GLY A O 20
ATOM 9470 N N . LEU A 1 3 ? 3.423 -0.017 7.614 1.00 0.00 3 LEU A N 20
ATOM 9471 C CA . LEU A 1 3 ? 3.818 1.100 6.772 1.00 0.00 3 LEU A CA 20
ATOM 9472 C C . LEU A 1 3 ? 4.949 0.808 5.798 1.00 0.00 3 LEU A C 20
ATOM 9473 O O . LEU A 1 3 ? 5.920 0.144 6.156 1.00 0.00 3 LEU A O 20
ATOM 9488 N N . ILE A 1 4 ? 4.793 1.276 4.552 1.00 0.00 4 ILE A N 20
ATOM 9489 C CA . ILE A 1 4 ? 5.636 0.951 3.449 1.00 0.00 4 ILE A CA 20
ATOM 9490 C C . ILE A 1 4 ? 5.867 2.298 2.749 1.00 0.00 4 ILE A C 20
ATOM 9491 O O . ILE A 1 4 ? 5.048 3.211 2.900 1.00 0.00 4 ILE A O 20
ATOM 9506 N N . ASP A 1 5 ? 6.914 2.447 1.946 1.00 0.00 5 ASP A N 20
ATOM 9507 C CA . ASP A 1 5 ? 7.252 3.744 1.383 1.00 0.00 5 ASP A CA 20
ATOM 9508 C C . ASP A 1 5 ? 7.628 3.572 -0.084 1.00 0.00 5 ASP A C 20
ATOM 9509 O O . ASP A 1 5 ? 8.629 4.102 -0.558 1.00 0.00 5 ASP A O 20
ATOM 9517 N N . VAL A 1 6 ? 6.785 2.826 -0.801 1.00 0.00 6 VAL A N 20
ATOM 9518 C CA . VAL A 1 6 ? 6.873 2.693 -2.251 1.00 0.00 6 VAL A CA 20
ATOM 9519 C C . VAL A 1 6 ? 5.877 3.669 -2.888 1.00 0.00 6 VAL A C 20
ATOM 9520 O O . VAL A 1 6 ? 4.766 3.836 -2.386 1.00 0.00 6 VAL A O 20
ATOM 9533 N N . LYS A 1 7 ? 6.296 4.320 -3.979 1.00 0.00 7 LYS A N 20
ATOM 9534 C CA . LYS A 1 7 ? 5.524 5.354 -4.653 1.00 0.00 7 LYS A CA 20
ATOM 9535 C C . LYS A 1 7 ? 4.116 4.899 -5.054 1.00 0.00 7 LYS A C 20
ATOM 9536 O O . LYS A 1 7 ? 3.950 4.169 -6.030 1.00 0.00 7 LYS A O 20
ATOM 9551 N N . CYS A 1 8 ? 3.093 5.370 -4.331 1.00 0.00 8 CYS A N 20
ATOM 9552 C CA . CYS A 1 8 ? 1.712 5.183 -4.767 1.00 0.00 8 CYS A CA 20
ATOM 9553 C C . CYS A 1 8 ? 1.450 5.990 -6.026 1.00 0.00 8 CYS A C 20
ATOM 9554 O O . CYS A 1 8 ? 1.781 7.175 -6.080 1.00 0.00 8 CYS A O 20
ATOM 9560 N N . PHE A 1 9 ? 0.809 5.343 -7.000 1.00 0.00 9 PHE A N 20
ATOM 9561 C CA . PHE A 1 9 ? -0.034 6.035 -7.962 1.00 0.00 9 PHE A CA 20
ATOM 9562 C C . PHE A 1 9 ? -1.386 6.339 -7.312 1.00 0.00 9 PHE A C 20
ATOM 9563 O O . PHE A 1 9 ? -2.009 7.348 -7.631 1.00 0.00 9 PHE A O 20
ATOM 9579 N N . ALA A 1 10 ? -1.853 5.455 -6.421 1.00 0.00 10 ALA A N 20
ATOM 9580 C CA . ALA A 1 10 ? -3.158 5.544 -5.789 1.00 0.00 10 ALA A CA 20
ATOM 9581 C C . ALA A 1 10 ? -3.246 4.466 -4.714 1.00 0.00 10 ALA A C 20
ATOM 9582 O O . ALA A 1 10 ? -2.549 3.453 -4.794 1.00 0.00 10 ALA A O 20
ATOM 9589 N N . SER A 1 11 ? -4.124 4.670 -3.730 1.00 0.00 11 SER A N 20
ATOM 9590 C CA . SER A 1 11 ? -4.413 3.714 -2.673 1.00 0.00 11 SER A CA 20
ATOM 9591 C C . SER A 1 11 ? -4.637 2.303 -3.204 1.00 0.00 11 SER A C 20
ATOM 9592 O O . SER A 1 11 ? -4.087 1.345 -2.666 1.00 0.00 11 SER A O 20
ATOM 9599 N N . SER A 1 12 ? -5.430 2.160 -4.267 1.00 0.00 12 SER A N 20
ATOM 9600 C CA . SER A 1 12 ? -5.741 0.852 -4.804 1.00 0.00 12 SER A CA 20
ATOM 9601 C C . SER A 1 12 ? -4.517 0.111 -5.351 1.00 0.00 12 SER A C 20
ATOM 9602 O O . SER A 1 12 ? -4.613 -1.087 -5.594 1.00 0.00 12 SER A O 20
ATOM 9609 N N . GLU A 1 13 ? -3.366 0.777 -5.513 1.00 0.00 13 GLU A N 20
ATOM 9610 C CA . GLU A 1 13 ? -2.134 0.056 -5.787 1.00 0.00 13 GLU A CA 20
ATOM 9611 C C . GLU A 1 13 ? -1.661 -0.634 -4.513 1.00 0.00 13 GLU A C 20
ATOM 9612 O O . GLU A 1 13 ? -1.322 -1.800 -4.553 1.00 0.00 13 GLU A O 20
ATOM 9622 N N . CYS A 1 14 ? -1.614 0.082 -3.380 1.00 0.00 14 CYS A N 20
ATOM 9623 C CA . CYS A 1 14 ? -1.165 -0.399 -2.086 1.00 0.00 14 CYS A CA 20
ATOM 9624 C C . CYS A 1 14 ? -1.831 -1.718 -1.762 1.00 0.00 14 CYS A C 20
ATOM 9625 O O . CYS A 1 14 ? -1.284 -2.555 -1.051 1.00 0.00 14 CYS A O 20
ATOM 9631 N N . TRP A 1 15 ? -3.039 -1.860 -2.293 1.00 0.00 15 TRP A N 20
ATOM 9632 C CA . TRP A 1 15 ? -3.799 -3.087 -2.168 1.00 0.00 15 TRP A CA 20
ATOM 9633 C C . TRP A 1 15 ? -2.997 -4.181 -2.863 1.00 0.00 15 TRP A C 20
ATOM 9634 O O . TRP A 1 15 ? -2.432 -5.057 -2.210 1.00 0.00 15 TRP A O 20
ATOM 9654 N N . THR A 1 16 ? -2.881 -4.096 -4.188 1.00 0.00 16 THR A N 20
ATOM 9655 C CA . THR A 1 16 ? -2.051 -4.980 -4.974 1.00 0.00 16 THR A CA 20
ATOM 9656 C C . THR A 1 16 ? -0.605 -5.040 -4.458 1.00 0.00 16 THR A C 20
ATOM 9657 O O . THR A 1 16 ? 0.013 -6.081 -4.616 1.00 0.00 16 THR A O 20
ATOM 9668 N N . ALA A 1 17 ? -0.051 -4.003 -3.821 1.00 0.00 17 ALA A N 20
ATOM 9669 C CA . ALA A 1 17 ? 1.277 -4.062 -3.219 1.00 0.00 17 ALA A CA 20
ATOM 9670 C C . ALA A 1 17 ? 1.293 -5.094 -2.098 1.00 0.00 17 ALA A C 20
ATOM 9671 O O . ALA A 1 17 ? 2.098 -6.021 -2.092 1.00 0.00 17 ALA A O 20
ATOM 9678 N N . CYS A 1 18 ? 0.358 -4.955 -1.161 1.00 0.00 18 CYS A N 20
ATOM 9679 C CA . CYS A 1 18 ? 0.256 -5.896 -0.063 1.00 0.00 18 CYS A CA 20
ATOM 9680 C C . CYS A 1 18 ? -0.047 -7.289 -0.594 1.00 0.00 18 CYS A C 20
ATOM 9681 O O . CYS A 1 18 ? 0.423 -8.283 -0.050 1.00 0.00 18 CYS A O 20
ATOM 9687 N N . LYS A 1 19 ? -0.819 -7.379 -1.679 1.00 0.00 19 LYS A N 20
ATOM 9688 C CA . LYS A 1 19 ? -1.105 -8.656 -2.292 1.00 0.00 19 LYS A CA 20
ATOM 9689 C C . LYS A 1 19 ? 0.157 -9.295 -2.870 1.00 0.00 19 LYS A C 20
ATOM 9690 O O . LYS A 1 19 ? 0.458 -10.453 -2.598 1.00 0.00 19 LYS A O 20
ATOM 9705 N N . LYS A 1 20 ? 0.866 -8.521 -3.689 1.00 0.00 20 LYS A N 20
ATOM 9706 C CA . LYS A 1 20 ? 2.124 -8.898 -4.325 1.00 0.00 20 LYS A CA 20
ATOM 9707 C C . LYS A 1 20 ? 3.090 -9.464 -3.278 1.00 0.00 20 LYS A C 20
ATOM 9708 O O . LYS A 1 20 ? 3.714 -10.495 -3.523 1.00 0.00 20 LYS A O 20
ATOM 9723 N N . VAL A 1 21 ? 3.231 -8.806 -2.121 1.00 0.00 21 VAL A N 20
ATOM 9724 C CA . VAL A 1 21 ? 4.094 -9.217 -1.065 1.00 0.00 21 VAL A CA 20
ATOM 9725 C C . VAL A 1 21 ? 3.463 -10.382 -0.301 1.00 0.00 21 VAL A C 20
ATOM 9726 O O . VAL A 1 21 ? 3.993 -11.489 -0.337 1.00 0.00 21 VAL A O 20
ATOM 9739 N N . THR A 1 22 ? 2.383 -10.121 0.449 1.00 0.00 22 THR A N 20
ATOM 9740 C CA . THR A 1 22 ? 1.828 -11.088 1.379 1.00 0.00 22 THR A CA 20
ATOM 9741 C C . THR A 1 22 ? 0.638 -11.830 0.770 1.00 0.00 22 THR A C 20
ATOM 9742 O O . THR A 1 22 ? 0.529 -13.048 0.893 1.00 0.00 22 THR A O 20
ATOM 9753 N N . GLY A 1 23 ? -0.299 -11.070 0.195 1.00 0.00 23 GLY A N 20
ATOM 9754 C CA . GLY A 1 23 ? -1.651 -11.514 -0.134 1.00 0.00 23 GLY A CA 20
ATOM 9755 C C . GLY A 1 23 ? -2.705 -10.620 0.530 1.00 0.00 23 GLY A C 20
ATOM 9756 O O . GLY A 1 23 ? -3.869 -10.616 0.127 1.00 0.00 23 GLY A O 20
ATOM 9760 N N . SER A 1 24 ? -2.313 -9.848 1.546 1.00 0.00 24 SER A N 20
ATOM 9761 C CA . SER A 1 24 ? -3.220 -9.180 2.474 1.00 0.00 24 SER A CA 20
ATOM 9762 C C . SER A 1 24 ? -3.746 -7.877 1.869 1.00 0.00 24 SER A C 20
ATOM 9763 O O . SER A 1 24 ? -3.438 -6.798 2.362 1.00 0.00 24 SER A O 20
ATOM 9770 N N . GLY A 1 25 ? -4.510 -7.974 0.784 1.00 0.00 25 GLY A N 20
ATOM 9771 C CA . GLY A 1 25 ? -4.671 -6.899 -0.185 1.00 0.00 25 GLY A CA 20
ATOM 9772 C C . GLY A 1 25 ? -5.495 -5.666 0.225 1.00 0.00 25 GLY A C 20
ATOM 9773 O O . GLY A 1 25 ? -6.244 -5.165 -0.610 1.00 0.00 25 GLY A O 20
ATOM 9777 N N . GLN A 1 26 ? -5.401 -5.173 1.465 1.00 0.00 26 GLN A N 20
ATOM 9778 C CA . GLN A 1 26 ? -6.187 -4.077 2.001 1.00 0.00 26 GLN A CA 20
ATOM 9779 C C . GLN A 1 26 ? -5.245 -2.983 2.505 1.00 0.00 26 GLN A C 20
ATOM 9780 O O . GLN A 1 26 ? -4.298 -3.287 3.225 1.00 0.00 26 GLN A O 20
ATOM 9792 N N . GLY A 1 27 ? -5.483 -1.713 2.171 1.00 0.00 27 GLY A N 20
ATOM 9793 C CA . GLY A 1 27 ? -4.584 -0.644 2.579 1.00 0.00 27 GLY A CA 20
ATOM 9794 C C . GLY A 1 27 ? -5.060 0.706 2.055 1.00 0.00 27 GLY A C 20
ATOM 9795 O O . GLY A 1 27 ? -6.198 0.822 1.605 1.00 0.00 27 GLY A O 20
ATOM 9799 N N . LYS A 1 28 ? -4.185 1.715 2.072 1.00 0.00 28 LYS A N 20
ATOM 9800 C CA . LYS A 1 28 ? -4.381 2.973 1.366 1.00 0.00 28 LYS A CA 20
ATOM 9801 C C . LYS A 1 28 ? -3.031 3.646 1.163 1.00 0.00 28 LYS A C 20
ATOM 9802 O O . LYS A 1 28 ? -2.075 3.326 1.876 1.00 0.00 28 LYS A O 20
ATOM 9817 N N . CYS A 1 29 ? -2.942 4.545 0.177 1.00 0.00 29 CYS A N 20
ATOM 9818 C CA . CYS A 1 29 ? -1.703 5.235 -0.127 1.00 0.00 29 CYS A CA 20
ATOM 9819 C C . CYS A 1 29 ? -1.668 6.539 0.658 1.00 0.00 29 CYS A C 20
ATOM 9820 O O . CYS A 1 29 ? -2.677 6.974 1.208 1.00 0.00 29 CYS A O 20
ATOM 9826 N N . GLN A 1 30 ? -0.491 7.148 0.737 1.00 0.00 30 GLN A N 20
ATOM 9827 C CA . GLN A 1 30 ? -0.273 8.399 1.424 1.00 0.00 30 GLN A CA 20
ATOM 9828 C C . GLN A 1 30 ? 0.805 9.118 0.633 1.00 0.00 30 GLN A C 20
ATOM 9829 O O . GLN A 1 30 ? 1.927 8.624 0.569 1.00 0.00 30 GLN A O 20
ATOM 9841 N N . ASN A 1 31 ? 0.500 10.264 0.032 1.00 0.00 31 ASN A N 20
ATOM 9842 C CA . ASN A 1 31 ? 1.516 11.119 -0.563 1.00 0.00 31 ASN A CA 20
ATOM 9843 C C . ASN A 1 31 ? 2.074 10.474 -1.845 1.00 0.00 31 ASN A C 20
ATOM 9844 O O . ASN A 1 31 ? 1.570 10.743 -2.932 1.00 0.00 31 ASN A O 20
ATOM 9854 N N . ASN A 1 32 ? 3.044 9.563 -1.696 1.00 0.00 32 ASN A N 20
ATOM 9855 C CA . ASN A 1 32 ? 3.554 8.569 -2.640 1.00 0.00 32 ASN A CA 20
ATOM 9856 C C . ASN A 1 32 ? 4.308 7.562 -1.771 1.00 0.00 32 ASN A C 20
ATOM 9857 O O . ASN A 1 32 ? 5.500 7.321 -1.934 1.00 0.00 32 ASN A O 20
ATOM 9867 N N . GLN A 1 33 ? 3.590 7.026 -0.790 1.00 0.00 33 GLN A N 20
ATOM 9868 C CA . GLN A 1 33 ? 3.964 6.012 0.168 1.00 0.00 33 GLN A CA 20
ATOM 9869 C C . GLN A 1 33 ? 2.676 5.203 0.351 1.00 0.00 33 GLN A C 20
ATOM 9870 O O . GLN A 1 33 ? 1.641 5.610 -0.180 1.00 0.00 33 GLN A O 20
ATOM 9882 N N . CYS A 1 34 ? 2.671 4.098 1.095 1.00 0.00 34 CYS A N 20
ATOM 9883 C CA . CYS A 1 34 ? 1.486 3.256 1.152 1.00 0.00 34 CYS A CA 20
ATOM 9884 C C . CYS A 1 34 ? 1.487 2.493 2.461 1.00 0.00 34 CYS A C 20
ATOM 9885 O O . CYS A 1 34 ? 2.539 2.385 3.086 1.00 0.00 34 CYS A O 20
ATOM 9891 N N . ARG A 1 35 ? 0.321 2.021 2.896 1.00 0.00 35 ARG A N 20
ATOM 9892 C CA . ARG A 1 35 ? 0.142 1.391 4.194 1.00 0.00 35 ARG A CA 20
ATOM 9893 C C . ARG A 1 35 ? -0.932 0.318 4.099 1.00 0.00 35 ARG A C 20
ATOM 9894 O O . ARG A 1 35 ? -1.907 0.509 3.373 1.00 0.00 35 ARG A O 20
ATOM 9912 N N . CYS A 1 36 ? -0.720 -0.817 4.780 1.00 0.00 36 CYS A N 20
ATOM 9913 C CA . CYS A 1 36 ? -1.515 -2.030 4.606 1.00 0.00 36 CYS A CA 20
ATOM 9914 C C . CYS A 1 36 ? -2.136 -2.456 5.932 1.00 0.00 36 CYS A C 20
ATOM 9915 O O . CYS A 1 36 ? -1.563 -2.200 6.992 1.00 0.00 36 CYS A O 20
ATOM 9921 N N . TYR A 1 37 ? -3.319 -3.073 5.870 1.00 0.00 37 TYR A N 20
ATOM 9922 C CA . TYR A 1 37 ? -4.148 -3.449 7.001 1.00 0.00 37 TYR A CA 20
ATOM 9923 C C . TYR A 1 37 ? -4.618 -4.895 6.842 1.00 0.00 37 TYR A C 20
ATOM 9924 O O . TYR A 1 37 ? -4.518 -5.468 5.755 1.00 0.00 37 TYR A O 20
ATOM 9941 N N . PHE A 1 1 ? -1.153 -0.850 9.249 1.00 0.00 1 PHE A N 21
ATOM 9942 C CA . PHE A 1 1 ? -0.599 -2.016 9.916 1.00 0.00 1 PHE A CA 21
ATOM 9943 C C . PHE A 1 1 ? 0.723 -2.371 9.230 1.00 0.00 1 PHE A C 21
ATOM 9944 O O . PHE A 1 1 ? 1.811 -2.177 9.771 1.00 0.00 1 PHE A O 21
ATOM 9960 N N . GLY A 1 2 ? 0.608 -2.789 7.974 1.00 0.00 2 GLY A N 21
ATOM 9961 C CA . GLY A 1 2 ? 1.625 -2.634 6.959 1.00 0.00 2 GLY A CA 21
ATOM 9962 C C . GLY A 1 2 ? 1.975 -1.167 6.787 1.00 0.00 2 GLY A C 21
ATOM 9963 O O . GLY A 1 2 ? 1.066 -0.343 6.709 1.00 0.00 2 GLY A O 21
ATOM 9967 N N . LEU A 1 3 ? 3.262 -0.832 6.664 1.00 0.00 3 LEU A N 21
ATOM 9968 C CA . LEU A 1 3 ? 3.664 0.479 6.198 1.00 0.00 3 LEU A CA 21
ATOM 9969 C C . LEU A 1 3 ? 4.935 0.382 5.365 1.00 0.00 3 LEU A C 21
ATOM 9970 O O . LEU A 1 3 ? 5.861 -0.336 5.735 1.00 0.00 3 LEU A O 21
ATOM 9985 N N . ILE A 1 4 ? 4.913 1.007 4.186 1.00 0.00 4 ILE A N 21
ATOM 9986 C CA . ILE A 1 4 ? 5.838 0.767 3.116 1.00 0.00 4 ILE A CA 21
ATOM 9987 C C . ILE A 1 4 ? 6.063 2.115 2.429 1.00 0.00 4 ILE A C 21
ATOM 9988 O O . ILE A 1 4 ? 5.210 3.001 2.520 1.00 0.00 4 ILE A O 21
ATOM 10003 N N . ASP A 1 5 ? 7.159 2.247 1.683 1.00 0.00 5 ASP A N 21
ATOM 10004 C CA . ASP A 1 5 ? 7.578 3.507 1.084 1.00 0.00 5 ASP A CA 21
ATOM 10005 C C . ASP A 1 5 ? 7.654 3.384 -0.438 1.00 0.00 5 ASP A C 21
ATOM 10006 O O . ASP A 1 5 ? 8.466 4.040 -1.089 1.00 0.00 5 ASP A O 21
ATOM 10014 N N . VAL A 1 6 ? 6.782 2.559 -1.027 1.00 0.00 6 VAL A N 21
ATOM 10015 C CA . VAL A 1 6 ? 6.658 2.512 -2.475 1.00 0.00 6 VAL A CA 21
ATOM 10016 C C . VAL A 1 6 ? 5.735 3.653 -2.911 1.00 0.00 6 VAL A C 21
ATOM 10017 O O . VAL A 1 6 ? 4.693 3.903 -2.307 1.00 0.00 6 VAL A O 21
ATOM 10030 N N . LYS A 1 7 ? 6.173 4.367 -3.945 1.00 0.00 7 LYS A N 21
ATOM 10031 C CA . LYS A 1 7 ? 5.556 5.570 -4.463 1.00 0.00 7 LYS A CA 21
ATOM 10032 C C . LYS A 1 7 ? 4.176 5.299 -5.047 1.00 0.00 7 LYS A C 21
ATOM 10033 O O . LYS A 1 7 ? 4.058 4.978 -6.227 1.00 0.00 7 LYS A O 21
ATOM 10048 N N . CYS A 1 8 ? 3.138 5.486 -4.228 1.00 0.00 8 CYS A N 21
ATOM 10049 C CA . CYS A 1 8 ? 1.760 5.394 -4.713 1.00 0.00 8 CYS A CA 21
ATOM 10050 C C . CYS A 1 8 ? 1.518 6.396 -5.833 1.00 0.00 8 CYS A C 21
ATOM 10051 O O . CYS A 1 8 ? 1.883 7.569 -5.727 1.00 0.00 8 CYS A O 21
ATOM 10057 N N . PHE A 1 9 ? 0.848 5.913 -6.865 1.00 0.00 9 PHE A N 21
ATOM 10058 C CA . PHE A 1 9 ? 0.011 6.661 -7.775 1.00 0.00 9 PHE A CA 21
ATOM 10059 C C . PHE A 1 9 ? -1.423 6.646 -7.233 1.00 0.00 9 PHE A C 21
ATOM 10060 O O . PHE A 1 9 ? -2.180 7.574 -7.508 1.00 0.00 9 PHE A O 21
ATOM 10076 N N . ALA A 1 10 ? -1.810 5.613 -6.466 1.00 0.00 10 ALA A N 21
ATOM 10077 C CA . ALA A 1 10 ? -3.146 5.511 -5.884 1.00 0.00 10 ALA A CA 21
ATOM 10078 C C . ALA A 1 10 ? -3.145 4.565 -4.682 1.00 0.00 10 ALA A C 21
ATOM 10079 O O . ALA A 1 10 ? -2.248 3.744 -4.535 1.00 0.00 10 ALA A O 21
ATOM 10086 N N . SER A 1 11 ? -4.167 4.642 -3.834 1.00 0.00 11 SER A N 21
ATOM 10087 C CA . SER A 1 11 ? -4.400 3.727 -2.726 1.00 0.00 11 SER A CA 21
ATOM 10088 C C . SER A 1 11 ? -4.615 2.304 -3.222 1.00 0.00 11 SER A C 21
ATOM 10089 O O . SER A 1 11 ? -4.075 1.358 -2.655 1.00 0.00 11 SER A O 21
ATOM 10096 N N . SER A 1 12 ? -5.427 2.141 -4.263 1.00 0.00 12 SER A N 21
ATOM 10097 C CA . SER A 1 12 ? -5.742 0.832 -4.802 1.00 0.00 12 SER A CA 21
ATOM 10098 C C . SER A 1 12 ? -4.469 0.066 -5.167 1.00 0.00 12 SER A C 21
ATOM 10099 O O . SER A 1 12 ? -4.394 -1.149 -5.017 1.00 0.00 12 SER A O 21
ATOM 10106 N N . GLU A 1 13 ? -3.434 0.786 -5.586 1.00 0.00 13 GLU A N 21
ATOM 10107 C CA . GLU A 1 13 ? -2.115 0.234 -5.819 1.00 0.00 13 GLU A CA 21
ATOM 10108 C C . GLU A 1 13 ? -1.606 -0.555 -4.615 1.00 0.00 13 GLU A C 21
ATOM 10109 O O . GLU A 1 13 ? -1.120 -1.671 -4.769 1.00 0.00 13 GLU A O 21
ATOM 10119 N N . CYS A 1 14 ? -1.699 0.037 -3.421 1.00 0.00 14 CYS A N 21
ATOM 10120 C CA . CYS A 1 14 ? -1.248 -0.497 -2.158 1.00 0.00 14 CYS A CA 21
ATOM 10121 C C . CYS A 1 14 ? -1.909 -1.830 -1.925 1.00 0.00 14 CYS A C 21
ATOM 10122 O O . CYS A 1 14 ? -1.354 -2.698 -1.261 1.00 0.00 14 CYS A O 21
ATOM 10128 N N . TRP A 1 15 ? -3.124 -1.967 -2.460 1.00 0.00 15 TRP A N 21
ATOM 10129 C CA . TRP A 1 15 ? -3.858 -3.211 -2.304 1.00 0.00 15 TRP A CA 21
ATOM 10130 C C . TRP A 1 15 ? -3.077 -4.298 -3.032 1.00 0.00 15 TRP A C 21
ATOM 10131 O O . TRP A 1 15 ? -2.536 -5.220 -2.420 1.00 0.00 15 TRP A O 21
ATOM 10151 N N . THR A 1 16 ? -2.962 -4.155 -4.355 1.00 0.00 16 THR A N 21
ATOM 10152 C CA . THR A 1 16 ? -2.143 -5.019 -5.178 1.00 0.00 16 THR A CA 21
ATOM 10153 C C . THR A 1 16 ? -0.719 -5.130 -4.629 1.00 0.00 16 THR A C 21
ATOM 10154 O O . THR A 1 16 ? -0.145 -6.211 -4.711 1.00 0.00 16 THR A O 21
ATOM 10165 N N . ALA A 1 17 ? -0.144 -4.071 -4.051 1.00 0.00 17 ALA A N 21
ATOM 10166 C CA . ALA A 1 17 ? 1.216 -4.139 -3.538 1.00 0.00 17 ALA A CA 21
ATOM 10167 C C . ALA A 1 17 ? 1.308 -5.145 -2.398 1.00 0.00 17 ALA A C 21
ATOM 10168 O O . ALA A 1 17 ? 2.079 -6.102 -2.470 1.00 0.00 17 ALA A O 21
ATOM 10175 N 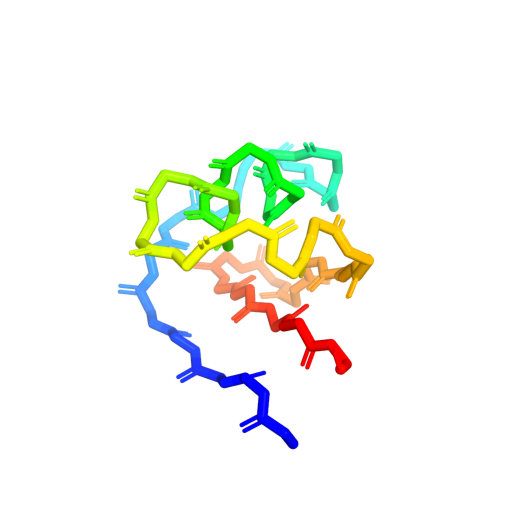N . CYS A 1 18 ? 0.488 -4.958 -1.361 1.00 0.00 18 CYS A N 21
ATOM 10176 C CA . CYS A 1 18 ? 0.475 -5.861 -0.222 1.00 0.00 18 CYS A CA 21
ATOM 10177 C C . CYS A 1 18 ? 0.177 -7.281 -0.673 1.00 0.00 18 CYS A C 21
ATOM 10178 O O . CYS A 1 18 ? 0.704 -8.254 -0.124 1.00 0.00 18 CYS A O 21
ATOM 10184 N N . LYS A 1 19 ? -0.697 -7.396 -1.671 1.00 0.00 19 LYS A N 21
ATOM 10185 C CA . LYS A 1 19 ? -1.042 -8.666 -2.243 1.00 0.00 19 LYS A CA 21
ATOM 10186 C C . LYS A 1 19 ? 0.152 -9.354 -2.896 1.00 0.00 19 LYS A C 21
ATOM 10187 O O . LYS A 1 19 ? 0.412 -10.519 -2.623 1.00 0.00 19 LYS A O 21
ATOM 10202 N N . LYS A 1 20 ? 0.857 -8.625 -3.758 1.00 0.00 20 LYS A N 21
ATOM 10203 C CA . LYS A 1 20 ? 2.050 -9.113 -4.445 1.00 0.00 20 LYS A CA 21
ATOM 10204 C C . LYS A 1 20 ? 3.039 -9.732 -3.455 1.00 0.00 20 LYS A C 21
ATOM 10205 O O . LYS A 1 20 ? 3.472 -10.862 -3.667 1.00 0.00 20 LYS A O 21
ATOM 10220 N N . VAL A 1 21 ? 3.412 -9.005 -2.398 1.00 0.00 21 VAL A N 21
ATOM 10221 C CA . VAL A 1 21 ? 4.306 -9.551 -1.392 1.00 0.00 21 VAL A CA 21
ATOM 10222 C C . VAL A 1 21 ? 3.640 -10.675 -0.595 1.00 0.00 21 VAL A C 21
ATOM 10223 O O . VAL A 1 21 ? 4.127 -11.804 -0.587 1.00 0.00 21 VAL A O 21
ATOM 10236 N N . THR A 1 22 ? 2.582 -10.343 0.145 1.00 0.00 22 THR A N 21
ATOM 10237 C CA . THR A 1 22 ? 2.153 -11.088 1.303 1.00 0.00 22 THR A CA 21
ATOM 10238 C C . THR A 1 22 ? 0.755 -11.673 1.076 1.00 0.00 22 THR A C 21
ATOM 10239 O O . THR A 1 22 ? 0.470 -12.775 1.534 1.00 0.00 22 THR A O 21
ATOM 10250 N N . GLY A 1 23 ? -0.123 -10.920 0.407 1.00 0.00 23 GLY A N 21
ATOM 10251 C CA . GLY A 1 23 ? -1.504 -11.341 0.140 1.00 0.00 23 GLY A CA 21
ATOM 10252 C C . GLY A 1 23 ? -2.548 -10.438 0.802 1.00 0.00 23 GLY A C 21
ATOM 10253 O O . GLY A 1 23 ? -3.727 -10.489 0.452 1.00 0.00 23 GLY A O 21
ATOM 10257 N N . SER A 1 24 ? -2.137 -9.599 1.756 1.00 0.00 24 SER A N 21
ATOM 10258 C CA . SER A 1 24 ? -3.049 -8.892 2.659 1.00 0.00 24 SER A CA 21
ATOM 10259 C C . SER A 1 24 ? -3.597 -7.646 1.963 1.00 0.00 24 SER A C 21
ATOM 10260 O O . SER A 1 24 ? -3.262 -6.526 2.323 1.00 0.00 24 SER A O 21
ATOM 10267 N N . GLY A 1 25 ? -4.411 -7.831 0.922 1.00 0.00 25 GLY A N 21
ATOM 10268 C CA . GLY A 1 25 ? -4.655 -6.805 -0.085 1.00 0.00 25 GLY A CA 21
ATOM 10269 C C . GLY A 1 25 ? -5.551 -5.625 0.325 1.00 0.00 25 GLY A C 21
ATOM 10270 O O . GLY A 1 25 ? -6.346 -5.174 -0.492 1.00 0.00 25 GLY A O 21
ATOM 10274 N N . GLN A 1 26 ? -5.469 -5.141 1.565 1.00 0.00 26 GLN A N 21
ATOM 10275 C CA . GLN A 1 26 ? -6.305 -4.102 2.125 1.00 0.00 26 GLN A CA 21
ATOM 10276 C C . GLN A 1 26 ? -5.387 -2.980 2.600 1.00 0.00 26 GLN A C 21
ATOM 10277 O O . GLN A 1 26 ? -4.452 -3.257 3.348 1.00 0.00 26 GLN A O 21
ATOM 10289 N N . GLY A 1 27 ? -5.609 -1.731 2.177 1.00 0.00 27 GLY A N 21
ATOM 10290 C CA . GLY A 1 27 ? -4.714 -0.637 2.532 1.00 0.00 27 GLY A CA 21
ATOM 10291 C C . GLY A 1 27 ? -5.180 0.692 1.948 1.00 0.00 27 GLY A C 21
ATOM 10292 O O . GLY A 1 27 ? -6.270 0.768 1.377 1.00 0.00 27 GLY A O 21
ATOM 10296 N N . LYS A 1 28 ? -4.356 1.736 2.077 1.00 0.00 28 LYS A N 21
ATOM 10297 C CA . LYS A 1 28 ? -4.477 3.005 1.371 1.00 0.00 28 LYS A CA 21
ATOM 10298 C C . LYS A 1 28 ? -3.072 3.571 1.204 1.00 0.00 28 LYS A C 21
ATOM 10299 O O . LYS A 1 28 ? -2.163 3.203 1.949 1.00 0.00 28 LYS A O 21
ATOM 10314 N N . CYS A 1 29 ? -2.898 4.446 0.212 1.00 0.00 29 CYS A N 21
ATOM 10315 C CA . CYS A 1 29 ? -1.626 5.087 -0.042 1.00 0.00 29 CYS A CA 21
ATOM 10316 C C . CYS A 1 29 ? -1.584 6.373 0.773 1.00 0.00 29 CYS A C 21
ATOM 10317 O O . CYS A 1 29 ? -2.633 6.952 1.061 1.00 0.00 29 CYS A O 21
ATOM 10323 N N . GLN A 1 30 ? -0.386 6.802 1.155 1.00 0.00 30 GLN A N 21
ATOM 10324 C CA . GLN A 1 30 ? -0.157 8.026 1.895 1.00 0.00 30 GLN A CA 21
ATOM 10325 C C . GLN A 1 30 ? 0.828 8.835 1.068 1.00 0.00 30 GLN A C 21
ATOM 10326 O O . GLN A 1 30 ? 1.975 8.419 0.961 1.00 0.00 30 GLN A O 21
ATOM 10338 N N . ASN A 1 31 ? 0.426 9.974 0.508 1.00 0.00 31 ASN A N 21
ATOM 10339 C CA . ASN A 1 31 ? 1.333 10.868 -0.203 1.00 0.00 31 ASN A CA 21
ATOM 10340 C C . ASN A 1 31 ? 1.915 10.160 -1.431 1.00 0.00 31 ASN A C 21
ATOM 10341 O O . ASN A 1 31 ? 1.317 10.206 -2.501 1.00 0.00 31 ASN A O 21
ATOM 10351 N N . ASN A 1 32 ? 3.051 9.479 -1.256 1.00 0.00 32 ASN A N 21
ATOM 10352 C CA . ASN A 1 32 ? 3.619 8.477 -2.160 1.00 0.00 32 ASN A CA 21
ATOM 10353 C C . ASN A 1 32 ? 4.412 7.479 -1.317 1.00 0.00 32 ASN A C 21
ATOM 10354 O O . ASN A 1 32 ? 5.604 7.259 -1.518 1.00 0.00 32 ASN A O 21
ATOM 10364 N N . GLN A 1 33 ? 3.718 6.894 -0.349 1.00 0.00 33 GLN A N 21
ATOM 10365 C CA . GLN A 1 33 ? 4.052 5.732 0.444 1.00 0.00 33 GLN A CA 21
ATOM 10366 C C . GLN A 1 33 ? 2.757 4.917 0.468 1.00 0.00 33 GLN A C 21
ATOM 10367 O O . GLN A 1 33 ? 1.743 5.384 -0.053 1.00 0.00 33 GLN A O 21
ATOM 10379 N N . CYS A 1 34 ? 2.724 3.757 1.126 1.00 0.00 34 CYS A N 21
ATOM 10380 C CA . CYS A 1 34 ? 1.525 2.938 1.140 1.00 0.00 34 CYS A CA 21
ATOM 10381 C C . CYS A 1 34 ? 1.471 2.152 2.431 1.00 0.00 34 CYS A C 21
ATOM 10382 O O . CYS A 1 34 ? 2.510 1.839 3.003 1.00 0.00 34 CYS A O 21
ATOM 10388 N N . ARG A 1 35 ? 0.263 1.899 2.935 1.00 0.00 35 ARG A N 21
ATOM 10389 C CA . ARG A 1 35 ? 0.071 1.280 4.232 1.00 0.00 35 ARG A CA 21
ATOM 10390 C C . ARG A 1 35 ? -1.074 0.295 4.144 1.00 0.00 35 ARG A C 21
ATOM 10391 O O . ARG A 1 35 ? -2.075 0.556 3.476 1.00 0.00 35 ARG A O 21
ATOM 10409 N N . CYS A 1 36 ? -0.854 -0.869 4.753 1.00 0.00 36 CYS A N 21
ATOM 10410 C CA . CYS A 1 36 ? -1.644 -2.067 4.496 1.00 0.00 36 CYS A CA 21
ATOM 10411 C C . CYS A 1 36 ? -2.195 -2.625 5.809 1.00 0.00 36 CYS A C 21
ATOM 10412 O O . CYS A 1 36 ? -1.789 -2.182 6.877 1.00 0.00 36 CYS A O 21
ATOM 10418 N N . TYR A 1 37 ? -3.143 -3.563 5.755 1.00 0.00 37 TYR A N 21
ATOM 10419 C CA . TYR A 1 37 ? -3.559 -4.375 6.885 1.00 0.00 37 TYR A CA 21
ATOM 10420 C C . TYR A 1 37 ? -2.650 -5.603 6.992 1.00 0.00 37 TYR A C 21
ATOM 10421 O O . TYR A 1 37 ? -1.445 -5.463 7.203 1.00 0.00 37 TYR A O 21
ATOM 10438 N N . PHE A 1 1 ? 1.527 -5.940 9.298 1.00 0.00 1 PHE A N 22
ATOM 10439 C CA . PHE A 1 1 ? 0.814 -4.862 8.640 1.00 0.00 1 PHE A CA 22
ATOM 10440 C C . PHE A 1 1 ? 1.564 -3.556 8.900 1.00 0.00 1 PHE A C 22
ATOM 10441 O O . PHE A 1 1 ? 2.554 -3.549 9.633 1.00 0.00 1 PHE A O 22
ATOM 10457 N N . GLY A 1 2 ? 1.072 -2.449 8.340 1.00 0.00 2 GLY A N 22
ATOM 10458 C CA . GLY A 1 2 ? 1.501 -1.104 8.679 1.00 0.00 2 GLY A CA 22
ATOM 10459 C C . GLY A 1 2 ? 1.965 -0.340 7.452 1.00 0.00 2 GLY A C 22
ATOM 10460 O O . GLY A 1 2 ? 1.252 -0.342 6.449 1.00 0.00 2 GLY A O 22
ATOM 10464 N N . LEU A 1 3 ? 3.093 0.372 7.556 1.00 0.00 3 LEU A N 22
ATOM 10465 C CA . LEU A 1 3 ? 3.516 1.382 6.595 1.00 0.00 3 LEU A CA 22
ATOM 10466 C C . LEU A 1 3 ? 4.729 0.953 5.787 1.00 0.00 3 LEU A C 22
ATOM 10467 O O . LEU A 1 3 ? 5.599 0.248 6.292 1.00 0.00 3 LEU A O 22
ATOM 10482 N N . ILE A 1 4 ? 4.744 1.356 4.517 1.00 0.00 4 ILE A N 22
ATOM 10483 C CA . ILE A 1 4 ? 5.677 0.913 3.521 1.00 0.00 4 ILE A CA 22
ATOM 10484 C C . ILE A 1 4 ? 6.189 2.178 2.823 1.00 0.00 4 ILE A C 22
ATOM 10485 O O . ILE A 1 4 ? 5.600 3.247 3.006 1.00 0.00 4 ILE A O 22
ATOM 10500 N N . ASP A 1 5 ? 7.209 2.068 1.968 1.00 0.00 5 ASP A N 22
ATOM 10501 C CA . ASP A 1 5 ? 7.584 3.168 1.089 1.00 0.00 5 ASP A CA 22
ATOM 10502 C C . ASP A 1 5 ? 7.796 2.660 -0.329 1.00 0.00 5 ASP A C 22
ATOM 10503 O O . ASP A 1 5 ? 8.908 2.370 -0.762 1.00 0.00 5 ASP A O 22
ATOM 10511 N N . VAL A 1 6 ? 6.672 2.551 -1.039 1.00 0.00 6 VAL A N 22
ATOM 10512 C CA . VAL A 1 6 ? 6.627 2.482 -2.494 1.00 0.00 6 VAL A CA 22
ATOM 10513 C C . VAL A 1 6 ? 5.680 3.585 -2.975 1.00 0.00 6 VAL A C 22
ATOM 10514 O O . VAL A 1 6 ? 4.665 3.857 -2.334 1.00 0.00 6 VAL A O 22
ATOM 10527 N N . LYS A 1 7 ? 6.065 4.270 -4.057 1.00 0.00 7 LYS A N 22
ATOM 10528 C CA . LYS A 1 7 ? 5.426 5.483 -4.532 1.00 0.00 7 LYS A CA 22
ATOM 10529 C C . LYS A 1 7 ? 4.022 5.198 -5.071 1.00 0.00 7 LYS A C 22
ATOM 10530 O O . LYS A 1 7 ? 3.888 4.682 -6.176 1.00 0.00 7 LYS A O 22
ATOM 10545 N N . CYS A 1 8 ? 2.983 5.583 -4.321 1.00 0.00 8 CYS A N 22
ATOM 10546 C CA . CYS A 1 8 ? 1.614 5.462 -4.814 1.00 0.00 8 CYS A CA 22
ATOM 10547 C C . CYS A 1 8 ? 1.374 6.397 -5.986 1.00 0.00 8 CYS A C 22
ATOM 10548 O O . CYS A 1 8 ? 1.635 7.600 -5.898 1.00 0.00 8 CYS A O 22
ATOM 10554 N N . PHE A 1 9 ? 0.816 5.826 -7.045 1.00 0.00 9 PHE A N 22
ATOM 10555 C CA . PHE A 1 9 ? -0.080 6.477 -7.969 1.00 0.00 9 PHE A CA 22
ATOM 10556 C C . PHE A 1 9 ? -1.471 6.532 -7.326 1.00 0.00 9 PHE A C 22
ATOM 10557 O O . PHE A 1 9 ? -2.190 7.507 -7.527 1.00 0.00 9 PHE A O 22
ATOM 10573 N N . ALA A 1 10 ? -1.867 5.496 -6.569 1.00 0.00 10 ALA A N 22
ATOM 10574 C CA . ALA A 1 10 ? -3.196 5.439 -5.963 1.00 0.00 10 ALA A CA 22
ATOM 10575 C C . ALA A 1 10 ? -3.259 4.432 -4.813 1.00 0.00 10 ALA A C 22
ATOM 10576 O O . ALA A 1 10 ? -2.525 3.455 -4.792 1.00 0.00 10 ALA A O 22
ATOM 10583 N N . SER A 1 11 ? -4.186 4.634 -3.872 1.00 0.00 11 SER A N 22
ATOM 10584 C CA . SER A 1 11 ? -4.463 3.695 -2.787 1.00 0.00 11 SER A CA 22
ATOM 10585 C C . SER A 1 11 ? -4.685 2.268 -3.288 1.00 0.00 11 SER A C 22
ATOM 10586 O O . SER A 1 11 ? -4.223 1.311 -2.671 1.00 0.00 11 SER A O 22
ATOM 10593 N N . SER A 1 12 ? -5.406 2.116 -4.398 1.00 0.00 12 SER A N 22
ATOM 10594 C CA . SER A 1 12 ? -5.711 0.821 -4.971 1.00 0.00 12 SER A CA 22
ATOM 10595 C C . SER A 1 12 ? -4.446 0.044 -5.360 1.00 0.00 12 SER A C 22
ATOM 10596 O O . SER A 1 12 ? -4.484 -1.175 -5.491 1.00 0.00 12 SER A O 22
ATOM 10603 N N . GLU A 1 13 ? -3.321 0.734 -5.528 1.00 0.00 13 GLU A N 22
ATOM 10604 C CA . GLU A 1 13 ? -2.034 0.132 -5.814 1.00 0.00 13 GLU A CA 22
ATOM 10605 C C . GLU A 1 13 ? -1.485 -0.581 -4.584 1.00 0.00 13 GLU A C 22
ATOM 10606 O O . GLU A 1 13 ? -0.961 -1.680 -4.678 1.00 0.00 13 GLU A O 22
ATOM 10616 N N . CYS A 1 14 ? -1.587 0.066 -3.419 1.00 0.00 14 CYS A N 22
ATOM 10617 C CA . CYS A 1 14 ? -1.155 -0.413 -2.126 1.00 0.00 14 CYS A CA 22
ATOM 10618 C C . CYS A 1 14 ? -1.805 -1.749 -1.858 1.00 0.00 14 CYS A C 22
ATOM 10619 O O . CYS A 1 14 ? -1.270 -2.578 -1.131 1.00 0.00 14 CYS A O 22
ATOM 10625 N N . TRP A 1 15 ? -2.994 -1.918 -2.434 1.00 0.00 15 TRP A N 22
ATOM 10626 C CA . TRP A 1 15 ? -3.733 -3.156 -2.280 1.00 0.00 15 TRP A CA 22
ATOM 10627 C C . TRP A 1 15 ? -2.925 -4.260 -2.951 1.00 0.00 15 TRP A C 22
ATOM 10628 O O . TRP A 1 15 ? -2.354 -5.120 -2.282 1.00 0.00 15 TRP A O 22
ATOM 10648 N N . THR A 1 16 ? -2.825 -4.208 -4.280 1.00 0.00 16 THR A N 22
ATOM 10649 C CA . THR A 1 16 ? -2.027 -5.126 -5.067 1.00 0.00 16 THR A CA 22
ATOM 10650 C C . THR A 1 16 ? -0.571 -5.160 -4.588 1.00 0.00 16 THR A C 22
ATOM 10651 O O . THR A 1 16 ? 0.071 -6.195 -4.738 1.00 0.00 16 THR A O 22
ATOM 10662 N N . ALA A 1 17 ? -0.044 -4.092 -3.972 1.00 0.00 17 ALA A N 22
ATOM 10663 C CA . ALA A 1 17 ? 1.288 -4.130 -3.390 1.00 0.00 17 ALA A CA 22
ATOM 10664 C C . ALA A 1 17 ? 1.317 -5.121 -2.228 1.00 0.00 17 ALA A C 22
ATOM 10665 O O . ALA A 1 17 ? 2.102 -6.068 -2.234 1.00 0.00 17 ALA A O 22
ATOM 10672 N N . CYS A 1 18 ? 0.423 -4.927 -1.254 1.00 0.00 18 CYS A N 22
ATOM 10673 C CA . CYS A 1 18 ? 0.296 -5.798 -0.089 1.00 0.00 18 CYS A CA 22
ATOM 10674 C C . CYS A 1 18 ? 0.084 -7.237 -0.528 1.00 0.00 18 CYS A C 22
ATOM 10675 O O . CYS A 1 18 ? 0.617 -8.184 0.057 1.00 0.00 18 CYS A O 22
ATOM 10681 N N . LYS A 1 19 ? -0.704 -7.395 -1.595 1.00 0.00 19 LYS A N 22
ATOM 10682 C CA . LYS A 1 19 ? -0.954 -8.685 -2.170 1.00 0.00 19 LYS A CA 22
ATOM 10683 C C . LYS A 1 19 ? 0.341 -9.292 -2.707 1.00 0.00 19 LYS A C 22
ATOM 10684 O O . LYS A 1 19 ? 0.702 -10.418 -2.385 1.00 0.00 19 LYS A O 22
ATOM 10699 N N . LYS A 1 20 ? 1.028 -8.530 -3.557 1.00 0.00 20 LYS A N 22
ATOM 10700 C CA . LYS A 1 20 ? 2.267 -8.950 -4.182 1.00 0.00 20 LYS A CA 22
ATOM 10701 C C . LYS A 1 20 ? 3.309 -9.429 -3.181 1.00 0.00 20 LYS A C 22
ATOM 10702 O O . LYS A 1 20 ? 4.001 -10.392 -3.514 1.00 0.00 20 LYS A O 22
ATOM 10717 N N . VAL A 1 21 ? 3.467 -8.765 -2.034 1.00 0.00 21 VAL A N 22
ATOM 10718 C CA . VAL A 1 21 ? 4.280 -9.301 -0.959 1.00 0.00 21 VAL A CA 22
ATOM 10719 C C . VAL A 1 21 ? 3.638 -10.548 -0.344 1.00 0.00 21 VAL A C 22
ATOM 10720 O O . VAL A 1 21 ? 4.262 -11.606 -0.316 1.00 0.00 21 VAL A O 22
ATOM 10733 N N . THR A 1 22 ? 2.431 -10.401 0.210 1.00 0.00 22 THR A N 22
ATOM 10734 C CA . THR A 1 22 ? 1.812 -11.423 1.045 1.00 0.00 22 THR A CA 22
ATOM 10735 C C . THR A 1 22 ? 0.577 -11.995 0.359 1.00 0.00 22 THR A C 22
ATOM 10736 O O . THR A 1 22 ? 0.517 -13.178 0.036 1.00 0.00 22 THR A O 22
ATOM 10747 N N . GLY A 1 23 ? -0.430 -11.139 0.202 1.00 0.00 23 GLY A N 22
ATOM 10748 C CA . GLY A 1 23 ? -1.761 -11.546 -0.252 1.00 0.00 23 GLY A CA 22
ATOM 10749 C C . GLY A 1 23 ? -2.885 -10.693 0.338 1.00 0.00 23 GLY A C 22
ATOM 10750 O O . GLY A 1 23 ? -3.974 -10.613 -0.234 1.00 0.00 23 GLY A O 22
ATOM 10754 N N . SER A 1 24 ? -2.648 -10.048 1.480 1.00 0.00 24 SER A N 22
ATOM 10755 C CA . SER A 1 24 ? -3.689 -9.398 2.267 1.00 0.00 24 SER A CA 22
ATOM 10756 C C . SER A 1 24 ? -3.979 -8.014 1.692 1.00 0.00 24 SER A C 22
ATOM 10757 O O . SER A 1 24 ? -3.606 -6.999 2.271 1.00 0.00 24 SER A O 22
ATOM 10764 N N . GLY A 1 25 ? -4.636 -7.979 0.533 1.00 0.00 25 GLY A N 22
ATOM 10765 C CA . GLY A 1 25 ? -4.707 -6.820 -0.353 1.00 0.00 25 GLY A CA 22
ATOM 10766 C C . GLY A 1 25 ? -5.543 -5.623 0.128 1.00 0.00 25 GLY A C 22
ATOM 10767 O O . GLY A 1 25 ? -6.417 -5.173 -0.610 1.00 0.00 25 GLY A O 22
ATOM 10771 N N . GLN A 1 26 ? -5.329 -5.129 1.348 1.00 0.00 26 GLN A N 22
ATOM 10772 C CA . GLN A 1 26 ? -6.216 -4.223 2.057 1.00 0.00 26 GLN A CA 22
ATOM 10773 C C . GLN A 1 26 ? -5.415 -3.048 2.618 1.00 0.00 26 GLN A C 22
ATOM 10774 O O . GLN A 1 26 ? -4.739 -3.199 3.636 1.00 0.00 26 GLN A O 22
ATOM 10786 N N . GLY A 1 27 ? -5.466 -1.882 1.970 1.00 0.00 27 GLY A N 22
ATOM 10787 C CA . GLY A 1 27 ? -4.585 -0.778 2.321 1.00 0.00 27 GLY A CA 22
ATOM 10788 C C . GLY A 1 27 ? -5.066 0.572 1.800 1.00 0.00 27 GLY A C 22
ATOM 10789 O O . GLY A 1 27 ? -6.217 0.713 1.381 1.00 0.00 27 GLY A O 22
ATOM 10793 N N . LYS A 1 28 ? -4.183 1.571 1.825 1.00 0.00 28 LYS A N 22
ATOM 10794 C CA . LYS A 1 28 ? -4.445 2.923 1.350 1.00 0.00 28 LYS A CA 22
ATOM 10795 C C . LYS A 1 28 ? -3.100 3.607 1.160 1.00 0.00 28 LYS A C 22
ATOM 10796 O O . LYS A 1 28 ? -2.162 3.329 1.909 1.00 0.00 28 LYS A O 22
ATOM 10811 N N . CYS A 1 29 ? -2.994 4.468 0.142 1.00 0.00 29 CYS A N 22
ATOM 10812 C CA . CYS A 1 29 ? -1.755 5.162 -0.129 1.00 0.00 29 CYS A CA 22
ATOM 10813 C C . CYS A 1 29 ? -1.728 6.445 0.695 1.00 0.00 29 CYS A C 22
ATOM 10814 O O . CYS A 1 29 ? -2.767 6.901 1.170 1.00 0.00 29 CYS A O 22
ATOM 10820 N N . GLN A 1 30 ? -0.546 7.030 0.868 1.00 0.00 30 GLN A N 22
ATOM 10821 C CA . GLN A 1 30 ? -0.394 8.338 1.464 1.00 0.00 30 GLN A CA 22
ATOM 10822 C C . GLN A 1 30 ? 0.737 9.027 0.732 1.00 0.00 30 GLN A C 22
ATOM 10823 O O . GLN A 1 30 ? 1.800 8.441 0.586 1.00 0.00 30 GLN A O 22
ATOM 10835 N N . ASN A 1 31 ? 0.539 10.277 0.327 1.00 0.00 31 ASN A N 22
ATOM 10836 C CA . ASN A 1 31 ? 1.596 11.119 -0.194 1.00 0.00 31 ASN A CA 22
ATOM 10837 C C . ASN A 1 31 ? 2.143 10.526 -1.502 1.00 0.00 31 ASN A C 22
ATOM 10838 O O . ASN A 1 31 ? 1.565 10.770 -2.556 1.00 0.00 31 ASN A O 22
ATOM 10848 N N . ASN A 1 32 ? 3.177 9.687 -1.415 1.00 0.00 32 ASN A N 22
ATOM 10849 C CA . ASN A 1 32 ? 3.594 8.679 -2.391 1.00 0.00 32 ASN A CA 22
ATOM 10850 C C . ASN A 1 32 ? 4.369 7.627 -1.597 1.00 0.00 32 ASN A C 22
ATOM 10851 O O . ASN A 1 32 ? 5.569 7.421 -1.786 1.00 0.00 32 ASN A O 22
ATOM 10861 N N . GLN A 1 33 ? 3.647 6.996 -0.681 1.00 0.00 33 GLN A N 22
ATOM 10862 C CA . GLN A 1 33 ? 3.974 5.881 0.182 1.00 0.00 33 GLN A CA 22
ATOM 10863 C C . GLN A 1 33 ? 2.647 5.140 0.347 1.00 0.00 33 GLN A C 22
ATOM 10864 O O . GLN A 1 33 ? 1.631 5.586 -0.188 1.00 0.00 33 GLN A O 22
ATOM 10876 N N . CYS A 1 34 ? 2.605 4.036 1.091 1.00 0.00 34 CYS A N 22
ATOM 10877 C CA . CYS A 1 34 ? 1.405 3.232 1.188 1.00 0.00 34 CYS A CA 22
ATOM 10878 C C . CYS A 1 34 ? 1.390 2.501 2.514 1.00 0.00 34 CYS A C 22
ATOM 10879 O O . CYS A 1 34 ? 2.419 2.384 3.183 1.00 0.00 34 CYS A O 22
ATOM 10885 N N . ARG A 1 35 ? 0.198 2.046 2.907 1.00 0.00 35 ARG A N 22
ATOM 10886 C CA . ARG A 1 35 ? -0.034 1.312 4.133 1.00 0.00 35 ARG A CA 22
ATOM 10887 C C . ARG A 1 35 ? -0.988 0.166 3.857 1.00 0.00 35 ARG A C 22
ATOM 10888 O O . ARG A 1 35 ? -1.806 0.262 2.939 1.00 0.00 35 ARG A O 22
ATOM 10906 N N . CYS A 1 36 ? -0.881 -0.896 4.659 1.00 0.00 36 CYS A N 22
ATOM 10907 C CA . CYS A 1 36 ? -1.709 -2.091 4.555 1.00 0.00 36 CYS A CA 22
ATOM 10908 C C . CYS A 1 36 ? -2.135 -2.501 5.957 1.00 0.00 36 CYS A C 22
ATOM 10909 O O . CYS A 1 36 ? -1.349 -2.371 6.891 1.00 0.00 36 CYS A O 22
ATOM 10915 N N . TYR A 1 37 ? -3.401 -2.888 6.120 1.00 0.00 37 TYR A N 22
ATOM 10916 C CA . TYR A 1 37 ? -4.085 -2.769 7.404 1.00 0.00 37 TYR A CA 22
ATOM 10917 C C . TYR A 1 37 ? -3.829 -3.947 8.344 1.00 0.00 37 TYR A C 22
ATOM 10918 O O . TYR A 1 37 ? -3.719 -3.750 9.553 1.00 0.00 37 TYR A O 22
ATOM 10935 N N . PHE A 1 1 ? -2.057 0.113 8.328 1.00 0.00 1 PHE A N 23
ATOM 10936 C CA . PHE A 1 1 ? -1.521 -0.512 9.527 1.00 0.00 1 PHE A CA 23
ATOM 10937 C C . PHE A 1 1 ? -0.027 -0.796 9.333 1.00 0.00 1 PHE A C 23
ATOM 10938 O O . PHE A 1 1 ? 0.804 -0.408 10.153 1.00 0.00 1 PHE A O 23
ATOM 10954 N N . GLY A 1 2 ? 0.290 -1.370 8.170 1.00 0.00 2 GLY A N 23
ATOM 10955 C CA . GLY A 1 2 ? 1.602 -1.527 7.557 1.00 0.00 2 GLY A CA 23
ATOM 10956 C C . GLY A 1 2 ? 2.423 -0.235 7.570 1.00 0.00 2 GLY A C 23
ATOM 10957 O O . GLY A 1 2 ? 1.934 0.802 7.999 1.00 0.00 2 GLY A O 23
ATOM 10961 N N . LEU A 1 3 ? 3.626 -0.235 7.005 1.00 0.00 3 LEU A N 23
ATOM 10962 C CA . LEU A 1 3 ? 4.191 0.964 6.410 1.00 0.00 3 LEU A CA 23
ATOM 10963 C C . LEU A 1 3 ? 5.203 0.500 5.377 1.00 0.00 3 LEU A C 23
ATOM 10964 O O . LEU A 1 3 ? 6.001 -0.391 5.663 1.00 0.00 3 LEU A O 23
ATOM 10979 N N . ILE A 1 4 ? 5.102 1.003 4.150 1.00 0.00 4 ILE A N 23
ATOM 10980 C CA . ILE A 1 4 ? 5.909 0.569 3.045 1.00 0.00 4 ILE A CA 23
ATOM 10981 C C . ILE A 1 4 ? 6.289 1.832 2.263 1.00 0.00 4 ILE A C 23
ATOM 10982 O O . ILE A 1 4 ? 5.606 2.856 2.368 1.00 0.00 4 ILE A O 23
ATOM 10997 N N . ASP A 1 5 ? 7.350 1.757 1.469 1.00 0.00 5 ASP A N 23
ATOM 10998 C CA . ASP A 1 5 ? 7.952 2.898 0.797 1.00 0.00 5 ASP A CA 23
ATOM 10999 C C . ASP A 1 5 ? 7.393 3.101 -0.613 1.00 0.00 5 ASP A C 23
ATOM 11000 O O . ASP A 1 5 ? 7.726 4.094 -1.263 1.00 0.00 5 ASP A O 23
ATOM 11008 N N . VAL A 1 6 ? 6.610 2.146 -1.128 1.00 0.00 6 VAL A N 23
ATOM 11009 C CA . VAL A 1 6 ? 6.400 2.076 -2.565 1.00 0.00 6 VAL A CA 23
ATOM 11010 C C . VAL A 1 6 ? 5.503 3.223 -3.033 1.00 0.00 6 VAL A C 23
ATOM 11011 O O . VAL A 1 6 ? 4.479 3.524 -2.419 1.00 0.00 6 VAL A O 23
ATOM 11024 N N . LYS A 1 7 ? 5.919 3.867 -4.130 1.00 0.00 7 LYS A N 23
ATOM 11025 C CA . LYS A 1 7 ? 5.306 5.051 -4.695 1.00 0.00 7 LYS A CA 23
ATOM 11026 C C . LYS A 1 7 ? 3.839 4.810 -5.045 1.00 0.00 7 LYS A C 23
ATOM 11027 O O . LYS A 1 7 ? 3.528 4.253 -6.094 1.00 0.00 7 LYS A O 23
ATOM 11042 N N . CYS A 1 8 ? 2.931 5.282 -4.188 1.00 0.00 8 CYS A N 23
ATOM 11043 C CA . CYS A 1 8 ? 1.521 5.318 -4.544 1.00 0.00 8 CYS A CA 23
ATOM 11044 C C . CYS A 1 8 ? 1.308 6.343 -5.647 1.00 0.00 8 CYS A C 23
ATOM 11045 O O . CYS A 1 8 ? 1.722 7.496 -5.508 1.00 0.00 8 CYS A O 23
ATOM 11051 N N . PHE A 1 9 ? 0.632 5.911 -6.708 1.00 0.00 9 PHE A N 23
ATOM 11052 C CA . PHE A 1 9 ? -0.188 6.798 -7.517 1.00 0.00 9 PHE A CA 23
ATOM 11053 C C . PHE A 1 9 ? -1.622 6.789 -6.983 1.00 0.00 9 PHE A C 23
ATOM 11054 O O . PHE A 1 9 ? -2.399 7.678 -7.317 1.00 0.00 9 PHE A O 23
ATOM 11070 N N . ALA A 1 10 ? -1.984 5.789 -6.164 1.00 0.00 10 ALA A N 23
ATOM 11071 C CA . ALA A 1 10 ? -3.318 5.645 -5.609 1.00 0.00 10 ALA A CA 23
ATOM 11072 C C . ALA A 1 10 ? -3.297 4.560 -4.535 1.00 0.00 10 ALA A C 23
ATOM 11073 O O . ALA A 1 10 ? -2.559 3.581 -4.655 1.00 0.00 10 ALA A O 23
ATOM 11080 N N . SER A 1 11 ? -4.146 4.715 -3.516 1.00 0.00 11 SER A N 23
ATOM 11081 C CA . SER A 1 11 ? -4.411 3.703 -2.498 1.00 0.00 11 SER A CA 23
ATOM 11082 C C . SER A 1 11 ? -4.666 2.329 -3.108 1.00 0.00 11 SER A C 23
ATOM 11083 O O . SER A 1 11 ? -4.223 1.317 -2.568 1.00 0.00 11 SER A O 23
ATOM 11090 N N . SER A 1 12 ? -5.389 2.289 -4.223 1.00 0.00 12 SER A N 23
ATOM 11091 C CA . SER A 1 12 ? -5.738 1.049 -4.875 1.00 0.00 12 SER A CA 23
ATOM 11092 C C . SER A 1 12 ? -4.505 0.269 -5.334 1.00 0.00 12 SER A C 23
ATOM 11093 O O . SER A 1 12 ? -4.593 -0.946 -5.481 1.00 0.00 12 SER A O 23
ATOM 11100 N N . GLU A 1 13 ? -3.352 0.921 -5.540 1.00 0.00 13 GLU A N 23
ATOM 11101 C CA . GLU A 1 13 ? -2.146 0.170 -5.857 1.00 0.00 13 GLU A CA 23
ATOM 11102 C C . GLU A 1 13 ? -1.685 -0.584 -4.621 1.00 0.00 13 GLU A C 23
ATOM 11103 O O . GLU A 1 13 ? -1.370 -1.755 -4.713 1.00 0.00 13 GLU A O 23
ATOM 11113 N N . CYS A 1 14 ? -1.615 0.088 -3.460 1.00 0.00 14 CYS A N 23
ATOM 11114 C CA . CYS A 1 14 ? -1.152 -0.440 -2.190 1.00 0.00 14 CYS A CA 23
ATOM 11115 C C . CYS A 1 14 ? -1.803 -1.774 -1.904 1.00 0.00 14 CYS A C 23
ATOM 11116 O O . CYS A 1 14 ? -1.260 -2.608 -1.188 1.00 0.00 14 CYS A O 23
ATOM 11122 N N . TRP A 1 15 ? -3.004 -1.926 -2.452 1.00 0.00 15 TRP A N 23
ATOM 11123 C CA . TRP A 1 15 ? -3.739 -3.166 -2.341 1.00 0.00 15 TRP A CA 23
ATOM 11124 C C . TRP A 1 15 ? -2.948 -4.241 -3.073 1.00 0.00 15 TRP A C 23
ATOM 11125 O O . TRP A 1 15 ? -2.366 -5.136 -2.458 1.00 0.00 15 TRP A O 23
ATOM 11145 N N . THR A 1 16 ? -2.869 -4.113 -4.396 1.00 0.00 16 THR A N 23
ATOM 11146 C CA . THR A 1 16 ? -2.040 -4.952 -5.231 1.00 0.00 16 THR A CA 23
ATOM 11147 C C . THR A 1 16 ? -0.587 -4.994 -4.731 1.00 0.00 16 THR A C 23
ATOM 11148 O O . THR A 1 16 ? 0.060 -6.011 -4.925 1.00 0.00 16 THR A O 23
ATOM 11159 N N . ALA A 1 17 ? -0.060 -3.966 -4.053 1.00 0.00 17 ALA A N 23
ATOM 11160 C CA . ALA A 1 17 ? 1.280 -3.985 -3.482 1.00 0.00 17 ALA A CA 23
ATOM 11161 C C . ALA A 1 17 ? 1.381 -5.011 -2.363 1.00 0.00 17 ALA A C 23
ATOM 11162 O O . ALA A 1 17 ? 2.149 -5.967 -2.469 1.00 0.00 17 ALA A O 23
ATOM 11169 N N . CYS A 1 18 ? 0.596 -4.837 -1.298 1.00 0.00 18 CYS A N 23
ATOM 11170 C CA . CYS A 1 18 ? 0.609 -5.772 -0.184 1.00 0.00 18 CYS A CA 23
ATOM 11171 C C . CYS A 1 18 ? 0.274 -7.181 -0.664 1.00 0.00 18 CYS A C 23
ATOM 11172 O O . CYS A 1 18 ? 0.748 -8.177 -0.108 1.00 0.00 18 CYS A O 23
ATOM 11178 N N . LYS A 1 19 ? -0.537 -7.278 -1.717 1.00 0.00 19 LYS A N 23
ATOM 11179 C CA . LYS A 1 19 ? -0.807 -8.541 -2.361 1.00 0.00 19 LYS A CA 23
ATOM 11180 C C . LYS A 1 19 ? 0.404 -9.130 -3.084 1.00 0.00 19 LYS A C 23
ATOM 11181 O O . LYS A 1 19 ? 0.713 -10.301 -2.892 1.00 0.00 19 LYS A O 23
ATOM 11196 N N . LYS A 1 20 ? 1.069 -8.324 -3.913 1.00 0.00 20 LYS A N 23
ATOM 11197 C CA . LYS A 1 20 ? 2.264 -8.707 -4.668 1.00 0.00 20 LYS A CA 23
ATOM 11198 C C . LYS A 1 20 ? 3.288 -9.351 -3.727 1.00 0.00 20 LYS A C 23
ATOM 11199 O O . LYS A 1 20 ? 3.798 -10.425 -4.032 1.00 0.00 20 LYS A O 23
ATOM 11214 N N . VAL A 1 21 ? 3.591 -8.712 -2.592 1.00 0.00 21 VAL A N 23
ATOM 11215 C CA . VAL A 1 21 ? 4.448 -9.318 -1.587 1.00 0.00 21 VAL A CA 23
ATOM 11216 C C . VAL A 1 21 ? 3.773 -10.528 -0.932 1.00 0.00 21 VAL A C 23
ATOM 11217 O O . VAL A 1 21 ? 4.274 -11.645 -1.043 1.00 0.00 21 VAL A O 23
ATOM 11230 N N . THR A 1 22 ? 2.701 -10.301 -0.171 1.00 0.00 22 THR A N 23
ATOM 11231 C CA . THR A 1 22 ? 2.247 -11.213 0.844 1.00 0.00 22 THR A CA 23
ATOM 11232 C C . THR A 1 22 ? 0.883 -11.791 0.470 1.00 0.00 22 THR A C 23
ATOM 11233 O O . THR A 1 22 ? 0.671 -12.995 0.573 1.00 0.00 22 THR A O 23
ATOM 11244 N N . GLY A 1 23 ? -0.056 -10.916 0.101 1.00 0.00 23 GLY A N 23
ATOM 11245 C CA . GLY A 1 23 ? -1.455 -11.291 -0.116 1.00 0.00 23 GLY A CA 23
ATOM 11246 C C . GLY A 1 23 ? -2.440 -10.331 0.561 1.00 0.00 23 GLY A C 23
ATOM 11247 O O . GLY A 1 23 ? -3.627 -10.332 0.235 1.00 0.00 23 GLY A O 23
ATOM 11251 N N . SER A 1 24 ? -1.959 -9.508 1.495 1.00 0.00 24 SER A N 23
ATOM 11252 C CA . SER A 1 24 ? -2.784 -8.772 2.451 1.00 0.00 24 SER A CA 23
ATOM 11253 C C . SER A 1 24 ? -3.409 -7.526 1.823 1.00 0.00 24 SER A C 23
ATOM 11254 O O . SER A 1 24 ? -3.141 -6.408 2.247 1.00 0.00 24 SER A O 23
ATOM 11261 N N . GLY A 1 25 ? -4.241 -7.701 0.800 1.00 0.00 25 GLY A N 23
ATOM 11262 C CA . GLY A 1 25 ? -4.538 -6.640 -0.153 1.00 0.00 25 GLY A CA 23
ATOM 11263 C C . GLY A 1 25 ? -5.392 -5.477 0.373 1.00 0.00 25 GLY A C 23
ATOM 11264 O O . GLY A 1 25 ? -5.754 -4.604 -0.407 1.00 0.00 25 GLY A O 23
ATOM 11268 N N . GLN A 1 26 ? -5.787 -5.467 1.645 1.00 0.00 26 GLN A N 23
ATOM 11269 C CA . GLN A 1 26 ? -6.654 -4.441 2.199 1.00 0.00 26 GLN A CA 23
ATOM 11270 C C . GLN A 1 26 ? -5.771 -3.318 2.752 1.00 0.00 26 GLN A C 23
ATOM 11271 O O . GLN A 1 26 ? -5.062 -3.546 3.731 1.00 0.00 26 GLN A O 23
ATOM 11283 N N . GLY A 1 27 ? -5.769 -2.135 2.128 1.00 0.00 27 GLY A N 23
ATOM 11284 C CA . GLY A 1 27 ? -4.810 -1.097 2.484 1.00 0.00 27 GLY A CA 23
ATOM 11285 C C . GLY A 1 27 ? -5.157 0.293 1.968 1.00 0.00 27 GLY A C 23
ATOM 11286 O O . GLY A 1 27 ? -6.306 0.566 1.620 1.00 0.00 27 GLY A O 23
ATOM 11290 N N . LYS A 1 28 ? -4.161 1.184 1.937 1.00 0.00 28 LYS A N 23
ATOM 11291 C CA . LYS A 1 28 ? -4.333 2.585 1.570 1.00 0.00 28 LYS A CA 23
ATOM 11292 C C . LYS A 1 28 ? -2.964 3.226 1.388 1.00 0.00 28 LYS A C 23
ATOM 11293 O O . LYS A 1 28 ? -1.999 2.792 2.022 1.00 0.00 28 LYS A O 23
ATOM 11308 N N . CYS A 1 29 ? -2.883 4.237 0.514 1.00 0.00 29 CYS A N 23
ATOM 11309 C CA . CYS A 1 29 ? -1.641 4.945 0.268 1.00 0.00 29 CYS A CA 23
ATOM 11310 C C . CYS A 1 29 ? -1.588 6.181 1.157 1.00 0.00 29 CYS A C 23
ATOM 11311 O O . CYS A 1 29 ? -2.618 6.664 1.627 1.00 0.00 29 CYS A O 23
ATOM 11317 N N . GLN A 1 30 ? -0.384 6.704 1.353 1.00 0.00 30 GLN A N 23
ATOM 11318 C CA . GLN A 1 30 ? -0.139 8.014 1.908 1.00 0.00 30 GLN A CA 23
ATOM 11319 C C . GLN A 1 30 ? 0.919 8.635 1.016 1.00 0.00 30 GLN A C 23
ATOM 11320 O O . GLN A 1 30 ? 1.943 8.003 0.784 1.00 0.00 30 GLN A O 23
ATOM 11332 N N . ASN A 1 31 ? 0.729 9.873 0.565 1.00 0.00 31 ASN A N 23
ATOM 11333 C CA . ASN A 1 31 ? 1.805 10.671 0.013 1.00 0.00 31 ASN A CA 23
ATOM 11334 C C . ASN A 1 31 ? 2.299 10.069 -1.312 1.00 0.00 31 ASN A C 23
ATOM 11335 O O . ASN A 1 31 ? 1.728 10.364 -2.358 1.00 0.00 31 ASN A O 23
ATOM 11345 N N . ASN A 1 32 ? 3.298 9.185 -1.250 1.00 0.00 32 ASN A N 23
ATOM 11346 C CA . ASN A 1 32 ? 3.733 8.244 -2.283 1.00 0.00 32 ASN A CA 23
ATOM 11347 C C . ASN A 1 32 ? 4.448 7.109 -1.549 1.00 0.00 32 ASN A C 23
ATOM 11348 O O . ASN A 1 32 ? 5.606 6.795 -1.811 1.00 0.00 32 ASN A O 23
ATOM 11358 N N . GLN A 1 33 ? 3.743 6.539 -0.579 1.00 0.00 33 GLN A N 23
ATOM 11359 C CA . GLN A 1 33 ? 4.109 5.455 0.307 1.00 0.00 33 GLN A CA 23
ATOM 11360 C C . GLN A 1 33 ? 2.773 4.784 0.635 1.00 0.00 33 GLN A C 23
ATOM 11361 O O . GLN A 1 33 ? 1.731 5.262 0.179 1.00 0.00 33 GLN A O 23
ATOM 11373 N N . CYS A 1 34 ? 2.741 3.688 1.395 1.00 0.00 34 CYS A N 23
ATOM 11374 C CA . CYS A 1 34 ? 1.530 2.887 1.438 1.00 0.00 34 CYS A CA 23
ATOM 11375 C C . CYS A 1 34 ? 1.504 1.997 2.673 1.00 0.00 34 CYS A C 23
ATOM 11376 O O . CYS A 1 34 ? 2.512 1.855 3.366 1.00 0.00 34 CYS A O 23
ATOM 11382 N N . ARG A 1 35 ? 0.331 1.411 2.942 1.00 0.00 35 ARG A N 23
ATOM 11383 C CA . ARG A 1 35 ? 0.080 0.521 4.064 1.00 0.00 35 ARG A CA 23
ATOM 11384 C C . ARG A 1 35 ? -0.935 -0.530 3.652 1.00 0.00 35 ARG A C 23
ATOM 11385 O O . ARG A 1 35 ? -1.725 -0.310 2.730 1.00 0.00 35 ARG A O 23
ATOM 11403 N N . CYS A 1 36 ? -0.956 -1.616 4.419 1.00 0.00 36 CYS A N 23
ATOM 11404 C CA . CYS A 1 36 ? -2.067 -2.561 4.443 1.00 0.00 36 CYS A CA 23
ATOM 11405 C C . CYS A 1 36 ? -2.466 -2.850 5.874 1.00 0.00 36 CYS A C 23
ATOM 11406 O O . CYS A 1 36 ? -1.916 -2.256 6.791 1.00 0.00 36 CYS A O 23
ATOM 11412 N N . TYR A 1 37 ? -3.497 -3.664 6.055 1.00 0.00 37 TYR A N 23
ATOM 11413 C CA . TYR A 1 37 ? -4.112 -3.924 7.338 1.00 0.00 37 TYR A CA 23
ATOM 11414 C C . TYR A 1 37 ? -3.247 -4.842 8.211 1.00 0.00 37 TYR A C 23
ATOM 11415 O O . TYR A 1 37 ? -2.162 -5.260 7.809 1.00 0.00 37 TYR A O 23
ATOM 11432 N N . PHE A 1 1 ? -1.143 -0.879 9.542 1.00 0.00 1 PHE A N 24
ATOM 11433 C CA . PHE A 1 1 ? -0.303 -1.938 10.074 1.00 0.00 1 PHE A CA 24
ATOM 11434 C C . PHE A 1 1 ? 0.971 -2.072 9.245 1.00 0.00 1 PHE A C 24
ATOM 11435 O O . PHE A 1 1 ? 2.081 -1.847 9.717 1.00 0.00 1 PHE A O 24
ATOM 11451 N N . GLY A 1 2 ? 0.781 -2.411 7.974 1.00 0.00 2 GLY A N 24
ATOM 11452 C CA . GLY A 1 2 ? 1.821 -2.326 6.969 1.00 0.00 2 GLY A CA 24
ATOM 11453 C C . GLY A 1 2 ? 2.218 -0.865 6.817 1.00 0.00 2 GLY A C 24
ATOM 11454 O O . GLY A 1 2 ? 1.326 -0.019 6.797 1.00 0.00 2 GLY A O 24
ATOM 11458 N N . LEU A 1 3 ? 3.509 -0.552 6.667 1.00 0.00 3 LEU A N 24
ATOM 11459 C CA . LEU A 1 3 ? 3.927 0.750 6.180 1.00 0.00 3 LEU A CA 24
ATOM 11460 C C . LEU A 1 3 ? 5.184 0.626 5.335 1.00 0.00 3 LEU A C 24
ATOM 11461 O O . LEU A 1 3 ? 6.125 -0.067 5.714 1.00 0.00 3 LEU A O 24
ATOM 11476 N N . ILE A 1 4 ? 5.128 1.191 4.128 1.00 0.00 4 ILE A N 24
ATOM 11477 C CA . ILE A 1 4 ? 6.006 0.868 3.040 1.00 0.00 4 ILE A CA 24
ATOM 11478 C C . ILE A 1 4 ? 6.264 2.183 2.299 1.00 0.00 4 ILE A C 24
ATOM 11479 O O . ILE A 1 4 ? 5.442 3.099 2.404 1.00 0.00 4 ILE A O 24
ATOM 11494 N N . ASP A 1 5 ? 7.352 2.274 1.526 1.00 0.00 5 ASP A N 24
ATOM 11495 C CA . ASP A 1 5 ? 7.759 3.523 0.872 1.00 0.00 5 ASP A CA 24
ATOM 11496 C C . ASP A 1 5 ? 7.815 3.391 -0.648 1.00 0.00 5 ASP A C 24
ATOM 11497 O O . ASP A 1 5 ? 8.599 4.061 -1.331 1.00 0.00 5 ASP A O 24
ATOM 11505 N N . VAL A 1 6 ? 6.959 2.517 -1.180 1.00 0.00 6 VAL A N 24
ATOM 11506 C CA . VAL A 1 6 ? 6.763 2.400 -2.620 1.00 0.00 6 VAL A CA 24
ATOM 11507 C C . VAL A 1 6 ? 5.717 3.432 -3.049 1.00 0.00 6 VAL A C 24
ATOM 11508 O O . VAL A 1 6 ? 4.701 3.627 -2.387 1.00 0.00 6 VAL A O 24
ATOM 11521 N N . LYS A 1 7 ? 6.028 4.132 -4.141 1.00 0.00 7 LYS A N 24
ATOM 11522 C CA . LYS A 1 7 ? 5.373 5.351 -4.573 1.00 0.00 7 LYS A CA 24
ATOM 11523 C C . LYS A 1 7 ? 3.947 5.094 -5.064 1.00 0.00 7 LYS A C 24
ATOM 11524 O O . LYS A 1 7 ? 3.732 4.569 -6.152 1.00 0.00 7 LYS A O 24
ATOM 11539 N N . CYS A 1 8 ? 2.979 5.513 -4.247 1.00 0.00 8 CYS A N 24
ATOM 11540 C CA . CYS A 1 8 ? 1.566 5.533 -4.604 1.00 0.00 8 CYS A CA 24
ATOM 11541 C C . CYS A 1 8 ? 1.337 6.489 -5.763 1.00 0.00 8 CYS A C 24
ATOM 11542 O O . CYS A 1 8 ? 1.683 7.669 -5.674 1.00 0.00 8 CYS A O 24
ATOM 11548 N N . PHE A 1 9 ? 0.707 5.959 -6.805 1.00 0.00 9 PHE A N 24
ATOM 11549 C CA . PHE A 1 9 ? -0.100 6.730 -7.739 1.00 0.00 9 PHE A CA 24
ATOM 11550 C C . PHE A 1 9 ? -1.504 6.924 -7.151 1.00 0.00 9 PHE A C 24
ATOM 11551 O O . PHE A 1 9 ? -2.217 7.841 -7.549 1.00 0.00 9 PHE A O 24
ATOM 11567 N N . ALA A 1 10 ? -1.899 6.059 -6.208 1.00 0.00 10 ALA A N 24
ATOM 11568 C CA . ALA A 1 10 ? -3.208 6.014 -5.580 1.00 0.00 10 ALA A CA 24
ATOM 11569 C C . ALA A 1 10 ? -3.137 4.936 -4.501 1.00 0.00 10 ALA A C 24
ATOM 11570 O O . ALA A 1 10 ? -2.096 4.306 -4.331 1.00 0.00 10 ALA A O 24
ATOM 11577 N N . SER A 1 11 ? -4.235 4.726 -3.773 1.00 0.00 11 SER A N 24
ATOM 11578 C CA . SER A 1 11 ? -4.409 3.661 -2.788 1.00 0.00 11 SER A CA 24
ATOM 11579 C C . SER A 1 11 ? -4.532 2.278 -3.418 1.00 0.00 11 SER A C 24
ATOM 11580 O O . SER A 1 11 ? -4.099 1.300 -2.812 1.00 0.00 11 SER A O 24
ATOM 11587 N N . SER A 1 12 ? -5.142 2.179 -4.597 1.00 0.00 12 SER A N 24
ATOM 11588 C CA . SER A 1 12 ? -5.465 0.910 -5.224 1.00 0.00 12 SER A CA 24
ATOM 11589 C C . SER A 1 12 ? -4.227 0.013 -5.315 1.00 0.00 12 SER A C 24
ATOM 11590 O O . SER A 1 12 ? -4.180 -1.084 -4.779 1.00 0.00 12 SER A O 24
ATOM 11597 N N . GLU A 1 13 ? -3.198 0.544 -5.948 1.00 0.00 13 GLU A N 24
ATOM 11598 C CA . GLU A 1 13 ? -1.811 0.183 -5.876 1.00 0.00 13 GLU A CA 24
ATOM 11599 C C . GLU A 1 13 ? -1.390 -0.592 -4.627 1.00 0.00 13 GLU A C 24
ATOM 11600 O O . GLU A 1 13 ? -0.787 -1.651 -4.722 1.00 0.00 13 GLU A O 24
ATOM 11610 N N . CYS A 1 14 ? -1.589 0.008 -3.451 1.00 0.00 14 CYS A N 24
ATOM 11611 C CA . CYS A 1 14 ? -1.126 -0.472 -2.172 1.00 0.00 14 CYS A CA 24
ATOM 11612 C C . CYS A 1 14 ? -1.746 -1.823 -1.897 1.00 0.00 14 CYS A C 24
ATOM 11613 O O . CYS A 1 14 ? -1.206 -2.634 -1.151 1.00 0.00 14 CYS A O 24
ATOM 11619 N N . TRP A 1 15 ? -2.918 -2.023 -2.488 1.00 0.00 15 TRP A N 24
ATOM 11620 C CA . TRP A 1 15 ? -3.662 -3.255 -2.315 1.00 0.00 15 TRP A CA 24
ATOM 11621 C C . TRP A 1 15 ? -2.887 -4.342 -3.042 1.00 0.00 15 TRP A C 24
ATOM 11622 O O . TRP A 1 15 ? -2.340 -5.249 -2.420 1.00 0.00 15 TRP A O 24
ATOM 11642 N N . THR A 1 16 ? -2.792 -4.213 -4.366 1.00 0.00 16 THR A N 24
ATOM 11643 C CA . THR A 1 16 ? -2.005 -5.086 -5.211 1.00 0.00 16 THR A CA 24
ATOM 11644 C C . THR A 1 16 ? -0.560 -5.184 -4.701 1.00 0.00 16 THR A C 24
ATOM 11645 O O . THR A 1 16 ? 0.043 -6.242 -4.843 1.00 0.00 16 THR A O 24
ATOM 11656 N N . ALA A 1 17 ? -0.014 -4.138 -4.071 1.00 0.00 17 ALA A N 24
ATOM 11657 C CA . ALA A 1 17 ? 1.299 -4.228 -3.450 1.00 0.00 17 ALA A CA 24
ATOM 11658 C C . ALA A 1 17 ? 1.281 -5.251 -2.318 1.00 0.00 17 ALA A C 24
ATOM 11659 O O . ALA A 1 17 ? 2.022 -6.233 -2.353 1.00 0.00 17 ALA A O 24
ATOM 11666 N N . CYS A 1 18 ? 0.408 -5.057 -1.323 1.00 0.00 18 CYS A N 24
ATOM 11667 C CA . CYS A 1 18 ? 0.330 -5.977 -0.196 1.00 0.00 18 CYS A CA 24
ATOM 11668 C C . CYS A 1 18 ? 0.002 -7.387 -0.663 1.00 0.00 18 CYS A C 24
ATOM 11669 O O . CYS A 1 18 ? 0.420 -8.369 -0.050 1.00 0.00 18 CYS A O 24
ATOM 11675 N N . LYS A 1 19 ? -0.773 -7.495 -1.743 1.00 0.00 19 LYS A N 24
ATOM 11676 C CA . LYS A 1 19 ? -1.094 -8.763 -2.337 1.00 0.00 19 LYS A CA 24
ATOM 11677 C C . LYS A 1 19 ? 0.153 -9.437 -2.900 1.00 0.00 19 LYS A C 24
ATOM 11678 O O . LYS A 1 19 ? 0.477 -10.561 -2.536 1.00 0.00 19 LYS A O 24
ATOM 11693 N N . LYS A 1 20 ? 0.833 -8.735 -3.802 1.00 0.00 20 LYS A N 24
ATOM 11694 C CA . LYS A 1 20 ? 2.044 -9.233 -4.440 1.00 0.00 20 LYS A CA 24
ATOM 11695 C C . LYS A 1 20 ? 3.109 -9.613 -3.408 1.00 0.00 20 LYS A C 24
ATOM 11696 O O . LYS A 1 20 ? 3.814 -10.599 -3.604 1.00 0.00 20 LYS A O 24
ATOM 11711 N N . VAL A 1 21 ? 3.247 -8.846 -2.323 1.00 0.00 21 VAL A N 24
ATOM 11712 C CA . VAL A 1 21 ? 4.157 -9.128 -1.261 1.00 0.00 21 VAL A CA 24
ATOM 11713 C C . VAL A 1 21 ? 3.667 -10.352 -0.493 1.00 0.00 21 VAL A C 24
ATOM 11714 O O . VAL A 1 21 ? 4.383 -11.345 -0.400 1.00 0.00 21 VAL A O 24
ATOM 11727 N N . THR A 1 22 ? 2.475 -10.249 0.108 1.00 0.00 22 THR A N 24
ATOM 11728 C CA . THR A 1 22 ? 2.026 -11.139 1.142 1.00 0.00 22 THR A CA 24
ATOM 11729 C C . THR A 1 22 ? 0.729 -11.857 0.732 1.00 0.00 22 THR A C 24
ATOM 11730 O O . THR A 1 22 ? 0.593 -13.053 0.968 1.00 0.00 22 THR A O 24
ATOM 11741 N N . GLY A 1 23 ? -0.244 -11.118 0.184 1.00 0.00 23 GLY A N 24
ATOM 11742 C CA . GLY A 1 23 ? -1.586 -11.612 -0.134 1.00 0.00 23 GLY A CA 24
ATOM 11743 C C . GLY A 1 23 ? -2.682 -10.743 0.495 1.00 0.00 23 GLY A C 24
ATOM 11744 O O . GLY A 1 23 ? -3.832 -10.752 0.056 1.00 0.00 23 GLY A O 24
ATOM 11748 N N . SER A 1 24 ? -2.331 -9.971 1.523 1.00 0.00 24 SER A N 24
ATOM 11749 C CA . SER A 1 24 ? -3.270 -9.307 2.422 1.00 0.00 24 SER A CA 24
ATOM 11750 C C . SER A 1 24 ? -3.721 -7.984 1.807 1.00 0.00 24 SER A C 24
ATOM 11751 O O . SER A 1 24 ? -3.416 -6.915 2.336 1.00 0.00 24 SER A O 24
ATOM 11758 N N . GLY A 1 25 ? -4.437 -8.068 0.688 1.00 0.00 25 GLY A N 24
ATOM 11759 C CA . GLY A 1 25 ? -4.611 -6.982 -0.267 1.00 0.00 25 GLY A CA 24
ATOM 11760 C C . GLY A 1 25 ? -5.487 -5.798 0.158 1.00 0.00 25 GLY A C 24
ATOM 11761 O O . GLY A 1 25 ? -6.270 -5.327 -0.662 1.00 0.00 25 GLY A O 24
ATOM 11765 N N . GLN A 1 26 ? -5.413 -5.324 1.403 1.00 0.00 26 GLN A N 24
ATOM 11766 C CA . GLN A 1 26 ? -6.256 -4.280 1.949 1.00 0.00 26 GLN A CA 24
ATOM 11767 C C . GLN A 1 26 ? -5.378 -3.212 2.600 1.00 0.00 26 GLN A C 24
ATOM 11768 O O . GLN A 1 26 ? -4.578 -3.528 3.485 1.00 0.00 26 GLN A O 24
ATOM 11780 N N . GLY A 1 27 ? -5.520 -1.955 2.173 1.00 0.00 27 GLY A N 24
ATOM 11781 C CA . GLY A 1 27 ? -4.685 -0.861 2.638 1.00 0.00 27 GLY A CA 24
ATOM 11782 C C . GLY A 1 27 ? -5.147 0.450 2.018 1.00 0.00 27 GLY A C 24
ATOM 11783 O O . GLY A 1 27 ? -6.221 0.496 1.421 1.00 0.00 27 GLY A O 24
ATOM 11787 N N . LYS A 1 28 ? -4.329 1.497 2.113 1.00 0.00 28 LYS A N 24
ATOM 11788 C CA . LYS A 1 28 ? -4.449 2.711 1.320 1.00 0.00 28 LYS A CA 24
ATOM 11789 C C . LYS A 1 28 ? -3.074 3.343 1.216 1.00 0.00 28 LYS A C 24
ATOM 11790 O O . LYS A 1 28 ? -2.158 2.974 1.957 1.00 0.00 28 LYS A O 24
ATOM 11805 N N . CYS A 1 29 ? -2.938 4.297 0.294 1.00 0.00 29 CYS A N 24
ATOM 11806 C CA . CYS A 1 29 ? -1.687 5.015 0.155 1.00 0.00 29 CYS A CA 24
ATOM 11807 C C . CYS A 1 29 ? -1.677 6.179 1.138 1.00 0.00 29 CYS A C 24
ATOM 11808 O O . CYS A 1 29 ? -2.720 6.566 1.670 1.00 0.00 29 CYS A O 24
ATOM 11814 N N . GLN A 1 30 ? -0.494 6.741 1.352 1.00 0.00 30 GLN A N 24
ATOM 11815 C CA . GLN A 1 30 ? -0.307 8.022 1.988 1.00 0.00 30 GLN A CA 24
ATOM 11816 C C . GLN A 1 30 ? 0.752 8.738 1.167 1.00 0.00 30 GLN A C 24
ATOM 11817 O O . GLN A 1 30 ? 1.819 8.176 0.951 1.00 0.00 30 GLN A O 24
ATOM 11829 N N . ASN A 1 31 ? 0.492 9.971 0.747 1.00 0.00 31 ASN A N 24
ATOM 11830 C CA . ASN A 1 31 ? 1.506 10.858 0.208 1.00 0.00 31 ASN A CA 24
ATOM 11831 C C . ASN A 1 31 ? 2.017 10.330 -1.140 1.00 0.00 31 ASN A C 24
ATOM 11832 O O . ASN A 1 31 ? 1.413 10.623 -2.168 1.00 0.00 31 ASN A O 24
ATOM 11842 N N . ASN A 1 32 ? 3.060 9.497 -1.127 1.00 0.00 32 ASN A N 24
ATOM 11843 C CA . ASN A 1 32 ? 3.481 8.586 -2.192 1.00 0.00 32 ASN A CA 24
ATOM 11844 C C . ASN A 1 32 ? 4.249 7.461 -1.501 1.00 0.00 32 ASN A C 24
ATOM 11845 O O . ASN A 1 32 ? 5.424 7.220 -1.760 1.00 0.00 32 ASN A O 24
ATOM 11855 N N . GLN A 1 33 ? 3.557 6.801 -0.584 1.00 0.00 33 GLN A N 24
ATOM 11856 C CA . GLN A 1 33 ? 3.961 5.683 0.239 1.00 0.00 33 GLN A CA 24
ATOM 11857 C C . GLN A 1 33 ? 2.659 4.925 0.507 1.00 0.00 33 GLN A C 24
ATOM 11858 O O . GLN A 1 33 ? 1.602 5.394 0.085 1.00 0.00 33 GLN A O 24
ATOM 11870 N N . CYS A 1 34 ? 2.675 3.780 1.190 1.00 0.00 34 CYS A N 24
ATOM 11871 C CA . CYS A 1 34 ? 1.480 2.955 1.250 1.00 0.00 34 CYS A CA 24
ATOM 11872 C C . CYS A 1 34 ? 1.486 2.091 2.497 1.00 0.00 34 CYS A C 24
ATOM 11873 O O . CYS A 1 34 ? 2.550 1.838 3.068 1.00 0.00 34 CYS A O 24
ATOM 11879 N N . ARG A 1 35 ? 0.288 1.713 2.959 1.00 0.00 35 ARG A N 24
ATOM 11880 C CA . ARG A 1 35 ? 0.075 1.091 4.255 1.00 0.00 35 ARG A CA 24
ATOM 11881 C C . ARG A 1 35 ? -1.047 0.070 4.169 1.00 0.00 35 ARG A C 24
ATOM 11882 O O . ARG A 1 35 ? -2.128 0.399 3.681 1.00 0.00 35 ARG A O 24
ATOM 11900 N N . CYS A 1 36 ? -0.785 -1.155 4.635 1.00 0.00 36 CYS A N 24
ATOM 11901 C CA . CYS A 1 36 ? -1.763 -2.223 4.660 1.00 0.00 36 CYS A CA 24
ATOM 11902 C C . CYS A 1 36 ? -2.379 -2.382 6.044 1.00 0.00 36 CYS A C 24
ATOM 11903 O O . CYS A 1 36 ? -1.820 -1.923 7.037 1.00 0.00 36 CYS A O 24
ATOM 11909 N N . TYR A 1 37 ? -3.531 -3.051 6.113 1.00 0.00 37 TYR A N 24
ATOM 11910 C CA . TYR A 1 37 ? -4.345 -3.139 7.315 1.00 0.00 37 TYR A CA 24
ATOM 11911 C C . TYR A 1 37 ? -3.824 -4.222 8.260 1.00 0.00 37 TYR A C 24
ATOM 11912 O O . TYR A 1 37 ? -4.030 -4.147 9.468 1.00 0.00 37 TYR A O 24
ATOM 11929 N N . PHE A 1 1 ? -0.775 -0.073 11.278 1.00 0.00 1 PHE A N 25
ATOM 11930 C CA . PHE A 1 1 ? -0.805 -1.012 10.163 1.00 0.00 1 PHE A CA 25
ATOM 11931 C C . PHE A 1 1 ? 0.529 -1.018 9.417 1.00 0.00 1 PHE A C 25
ATOM 11932 O O . PHE A 1 1 ? 1.463 -0.313 9.806 1.00 0.00 1 PHE A O 25
ATOM 11948 N N . GLY A 1 2 ? 0.597 -1.775 8.317 1.00 0.00 2 GLY A N 25
ATOM 11949 C CA . GLY A 1 2 ? 1.718 -1.780 7.399 1.00 0.00 2 GLY A CA 25
ATOM 11950 C C . GLY A 1 2 ? 2.221 -0.372 7.134 1.00 0.00 2 GLY A C 25
ATOM 11951 O O . GLY A 1 2 ? 1.405 0.541 7.048 1.00 0.00 2 GLY A O 25
ATOM 11955 N N . LEU A 1 3 ? 3.528 -0.170 6.994 1.00 0.00 3 LEU A N 25
ATOM 11956 C CA . LEU A 1 3 ? 4.088 1.060 6.476 1.00 0.00 3 LEU A CA 25
ATOM 11957 C C . LEU A 1 3 ? 5.272 0.663 5.613 1.00 0.00 3 LEU A C 25
ATOM 11958 O O . LEU A 1 3 ? 6.066 -0.183 6.018 1.00 0.00 3 LEU A O 25
ATOM 11973 N N . ILE A 1 4 ? 5.312 1.175 4.385 1.00 0.00 4 ILE A N 25
ATOM 11974 C CA . ILE A 1 4 ? 6.188 0.675 3.351 1.00 0.00 4 ILE A CA 25
ATOM 11975 C C . ILE A 1 4 ? 6.898 1.872 2.713 1.00 0.00 4 ILE A C 25
ATOM 11976 O O . ILE A 1 4 ? 6.676 3.006 3.143 1.00 0.00 4 ILE A O 25
ATOM 11991 N N . ASP A 1 5 ? 7.697 1.652 1.665 1.00 0.00 5 ASP A N 25
ATOM 11992 C CA . ASP A 1 5 ? 8.079 2.728 0.761 1.00 0.00 5 ASP A CA 25
ATOM 11993 C C . ASP A 1 5 ? 8.117 2.239 -0.676 1.00 0.00 5 ASP A C 25
ATOM 11994 O O . ASP A 1 5 ? 9.163 1.888 -1.219 1.00 0.00 5 ASP A O 25
ATOM 12002 N N . VAL A 1 6 ? 6.939 2.244 -1.284 1.00 0.00 6 VAL A N 25
ATOM 12003 C CA . VAL A 1 6 ? 6.766 2.219 -2.722 1.00 0.00 6 VAL A CA 25
ATOM 12004 C C . VAL A 1 6 ? 5.792 3.351 -3.038 1.00 0.00 6 VAL A C 25
ATOM 12005 O O . VAL A 1 6 ? 4.814 3.559 -2.320 1.00 0.00 6 VAL A O 25
ATOM 12018 N N . LYS A 1 7 ? 6.128 4.127 -4.064 1.00 0.00 7 LYS A N 25
ATOM 12019 C CA . LYS A 1 7 ? 5.477 5.376 -4.399 1.00 0.00 7 LYS A CA 25
ATOM 12020 C C . LYS A 1 7 ? 4.058 5.115 -4.901 1.00 0.00 7 LYS A C 25
ATOM 12021 O O . LYS A 1 7 ? 3.868 4.577 -5.992 1.00 0.00 7 LYS A O 25
ATOM 12036 N N . CYS A 1 8 ? 3.061 5.517 -4.109 1.00 0.00 8 CYS A N 25
ATOM 12037 C CA . CYS A 1 8 ? 1.659 5.422 -4.497 1.00 0.00 8 CYS A CA 25
ATOM 12038 C C . CYS A 1 8 ? 1.402 6.254 -5.737 1.00 0.00 8 CYS A C 25
ATOM 12039 O O . CYS A 1 8 ? 1.676 7.454 -5.754 1.00 0.00 8 CYS A O 25
ATOM 12045 N N . PHE A 1 9 ? 0.813 5.591 -6.730 1.00 0.00 9 PHE A N 25
ATOM 12046 C CA . PHE A 1 9 ? 0.060 6.236 -7.787 1.00 0.00 9 PHE A CA 25
ATOM 12047 C C . PHE A 1 9 ? -1.411 6.360 -7.369 1.00 0.00 9 PHE A C 25
ATOM 12048 O O . PHE A 1 9 ? -2.157 7.113 -7.988 1.00 0.00 9 PHE A O 25
ATOM 12064 N N . ALA A 1 10 ? -1.832 5.614 -6.333 1.00 0.00 10 ALA A N 25
ATOM 12065 C CA . ALA A 1 10 ? -3.199 5.555 -5.834 1.00 0.00 10 ALA A CA 25
ATOM 12066 C C . ALA A 1 10 ? -3.248 4.575 -4.658 1.00 0.00 10 ALA A C 25
ATOM 12067 O O . ALA A 1 10 ? -2.466 3.629 -4.608 1.00 0.00 10 ALA A O 25
ATOM 12074 N N . SER A 1 11 ? -4.197 4.768 -3.738 1.00 0.00 11 SER A N 25
ATOM 12075 C CA . SER A 1 11 ? -4.469 3.817 -2.661 1.00 0.00 11 SER A CA 25
ATOM 12076 C C . SER A 1 11 ? -4.751 2.416 -3.189 1.00 0.00 11 SER A C 25
ATOM 12077 O O . SER A 1 11 ? -4.353 1.431 -2.572 1.00 0.00 11 SER A O 25
ATOM 12084 N N . SER A 1 12 ? -5.448 2.324 -4.319 1.00 0.00 12 SER A N 25
ATOM 12085 C CA . SER A 1 12 ? -5.765 1.055 -4.934 1.00 0.00 12 SER A CA 25
ATOM 12086 C C . SER A 1 12 ? -4.504 0.277 -5.311 1.00 0.00 12 SER A C 25
ATOM 12087 O O . SER A 1 12 ? -4.556 -0.943 -5.408 1.00 0.00 12 SER A O 25
ATOM 12094 N N . GLU A 1 13 ? -3.363 0.954 -5.497 1.00 0.00 13 GLU A N 25
ATOM 12095 C CA . GLU A 1 13 ? -2.117 0.259 -5.751 1.00 0.00 13 GLU A CA 25
ATOM 12096 C C . GLU A 1 13 ? -1.701 -0.515 -4.505 1.00 0.00 13 GLU A C 25
ATOM 12097 O O . GLU A 1 13 ? -1.413 -1.696 -4.565 1.00 0.00 13 GLU A O 25
ATOM 12107 N N . CYS A 1 14 ? -1.677 0.156 -3.346 1.00 0.00 14 CYS A N 25
ATOM 12108 C CA . CYS A 1 14 ? -1.257 -0.371 -2.062 1.00 0.00 14 CYS A CA 25
ATOM 12109 C C . CYS A 1 14 ? -1.936 -1.695 -1.780 1.00 0.00 14 CYS A C 25
ATOM 12110 O O . CYS A 1 14 ? -1.421 -2.528 -1.041 1.00 0.00 14 CYS A O 25
ATOM 12116 N N . TRP A 1 15 ? -3.117 -1.853 -2.369 1.00 0.00 15 TRP A N 25
ATOM 12117 C CA . TRP A 1 15 ? -3.832 -3.115 -2.320 1.00 0.00 15 TRP A CA 25
ATOM 12118 C C . TRP A 1 15 ? -2.992 -4.167 -3.040 1.00 0.00 15 TRP A C 25
ATOM 12119 O O . TRP A 1 15 ? -2.476 -5.087 -2.406 1.00 0.00 15 TRP A O 25
ATOM 12139 N N . THR A 1 16 ? -2.811 -4.013 -4.353 1.00 0.00 16 THR A N 25
ATOM 12140 C CA . THR A 1 16 ? -1.940 -4.859 -5.139 1.00 0.00 16 THR A CA 25
ATOM 12141 C C . THR A 1 16 ? -0.533 -4.931 -4.539 1.00 0.00 16 THR A C 25
ATOM 12142 O O . THR A 1 16 ? 0.077 -5.985 -4.645 1.00 0.00 16 THR A O 25
ATOM 12153 N N . ALA A 1 17 ? -0.001 -3.903 -3.873 1.00 0.00 17 ALA A N 25
ATOM 12154 C CA . ALA A 1 17 ? 1.282 -4.026 -3.192 1.00 0.00 17 ALA A CA 25
ATOM 12155 C C . ALA A 1 17 ? 1.201 -5.077 -2.084 1.00 0.00 17 ALA A C 25
ATOM 12156 O O . ALA A 1 17 ? 1.960 -6.047 -2.076 1.00 0.00 17 ALA A O 25
ATOM 12163 N N . CYS A 1 18 ? 0.248 -4.907 -1.165 1.00 0.00 18 CYS A N 25
ATOM 12164 C CA . CYS A 1 18 ? 0.022 -5.843 -0.070 1.00 0.00 18 CYS A CA 25
ATOM 12165 C C . CYS A 1 18 ? -0.183 -7.251 -0.625 1.00 0.00 18 CYS A C 25
ATOM 12166 O O . CYS A 1 18 ? 0.276 -8.232 -0.045 1.00 0.00 18 CYS A O 25
ATOM 12172 N N . LYS A 1 19 ? -0.867 -7.361 -1.768 1.00 0.00 19 LYS A N 25
ATOM 12173 C CA . LYS A 1 19 ? -1.088 -8.626 -2.427 1.00 0.00 19 LYS A CA 25
ATOM 12174 C C . LYS A 1 19 ? 0.216 -9.226 -2.956 1.00 0.00 19 LYS A C 25
ATOM 12175 O O . LYS A 1 19 ? 0.543 -10.377 -2.689 1.00 0.00 19 LYS A O 25
ATOM 12190 N N . LYS A 1 20 ? 0.929 -8.441 -3.750 1.00 0.00 20 LYS A N 25
ATOM 12191 C CA . LYS A 1 20 ? 2.193 -8.818 -4.371 1.00 0.00 20 LYS A CA 25
ATOM 12192 C C . LYS A 1 20 ? 3.180 -9.310 -3.308 1.00 0.00 20 LYS A C 25
ATOM 12193 O O . LYS A 1 20 ? 3.916 -10.262 -3.556 1.00 0.00 20 LYS A O 25
ATOM 12208 N N . VAL A 1 21 ? 3.203 -8.682 -2.131 1.00 0.00 21 VAL A N 25
ATOM 12209 C CA . VAL A 1 21 ? 4.030 -9.051 -1.029 1.00 0.00 21 VAL A CA 25
ATOM 12210 C C . VAL A 1 21 ? 3.463 -10.289 -0.341 1.00 0.00 21 VAL A C 25
ATOM 12211 O O . VAL A 1 21 ? 4.162 -11.290 -0.228 1.00 0.00 21 VAL A O 25
ATOM 12224 N N . THR A 1 22 ? 2.235 -10.179 0.195 1.00 0.00 22 THR A N 25
ATOM 12225 C CA . THR A 1 22 ? 1.716 -11.118 1.177 1.00 0.00 22 THR A CA 25
ATOM 12226 C C . THR A 1 22 ? 0.275 -11.584 0.903 1.00 0.00 22 THR A C 25
ATOM 12227 O O . THR A 1 22 ? -0.377 -12.125 1.795 1.00 0.00 22 THR A O 25
ATOM 12238 N N . GLY A 1 23 ? -0.279 -11.345 -0.284 1.00 0.00 23 GLY A N 25
ATOM 12239 C CA . GLY A 1 23 ? -1.633 -11.772 -0.654 1.00 0.00 23 GLY A CA 25
ATOM 12240 C C . GLY A 1 23 ? -2.754 -10.918 -0.041 1.00 0.00 23 GLY A C 25
ATOM 12241 O O . GLY A 1 23 ? -3.848 -10.826 -0.603 1.00 0.00 23 GLY A O 25
ATOM 12245 N N . SER A 1 24 ? -2.500 -10.284 1.104 1.00 0.00 24 SER A N 25
ATOM 12246 C CA . SER A 1 24 ? -3.505 -9.736 2.009 1.00 0.00 24 SER A CA 25
ATOM 12247 C C . SER A 1 24 ? -4.002 -8.369 1.534 1.00 0.00 24 SER A C 25
ATOM 12248 O O . SER A 1 24 ? -3.801 -7.375 2.217 1.00 0.00 24 SER A O 25
ATOM 12255 N N . GLY A 1 25 ? -4.629 -8.322 0.357 1.00 0.00 25 GLY A N 25
ATOM 12256 C CA . GLY A 1 25 ? -4.748 -7.134 -0.485 1.00 0.00 25 GLY A CA 25
ATOM 12257 C C . GLY A 1 25 ? -5.588 -5.944 0.016 1.00 0.00 25 GLY A C 25
ATOM 12258 O O . GLY A 1 25 ? -6.430 -5.467 -0.741 1.00 0.00 25 GLY A O 25
ATOM 12262 N N . GLN A 1 26 ? -5.404 -5.454 1.248 1.00 0.00 26 GLN A N 25
ATOM 12263 C CA . GLN A 1 26 ? -6.217 -4.432 1.882 1.00 0.00 26 GLN A CA 25
ATOM 12264 C C . GLN A 1 26 ? -5.318 -3.345 2.479 1.00 0.00 26 GLN A C 25
ATOM 12265 O O . GLN A 1 26 ? -4.515 -3.637 3.367 1.00 0.00 26 GLN A O 25
ATOM 12277 N N . GLY A 1 27 ? -5.442 -2.097 2.019 1.00 0.00 27 GLY A N 25
ATOM 12278 C CA . GLY A 1 27 ? -4.599 -1.002 2.478 1.00 0.00 27 GLY A CA 25
ATOM 12279 C C . GLY A 1 27 ? -5.071 0.335 1.917 1.00 0.00 27 GLY A C 25
ATOM 12280 O O . GLY A 1 27 ? -6.179 0.412 1.394 1.00 0.00 27 GLY A O 25
ATOM 12284 N N . LYS A 1 28 ? -4.232 1.370 1.996 1.00 0.00 28 LYS A N 25
ATOM 12285 C CA . LYS A 1 28 ? -4.423 2.652 1.326 1.00 0.00 28 LYS A CA 25
ATOM 12286 C C . LYS A 1 28 ? -3.078 3.368 1.254 1.00 0.00 28 LYS A C 25
ATOM 12287 O O . LYS A 1 28 ? -2.148 3.009 1.983 1.00 0.00 28 LYS A O 25
ATOM 12302 N N . CYS A 1 29 ? -2.971 4.351 0.355 1.00 0.00 29 CYS A N 25
ATOM 12303 C CA . CYS A 1 29 ? -1.731 5.077 0.152 1.00 0.00 29 CYS A CA 25
ATOM 12304 C C . CYS A 1 29 ? -1.729 6.310 1.042 1.00 0.00 29 CYS A C 25
ATOM 12305 O O . CYS A 1 29 ? -2.781 6.755 1.499 1.00 0.00 29 CYS A O 25
ATOM 12311 N N . GLN A 1 30 ? -0.548 6.879 1.254 1.00 0.00 30 GLN A N 25
ATOM 12312 C CA . GLN A 1 30 ? -0.380 8.195 1.825 1.00 0.00 30 GLN A CA 25
ATOM 12313 C C . GLN A 1 30 ? 0.636 8.906 0.950 1.00 0.00 30 GLN A C 25
ATOM 12314 O O . GLN A 1 30 ? 1.683 8.332 0.662 1.00 0.00 30 GLN A O 25
ATOM 12326 N N . ASN A 1 31 ? 0.368 10.150 0.569 1.00 0.00 31 ASN A N 25
ATOM 12327 C CA . ASN A 1 31 ? 1.364 11.011 -0.049 1.00 0.00 31 ASN A CA 25
ATOM 12328 C C . ASN A 1 31 ? 1.838 10.450 -1.405 1.00 0.00 31 ASN A C 25
ATOM 12329 O O . ASN A 1 31 ? 1.262 10.770 -2.436 1.00 0.00 31 ASN A O 25
ATOM 12339 N N . ASN A 1 32 ? 2.860 9.587 -1.372 1.00 0.00 32 ASN A N 25
ATOM 12340 C CA . ASN A 1 32 ? 3.346 8.677 -2.406 1.00 0.00 32 ASN A CA 25
ATOM 12341 C C . ASN A 1 32 ? 4.178 7.651 -1.640 1.00 0.00 32 ASN A C 25
ATOM 12342 O O . ASN A 1 32 ? 5.394 7.571 -1.781 1.00 0.00 32 ASN A O 25
ATOM 12352 N N . GLN A 1 33 ? 3.487 6.915 -0.781 1.00 0.00 33 GLN A N 25
ATOM 12353 C CA . GLN A 1 33 ? 3.954 5.889 0.134 1.00 0.00 33 GLN A CA 25
ATOM 12354 C C . GLN A 1 33 ? 2.668 5.119 0.476 1.00 0.00 33 GLN A C 25
ATOM 12355 O O . GLN A 1 33 ? 1.594 5.536 0.037 1.00 0.00 33 GLN A O 25
ATOM 12367 N N . CYS A 1 34 ? 2.702 4.014 1.223 1.00 0.00 34 CYS A N 25
ATOM 12368 C CA . CYS A 1 34 ? 1.527 3.169 1.344 1.00 0.00 34 CYS A CA 25
ATOM 12369 C C . CYS A 1 34 ? 1.541 2.398 2.653 1.00 0.00 34 CYS A C 25
ATOM 12370 O O . CYS A 1 34 ? 2.589 2.253 3.291 1.00 0.00 34 CYS A O 25
ATOM 12376 N N . ARG A 1 35 ? 0.354 1.924 3.040 1.00 0.00 35 ARG A N 25
ATOM 12377 C CA . ARG A 1 35 ? 0.114 1.134 4.233 1.00 0.00 35 ARG A CA 25
ATOM 12378 C C . ARG A 1 35 ? -0.870 0.037 3.901 1.00 0.00 35 ARG A C 25
ATOM 12379 O O . ARG A 1 35 ? -1.719 0.210 3.025 1.00 0.00 35 ARG A O 25
ATOM 12397 N N . CYS A 1 36 ? -0.757 -1.078 4.623 1.00 0.00 36 CYS A N 25
ATOM 12398 C CA . CYS A 1 36 ? -1.629 -2.223 4.388 1.00 0.00 36 CYS A CA 25
ATOM 12399 C C . CYS A 1 36 ? -1.789 -3.101 5.626 1.00 0.00 36 CYS A C 25
ATOM 12400 O O . CYS A 1 36 ? -0.956 -3.052 6.526 1.00 0.00 36 CYS A O 25
ATOM 12406 N N . TYR A 1 37 ? -2.901 -3.829 5.728 1.00 0.00 37 TYR A N 25
ATOM 12407 C CA . TYR A 1 37 ? -3.206 -4.602 6.927 1.00 0.00 37 TYR A CA 25
ATOM 12408 C C . TYR A 1 37 ? -2.435 -5.925 6.939 1.00 0.00 37 TYR A C 25
ATOM 12409 O O . TYR A 1 37 ? -2.019 -6.425 5.894 1.00 0.00 37 TYR A O 25
#

Nearest PDB structures (foldseek):
  1m2s-assembly1_A  TM=9.993E-01  e=1.654E-07  Olivierus martensii
  1big-assembly1_A  TM=8.484E-01  e=2.647E-04  Olivierus martensii
  6avc-assembly1_A  TM=8.206E-01  e=5.866E-04  Olivierus martensii
  1hp2-assembly1_A  TM=8.432E-01  e=2.492E-03  Tityus serrulatus
  6atn-assembly1_A  TM=8.258E-01  e=4.135E-03  Tityus costatus

Secondary structure (DSSP, 8-state):
---B-S--S-HHHHHHHHHHHTS---EEEETTEEEE-